Protein AF-0000000072707508 (afdb_homodimer)

Radius of gyration: 34.41 Å; Cα contacts (8 Å, |Δi|>4): 1779; chains: 2; bounding box: 85×99×108 Å

Organism: Homarus americanus (NCBI:txid6706)

InterPro domains:
  IPR049012 Mutator-like transposase domain [PF20700] (87-427)

Secondary structure (DSSP, 8-state):
--HHHHHHHHHHHHHHHHHHHHHHHT-HHHHTT-HHHHHHHHHT-----------PPEEEEEHHHHHHHHHTEEETTT--BEEEEEEEETTEEEEEEEETTT--EEEEE-PPB----S-GGG---BHHHHHHHHHHHHTT--HHHHHHHHHHTTB----HHHHHHHHHHHHHHHHHHHHHHHHHHHHHHHHHHHHTT----TTSPEEEEEEEEEEEEEETTEEEEEEEEEEETTT--EEEEEEEE---HHHHH----S-HHHHHHHHHHHGGG-S----S-THHHHHHHHHHHHHHHHHHHSEEEEEEEE-TT-HHHHHHHHHHHHT-TT-GGGPPEEEEBHHHHHHHHHHHHHHHHHHHHHTT-TTS-HHHHHHHHHHHHHHHHHTTT--HHHHHHHHHHHHHHHH--TT-GGGGGGSPPSTT-SSHHHHHHHTT-PPPPHHHH-S-GGGTT--HHHHHHHHHHHHHHT-HHHHGGGTT-B--HHHHHHHHHHHHHS-TTS---HHHHHHHHHHHHHHHHHHHHHHSSHHHHT----HHHHHHHHHHHHHHHHHHHHHHHHHHHHHHHHHHHHHHHHHHHHHHH-/--HHHHHHHHHHHHHHHHHHHHHHHT-HHHHTT-HHHHHHHHHT-----------PPEEEEEHHHHHHHHHTEEETTT--BEEEEEEEETTEEEEEEEETTT--EEEEE-PPB----S-GGG---BHHHHHHHHHHHHTT--HHHHHHHHHHTTB-PPPHHHHHHHHHHHHHHHHHHHHHHHHHHHHHHHHHHHHTT----TTSPEEEEEEEEEEEEEETTEEEEEEEEEEETTT--EEEEEEEE---HHHHH----S-HHHHHHHHHHHGGG-S----S-THHHHHHHHHHHHHHHHHHHSEEEEEEEE-TT-HHHHHHHHHHHHT-TT-GGGPPEEEEBHHHHHHHHHHHHHHHHHHHHHTT-TTS-HHHHHHHHHHHHHHHHHTTT--HHHHHHHHHHHHHHHH--TT-GGGGGGSPPSTT-SSHHHHHHHTT-PPPPHHHH-S-GGGTT--HHHHHHHHHHHHHHT-HHHHGGGTT-B--HHHHHHHHHHHHHS-TTS---HHHHHHHHHHHHHHHHHHHHHHSSHHHHT----HHHHHHHHHHHHHHHHHHHHHHHHHHHHHHHHHHHHHHHHHHHHHHH-

Nearest PDB structures (foldseek):
  6ozo-assembly1_A  TM=5.244E-01  e=2.519E+00  Mus musculus
  4nsp-assembly1_A  TM=5.155E-01  e=2.639E+00  Homo sapiens
  6ozj-assembly1_A  TM=5.198E-01  e=4.200E+00  Mus musculus
  9cbh-assembly1_A  TM=1.771E-01  e=8.430E+00  Danio rerio
  4nsp-assembly1_A  TM=5.157E-01  e=1.599E+00  Homo sapiens

Solvent-accessible surface area (backbone atoms only — not comparable to full-atom values): 61954 Å² total; per-residue (Å²): 127,57,74,60,60,50,47,51,50,39,44,54,42,33,49,50,52,48,50,54,51,23,57,72,70,68,43,50,75,45,47,75,66,42,79,37,43,41,20,21,49,60,58,61,63,74,81,74,82,70,67,70,46,80,85,72,44,26,26,45,40,49,36,65,59,50,38,53,49,56,44,55,26,16,31,66,86,75,64,27,53,37,46,64,46,64,44,69,54,34,67,27,36,36,36,39,32,31,25,70,70,80,64,46,74,71,43,78,42,72,65,51,68,50,90,46,70,83,46,82,78,48,62,92,46,34,48,54,45,45,46,37,50,53,50,35,48,64,55,47,48,48,70,66,56,48,46,45,50,23,29,48,65,30,30,47,58,73,50,69,68,56,48,50,41,49,48,51,54,50,45,53,48,48,53,54,49,46,54,53,47,37,55,48,42,50,54,33,52,51,52,48,33,47,74,50,71,50,62,51,45,96,86,62,37,29,73,41,49,31,34,49,48,68,50,64,38,34,51,75,98,42,66,46,38,35,40,32,41,35,30,36,66,71,67,65,36,60,65,49,73,37,77,42,19,62,49,34,71,67,64,68,64,54,63,84,51,85,57,73,68,58,46,53,54,46,48,63,64,40,58,82,72,49,57,45,78,46,87,76,58,81,72,50,47,53,29,50,37,50,50,52,52,58,63,41,29,46,81,76,62,40,32,41,71,32,31,41,31,36,60,83,89,34,54,43,56,55,40,46,46,46,25,73,85,53,27,11,81,65,33,71,90,46,52,58,40,70,32,29,28,40,62,51,53,30,49,51,52,39,52,54,47,48,51,52,29,55,55,26,47,74,68,71,52,71,46,64,38,73,68,44,46,50,49,53,27,50,40,32,41,48,27,43,56,73,36,53,75,46,53,67,69,54,31,34,46,30,37,49,17,34,52,31,49,54,62,35,35,78,92,42,57,69,35,39,68,57,37,61,73,36,70,82,25,88,38,65,54,32,16,21,52,58,63,74,42,83,53,64,57,40,76,71,56,38,84,64,57,53,41,70,65,49,49,69,70,54,51,51,53,49,49,52,52,48,52,59,59,49,26,66,82,51,41,67,26,36,40,75,52,41,66,59,60,67,53,51,50,52,50,50,52,23,36,63,21,36,52,41,82,45,86,68,58,70,65,49,51,51,43,23,43,51,48,43,52,34,26,53,33,46,24,60,73,72,31,44,57,44,73,80,68,69,43,82,71,39,36,40,52,51,50,47,41,46,50,51,52,49,51,53,48,49,52,50,50,50,50,51,48,47,52,42,38,61,52,33,58,59,44,51,72,52,51,61,64,57,61,62,55,57,63,69,75,98,125,55,76,60,59,50,48,51,51,40,44,54,41,33,48,51,51,50,50,53,52,23,56,70,71,69,44,51,77,43,49,76,65,45,78,38,44,42,20,19,50,61,59,62,64,74,82,72,83,70,69,69,46,80,86,70,42,25,28,44,41,49,37,65,57,51,36,52,48,55,45,54,25,15,31,66,86,77,64,28,53,37,46,64,46,65,44,68,55,32,68,26,35,35,36,39,32,30,24,70,71,79,64,46,76,72,43,79,42,72,67,54,68,52,89,46,71,82,46,84,78,49,62,93,44,34,50,53,46,46,46,37,50,52,49,35,49,66,56,47,49,48,70,67,57,49,47,46,49,24,29,49,65,30,29,46,58,72,51,70,67,57,47,50,40,49,47,50,54,48,46,52,51,48,52,54,50,48,54,52,48,38,54,47,43,51,53,34,52,50,52,48,33,47,73,52,70,50,60,52,44,97,86,62,38,28,72,41,49,31,34,49,49,69,51,66,38,33,51,75,95,42,65,45,37,34,40,32,42,33,29,34,63,70,65,64,37,60,65,48,74,37,78,44,20,63,48,35,71,65,63,68,65,56,61,83,51,83,59,69,69,58,46,54,54,47,50,61,65,40,58,82,71,49,55,46,76,48,87,76,58,81,71,49,49,53,30,51,38,49,50,52,53,58,64,40,27,45,79,77,63,40,32,40,71,32,31,41,32,35,59,83,90,34,56,43,57,56,40,46,46,45,25,72,86,53,24,10,82,64,33,71,89,46,50,58,42,70,32,30,28,41,64,50,54,30,49,50,51,40,52,56,48,46,54,52,29,55,56,24,49,74,67,72,52,71,46,65,36,72,66,45,45,52,50,54,27,49,42,33,41,48,28,44,55,73,35,52,75,46,54,68,69,54,32,34,46,30,36,49,16,33,53,31,48,53,61,33,36,79,92,42,57,70,36,39,70,58,36,60,72,36,70,81,25,88,38,64,55,31,17,21,53,57,63,74,41,83,50,64,57,42,75,71,56,38,83,65,58,52,41,67,65,50,51,68,68,54,49,50,52,50,49,51,52,48,51,59,61,49,25,65,82,50,39,67,26,37,39,76,52,40,66,58,60,68,53,52,50,53,51,49,51,21,36,62,21,35,52,40,82,45,88,70,57,70,66,48,52,50,43,23,43,52,49,43,53,34,25,52,34,45,24,64,72,72,31,45,57,43,73,82,66,69,44,82,73,41,33,41,54,51,50,49,41,48,52,51,51,49,50,54,49,50,52,50,50,50,50,52,47,48,53,43,38,59,52,33,57,61,45,50,72,54,51,60,66,55,61,65,56,56,60,72,76,98

Structure (mmCIF, N/CA/C/O backbone):
data_AF-0000000072707508-model_v1
#
loop_
_entity.id
_entity.type
_entity.pdbx_description
1 polymer 'Mutator-like transposase domain-containing protein'
#
loop_
_atom_site.group_PDB
_atom_site.id
_atom_site.type_symbol
_atom_site.label_atom_id
_atom_site.label_alt_id
_atom_site.label_comp_id
_atom_site.label_asym_id
_atom_site.label_entity_id
_atom_site.label_seq_id
_atom_site.pdbx_PDB_ins_code
_atom_site.Cartn_x
_atom_site.Cartn_y
_atom_site.Cartn_z
_atom_site.occupancy
_atom_site.B_iso_or_equiv
_atom_site.auth_seq_id
_atom_site.auth_comp_id
_atom_site.auth_asym_id
_atom_site.auth_atom_id
_atom_site.pdbx_PDB_model_num
ATOM 1 N N . MET A 1 1 ? -25.531 30.641 28.359 1 42.25 1 MET A N 1
ATOM 2 C CA . MET A 1 1 ? -24.688 29.453 28.375 1 42.25 1 MET A CA 1
ATOM 3 C C . MET A 1 1 ? -23.609 29.531 27.297 1 42.25 1 MET A C 1
ATOM 5 O O . MET A 1 1 ? -23.906 29.906 26.156 1 42.25 1 MET A O 1
ATOM 9 N N . ASP A 1 2 ? -22.406 29.484 27.672 1 56.97 2 ASP A N 1
ATOM 10 C CA . ASP A 1 2 ? -21.312 29.656 26.719 1 56.97 2 ASP A CA 1
ATOM 11 C C . ASP A 1 2 ? -21.344 28.562 25.656 1 56.97 2 ASP A C 1
ATOM 13 O O . ASP A 1 2 ? -21.922 27.484 25.859 1 56.97 2 ASP A O 1
ATOM 17 N N . GLY A 1 3 ? -21.156 29.016 24.438 1 61.06 3 GLY A N 1
ATOM 18 C CA . GLY A 1 3 ? -21.219 28.156 23.266 1 61.06 3 GLY A CA 1
ATOM 19 C C . GLY A 1 3 ? -20.547 26.828 23.453 1 61.06 3 GLY A C 1
ATOM 20 O O . GLY A 1 3 ? -21.047 25.797 23 1 61.06 3 GLY A O 1
ATOM 21 N N . ILE A 1 4 ? -19.656 26.781 24.297 1 65 4 ILE A N 1
ATOM 22 C CA . ILE A 1 4 ? -18.875 25.562 24.516 1 65 4 ILE A CA 1
ATOM 23 C C . ILE A 1 4 ? -19.641 24.625 25.453 1 65 4 ILE A C 1
ATOM 25 O O . ILE A 1 4 ? -19.734 23.422 25.203 1 65 4 ILE A O 1
ATOM 29 N N . THR A 1 5 ? -20.125 25.203 26.562 1 67.06 5 THR A N 1
ATOM 30 C CA . THR A 1 5 ? -20.906 24.406 27.516 1 67.06 5 THR A CA 1
ATOM 31 C C . THR A 1 5 ? -22.125 23.797 26.828 1 67.06 5 THR A C 1
ATOM 33 O O . THR A 1 5 ? -22.469 22.641 27.094 1 67.06 5 THR A O 1
ATOM 36 N N . ALA A 1 6 ? -22.625 24.578 26.016 1 70.81 6 ALA A N 1
ATOM 37 C CA . ALA A 1 6 ? -23.797 24.094 25.281 1 70.81 6 ALA A CA 1
ATOM 38 C C . ALA A 1 6 ? -23.438 22.906 24.391 1 70.81 6 ALA A C 1
ATOM 40 O O . ALA A 1 6 ? -24.188 21.938 24.312 1 70.81 6 ALA A O 1
ATOM 41 N N . ARG A 1 7 ? -22.391 22.938 23.859 1 73.88 7 ARG A N 1
ATOM 42 C CA . ARG A 1 7 ? -21.969 21.875 22.953 1 73.88 7 ARG A CA 1
ATOM 43 C C . ARG A 1 7 ? -21.609 20.609 23.719 1 73.88 7 ARG A C 1
ATOM 45 O O . ARG A 1 7 ? -21.891 19.5 23.266 1 73.88 7 ARG A O 1
ATOM 52 N N . ARG A 1 8 ? -21 20.766 24.797 1 73.5 8 ARG A N 1
ATOM 53 C CA . ARG A 1 8 ? -20.703 19.609 25.641 1 73.5 8 ARG A CA 1
ATOM 54 C C . ARG A 1 8 ? -21.984 18.906 26.109 1 73.5 8 ARG A C 1
ATOM 56 O O . ARG A 1 8 ? -22.062 17.688 26.094 1 73.5 8 ARG A O 1
ATOM 63 N N . LYS A 1 9 ? -22.797 19.766 26.547 1 74.31 9 LYS A N 1
ATOM 64 C CA . LYS A 1 9 ? -24.078 19.219 26.969 1 74.31 9 LYS A CA 1
ATOM 65 C C . LYS A 1 9 ? -24.766 18.484 25.828 1 74.31 9 LYS A C 1
ATOM 67 O O . LYS A 1 9 ? -25.375 17.422 26.031 1 74.31 9 LYS A O 1
ATOM 72 N N . ALA A 1 10 ? -24.625 19.047 24.734 1 77.31 10 ALA A N 1
ATOM 73 C CA . ALA A 1 10 ? -25.219 18.422 23.547 1 77.31 10 ALA A CA 1
ATOM 74 C C . ALA A 1 10 ? -24.578 17.078 23.266 1 77.31 10 ALA A C 1
ATOM 76 O O . ALA A 1 10 ? -25.266 16.109 22.922 1 77.31 10 ALA A O 1
ATOM 77 N N . LYS A 1 11 ? -23.328 16.984 23.391 1 77.44 11 LYS A N 1
ATOM 78 C CA . LYS A 1 11 ? -22.609 15.742 23.172 1 77.44 11 LYS A CA 1
ATOM 79 C C . LYS A 1 11 ? -23.031 14.656 24.156 1 77.44 11 LYS A C 1
ATOM 81 O O . LYS A 1 11 ? -23.281 13.516 23.75 1 77.44 11 LYS A O 1
ATOM 86 N N . VAL A 1 12 ? -23.094 15.047 25.344 1 77.94 12 VAL A N 1
ATOM 87 C CA . VAL A 1 12 ? -23.5 14.109 26.375 1 77.94 12 VAL A CA 1
ATOM 88 C C . VAL A 1 12 ? -24.938 13.672 26.125 1 77.94 12 VAL A C 1
ATOM 90 O O . VAL A 1 12 ? -25.266 12.484 26.234 1 77.94 12 VAL A O 1
ATOM 93 N N . ALA A 1 13 ? -25.719 14.648 25.859 1 81.31 13 ALA A N 1
ATOM 94 C CA . ALA A 1 13 ? -27.125 14.359 25.594 1 81.31 13 ALA A CA 1
ATOM 95 C C . ALA A 1 13 ? -27.281 13.422 24.391 1 81.31 13 ALA A C 1
ATOM 97 O O . ALA A 1 13 ? -28.141 12.539 24.391 1 81.31 13 ALA A O 1
ATOM 98 N N . ALA A 1 14 ? -26.547 13.641 23.391 1 81.12 14 ALA A N 1
ATOM 99 C CA . ALA A 1 14 ? -26.594 12.789 22.203 1 81.12 14 ALA A CA 1
ATOM 100 C C .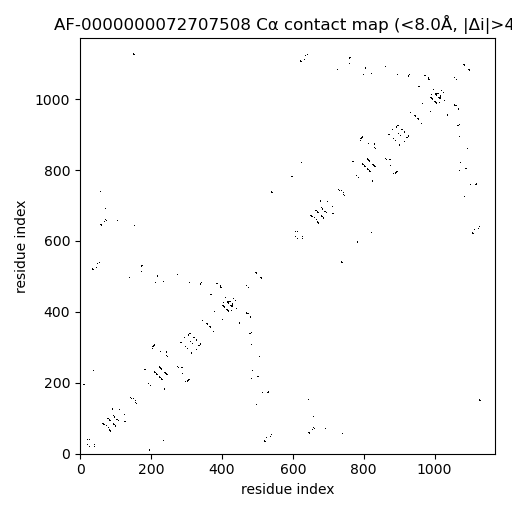 ALA A 1 14 ? -26.219 11.352 22.547 1 81.12 14 ALA A C 1
ATOM 102 O O . ALA A 1 14 ? -26.844 10.406 22.062 1 81.12 14 ALA A O 1
ATOM 103 N N . HIS A 1 15 ? -25.219 11.188 23.312 1 80.56 15 HIS A N 1
ATOM 104 C CA . HIS A 1 15 ? -24.781 9.859 23.734 1 80.56 15 HIS A CA 1
ATOM 105 C C . HIS A 1 15 ? -25.891 9.141 24.5 1 80.56 15 HIS A C 1
ATOM 107 O O . HIS A 1 15 ? -26.094 7.938 24.328 1 80.56 15 HIS A O 1
ATOM 113 N N . GLU A 1 16 ? -26.547 9.906 25.312 1 81 16 GLU A N 1
ATOM 114 C CA . GLU A 1 16 ? -27.641 9.336 26.078 1 81 16 GLU A CA 1
ATOM 115 C C . GLU A 1 16 ? -28.812 8.945 25.172 1 81 16 GLU A C 1
ATOM 117 O O . GLU A 1 16 ? -29.438 7.91 25.375 1 81 16 GLU A O 1
ATOM 122 N N . ALA A 1 17 ? -29.047 9.742 24.266 1 82.44 17 ALA A N 1
ATOM 123 C CA . ALA A 1 17 ? -30.109 9.445 23.312 1 82.44 17 ALA A CA 1
ATOM 124 C C . ALA A 1 17 ? -29.812 8.172 22.531 1 82.44 17 ALA A C 1
ATOM 126 O O . ALA A 1 17 ? -30.703 7.359 22.281 1 82.44 17 ALA A O 1
ATOM 127 N N . ILE A 1 18 ? -28.672 8.016 22.141 1 81.44 18 ILE A N 1
ATOM 128 C CA . ILE A 1 18 ? -28.266 6.844 21.375 1 81.44 18 ILE A CA 1
ATOM 129 C C . ILE A 1 18 ? -28.344 5.602 22.25 1 81.44 18 ILE A C 1
ATOM 131 O O . ILE A 1 18 ? -28.781 4.539 21.797 1 81.44 18 ILE A O 1
ATOM 135 N N . LYS A 1 19 ? -27.875 5.723 23.453 1 78.81 19 LYS A N 1
ATOM 136 C CA . LYS A 1 19 ? -27.969 4.621 24.406 1 78.81 19 LYS A CA 1
ATOM 137 C C . LYS A 1 19 ? -29.422 4.172 24.578 1 78.81 19 LYS A C 1
ATOM 139 O O . LYS A 1 19 ? -29.703 2.975 24.641 1 78.81 19 LYS A O 1
ATOM 144 N N . LYS A 1 20 ? -30.25 5.117 24.703 1 80.5 20 LYS A N 1
ATOM 145 C CA . LYS A 1 20 ? -31.672 4.816 24.844 1 80.5 20 LYS A CA 1
ATOM 146 C C . LYS A 1 20 ? -32.188 4.07 23.625 1 80.5 20 LYS A C 1
ATOM 148 O O . LYS A 1 20 ? -33 3.146 23.75 1 80.5 20 LYS A O 1
ATOM 153 N N . GLN A 1 21 ? -31.766 4.488 22.547 1 78.81 21 GLN A N 1
ATOM 154 C CA . GLN A 1 21 ? -32.188 3.828 21.297 1 78.81 21 GLN A CA 1
ATOM 155 C C . GLN A 1 21 ? -31.656 2.393 21.25 1 78.81 21 GLN A C 1
ATOM 157 O O . GLN A 1 21 ? -32.344 1.499 20.75 1 78.81 21 GLN A O 1
ATOM 162 N N . ALA A 1 22 ? -30.469 2.18 21.688 1 76.62 22 ALA A N 1
ATOM 163 C CA . ALA A 1 22 ? -29.859 0.85 21.703 1 76.62 22 ALA A CA 1
ATOM 164 C C . ALA A 1 22 ? -30.641 -0.09 22.625 1 76.62 22 ALA A C 1
ATOM 166 O O . ALA A 1 22 ? -30.75 -1.286 22.359 1 76.62 22 ALA A O 1
ATOM 167 N N . ASP A 1 23 ? -31.047 0.42 23.734 1 73.81 23 ASP A N 1
ATOM 168 C CA . ASP A 1 23 ? -31.828 -0.364 24.688 1 73.81 23 ASP A CA 1
ATOM 169 C C . ASP A 1 23 ? -33.156 -0.821 24.078 1 73.81 23 ASP A C 1
ATOM 171 O O . ASP A 1 23 ? -33.594 -1.946 24.312 1 73.81 23 ASP A O 1
ATOM 175 N N . VAL A 1 24 ? -33.594 -0.035 23.266 1 66.94 24 VAL A N 1
ATOM 176 C CA . VAL A 1 24 ? -34.906 -0.324 22.641 1 66.94 24 VAL A CA 1
ATOM 177 C C . VAL A 1 24 ? -34.719 -1.394 21.562 1 66.94 24 VAL A C 1
ATOM 179 O O . VAL A 1 24 ? -35.562 -2.268 21.406 1 66.94 24 VAL A O 1
ATOM 182 N N . THR A 1 25 ? -33.656 -1.382 20.953 1 65.94 25 THR A N 1
ATOM 183 C CA . THR A 1 25 ? -33.438 -2.309 19.844 1 65.94 25 THR A CA 1
ATOM 184 C C . THR A 1 25 ? -32.844 -3.621 20.344 1 65.94 25 THR A C 1
ATOM 186 O O . THR A 1 25 ? -32.812 -4.605 19.594 1 65.94 25 THR A O 1
ATOM 189 N N . GLY A 1 26 ? -32.531 -3.771 21.672 1 57.88 26 GLY A N 1
ATOM 190 C CA . GLY A 1 26 ? -31.953 -4.98 22.219 1 57.88 26 GLY A CA 1
ATOM 191 C C . GLY A 1 26 ? -30.469 -5.121 21.891 1 57.88 26 GLY A C 1
ATOM 192 O O . GLY A 1 26 ? -29.906 -6.199 22.031 1 57.88 26 GLY A O 1
ATOM 193 N N . GLU A 1 27 ? -29.797 -4.16 21.391 1 56.94 27 GLU A N 1
ATOM 194 C CA . GLU A 1 27 ? -28.406 -4.234 20.969 1 56.94 27 GLU A CA 1
ATOM 195 C C . GLU A 1 27 ? -27.469 -3.719 22.047 1 56.94 27 GLU A C 1
ATOM 197 O O . GLU A 1 27 ? -26.375 -3.227 21.766 1 56.94 27 GLU A O 1
ATOM 202 N N . ARG A 1 28 ? -27.812 -3.791 23.391 1 52.28 28 ARG A N 1
ATOM 203 C CA . ARG A 1 28 ? -27.125 -3.166 24.516 1 52.28 28 ARG A CA 1
ATOM 204 C C . ARG A 1 28 ? -25.641 -3.523 24.516 1 52.28 28 ARG A C 1
ATOM 206 O O . ARG A 1 28 ? -24.797 -2.656 24.719 1 52.28 28 ARG A O 1
ATOM 213 N N . GLU A 1 29 ? -25.438 -4.789 24.5 1 50.44 29 GLU A N 1
ATOM 214 C CA . GLU A 1 29 ? -24.047 -5.238 24.641 1 50.44 29 GLU A CA 1
ATOM 215 C C . GLU A 1 29 ? -23.188 -4.742 23.5 1 50.44 29 GLU A C 1
ATOM 217 O O . GLU A 1 29 ? -22.016 -4.406 23.688 1 50.44 29 GLU A O 1
ATOM 222 N N . ALA A 1 30 ? -23.781 -4.57 22.469 1 50.66 30 ALA A N 1
ATOM 223 C CA . ALA A 1 30 ? -23.016 -4.242 21.281 1 50.66 30 ALA A CA 1
ATOM 224 C C . ALA A 1 30 ? -22.625 -2.766 21.266 1 50.66 30 ALA A C 1
ATOM 226 O O . ALA A 1 30 ? -21.562 -2.402 20.766 1 50.66 30 ALA A O 1
ATOM 227 N N . TYR A 1 31 ? -23.547 -1.937 21.922 1 48.19 31 TYR A N 1
ATOM 228 C CA . TYR A 1 31 ? -23.375 -0.488 21.953 1 48.19 31 TYR A CA 1
ATOM 229 C C . TYR A 1 31 ? -22.078 -0.108 22.656 1 48.19 31 TYR A C 1
ATOM 231 O O . TYR A 1 31 ? -21.453 0.893 22.312 1 48.19 31 TYR A O 1
ATOM 239 N N . GLN A 1 32 ? -21.828 -0.79 23.766 1 48.31 32 GLN A N 1
ATOM 240 C CA . GLN A 1 32 ? -20.656 -0.459 24.578 1 48.31 32 GLN A CA 1
ATOM 241 C C . GLN A 1 32 ? -19.359 -0.735 23.812 1 48.31 32 GLN A C 1
ATOM 243 O O . GLN A 1 32 ? -18.297 -0.256 24.203 1 48.31 32 GLN A O 1
ATOM 248 N N . LEU A 1 33 ? -19.578 -1.479 22.781 1 52.31 33 LEU A N 1
ATOM 249 C CA . LEU A 1 33 ? -18.297 -2.043 22.391 1 52.31 33 LEU A CA 1
ATOM 250 C C . LEU A 1 33 ? -17.641 -1.178 21.328 1 52.31 33 LEU A C 1
ATOM 252 O O . LEU A 1 33 ? -16.469 -0.79 21.469 1 52.31 33 LEU A O 1
ATOM 256 N N . HIS A 1 34 ? -18.188 -1.196 19.766 1 65.88 34 HIS A N 1
ATOM 257 C CA . HIS A 1 34 ? -17.359 -0.692 18.656 1 65.88 34 HIS A CA 1
ATOM 258 C C . HIS A 1 34 ? -18.125 0.363 17.859 1 65.88 34 HIS A C 1
ATOM 260 O O . HIS A 1 34 ? -19.344 0.46 17.938 1 65.88 34 HIS A O 1
ATOM 266 N N . GLY A 1 35 ? -17.469 1.542 17.531 1 73.31 35 GLY A N 1
ATOM 267 C CA . GLY A 1 35 ? -17.969 2.641 16.719 1 73.31 35 GLY A CA 1
ATOM 268 C C . GLY A 1 35 ? -18.984 2.205 15.695 1 73.31 35 GLY A C 1
ATOM 269 O O . GLY A 1 35 ? -20.016 2.869 15.508 1 73.31 35 GLY A O 1
ATOM 270 N N . VAL A 1 36 ? -18.922 1.021 15.258 1 76.44 36 VAL A N 1
ATOM 271 C CA . VAL A 1 36 ? -19.812 0.541 14.211 1 76.44 36 VAL A CA 1
ATOM 272 C C . VAL A 1 36 ? -21.172 0.162 14.812 1 76.44 36 VAL A C 1
ATOM 274 O O . VAL A 1 36 ? -22.219 0.444 14.234 1 76.44 36 VAL A O 1
ATOM 277 N N . ALA A 1 37 ? -21.156 -0.452 15.922 1 76.69 37 ALA A N 1
ATOM 278 C CA . ALA A 1 37 ? -22.406 -0.838 16.594 1 76.69 37 ALA A CA 1
ATOM 279 C C . ALA A 1 37 ? -23.25 0.387 16.938 1 76.69 37 ALA A C 1
ATOM 281 O O . ALA A 1 37 ? -24.469 0.366 16.781 1 76.69 37 ALA A O 1
ATOM 282 N N . ARG A 1 38 ? -22.641 1.383 17.391 1 81.75 38 ARG A N 1
ATOM 283 C CA . ARG A 1 38 ? -23.328 2.629 17.703 1 81.75 38 ARG A CA 1
ATOM 284 C C . ARG A 1 38 ? -23.984 3.225 16.469 1 81.75 38 ARG A C 1
ATOM 286 O O . ARG A 1 38 ? -25.141 3.654 16.516 1 81.75 38 ARG A O 1
ATOM 293 N N . ARG A 1 39 ? -23.312 3.248 15.43 1 88.06 39 ARG A N 1
ATOM 294 C CA . ARG A 1 39 ? -23.828 3.846 14.203 1 88.06 39 ARG A CA 1
ATOM 295 C C . ARG A 1 39 ? -24.953 3.01 13.625 1 88.06 39 ARG A C 1
ATOM 297 O O . ARG A 1 39 ? -25.938 3.557 13.102 1 88.06 39 ARG A O 1
ATOM 304 N N . LYS A 1 40 ? -24.797 1.733 13.758 1 84.38 40 LYS A N 1
ATOM 305 C CA . LYS A 1 40 ? -25.875 0.853 13.328 1 84.38 40 LYS A CA 1
ATOM 306 C C . LYS A 1 40 ? -27.172 1.132 14.102 1 84.38 40 LYS A C 1
ATOM 308 O O . LYS A 1 40 ? -28.266 1.08 13.539 1 84.38 40 LYS A O 1
ATOM 313 N N . THR A 1 41 ? -26.938 1.378 15.312 1 82.44 41 THR A N 1
ATOM 314 C CA . THR A 1 41 ? -28.078 1.695 16.156 1 82.44 41 THR A CA 1
ATOM 315 C C . THR A 1 41 ? -28.734 2.994 15.719 1 82.44 41 THR A C 1
ATOM 317 O O . THR A 1 41 ? -29.969 3.062 15.602 1 82.44 41 THR A O 1
ATOM 320 N N . VAL A 1 42 ? -27.938 3.955 15.516 1 85.38 42 VAL A N 1
ATOM 321 C CA . VAL A 1 42 ? -28.438 5.27 15.109 1 85.38 42 VAL A CA 1
ATOM 322 C C . VAL A 1 42 ? -29.156 5.16 13.773 1 85.38 42 VAL A C 1
ATOM 324 O O . VAL A 1 42 ? -30.188 5.801 13.57 1 85.38 42 VAL A O 1
ATOM 327 N N . LEU A 1 43 ? -28.688 4.305 12.93 1 87.44 43 LEU A N 1
ATOM 328 C CA . LEU A 1 43 ? -29.25 4.168 11.586 1 87.44 43 LEU A CA 1
ATOM 329 C C . LEU A 1 43 ? -30.359 3.131 11.562 1 87.44 43 LEU A C 1
ATOM 331 O O . LEU A 1 43 ? -30.984 2.902 10.523 1 87.44 43 LEU A O 1
ATOM 335 N N . GLU A 1 44 ? -30.594 2.482 12.648 1 78.88 44 GLU A N 1
ATOM 336 C CA . GLU A 1 44 ? -31.609 1.45 12.766 1 78.88 44 GLU A CA 1
ATOM 337 C C . GLU A 1 44 ? -31.422 0.359 11.719 1 78.88 44 GLU A C 1
ATOM 339 O O . GLU A 1 44 ? -32.375 -0.001 11.008 1 78.88 44 GLU A O 1
ATOM 344 N N . VAL A 1 45 ? -30.234 -0.033 11.594 1 76.12 45 VAL A N 1
ATOM 345 C CA . VAL A 1 45 ? -29.906 -1.075 10.625 1 76.12 45 VAL A CA 1
ATOM 346 C C . VAL A 1 45 ? -30.484 -2.41 11.086 1 76.12 45 VAL A C 1
ATOM 348 O O . VAL A 1 45 ? -30.25 -2.828 12.227 1 76.12 45 VAL A O 1
ATOM 351 N N . GLN A 1 46 ? -31.359 -2.938 10.203 1 68.5 46 GLN A N 1
ATOM 352 C CA . GLN A 1 46 ? -31.969 -4.23 10.5 1 68.5 46 GLN A CA 1
ATOM 353 C C . GLN A 1 46 ? -31.078 -5.379 10.023 1 68.5 46 GLN A C 1
ATOM 355 O O . GLN A 1 46 ? -30.594 -5.359 8.891 1 68.5 46 GLN A O 1
ATOM 360 N N . GLU A 1 47 ? -30.703 -6.234 10.961 1 62 47 GLU A N 1
ATOM 361 C CA . GLU A 1 47 ? -29.875 -7.375 10.57 1 62 47 GLU A CA 1
ATOM 362 C C . GLU A 1 47 ? -30.688 -8.391 9.773 1 62 47 GLU A C 1
ATOM 364 O O . GLU A 1 47 ? -31.797 -8.766 10.18 1 62 47 GLU A O 1
ATOM 369 N N . ALA A 1 48 ? -30.5 -8.492 8.5 1 55.97 48 ALA A N 1
ATOM 370 C CA . ALA A 1 48 ? -31.203 -9.5 7.723 1 55.97 48 ALA A CA 1
ATOM 371 C C . ALA A 1 48 ? -30.719 -10.906 8.078 1 55.97 48 ALA A C 1
ATOM 373 O O . ALA A 1 48 ? -29.531 -11.133 8.25 1 55.97 48 ALA A O 1
ATOM 374 N N . GLY A 1 49 ? -31.594 -11.703 8.695 1 51 49 GLY A N 1
ATOM 375 C CA . GLY A 1 49 ? -31.328 -13.109 8.945 1 51 49 GLY A CA 1
ATOM 376 C C . GLY A 1 49 ? -30.828 -13.852 7.727 1 51 49 GLY A C 1
ATOM 377 O O . GLY A 1 49 ? -31.406 -13.742 6.645 1 51 49 GLY A O 1
ATOM 378 N N . THR A 1 50 ? -29.594 -14.016 7.652 1 52.06 50 THR A N 1
ATOM 379 C CA . THR A 1 50 ? -29.109 -14.719 6.473 1 52.06 50 THR A CA 1
ATOM 380 C C . THR A 1 50 ? -29.266 -16.234 6.633 1 52.06 50 THR A C 1
ATOM 382 O O . THR A 1 50 ? -28.938 -16.781 7.68 1 52.06 50 THR A O 1
ATOM 385 N N . GLU A 1 51 ? -30.219 -16.75 5.922 1 50.38 51 GLU A N 1
ATOM 386 C CA . GLU A 1 51 ? -30.328 -18.203 5.895 1 50.38 51 GLU A CA 1
ATOM 387 C C . GLU A 1 51 ? -28.984 -18.859 5.539 1 50.38 51 GLU A C 1
ATOM 389 O O . GLU A 1 51 ? -28.375 -18.5 4.531 1 50.38 51 GLU A O 1
ATOM 394 N N . MET A 1 52 ? -28.422 -19.359 6.516 1 51.38 52 MET A N 1
ATOM 395 C CA . MET A 1 52 ? -27.141 -20.031 6.312 1 51.38 52 MET A CA 1
ATOM 396 C C . MET A 1 52 ? -27.312 -21.312 5.523 1 51.38 52 MET A C 1
ATOM 398 O O . MET A 1 52 ? -28.047 -22.219 5.945 1 51.38 52 MET A O 1
ATOM 402 N N . ILE A 1 53 ? -27.25 -21.266 4.309 1 52.19 53 ILE A N 1
ATOM 403 C CA . ILE A 1 53 ? -27.188 -22.531 3.58 1 52.19 53 ILE A CA 1
ATOM 404 C C . ILE A 1 53 ? -25.875 -23.234 3.873 1 52.19 53 ILE A C 1
ATOM 406 O O . ILE A 1 53 ? -24.859 -22.594 4.133 1 52.19 53 ILE A O 1
ATOM 410 N N . THR A 1 54 ? -25.906 -24.5 4.02 1 55.97 54 THR A N 1
ATOM 411 C CA . THR A 1 54 ? -24.844 -25.469 4.316 1 55.97 54 THR A CA 1
ATOM 412 C C . THR A 1 54 ? -23.625 -25.219 3.453 1 55.97 54 THR A C 1
ATOM 414 O O . THR A 1 54 ? -23.734 -24.781 2.307 1 55.97 54 THR A O 1
ATOM 417 N N . ARG A 1 55 ? -22.375 -25.297 4.121 1 61.47 55 ARG A N 1
ATOM 418 C CA . ARG A 1 55 ? -21 -25.078 3.668 1 61.47 55 ARG A CA 1
ATOM 419 C C . ARG A 1 55 ? -20.562 -26.172 2.689 1 61.47 55 ARG A C 1
ATOM 421 O O . ARG A 1 55 ? -20.156 -27.25 3.1 1 61.47 55 ARG A O 1
ATOM 428 N N . LYS A 1 56 ? -21.062 -26.203 1.402 1 73.38 56 LYS A N 1
ATOM 429 C CA . LYS A 1 56 ? -20.391 -27.141 0.504 1 73.38 56 LYS A CA 1
ATOM 430 C C . LYS A 1 56 ? -19.281 -26.438 -0.273 1 73.38 56 LYS A C 1
ATOM 432 O O . LYS A 1 56 ? -19.406 -25.266 -0.638 1 73.38 56 LYS A O 1
ATOM 437 N N . ALA A 1 57 ? -18.016 -27.188 -0.354 1 87.31 57 ALA A N 1
ATOM 438 C CA . ALA A 1 57 ? -16.859 -26.547 -0.971 1 87.31 57 ALA A CA 1
ATOM 439 C C . ALA A 1 57 ? -16.719 -26.953 -2.434 1 87.31 57 ALA A C 1
ATOM 441 O O . ALA A 1 57 ? -17.078 -28.078 -2.809 1 87.31 57 ALA A O 1
ATOM 442 N N . ASN A 1 58 ? -16.328 -26.016 -3.223 1 91.94 58 ASN A N 1
ATOM 443 C CA . ASN A 1 58 ? -15.977 -26.312 -4.605 1 91.94 58 ASN A CA 1
ATOM 444 C C . ASN A 1 58 ? -14.609 -27 -4.695 1 91.94 58 ASN A C 1
ATOM 446 O O . ASN A 1 58 ? -13.766 -26.828 -3.816 1 91.94 58 ASN A O 1
ATOM 450 N N . VAL A 1 59 ? -14.477 -27.828 -5.703 1 93.69 59 VAL A N 1
ATOM 451 C CA . VAL A 1 59 ? -13.195 -28.453 -6 1 93.69 59 VAL A CA 1
ATOM 452 C C . VAL A 1 59 ? -12.695 -28 -7.367 1 93.69 59 VAL A C 1
ATOM 454 O O . VAL A 1 59 ? -13.492 -27.609 -8.227 1 93.69 59 VAL A O 1
ATOM 457 N N . LEU A 1 60 ? -11.406 -28.016 -7.48 1 93.31 60 LEU A N 1
ATOM 458 C CA . LEU A 1 60 ? -10.766 -27.703 -8.75 1 93.31 60 LEU A CA 1
ATOM 459 C C . LEU A 1 60 ? -10.328 -28.969 -9.477 1 93.31 60 LEU A C 1
ATOM 461 O O . LEU A 1 60 ? -9.641 -29.812 -8.898 1 93.31 60 LEU A O 1
ATOM 465 N N . LEU A 1 61 ? -10.805 -29.125 -10.695 1 92.94 61 LEU A N 1
ATOM 466 C CA . LEU A 1 61 ? -10.461 -30.281 -11.5 1 92.94 61 LEU A CA 1
ATOM 467 C C . LEU A 1 61 ? -10.148 -29.875 -12.938 1 92.94 61 LEU A C 1
ATOM 469 O O . LEU A 1 61 ? -10.766 -28.953 -13.469 1 92.94 61 LEU A O 1
ATOM 473 N N . ASP A 1 62 ? -9.18 -30.625 -13.508 1 91.44 62 ASP A N 1
ATOM 474 C CA . ASP A 1 62 ? -8.898 -30.406 -14.922 1 91.44 62 ASP A CA 1
ATOM 475 C C . ASP A 1 62 ? -10.117 -30.734 -15.781 1 91.44 62 ASP A C 1
ATOM 477 O O . ASP A 1 62 ? -10.695 -31.812 -15.664 1 91.44 62 ASP A O 1
ATOM 481 N N . ALA A 1 63 ? -10.438 -29.812 -16.625 1 93 63 ALA A N 1
ATOM 482 C CA . ALA A 1 63 ? -11.664 -29.953 -17.406 1 93 63 ALA A CA 1
ATOM 483 C C . ALA A 1 63 ? -11.594 -31.172 -18.312 1 93 63 ALA A C 1
ATOM 485 O O . ALA A 1 63 ? -12.586 -31.891 -18.484 1 93 63 ALA A O 1
ATOM 486 N N . GLU A 1 64 ? -10.453 -31.406 -18.875 1 91.56 64 GLU A N 1
ATOM 487 C CA . GLU A 1 64 ? -10.289 -32.531 -19.797 1 91.56 64 GLU A CA 1
ATOM 488 C C . GLU A 1 64 ? -10.375 -33.875 -19.047 1 91.56 64 GLU A C 1
ATOM 490 O O . GLU A 1 64 ? -10.969 -34.844 -19.547 1 91.56 64 GLU A O 1
ATOM 495 N N . VAL A 1 65 ? -9.781 -33.844 -17.922 1 91.62 65 VAL A N 1
ATOM 496 C CA . VAL A 1 65 ? -9.82 -35.062 -17.094 1 91.62 65 VAL A CA 1
ATOM 497 C C . VAL A 1 65 ? -11.258 -35.375 -16.688 1 91.62 65 VAL A C 1
ATOM 499 O O . VAL A 1 65 ? -11.695 -36.5 -16.719 1 91.62 65 VAL A O 1
ATOM 502 N N . LEU A 1 66 ? -11.953 -34.375 -16.312 1 93.38 66 LEU A N 1
ATOM 503 C CA . LEU A 1 66 ? -13.352 -34.531 -15.914 1 93.38 66 LEU A CA 1
ATOM 504 C C . LEU A 1 66 ? -14.203 -35.031 -17.078 1 93.38 66 LEU A C 1
ATOM 506 O O . LEU A 1 66 ? -14.984 -35.969 -16.922 1 93.38 66 LEU A O 1
ATOM 510 N N . GLU A 1 67 ? -14.031 -34.406 -18.172 1 94.06 67 GLU A N 1
ATOM 511 C CA . GLU A 1 67 ? -14.789 -34.781 -19.359 1 94.06 67 GLU A CA 1
ATOM 512 C C . GLU A 1 67 ? -14.508 -36.219 -19.766 1 94.06 67 GLU A C 1
ATOM 514 O O . GLU A 1 67 ? -15.43 -37 -20.078 1 94.06 67 GLU A O 1
ATOM 519 N N . SER A 1 68 ? -13.234 -36.594 -19.75 1 92.81 68 SER A N 1
ATOM 520 C CA . SER A 1 68 ? -12.828 -37.938 -20.109 1 92.81 68 SER A CA 1
ATOM 521 C C . SER A 1 68 ? -13.375 -38.969 -19.125 1 92.81 68 SER A C 1
ATOM 523 O O . SER A 1 68 ? -13.859 -40.031 -19.531 1 92.81 68 SER A O 1
ATOM 525 N N . THR A 1 69 ? -13.336 -38.625 -17.906 1 93.06 69 THR A N 1
ATOM 526 C CA . THR A 1 69 ? -13.812 -39.531 -16.859 1 93.06 69 THR A CA 1
ATOM 527 C C . THR A 1 69 ? -15.312 -39.75 -16.984 1 93.06 69 THR A C 1
ATOM 529 O O . THR A 1 69 ? -15.773 -40.906 -16.969 1 93.06 69 THR A O 1
ATOM 532 N N . LEU A 1 70 ? -16.016 -38.719 -17.094 1 93.44 70 LEU A N 1
ATOM 533 C CA . LEU A 1 70 ? -17.469 -38.812 -17.25 1 93.44 70 LEU A CA 1
ATOM 534 C C . LEU A 1 70 ? -17.828 -39.594 -18.531 1 93.44 70 LEU A C 1
ATOM 536 O O . LEU A 1 70 ? -18.781 -40.375 -18.531 1 93.44 70 LEU A O 1
ATOM 540 N N . GLY A 1 71 ? -17.016 -39.406 -19.5 1 92.12 71 GLY A N 1
ATOM 541 C CA . GLY A 1 71 ? -17.25 -40.062 -20.781 1 92.12 71 GLY A CA 1
ATOM 542 C C . GLY A 1 71 ? -17.016 -41.562 -20.75 1 92.12 71 GLY A C 1
ATOM 543 O O . GLY A 1 71 ? -17.516 -42.312 -21.594 1 92.12 71 GLY A O 1
ATOM 544 N N . MET A 1 72 ? -16.297 -41.969 -19.781 1 91.56 72 MET A N 1
ATOM 545 C CA . MET A 1 72 ? -15.969 -43.406 -19.641 1 91.56 72 MET A CA 1
ATOM 546 C C . MET A 1 72 ? -17.031 -44.125 -18.844 1 91.56 72 MET A C 1
ATOM 548 O O . MET A 1 72 ? -16.938 -45.344 -18.625 1 91.56 72 MET A O 1
ATOM 552 N N . LEU A 1 73 ? -18.047 -43.438 -18.469 1 94 73 LEU A N 1
ATOM 553 C CA . LEU A 1 73 ? -19.109 -44.031 -17.672 1 94 73 LEU A CA 1
ATOM 554 C C . LEU A 1 73 ? -20.406 -44.125 -18.484 1 94 73 LEU A C 1
ATOM 556 O O . LEU A 1 73 ? -20.5 -43.594 -19.594 1 94 73 LEU A O 1
ATOM 560 N N . LYS A 1 74 ? -21.297 -44.906 -17.922 1 95.44 74 LYS A N 1
ATOM 561 C CA . LYS A 1 74 ? -22.531 -45.219 -18.641 1 95.44 74 LYS A CA 1
ATOM 562 C C . LYS A 1 74 ? -23.75 -44.719 -17.875 1 95.44 74 LYS A C 1
ATOM 564 O O . LYS A 1 74 ? -23.672 -44.469 -16.656 1 95.44 74 LYS A O 1
ATOM 569 N N . CYS A 1 75 ? -24.812 -44.531 -18.641 1 94.31 75 CYS A N 1
ATOM 570 C CA . CYS A 1 75 ? -26.094 -44.125 -18.062 1 94.31 75 CYS A CA 1
ATOM 571 C C . CYS A 1 75 ? -26.625 -45.188 -17.141 1 94.31 75 CYS A C 1
ATOM 573 O O . CYS A 1 75 ? -26.547 -46.375 -17.438 1 94.31 75 CYS A O 1
ATOM 575 N N . ASP A 1 76 ? -27.234 -44.844 -16.016 1 90.06 76 ASP A N 1
ATOM 576 C CA . ASP A 1 76 ? -27.734 -45.812 -15.031 1 90.06 76 ASP A CA 1
ATOM 577 C C . ASP A 1 76 ? -29.094 -46.375 -15.453 1 90.06 76 ASP A C 1
ATOM 579 O O . ASP A 1 76 ? -29.469 -47.469 -15.023 1 90.06 76 ASP A O 1
ATOM 583 N N . ASP A 1 77 ? -29.766 -45.656 -16.328 1 91.25 77 ASP A N 1
ATOM 584 C CA . ASP A 1 77 ? -31.109 -46.094 -16.719 1 91.25 77 ASP A CA 1
ATOM 585 C C . ASP A 1 77 ? -31.078 -47.062 -17.875 1 91.25 77 ASP A C 1
ATOM 587 O O . ASP A 1 77 ? -31.797 -48.062 -17.859 1 91.25 77 ASP A O 1
ATOM 591 N N . CYS A 1 78 ? -30.203 -46.844 -18.891 1 93.62 78 CYS A N 1
ATOM 592 C CA . CYS A 1 78 ? -30.266 -47.656 -20.094 1 93.62 78 CYS A CA 1
ATOM 593 C C . CYS A 1 78 ? -28.891 -48.25 -20.422 1 93.62 78 CYS A C 1
ATOM 595 O O . CYS A 1 78 ? -28.734 -48.906 -21.453 1 93.62 78 CYS A O 1
ATOM 597 N N . ASN A 1 79 ? -27.906 -47.906 -19.656 1 92.31 79 ASN A N 1
ATOM 598 C CA . ASN A 1 79 ? -26.531 -48.375 -19.844 1 92.31 79 ASN A CA 1
ATOM 599 C C . ASN A 1 79 ? -25.938 -47.844 -21.141 1 92.31 79 ASN A C 1
ATOM 601 O O . ASN A 1 79 ? -24.969 -48.406 -21.656 1 92.31 79 ASN A O 1
ATOM 605 N N . GLY A 1 80 ? -26.609 -46.781 -21.578 1 93.31 80 GLY A N 1
ATOM 606 C CA . GLY A 1 80 ? -26.094 -46.125 -22.781 1 93.31 80 GLY A CA 1
ATOM 607 C C . GLY A 1 80 ? -24.922 -45.188 -22.516 1 93.31 80 GLY A C 1
ATOM 608 O O . GLY A 1 80 ? -24.578 -44.938 -21.359 1 93.31 80 GLY A O 1
ATOM 609 N N . SER A 1 81 ? -24.281 -44.719 -23.625 1 94.38 81 SER A N 1
ATOM 610 C CA . SER A 1 81 ? -23.172 -43.781 -23.531 1 94.38 81 SER A CA 1
ATOM 611 C C . SER A 1 81 ? -23.656 -42.375 -23.156 1 94.38 81 SER A C 1
ATOM 613 O O . SER A 1 81 ? -24.812 -42.031 -23.391 1 94.38 81 SER A O 1
ATOM 615 N N . VAL A 1 82 ? -22.719 -41.625 -22.5 1 95.56 82 VAL A N 1
ATOM 616 C CA . VAL A 1 82 ? -23.094 -40.25 -22.109 1 95.56 82 VAL A CA 1
ATOM 617 C C . VAL A 1 82 ? -22.297 -39.25 -22.906 1 95.56 82 VAL A C 1
ATOM 619 O O . VAL A 1 82 ? -21.109 -39.469 -23.203 1 95.56 82 VAL A O 1
ATOM 622 N N . LYS A 1 83 ? -22.938 -38.156 -23.312 1 96 83 LYS A N 1
ATOM 623 C CA . LYS A 1 83 ? -22.297 -37 -23.891 1 96 83 LYS A CA 1
ATOM 624 C C . LYS A 1 83 ? -21.969 -35.969 -22.812 1 96 83 LYS A C 1
ATOM 626 O O . LYS A 1 83 ? -22.844 -35.594 -22.016 1 96 83 LYS A O 1
ATOM 631 N N . VAL A 1 84 ? -20.688 -35.531 -22.797 1 96.12 84 VAL A N 1
ATOM 632 C CA . VAL A 1 84 ? -20.234 -34.656 -21.719 1 96.12 84 VAL A CA 1
ATOM 633 C C . VAL A 1 84 ? -19.703 -33.375 -22.297 1 96.12 84 VAL A C 1
ATOM 635 O O . VAL A 1 84 ? -18.938 -33.375 -23.266 1 96.12 84 VAL A O 1
ATOM 638 N N . LEU A 1 85 ? -20.156 -32.25 -21.781 1 95.38 85 LEU A N 1
ATOM 639 C CA . LEU A 1 85 ? -19.625 -30.938 -22.078 1 95.38 85 LEU A CA 1
ATOM 640 C C . LEU A 1 85 ? -19.172 -30.234 -20.797 1 95.38 85 LEU A C 1
ATOM 642 O O . LEU A 1 85 ? -19.953 -30.109 -19.844 1 95.38 85 LEU A O 1
ATOM 646 N N . VAL A 1 86 ? -17.906 -29.922 -20.719 1 94.06 86 VAL A N 1
ATOM 647 C CA . VAL A 1 86 ? -17.375 -29.125 -19.609 1 94.06 86 VAL A CA 1
ATOM 648 C C . VAL A 1 86 ? -16.703 -27.875 -20.156 1 94.06 86 VAL A C 1
ATOM 650 O O . VAL A 1 86 ? -15.727 -27.953 -20.922 1 94.06 86 VAL A O 1
ATOM 653 N N . LYS A 1 87 ? -17.156 -26.688 -19.828 1 91.75 87 LYS A N 1
ATOM 654 C CA . LYS A 1 87 ? -16.625 -25.422 -20.312 1 91.75 87 LYS A CA 1
ATOM 655 C C . LYS A 1 87 ? -16.375 -24.453 -19.141 1 91.75 87 LYS A C 1
ATOM 657 O O . LYS A 1 87 ? -17.312 -24.078 -18.438 1 91.75 87 LYS A O 1
ATOM 662 N N . PRO A 1 88 ? -15.156 -24.094 -19.047 1 90.81 88 PRO A N 1
ATOM 663 C CA . PRO A 1 88 ? -14.859 -23.109 -18 1 90.81 88 PRO A CA 1
ATOM 664 C C . PRO A 1 88 ? -15.289 -21.703 -18.375 1 90.81 88 PRO A C 1
ATOM 666 O O . PRO A 1 88 ? -15.117 -21.281 -19.516 1 90.81 88 PRO A O 1
ATOM 669 N N . VAL A 1 89 ? -15.844 -20.984 -17.453 1 89.75 89 VAL A N 1
ATOM 670 C CA . VAL A 1 89 ? -16.125 -19.547 -17.5 1 89.75 89 VAL A CA 1
ATOM 671 C C . VAL A 1 89 ? -15.57 -18.859 -16.266 1 89.75 89 VAL A C 1
ATOM 673 O O . VAL A 1 89 ? -16.328 -18.391 -15.406 1 89.75 89 VAL A O 1
ATOM 676 N N . CYS A 1 90 ? -14.219 -18.781 -16.156 1 92 90 CYS A N 1
ATOM 677 C CA . CYS A 1 90 ? -13.461 -18.344 -14.992 1 92 90 CYS A CA 1
ATOM 678 C C . CYS A 1 90 ? -13.82 -19.172 -13.773 1 92 90 CYS A C 1
ATOM 680 O O . CYS A 1 90 ? -13.617 -20.391 -13.758 1 92 90 CYS A O 1
ATOM 682 N N . VAL A 1 91 ? -14.539 -18.594 -12.797 1 90.81 91 VAL A N 1
ATOM 683 C CA . VAL A 1 91 ? -14.836 -19.391 -11.609 1 90.81 91 VAL A CA 1
ATOM 684 C C . VAL A 1 91 ? -16.234 -20 -11.727 1 90.81 91 VAL A C 1
ATOM 686 O O . VAL A 1 91 ? -16.656 -20.766 -10.867 1 90.81 91 VAL A O 1
ATOM 689 N N . ASP A 1 92 ? -16.891 -19.656 -12.812 1 90.5 92 ASP A N 1
ATOM 690 C CA . ASP A 1 92 ? -18.125 -20.359 -13.18 1 90.5 92 ASP A CA 1
ATOM 691 C C . ASP A 1 92 ? -17.828 -21.5 -14.156 1 90.5 92 ASP A C 1
ATOM 693 O O . ASP A 1 92 ? -16.766 -21.547 -14.766 1 90.5 92 ASP A O 1
ATOM 697 N N . THR A 1 93 ? -18.719 -22.547 -14.148 1 91.81 93 THR A N 1
ATOM 698 C CA . THR A 1 93 ? -18.516 -23.703 -15.008 1 91.81 93 THR A CA 1
ATOM 699 C C . THR A 1 93 ? -19.828 -24.141 -15.656 1 91.81 93 THR A C 1
ATOM 701 O O . THR A 1 93 ? -20.875 -24.141 -15.008 1 91.81 93 THR A O 1
ATOM 704 N N . VAL A 1 94 ? -19.75 -24.422 -16.938 1 93.62 94 VAL A N 1
ATOM 705 C CA . VAL A 1 94 ? -20.859 -25.062 -17.641 1 93.62 94 VAL A CA 1
ATOM 706 C C . VAL A 1 94 ? -20.594 -26.562 -17.734 1 93.62 94 VAL A C 1
ATOM 708 O O . VAL A 1 94 ? -19.547 -27 -18.219 1 93.62 94 VAL A O 1
ATOM 711 N N . VAL A 1 95 ? -21.516 -27.328 -17.234 1 95.19 95 VAL A N 1
ATOM 712 C CA . VAL A 1 95 ? -21.406 -28.781 -17.344 1 95.19 95 VAL A CA 1
ATOM 713 C C . VAL A 1 95 ? -22.719 -29.344 -17.859 1 95.19 95 VAL A C 1
ATOM 715 O O . VAL A 1 95 ? -23.797 -28.953 -17.406 1 95.19 95 VAL A O 1
ATOM 718 N N . SER A 1 96 ? -22.641 -30.125 -18.875 1 96.56 96 SER A N 1
ATOM 719 C CA . SER A 1 96 ? -23.797 -30.875 -19.359 1 96.56 96 SER A CA 1
ATOM 720 C C . SER A 1 96 ? -23.453 -32.344 -19.562 1 96.56 96 SER A C 1
ATOM 722 O O . SER A 1 96 ? -22.469 -32.688 -20.25 1 96.56 96 SER A O 1
ATOM 724 N N . VAL A 1 97 ? -24.156 -33.219 -18.891 1 96.38 97 VAL A N 1
ATOM 725 C CA . VAL A 1 97 ? -24.047 -34.656 -19.047 1 96.38 97 VAL A CA 1
ATOM 726 C C . VAL A 1 97 ? -25.406 -35.25 -19.453 1 96.38 97 VAL A C 1
ATOM 728 O O . VAL A 1 97 ? -26.344 -35.219 -18.656 1 96.38 97 VAL A O 1
ATOM 731 N N . THR A 1 98 ? -25.438 -35.75 -20.672 1 96.62 98 THR A N 1
ATOM 732 C CA . THR A 1 98 ? -26.688 -36.281 -21.203 1 96.62 98 THR A CA 1
ATOM 733 C C . THR A 1 98 ? -26.469 -37.656 -21.828 1 96.62 98 THR A C 1
ATOM 735 O O . THR A 1 98 ? -25.453 -37.875 -22.5 1 96.62 98 THR A O 1
ATOM 738 N N . CYS A 1 99 ? -27.406 -38.562 -21.516 1 95.81 99 CYS A N 1
ATOM 739 C CA . CYS A 1 99 ? -27.344 -39.875 -22.141 1 95.81 99 CYS A CA 1
ATOM 740 C C . CYS A 1 99 ? -27.672 -39.812 -23.625 1 95.81 99 CYS A C 1
ATOM 742 O O . CYS A 1 99 ? -28.656 -39.188 -24 1 95.81 99 CYS A O 1
ATOM 744 N N . VAL A 1 100 ? -26.891 -40.438 -24.422 1 95.12 100 VAL A N 1
ATOM 745 C CA . VAL A 1 100 ? -27.062 -40.406 -25.859 1 95.12 100 VAL A CA 1
ATOM 746 C C . VAL A 1 100 ? -28.25 -41.281 -26.266 1 95.12 100 VAL A C 1
ATOM 748 O O . VAL A 1 100 ? -28.953 -40.969 -27.234 1 95.12 100 VAL A O 1
ATOM 751 N N . ASP A 1 101 ? -28.547 -42.344 -25.516 1 94.31 101 ASP A N 1
ATOM 752 C CA . ASP A 1 101 ? -29.531 -43.344 -25.906 1 94.31 101 ASP A CA 1
ATOM 753 C C . ASP A 1 101 ? -30.922 -43 -25.406 1 94.31 101 ASP A C 1
ATOM 755 O O . ASP A 1 101 ? -31.891 -43.062 -26.156 1 94.31 101 ASP A O 1
ATOM 759 N N . CYS A 1 102 ? -31.078 -42.594 -24.188 1 95.44 102 CYS A N 1
ATOM 760 C CA . CYS A 1 102 ? -32.406 -42.344 -23.641 1 95.44 102 CYS A CA 1
ATOM 761 C C . CYS A 1 102 ? -32.656 -40.844 -23.438 1 95.44 102 CYS A C 1
ATOM 763 O O . CYS A 1 102 ? -33.719 -40.469 -22.953 1 95.44 102 CYS A O 1
ATOM 765 N N . ASN A 1 103 ? -31.719 -39.938 -23.656 1 94.44 103 ASN A N 1
ATOM 766 C CA . ASN A 1 103 ? -31.812 -38.469 -23.578 1 94.44 103 ASN A CA 1
ATOM 767 C C . ASN A 1 103 ? -32 -38 -22.141 1 94.44 103 ASN A C 1
ATOM 769 O O . ASN A 1 103 ? -32.469 -36.875 -21.922 1 94.44 103 ASN A O 1
ATOM 773 N N . LYS A 1 104 ? -31.672 -38.844 -21.172 1 94.88 104 LYS A N 1
ATOM 774 C CA . LYS A 1 104 ? -31.719 -38.469 -19.766 1 94.88 104 LYS A CA 1
ATOM 775 C C . LYS A 1 104 ? -30.672 -37.406 -19.453 1 94.88 104 LYS A C 1
ATOM 777 O O . LYS A 1 104 ? -29.5 -37.562 -19.812 1 94.88 104 LYS A O 1
ATOM 782 N N . ILE A 1 105 ? -31.125 -36.344 -18.844 1 95.44 105 ILE A N 1
ATOM 783 C CA . ILE A 1 105 ? -30.188 -35.344 -18.359 1 95.44 105 ILE A CA 1
ATOM 784 C C . ILE A 1 105 ? -29.641 -35.781 -17 1 95.44 105 ILE A C 1
ATOM 786 O O . ILE A 1 105 ? -30.359 -35.75 -15.992 1 95.44 105 ILE A O 1
ATOM 790 N N . VAL A 1 106 ? -28.375 -36.125 -16.969 1 93.56 106 VAL A N 1
ATOM 791 C CA . VAL A 1 106 ? -27.734 -36.594 -15.734 1 93.56 106 VAL A CA 1
ATOM 792 C C . VAL A 1 106 ? -27.312 -35.375 -14.891 1 93.56 106 VAL A C 1
ATOM 794 O O . VAL A 1 106 ? -27.469 -35.375 -13.664 1 93.56 106 VAL A O 1
ATOM 797 N N . LEU A 1 107 ? -26.719 -34.375 -15.531 1 94.5 107 LEU A N 1
ATOM 798 C CA . LEU A 1 107 ? -26.25 -33.156 -14.867 1 94.5 107 LEU A CA 1
ATOM 799 C C . LEU A 1 107 ? -26.312 -31.953 -15.812 1 94.5 107 LEU A C 1
ATOM 801 O O . LEU A 1 107 ? -25.938 -32.062 -16.984 1 94.5 107 LEU A O 1
ATOM 805 N N . GLU A 1 108 ? -26.875 -30.891 -15.297 1 94.94 108 GLU A N 1
ATOM 806 C CA . GLU A 1 108 ? -26.859 -29.609 -16.016 1 94.94 108 GLU A CA 1
ATOM 807 C C . GLU A 1 108 ? -26.531 -28.453 -15.07 1 94.94 108 GLU A C 1
ATOM 809 O O . GLU A 1 108 ? -27.297 -28.156 -14.156 1 94.94 108 GLU A O 1
ATOM 814 N N . ILE A 1 109 ? -25.391 -27.938 -15.258 1 93.5 109 ILE A N 1
ATOM 815 C CA . ILE A 1 109 ? -24.969 -26.75 -14.523 1 93.5 109 ILE A CA 1
ATOM 816 C C . ILE A 1 109 ? -24.797 -25.578 -15.484 1 93.5 109 ILE A C 1
ATOM 818 O O . ILE A 1 109 ? -24.016 -25.641 -16.422 1 93.5 109 ILE A O 1
ATOM 822 N N . LYS A 1 110 ? -25.531 -24.484 -15.25 1 91.25 110 LYS A N 1
ATOM 823 C CA . LYS A 1 110 ? -25.406 -23.234 -16.016 1 91.25 110 LYS A CA 1
ATOM 824 C C . LYS A 1 110 ? -25.172 -22.047 -15.086 1 91.25 110 LYS A C 1
ATOM 826 O O . LYS A 1 110 ? -25.875 -21.891 -14.086 1 91.25 110 LYS A O 1
ATOM 831 N N . PRO A 1 111 ? -24.125 -21.297 -15.461 1 89.19 111 PRO A N 1
ATOM 832 C CA . PRO A 1 111 ? -23.922 -20.094 -14.641 1 89.19 111 PRO A CA 1
ATOM 833 C C . PRO A 1 111 ? -25.109 -19.141 -14.68 1 89.19 111 PRO A C 1
ATOM 835 O O . PRO A 1 111 ? -25.734 -18.969 -15.727 1 89.19 111 PRO A O 1
ATOM 838 N N . LYS A 1 112 ? -25.375 -18.594 -13.555 1 88.19 112 LYS A N 1
ATOM 839 C CA . LYS A 1 112 ? -26.453 -17.625 -13.461 1 88.19 112 LYS A CA 1
ATOM 840 C C . LYS A 1 112 ? -26.016 -16.266 -14.008 1 88.19 112 LYS A C 1
ATOM 842 O O . LYS A 1 112 ? -25.047 -15.688 -13.539 1 88.19 112 LYS A O 1
ATOM 847 N N . LEU A 1 113 ? -26.719 -15.805 -14.984 1 88.56 113 LEU A N 1
ATOM 848 C CA . LEU A 1 113 ? -26.469 -14.492 -15.562 1 88.56 113 LEU A CA 1
ATOM 849 C C . LEU A 1 113 ? -27.125 -13.398 -14.727 1 88.56 113 LEU A C 1
ATOM 851 O O . LEU A 1 113 ? -28.297 -13.523 -14.352 1 88.56 113 LEU A O 1
ATOM 855 N N . MET A 1 114 ? -26.328 -12.398 -14.367 1 86.5 114 MET A N 1
ATOM 856 C CA . MET A 1 114 ? -26.859 -11.289 -13.578 1 86.5 114 MET A CA 1
ATOM 857 C C . MET A 1 114 ? -27.672 -10.352 -14.445 1 86.5 114 MET A C 1
ATOM 859 O O . MET A 1 114 ? -27.344 -10.125 -15.609 1 86.5 114 MET A O 1
ATOM 863 N N . ASN A 1 115 ? -29 -10.242 -14.195 1 65.81 115 ASN A N 1
ATOM 864 C CA . ASN A 1 115 ? -29.938 -9.453 -14.977 1 65.81 115 ASN A CA 1
ATOM 865 C C . ASN A 1 115 ? -29.484 -8 -15.109 1 65.81 115 ASN A C 1
ATOM 867 O O . ASN A 1 115 ? -29.766 -7.18 -14.234 1 65.81 115 ASN A O 1
ATOM 871 N N . VAL A 1 116 ? -28.406 -7.812 -15.797 1 59.44 116 VAL A N 1
ATOM 872 C CA . VAL A 1 116 ? -28 -6.422 -15.938 1 59.44 116 VAL A CA 1
ATOM 873 C C . VAL A 1 116 ? -28.719 -5.789 -17.125 1 59.44 116 VAL A C 1
ATOM 875 O O . VAL A 1 116 ? -29.141 -6.492 -18.047 1 59.44 116 VAL A O 1
ATOM 878 N N . ASN A 1 117 ? -29.234 -4.613 -16.922 1 52.97 117 ASN A N 1
ATOM 879 C CA . ASN A 1 117 ? -29.859 -3.891 -18.016 1 52.97 117 ASN A CA 1
ATOM 880 C C . ASN A 1 117 ? -29.094 -4.074 -19.328 1 52.97 117 ASN A C 1
ATOM 882 O O . ASN A 1 117 ? -27.875 -4.145 -19.328 1 52.97 117 ASN A O 1
ATOM 886 N N . LYS A 1 118 ? -29.75 -4.723 -20.266 1 51.88 118 LYS A N 1
ATOM 887 C CA . LYS A 1 118 ? -29.438 -5.164 -21.625 1 51.88 118 LYS A CA 1
ATOM 888 C C . LYS A 1 118 ? -28.531 -4.16 -22.328 1 51.88 118 LYS A C 1
ATOM 890 O O . LYS A 1 118 ? -28.5 -4.113 -23.562 1 51.88 118 LYS A O 1
ATOM 895 N N . THR A 1 119 ? -27.953 -3.299 -21.516 1 48.75 119 THR A N 1
ATOM 896 C CA . THR A 1 119 ? -27.109 -2.549 -22.453 1 48.75 119 THR A CA 1
ATOM 897 C C . THR A 1 119 ? -25.891 -3.369 -22.859 1 48.75 119 THR A C 1
ATOM 899 O O . THR A 1 119 ? -25.438 -4.227 -22.109 1 48.75 119 THR A O 1
ATOM 902 N N . GLU A 1 120 ? -25.594 -3.377 -24.047 1 50.91 120 GLU A N 1
ATOM 903 C CA . GLU A 1 120 ? -24.516 -4.059 -24.75 1 50.91 120 GLU A CA 1
ATOM 904 C C . GLU A 1 120 ? -23.25 -4.105 -23.906 1 50.91 120 GLU A C 1
ATOM 906 O O . GLU A 1 120 ? -22.484 -5.074 -23.969 1 50.91 120 GLU A O 1
ATOM 911 N N . LYS A 1 121 ? -23.078 -3.125 -22.922 1 53.78 121 LYS A N 1
ATOM 912 C CA . LYS A 1 121 ? -21.812 -2.943 -22.203 1 53.78 121 LYS A CA 1
ATOM 913 C C . LYS A 1 121 ? -21.766 -3.805 -20.953 1 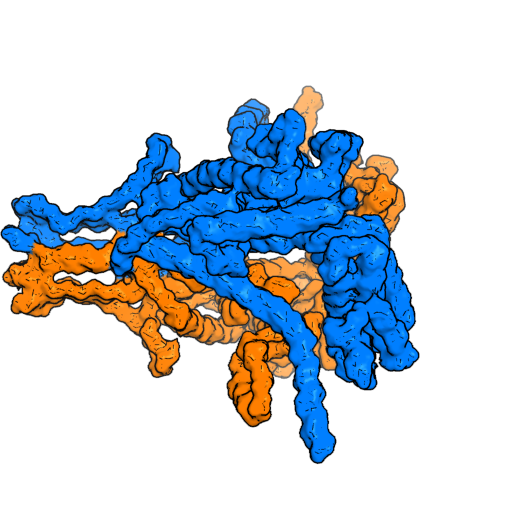53.78 121 LYS A C 1
ATOM 915 O O . LYS A 1 121 ? -20.688 -4.027 -20.391 1 53.78 121 LYS A O 1
ATOM 920 N N . GLU A 1 122 ? -22.922 -4.328 -20.594 1 59.72 122 GLU A N 1
ATOM 921 C CA . GLU A 1 122 ? -23 -5.133 -19.391 1 59.72 122 GLU A CA 1
ATOM 922 C C . GLU A 1 122 ? -23.516 -6.539 -19.672 1 59.72 122 GLU A C 1
ATOM 924 O O . GLU A 1 122 ? -24.25 -7.121 -18.875 1 59.72 122 GLU A O 1
ATOM 929 N N . LYS A 1 123 ? -23.031 -6.973 -20.734 1 69.06 123 LYS A N 1
ATOM 930 C CA . LYS A 1 123 ? -23.406 -8.336 -21.094 1 69.06 123 LYS A CA 1
ATOM 931 C C . LYS A 1 123 ? -22.391 -9.344 -20.547 1 69.06 123 LYS A C 1
ATOM 933 O O . LYS A 1 123 ? -21.25 -8.984 -20.281 1 69.06 123 LYS A O 1
ATOM 938 N N . ASP A 1 124 ? -22.828 -10.586 -20.078 1 82.31 124 ASP A N 1
ATOM 939 C CA . ASP A 1 124 ? -22 -11.742 -19.734 1 82.31 124 ASP A CA 1
ATOM 940 C C . ASP A 1 124 ? -21.375 -11.594 -18.359 1 82.31 124 ASP A C 1
ATOM 942 O O . ASP A 1 124 ? -20.188 -11.852 -18.172 1 82.31 124 ASP A O 1
ATOM 946 N N . ILE A 1 125 ? -22.172 -10.977 -17.453 1 91.31 125 ILE A N 1
ATOM 947 C CA . ILE A 1 125 ? -21.766 -10.953 -16.047 1 91.31 125 ILE A CA 1
ATOM 948 C C . ILE A 1 125 ? -22.391 -12.125 -15.312 1 91.31 125 ILE A C 1
ATOM 950 O O . ILE A 1 125 ? -23.625 -12.211 -15.188 1 91.31 125 ILE A O 1
ATOM 954 N N . TYR A 1 126 ? -21.594 -13.008 -14.828 1 91.88 126 TYR A N 1
ATOM 955 C CA . TYR A 1 126 ? -22.078 -14.203 -14.148 1 91.88 126 TYR A CA 1
ATOM 956 C C . TYR A 1 126 ? -21.906 -14.078 -12.641 1 91.88 126 TYR A C 1
ATOM 958 O O . TYR A 1 126 ? -20.953 -13.438 -12.172 1 91.88 126 TYR A O 1
ATOM 966 N N . GLU A 1 127 ? -22.75 -14.672 -11.852 1 91.62 127 GLU A N 1
ATOM 967 C CA . GLU A 1 127 ? -22.891 -14.469 -10.414 1 91.62 127 GLU A CA 1
ATOM 968 C C . GLU A 1 127 ? -21.594 -14.742 -9.68 1 91.62 127 GLU A C 1
ATOM 970 O O . GLU A 1 127 ? -21.125 -13.906 -8.906 1 91.62 127 GLU A O 1
ATOM 975 N N . ASN A 1 128 ? -20.969 -15.93 -9.891 1 91.81 128 ASN A N 1
ATOM 976 C CA . ASN A 1 128 ? -19.766 -16.281 -9.148 1 91.81 128 ASN A CA 1
ATOM 977 C C . ASN A 1 128 ? -18.594 -15.398 -9.547 1 91.81 128 ASN A C 1
ATOM 979 O O . ASN A 1 128 ? -17.781 -15.031 -8.703 1 91.81 128 ASN A O 1
ATOM 983 N N . ASN A 1 129 ? -18.516 -15.094 -10.82 1 94.25 129 ASN A N 1
ATOM 984 C CA . ASN A 1 129 ? -17.484 -14.18 -11.273 1 94.25 129 ASN A CA 1
ATOM 985 C C . ASN A 1 129 ? -17.641 -12.797 -10.656 1 94.25 129 ASN A C 1
ATOM 987 O O . ASN A 1 129 ? -16.656 -12.172 -10.242 1 94.25 129 ASN A O 1
ATOM 991 N N . LEU A 1 130 ? -18.844 -12.352 -10.602 1 94.5 130 LEU A N 1
ATOM 992 C CA . LEU A 1 130 ? -19.156 -11.055 -10.016 1 94.5 130 LEU A CA 1
ATOM 993 C C . LEU A 1 130 ? -18.797 -11.023 -8.531 1 94.5 130 LEU A C 1
ATOM 995 O O . LEU A 1 130 ? -18.203 -10.055 -8.055 1 94.5 130 LEU A O 1
ATOM 999 N N . SER A 1 131 ? -19.172 -12.07 -7.867 1 93.5 131 SER A N 1
ATOM 1000 C CA . SER A 1 131 ? -18.859 -12.195 -6.449 1 93.5 131 SER A CA 1
ATOM 1001 C C . SER A 1 131 ? -17.359 -12.164 -6.215 1 93.5 131 SER A C 1
ATOM 1003 O O . SER A 1 131 ? -16.875 -11.539 -5.262 1 93.5 131 SER A O 1
ATOM 1005 N N . LEU A 1 132 ? -16.641 -12.844 -7.055 1 94.88 132 LEU A N 1
ATOM 1006 C CA . LEU A 1 132 ? -15.188 -12.883 -6.941 1 94.88 132 LEU A CA 1
ATOM 1007 C C . LEU A 1 132 ? -14.586 -11.5 -7.172 1 94.88 132 LEU A C 1
ATOM 1009 O O . LEU A 1 132 ? -13.75 -11.039 -6.395 1 94.88 132 LEU A O 1
ATOM 1013 N N . VAL A 1 133 ? -15.016 -10.812 -8.203 1 95.69 133 VAL A N 1
ATOM 1014 C CA . VAL A 1 133 ? -14.484 -9.492 -8.523 1 95.69 133 VAL A CA 1
ATOM 1015 C C . VAL A 1 133 ? -14.797 -8.516 -7.387 1 95.69 133 VAL A C 1
ATOM 1017 O O . VAL A 1 133 ? -13.945 -7.723 -6.996 1 95.69 133 VAL A O 1
ATOM 1020 N N . LEU A 1 134 ? -16 -8.602 -6.863 1 95.12 134 LEU A N 1
ATOM 1021 C CA . LEU A 1 134 ? -16.375 -7.766 -5.727 1 95.12 134 LEU A CA 1
ATOM 1022 C C . LEU A 1 134 ? -15.43 -7.992 -4.551 1 95.12 134 LEU A C 1
ATOM 1024 O O . LEU A 1 134 ? -14.938 -7.035 -3.949 1 95.12 134 LEU A O 1
ATOM 1028 N N . THR A 1 135 ? -15.188 -9.219 -4.281 1 94.31 135 THR A N 1
ATOM 1029 C CA . THR A 1 135 ? -14.344 -9.578 -3.146 1 94.31 135 THR A CA 1
ATOM 1030 C C . THR A 1 135 ? -12.922 -9.078 -3.346 1 94.31 135 THR A C 1
ATOM 1032 O O . THR A 1 135 ? -12.328 -8.492 -2.438 1 94.31 135 THR A O 1
ATOM 1035 N N . LEU A 1 136 ? -12.391 -9.297 -4.512 1 94.56 136 LEU A N 1
ATOM 1036 C CA . LEU A 1 136 ? -11.016 -8.898 -4.805 1 94.56 136 LEU A CA 1
ATOM 1037 C C . LEU A 1 136 ? -10.883 -7.379 -4.82 1 94.56 136 LEU A C 1
ATOM 1039 O O . LEU A 1 136 ? -9.938 -6.832 -4.242 1 94.56 136 LEU A O 1
ATOM 1043 N N . ALA A 1 137 ? -11.828 -6.746 -5.41 1 93.31 137 ALA A N 1
ATOM 1044 C CA . ALA A 1 137 ? -11.812 -5.285 -5.465 1 93.31 137 ALA A CA 1
ATOM 1045 C C . ALA A 1 137 ? -11.906 -4.684 -4.062 1 93.31 137 ALA A C 1
ATOM 1047 O O . ALA A 1 137 ? -11.258 -3.672 -3.771 1 93.31 137 ALA A O 1
ATOM 1048 N N . SER A 1 138 ? -12.641 -5.301 -3.229 1 93.12 138 SER A N 1
ATOM 1049 C CA . SER A 1 138 ? -12.859 -4.801 -1.874 1 93.12 138 SER A CA 1
ATOM 1050 C C . SER A 1 138 ? -11.594 -4.918 -1.031 1 93.12 138 SER A C 1
ATOM 1052 O O . SER A 1 138 ? -11.5 -4.312 0.036 1 93.12 138 SER A O 1
ATOM 1054 N N . ARG A 1 139 ? -10.625 -5.672 -1.521 1 89.75 139 ARG A N 1
ATOM 1055 C CA . ARG A 1 139 ? -9.391 -5.898 -0.771 1 89.75 139 ARG A CA 1
ATOM 1056 C C . ARG A 1 139 ? -8.188 -5.348 -1.521 1 89.75 139 ARG A C 1
ATOM 1058 O O . ARG A 1 139 ? -7.051 -5.773 -1.28 1 89.75 139 ARG A O 1
ATOM 1065 N N . ASP A 1 140 ? -8.406 -4.516 -2.447 1 88.44 140 ASP A N 1
ATOM 1066 C CA . ASP A 1 140 ? -7.379 -3.818 -3.215 1 88.44 140 ASP A CA 1
ATOM 1067 C C . ASP A 1 140 ? -6.539 -4.801 -4.027 1 88.44 140 ASP A C 1
ATOM 1069 O O . ASP A 1 140 ? -5.336 -4.598 -4.199 1 88.44 140 ASP A O 1
ATOM 1073 N N . VAL A 1 141 ? -7.152 -5.914 -4.426 1 90.69 141 VAL A N 1
ATOM 1074 C CA . VAL A 1 141 ? -6.457 -6.84 -5.312 1 90.69 141 VAL A CA 1
ATOM 1075 C C . VAL A 1 141 ? -6.59 -6.371 -6.762 1 90.69 141 VAL A C 1
ATOM 1077 O O . VAL A 1 141 ? -7.699 -6.129 -7.238 1 90.69 141 VAL A O 1
ATOM 1080 N N . SER A 1 142 ? -5.484 -6.242 -7.434 1 89.31 142 SER A N 1
ATOM 1081 C CA . SER A 1 142 ? -5.477 -5.738 -8.805 1 89.31 142 SER A CA 1
ATOM 1082 C C . SER A 1 142 ? -5.777 -6.852 -9.805 1 89.31 142 SER A C 1
ATOM 1084 O O . SER A 1 142 ? -5.754 -8.031 -9.453 1 89.31 142 SER A O 1
ATOM 1086 N N . TYR A 1 143 ? -6.039 -6.43 -11.039 1 92.06 143 TYR A N 1
ATOM 1087 C CA . TYR A 1 143 ? -6.242 -7.395 -12.117 1 92.06 143 TYR A CA 1
ATOM 1088 C C . TYR A 1 143 ? -5.012 -8.273 -12.297 1 92.06 143 TYR A C 1
ATOM 1090 O O . TYR A 1 143 ? -5.133 -9.484 -12.531 1 92.06 143 TYR A O 1
ATOM 1098 N N . ARG A 1 144 ? -3.863 -7.691 -12.203 1 89.75 144 ARG A N 1
ATOM 1099 C CA . ARG A 1 144 ? -2.631 -8.453 -12.383 1 89.75 144 ARG A CA 1
ATOM 1100 C C . ARG A 1 144 ? -2.486 -9.531 -11.312 1 89.75 144 ARG A C 1
ATOM 1102 O O . ARG A 1 144 ? -2.08 -10.656 -11.609 1 89.75 144 ARG A O 1
ATOM 1109 N N . GLU A 1 145 ? -2.736 -9.188 -10.094 1 90.44 145 GLU A N 1
ATOM 1110 C CA . GLU A 1 145 ? -2.688 -10.156 -9 1 90.44 145 GLU A CA 1
ATOM 1111 C C . GLU A 1 145 ? -3.691 -11.281 -9.219 1 90.44 145 GLU A C 1
ATOM 1113 O O . GLU A 1 145 ? -3.373 -12.453 -8.992 1 90.44 145 GLU A O 1
ATOM 1118 N N . PHE A 1 146 ? -4.867 -10.867 -9.688 1 93.19 146 PHE A N 1
ATOM 1119 C CA . PHE A 1 146 ? -5.895 -11.852 -10.016 1 93.19 146 PHE A CA 1
ATOM 1120 C C . PHE A 1 146 ? -5.438 -12.758 -11.148 1 93.19 146 PHE A C 1
ATOM 1122 O O . PHE A 1 146 ? -5.57 -13.984 -11.062 1 93.19 146 PHE A O 1
ATOM 1129 N N . PHE A 1 147 ? -4.922 -12.148 -12.141 1 93.31 147 PHE A N 1
ATOM 1130 C CA . PHE A 1 147 ? -4.441 -12.891 -13.305 1 93.31 147 PHE A CA 1
ATOM 1131 C C . PHE A 1 147 ? -3.4 -13.93 -12.891 1 93.31 147 PHE A C 1
ATOM 1133 O O . PHE A 1 147 ? -3.494 -15.094 -13.281 1 93.31 147 PHE A O 1
ATOM 1140 N N . ASP A 1 148 ? -2.445 -13.594 -12.086 1 92.25 148 ASP A N 1
ATOM 1141 C CA . ASP A 1 148 ? -1.386 -14.5 -11.656 1 92.25 148 ASP A CA 1
ATOM 1142 C C . ASP A 1 148 ? -1.948 -15.633 -10.797 1 92.25 148 ASP A C 1
ATOM 1144 O O . ASP A 1 148 ? -1.517 -16.781 -10.914 1 92.25 148 ASP A O 1
ATOM 1148 N N . ALA A 1 149 ? -2.889 -15.273 -9.93 1 92.31 149 ALA A N 1
ATOM 1149 C CA . ALA A 1 149 ? -3.518 -16.297 -9.094 1 92.31 149 ALA A CA 1
ATOM 1150 C C . ALA A 1 149 ? -4.285 -17.297 -9.945 1 92.31 149 ALA A C 1
ATOM 1152 O O . ALA A 1 149 ? -4.215 -18.5 -9.703 1 92.31 149 ALA A O 1
ATOM 1153 N N . ALA A 1 150 ? -5.023 -16.719 -10.906 1 92.94 150 ALA A N 1
ATOM 1154 C CA . ALA A 1 150 ? -5.781 -17.594 -11.797 1 92.94 150 ALA A CA 1
ATOM 1155 C C . ALA A 1 150 ? -4.855 -18.547 -12.562 1 92.94 150 ALA A C 1
ATOM 1157 O O . ALA A 1 150 ? -5.125 -19.734 -12.656 1 92.94 150 ALA A O 1
ATOM 1158 N N . GLU A 1 151 ? -3.742 -18.016 -13.031 1 90.38 151 GLU A N 1
ATOM 1159 C CA . GLU A 1 151 ? -2.771 -18.844 -13.75 1 90.38 151 GLU A CA 1
ATOM 1160 C C . GLU A 1 151 ? -2.162 -19.891 -12.836 1 90.38 151 GLU A C 1
ATOM 1162 O O . GLU A 1 151 ? -1.963 -21.047 -13.25 1 90.38 151 GLU A O 1
ATOM 1167 N N . SER A 1 152 ? -1.929 -19.562 -11.656 1 89.31 152 SER A N 1
ATOM 1168 C CA . SER A 1 152 ? -1.343 -20.5 -10.703 1 89.31 152 SER A CA 1
ATOM 1169 C C . SER A 1 152 ? -2.309 -21.641 -10.383 1 89.31 152 SER A C 1
ATOM 1171 O O . SER A 1 152 ? -1.887 -22.766 -10.133 1 89.31 152 SER A O 1
ATOM 1173 N N . MET A 1 153 ? -3.576 -21.344 -10.375 1 90.56 153 MET A N 1
ATOM 1174 C CA . MET A 1 153 ? -4.602 -22.359 -10.109 1 90.56 153 MET A CA 1
ATOM 1175 C C . MET A 1 153 ? -5.02 -23.062 -11.398 1 90.56 153 MET A C 1
ATOM 1177 O O . MET A 1 153 ? -5.883 -23.938 -11.375 1 90.56 153 MET A O 1
ATOM 1181 N N . LYS A 1 154 ? -4.48 -22.562 -12.5 1 90.12 154 LYS A N 1
ATOM 1182 C CA . LYS A 1 154 ? -4.773 -23.109 -13.82 1 90.12 154 LYS A CA 1
ATOM 1183 C C . LYS A 1 154 ? -6.242 -22.906 -14.188 1 90.12 154 LYS A C 1
ATOM 1185 O O . LYS A 1 154 ? -6.879 -23.812 -14.734 1 90.12 154 LYS A O 1
ATOM 1190 N N . ILE A 1 155 ? -6.746 -21.828 -13.758 1 91.69 155 ILE A N 1
ATOM 1191 C CA . ILE A 1 155 ? -8.109 -21.5 -14.156 1 91.69 155 ILE A CA 1
ATOM 1192 C C . ILE A 1 155 ? -8.078 -20.422 -15.242 1 91.69 155 ILE A C 1
ATOM 1194 O O . ILE A 1 155 ? -7.129 -19.641 -15.32 1 91.69 155 ILE A O 1
ATOM 1198 N N . ARG A 1 156 ? -9.078 -20.484 -16.047 1 89.06 156 ARG A N 1
ATOM 1199 C CA . ARG A 1 156 ? -9.227 -19.406 -17.031 1 89.06 156 ARG A CA 1
ATOM 1200 C C . ARG A 1 156 ? -9.68 -18.125 -16.359 1 89.06 156 ARG A C 1
ATOM 1202 O O . ARG A 1 156 ? -10.797 -18.047 -15.836 1 89.06 156 ARG A O 1
ATOM 1209 N N . GLY A 1 157 ? -8.812 -17.125 -16.344 1 89.56 157 GLY A N 1
ATOM 1210 C CA . GLY A 1 157 ? -9.172 -15.852 -15.734 1 89.56 157 GLY A CA 1
ATOM 1211 C C . GLY A 1 157 ? -10.078 -15.008 -16.609 1 89.56 157 GLY A C 1
ATOM 1212 O O . GLY A 1 157 ? -10.391 -15.391 -17.734 1 89.56 157 GLY A O 1
ATOM 1213 N N . LEU A 1 158 ? -10.523 -13.945 -16.094 1 92.88 158 LEU A N 1
ATOM 1214 C CA . LEU A 1 158 ? -11.258 -12.945 -16.875 1 92.88 158 LEU A CA 1
ATOM 1215 C C . LEU A 1 158 ? -10.297 -12.109 -17.719 1 92.88 158 LEU A C 1
ATOM 1217 O O . LEU A 1 158 ? -9.18 -11.82 -17.281 1 92.88 158 LEU A O 1
ATOM 1221 N N . SER A 1 159 ? -10.789 -11.773 -18.891 1 92 159 SER A N 1
ATOM 1222 C CA . SER A 1 159 ? -10.047 -10.742 -19.609 1 92 159 SER A CA 1
ATOM 1223 C C . SER A 1 159 ? -10.094 -9.406 -18.859 1 92 159 SER A C 1
ATOM 1225 O O . SER A 1 159 ? -10.961 -9.195 -18.016 1 92 159 SER A O 1
ATOM 1227 N N . TYR A 1 160 ? -9.133 -8.609 -19.188 1 92 160 TYR A N 1
ATOM 1228 C CA . TYR A 1 160 ? -9.109 -7.297 -18.547 1 92 160 TYR A CA 1
ATOM 1229 C C . TYR A 1 160 ? -10.383 -6.523 -18.844 1 92 160 TYR A C 1
ATOM 1231 O O . TYR A 1 160 ? -10.938 -5.871 -17.969 1 92 160 TYR A O 1
ATOM 1239 N N . LYS A 1 161 ? -10.852 -6.617 -20.016 1 90.69 161 LYS A N 1
ATOM 1240 C CA . LYS A 1 161 ? -12.086 -5.949 -20.406 1 90.69 161 LYS A CA 1
ATOM 1241 C C . LYS A 1 161 ? -13.273 -6.449 -19.578 1 90.69 161 LYS A C 1
ATOM 1243 O O . LYS A 1 161 ? -14.078 -5.652 -19.109 1 90.69 161 LYS A O 1
ATOM 1248 N N . SER A 1 162 ? -13.359 -7.793 -19.469 1 92.38 162 SER A N 1
ATOM 1249 C CA . SER A 1 162 ? -14.43 -8.375 -18.672 1 92.38 162 SER A CA 1
ATOM 1250 C C . SER A 1 162 ? -14.305 -7.969 -17.203 1 92.38 162 SER A C 1
ATOM 1252 O O . SER A 1 162 ? -15.312 -7.707 -16.547 1 92.38 162 SER A O 1
ATOM 1254 N N . TRP A 1 163 ? -13.086 -7.926 -16.734 1 94.25 163 TRP A N 1
ATOM 1255 C CA . TRP A 1 163 ? -12.812 -7.477 -15.375 1 94.25 163 TRP A CA 1
ATOM 1256 C C . TRP A 1 163 ? -13.344 -6.062 -15.148 1 94.25 163 TRP A C 1
ATOM 1258 O O . TRP A 1 163 ? -14.07 -5.812 -14.188 1 94.25 163 TRP A O 1
ATOM 1268 N N . LEU A 1 164 ? -13.094 -5.137 -16.062 1 90.94 164 LEU A N 1
ATOM 1269 C CA . LEU A 1 164 ? -13.523 -3.746 -15.945 1 90.94 164 LEU A CA 1
ATOM 1270 C C . LEU A 1 164 ? -15.039 -3.639 -16.016 1 90.94 164 LEU A C 1
ATOM 1272 O O . LEU A 1 164 ? -15.641 -2.801 -15.336 1 90.94 164 LEU A O 1
ATOM 1276 N N . LYS A 1 165 ? -15.539 -4.449 -16.844 1 91.25 165 LYS A N 1
ATOM 1277 C CA . LYS A 1 165 ? -17 -4.492 -16.953 1 91.25 165 LYS A CA 1
ATOM 1278 C C . LYS A 1 165 ? -17.641 -4.844 -15.625 1 91.25 165 LYS A C 1
ATOM 1280 O O . LYS A 1 165 ? -18.625 -4.207 -15.211 1 91.25 165 LYS A O 1
ATOM 1285 N N . HIS A 1 166 ? -17.156 -5.891 -14.977 1 93.62 166 HIS A N 1
ATOM 1286 C CA . HIS A 1 166 ? -17.672 -6.277 -13.664 1 93.62 166 HIS A CA 1
ATOM 1287 C C . HIS A 1 166 ? -17.469 -5.156 -12.648 1 93.62 166 HIS A C 1
ATOM 1289 O O . HIS A 1 166 ? -18.375 -4.863 -11.859 1 93.62 166 HIS A O 1
ATOM 1295 N N . LEU A 1 167 ? -16.344 -4.492 -12.703 1 92.75 167 LEU A N 1
ATOM 1296 C CA . LEU A 1 167 ? -16.031 -3.416 -11.766 1 92.75 167 LEU A CA 1
ATOM 1297 C C . LEU A 1 167 ? -17 -2.252 -11.938 1 92.75 167 LEU A C 1
ATOM 1299 O O . LEU A 1 167 ? -17.484 -1.682 -10.953 1 92.75 167 LEU A O 1
ATOM 1303 N N . ARG A 1 168 ? -17.219 -1.915 -13.117 1 90.31 168 ARG A N 1
ATOM 1304 C CA . ARG A 1 168 ? -18.141 -0.822 -13.398 1 90.31 168 ARG A CA 1
ATOM 1305 C C . ARG A 1 168 ? -19.547 -1.146 -12.883 1 90.31 168 ARG A C 1
ATOM 1307 O O . ARG A 1 168 ? -20.219 -0.284 -12.32 1 90.31 168 ARG A O 1
ATOM 1314 N N . TYR A 1 169 ? -19.938 -2.379 -13.148 1 92.19 169 TYR A N 1
ATOM 1315 C CA . TYR A 1 169 ? -21.234 -2.838 -12.664 1 92.19 169 TYR A CA 1
ATOM 1316 C C . TYR A 1 169 ? -21.312 -2.723 -11.148 1 92.19 169 TYR A C 1
ATOM 1318 O O . TYR A 1 169 ? -22.312 -2.229 -10.609 1 92.19 169 TYR A O 1
ATOM 1326 N N . ILE A 1 170 ? -20.344 -3.113 -10.5 1 94.81 170 ILE A N 1
ATOM 1327 C CA . ILE A 1 170 ? -20.266 -3.066 -9.039 1 94.81 170 ILE A CA 1
ATOM 1328 C C . ILE A 1 170 ? -20.25 -1.613 -8.57 1 94.81 170 ILE A C 1
ATOM 1330 O O . ILE A 1 170 ? -20.953 -1.25 -7.637 1 94.81 170 ILE A O 1
ATOM 1334 N N . HIS A 1 171 ? -19.469 -0.826 -9.203 1 93.56 171 HIS A N 1
ATOM 1335 C CA . HIS A 1 171 ? -19.312 0.58 -8.852 1 93.56 171 HIS A CA 1
ATOM 1336 C C . HIS A 1 171 ? -20.641 1.323 -8.945 1 93.56 171 HIS A C 1
ATOM 1338 O O . HIS A 1 171 ? -20.984 2.102 -8.055 1 93.56 171 HIS A O 1
ATOM 1344 N N . ASN A 1 172 ? -21.312 1.073 -9.961 1 91.44 172 ASN A N 1
ATOM 1345 C CA . ASN A 1 172 ? -22.609 1.72 -10.148 1 91.44 172 ASN A CA 1
ATOM 1346 C C . ASN A 1 172 ? -23.594 1.324 -9.047 1 91.44 172 ASN A C 1
ATOM 1348 O O . ASN A 1 172 ? -24.297 2.176 -8.5 1 91.44 172 ASN A O 1
ATOM 1352 N N . ALA A 1 173 ? -23.641 0.073 -8.773 1 93.69 173 ALA A N 1
ATOM 1353 C CA . ALA A 1 173 ? -24.516 -0.401 -7.703 1 93.69 173 ALA A CA 1
ATOM 1354 C C . ALA A 1 173 ? -24.109 0.198 -6.359 1 93.69 173 ALA A C 1
ATOM 1356 O O . ALA A 1 173 ? -24.969 0.547 -5.543 1 93.69 173 ALA A O 1
ATOM 1357 N N . LEU A 1 174 ? -22.875 0.281 -6.164 1 96.31 174 LEU A N 1
ATOM 1358 C CA . LEU A 1 174 ? -22.312 0.825 -4.93 1 96.31 174 LEU A CA 1
ATOM 1359 C C . LEU A 1 174 ? -22.734 2.283 -4.746 1 96.31 174 LEU A C 1
ATOM 1361 O O . LEU A 1 174 ? -23.188 2.676 -3.67 1 96.31 174 LEU A O 1
ATOM 1365 N N . LEU A 1 175 ? -22.578 3.076 -5.746 1 93.62 175 LEU A N 1
ATOM 1366 C CA . LEU A 1 175 ? -22.906 4.492 -5.668 1 93.62 175 LEU A CA 1
ATOM 1367 C C . LEU A 1 175 ? -24.391 4.684 -5.395 1 93.62 175 LEU A C 1
ATOM 1369 O O . LEU A 1 175 ? -24.781 5.555 -4.613 1 93.62 175 LEU A O 1
ATOM 1373 N N . LYS A 1 176 ? -25.172 3.893 -5.988 1 93.75 176 LYS A N 1
ATOM 1374 C CA . LYS A 1 176 ? -26.609 3.957 -5.742 1 93.75 176 LYS A CA 1
ATOM 1375 C C . LYS A 1 176 ? -26.938 3.631 -4.285 1 93.75 176 LYS A C 1
ATOM 1377 O O . LYS A 1 176 ? -27.766 4.297 -3.666 1 93.75 176 LYS A O 1
ATOM 1382 N N . LYS A 1 177 ? -26.328 2.656 -3.846 1 95.44 177 LYS A N 1
ATOM 1383 C CA . LYS A 1 177 ? -26.547 2.289 -2.451 1 95.44 177 LYS A CA 1
ATOM 1384 C C . LYS A 1 177 ? -26.094 3.396 -1.51 1 95.44 177 LYS A C 1
ATOM 1386 O O . LYS A 1 177 ? -26.719 3.639 -0.474 1 95.44 177 LYS A O 1
ATOM 1391 N N . CYS A 1 178 ? -24.984 4.008 -1.815 1 95.75 178 CYS A N 1
ATOM 1392 C CA . CYS A 1 178 ? -24.469 5.102 -1.004 1 95.75 178 CYS A CA 1
ATOM 1393 C C . CYS A 1 178 ? -25.453 6.27 -0.962 1 95.75 178 CYS A C 1
ATOM 1395 O O . CYS A 1 178 ? -25.625 6.895 0.083 1 95.75 178 CYS A O 1
ATOM 1397 N N . ASP A 1 179 ? -26.078 6.5 -2.053 1 93.19 179 ASP A N 1
ATOM 1398 C CA . ASP A 1 179 ? -27.078 7.566 -2.096 1 93.19 179 ASP A CA 1
ATOM 1399 C C . ASP A 1 179 ? -28.203 7.305 -1.103 1 93.19 179 ASP A C 1
ATOM 1401 O O . ASP A 1 179 ? -28.609 8.203 -0.366 1 93.19 179 ASP A O 1
ATOM 1405 N N . VAL A 1 180 ? -28.609 6.121 -1.075 1 93.19 180 VAL A N 1
ATOM 1406 C CA . VAL A 1 180 ? -29.672 5.73 -0.156 1 93.19 180 VAL A CA 1
ATOM 1407 C C . VAL A 1 180 ? -29.172 5.824 1.283 1 93.19 180 VAL A C 1
ATOM 1409 O O . VAL A 1 180 ? -29.891 6.32 2.162 1 93.19 180 VAL A O 1
ATOM 1412 N N . MET A 1 181 ? -28.031 5.371 1.503 1 93.5 181 MET A N 1
ATOM 1413 C CA . MET A 1 181 ? -27.438 5.391 2.842 1 93.5 181 MET A CA 1
ATOM 1414 C C . MET A 1 181 ? -27.312 6.816 3.355 1 93.5 181 MET A C 1
ATOM 1416 O O . MET A 1 181 ? -27.578 7.09 4.527 1 93.5 181 MET A O 1
ATOM 1420 N N . PHE A 1 182 ? -26.906 7.73 2.512 1 93.06 182 PHE A N 1
ATOM 1421 C CA . PHE A 1 182 ? -26.719 9.109 2.943 1 93.06 182 PHE A CA 1
ATOM 1422 C C . PHE A 1 182 ? -28.047 9.758 3.295 1 93.06 182 PHE A C 1
ATOM 1424 O O . PHE A 1 182 ? -28.109 10.586 4.207 1 93.06 182 PHE A O 1
ATOM 1431 N N . LEU A 1 183 ? -29.047 9.359 2.576 1 91.75 183 LEU A N 1
ATOM 1432 C CA . LEU A 1 183 ? -30.391 9.844 2.932 1 91.75 183 LEU A CA 1
ATOM 1433 C C . LEU A 1 183 ? -30.781 9.352 4.316 1 91.75 183 LEU A C 1
ATOM 1435 O O . LEU A 1 183 ? -31.281 10.133 5.137 1 91.75 183 LEU A O 1
ATOM 1439 N N . LYS A 1 184 ? -30.516 8.125 4.555 1 92.56 184 LYS A N 1
ATOM 1440 C CA . LYS A 1 184 ? -30.812 7.551 5.863 1 92.56 184 LYS A CA 1
ATOM 1441 C C . LYS A 1 184 ? -29.953 8.195 6.949 1 92.56 184 LYS A C 1
ATOM 1443 O O . LYS A 1 184 ? -30.438 8.445 8.062 1 92.56 184 LYS A O 1
ATOM 1448 N N . ALA A 1 185 ? -28.703 8.367 6.641 1 93.69 185 ALA A N 1
ATOM 1449 C CA . ALA A 1 185 ? -27.766 8.961 7.582 1 93.69 185 ALA A CA 1
ATOM 1450 C C . ALA A 1 185 ? -28.219 10.359 8 1 93.69 185 ALA A C 1
ATOM 1452 O O . ALA A 1 185 ? -28.203 10.695 9.188 1 93.69 185 ALA A O 1
ATOM 1453 N N . ARG A 1 186 ? -28.656 11.07 7.125 1 91.12 186 ARG A N 1
ATOM 1454 C CA . ARG A 1 186 ? -29.094 12.43 7.406 1 91.12 186 ARG A CA 1
ATOM 1455 C C . ARG A 1 186 ? -30.359 12.43 8.266 1 91.12 186 ARG A C 1
ATOM 1457 O O . ARG A 1 186 ? -30.484 13.219 9.203 1 91.12 186 ARG A O 1
ATOM 1464 N N . SER A 1 187 ? -31.234 11.602 7.895 1 92.19 187 SER A N 1
ATOM 1465 C CA . SER A 1 187 ? -32.469 11.477 8.68 1 92.19 187 SER A CA 1
ATOM 1466 C C . SER A 1 187 ? -32.156 11.055 10.117 1 92.19 187 SER A C 1
ATOM 1468 O O . SER A 1 187 ? -32.75 11.57 11.062 1 92.19 187 SER A O 1
ATOM 1470 N N . ALA A 1 188 ? -31.266 10.203 10.25 1 92.69 188 ALA A N 1
ATOM 1471 C CA . ALA A 1 188 ? -30.875 9.719 11.57 1 92.69 188 ALA A CA 1
ATOM 1472 C C . ALA A 1 188 ? -30.234 10.828 12.398 1 92.69 188 ALA A C 1
ATOM 1474 O O . ALA A 1 188 ? -30.5 10.953 13.594 1 92.69 188 ALA A O 1
ATOM 1475 N N . VAL A 1 189 ? -29.375 11.57 11.789 1 93 189 VAL A N 1
ATOM 1476 C CA . VAL A 1 189 ? -28.719 12.688 12.469 1 93 189 VAL A CA 1
ATOM 1477 C C . VAL A 1 189 ? -29.766 13.719 12.891 1 93 189 VAL A C 1
ATOM 1479 O O . VAL A 1 189 ? -29.719 14.234 14.008 1 93 189 VAL A O 1
ATOM 1482 N N . GLN A 1 190 ? -30.719 13.93 12.039 1 92.19 190 GLN A N 1
ATOM 1483 C CA . GLN A 1 190 ? -31.797 14.859 12.359 1 92.19 190 GLN A CA 1
ATOM 1484 C C . GLN A 1 190 ? -32.594 14.383 13.578 1 92.19 190 GLN A C 1
ATOM 1486 O O . GLN A 1 190 ? -32.969 15.195 14.438 1 92.19 190 GLN A O 1
ATOM 1491 N N . MET A 1 191 ? -32.812 13.172 13.656 1 92 191 MET A N 1
ATOM 1492 C CA . MET A 1 191 ? -33.562 12.602 14.781 1 92 191 MET A CA 1
ATOM 1493 C C . MET A 1 191 ? -32.781 12.781 16.078 1 92 191 MET A C 1
ATOM 1495 O O . MET A 1 191 ? -33.344 13.172 17.094 1 92 191 MET A O 1
ATOM 1499 N N . ILE A 1 192 ? -31.516 12.523 16.062 1 91.62 192 ILE A N 1
ATOM 1500 C CA . ILE A 1 192 ? -30.688 12.641 17.25 1 91.62 192 ILE A CA 1
ATOM 1501 C C . ILE A 1 192 ? -30.609 14.102 17.688 1 91.62 192 ILE A C 1
ATOM 1503 O O . ILE A 1 192 ? -30.672 14.398 18.875 1 91.62 192 ILE A O 1
ATOM 1507 N N . TYR A 1 193 ? -30.453 14.984 16.797 1 93.44 193 TYR A N 1
ATOM 1508 C CA . TYR A 1 193 ? -30.406 16.406 17.109 1 93.44 193 TYR A CA 1
ATOM 1509 C C . TYR A 1 193 ? -31.734 16.891 17.672 1 93.44 193 TYR A C 1
ATOM 1511 O O . TYR A 1 193 ? -31.766 17.75 18.562 1 93.44 193 TYR A O 1
ATOM 1519 N N . GLY A 1 194 ? -32.781 16.359 17.156 1 90.5 194 GLY A N 1
ATOM 1520 C CA . GLY A 1 194 ? -34.094 16.641 17.719 1 90.5 194 GLY A CA 1
ATOM 1521 C C . GLY A 1 194 ? -34.188 16.234 19.188 1 90.5 194 GLY A C 1
ATOM 1522 O O . GLY A 1 194 ? -34.75 16.969 20 1 90.5 194 GLY A O 1
ATOM 1523 N N . GLU A 1 195 ? -33.625 15.188 19.469 1 89.19 195 GLU A N 1
ATOM 1524 C CA . GLU A 1 195 ? -33.688 14.656 20.828 1 89.19 195 GLU A CA 1
ATOM 1525 C C . GLU A 1 195 ? -32.875 15.523 21.781 1 89.19 195 GLU A C 1
ATOM 1527 O O . GLU A 1 195 ? -33.156 15.578 22.984 1 89.19 195 GLU A O 1
ATOM 1532 N N . ILE A 1 196 ? -31.891 16.172 21.219 1 88.31 196 ILE A N 1
ATOM 1533 C CA . ILE A 1 196 ? -31.047 16.969 22.109 1 88.31 196 ILE A CA 1
ATOM 1534 C C . ILE A 1 196 ? -31.469 18.422 22.078 1 88.31 196 ILE A C 1
ATOM 1536 O O . ILE A 1 196 ? -30.734 19.312 22.5 1 88.31 196 ILE A O 1
ATOM 1540 N N . GLY A 1 197 ? -32.562 18.75 21.484 1 88.06 197 GLY A N 1
ATOM 1541 C CA . GLY A 1 197 ? -33.156 20.078 21.516 1 88.06 197 GLY A CA 1
ATOM 1542 C C . GLY A 1 197 ? -32.625 21 20.453 1 88.06 197 GLY A C 1
ATOM 1543 O O . GLY A 1 197 ? -32.781 22.219 20.531 1 88.06 197 GLY A O 1
ATOM 1544 N N . ARG A 1 198 ? -31.891 20.469 19.594 1 90.56 198 ARG A N 1
ATOM 1545 C CA . ARG A 1 198 ? -31.406 21.25 18.469 1 90.56 198 ARG A CA 1
ATOM 1546 C C . ARG A 1 198 ? -32.25 20.984 17.219 1 90.56 198 ARG A C 1
ATOM 1548 O O . ARG A 1 198 ? -32 20.031 16.5 1 90.56 198 ARG A O 1
ATOM 1555 N N . HIS A 1 199 ? -33.094 21.906 17 1 92.06 199 HIS A N 1
ATOM 1556 C CA . HIS A 1 199 ? -34.062 21.766 15.898 1 92.06 199 HIS A CA 1
ATOM 1557 C C . HIS A 1 199 ? -33.656 22.641 14.719 1 92.06 199 HIS A C 1
ATOM 1559 O O . HIS A 1 199 ? -32.844 23.562 14.867 1 92.06 199 HIS A O 1
ATOM 1565 N N . PRO A 1 200 ? -34.156 22.297 13.547 1 93.06 200 PRO A N 1
ATOM 1566 C CA . PRO A 1 200 ? -33.906 23.141 12.383 1 93.06 200 PRO A CA 1
ATOM 1567 C C . PRO A 1 200 ? -34.344 24.594 12.602 1 93.06 200 PRO A C 1
ATOM 1569 O O . PRO A 1 200 ? -35.281 24.859 13.336 1 93.06 200 PRO A O 1
ATOM 1572 N N . ASP A 1 201 ? -33.594 25.438 11.953 1 92.94 201 ASP A N 1
ATOM 1573 C CA . ASP A 1 201 ? -33.969 26.859 11.969 1 92.94 201 ASP A CA 1
ATOM 1574 C C . ASP A 1 201 ? -35.281 27.094 11.242 1 92.94 201 ASP A C 1
ATOM 1576 O O . ASP A 1 201 ? -35.875 26.156 10.711 1 92.94 201 ASP A O 1
ATOM 1580 N N . THR A 1 202 ? -35.656 28.344 11.211 1 91.5 202 THR A N 1
ATOM 1581 C CA . THR A 1 202 ? -36.969 28.719 10.633 1 91.5 202 THR A CA 1
ATOM 1582 C C . THR A 1 202 ? -37 28.375 9.148 1 91.5 202 THR A C 1
ATOM 1584 O O . THR A 1 202 ? -38.094 28.141 8.602 1 91.5 202 THR A O 1
ATOM 1587 N N . ASP A 1 203 ? -35.875 28.281 8.516 1 91.56 203 ASP A N 1
ATOM 1588 C CA . ASP A 1 203 ? -35.812 27.953 7.094 1 91.56 203 ASP A CA 1
ATOM 1589 C C . ASP A 1 203 ? -35.844 26.438 6.871 1 91.56 203 ASP A C 1
ATOM 1591 O O . ASP A 1 203 ? -35.781 25.984 5.734 1 91.56 203 ASP A O 1
ATOM 1595 N N . GLY A 1 204 ? -35.906 25.734 7.938 1 90.94 204 GLY A N 1
ATOM 1596 C CA . GLY A 1 204 ? -36 24.297 7.824 1 90.94 204 GLY A CA 1
ATOM 1597 C C . GLY A 1 204 ? -34.656 23.594 7.762 1 90.94 204 GLY A C 1
ATOM 1598 O O . GLY A 1 204 ? -34.594 22.375 7.621 1 90.94 204 GLY A O 1
ATOM 1599 N N . ILE A 1 205 ? -33.594 24.344 7.844 1 94.75 205 ILE A N 1
ATOM 1600 C CA . ILE A 1 205 ? -32.25 23.797 7.715 1 94.75 205 ILE A CA 1
ATOM 1601 C C . ILE A 1 205 ? -31.641 23.562 9.102 1 94.75 205 ILE A C 1
ATOM 1603 O O . ILE A 1 205 ? -31.734 24.422 9.984 1 94.75 205 ILE A O 1
ATOM 1607 N N . LEU A 1 206 ? -31.078 22.375 9.305 1 95.44 206 LEU A N 1
ATOM 1608 C CA . LEU A 1 206 ? -30.516 21.984 10.594 1 95.44 206 LEU A CA 1
ATOM 1609 C C . LEU A 1 206 ? -29.047 22.375 10.688 1 95.44 206 LEU A C 1
ATOM 1611 O O . LEU A 1 206 ? -28.281 22.156 9.742 1 95.44 206 LEU A O 1
ATOM 1615 N N . ASN A 1 207 ? -28.672 22.984 11.82 1 95 207 ASN A N 1
ATOM 1616 C CA . ASN A 1 207 ? -27.281 23.281 12.109 1 95 207 ASN A CA 1
ATOM 1617 C C . ASN A 1 207 ? -26.594 22.141 12.836 1 95 207 ASN A C 1
ATOM 1619 O O . ASN A 1 207 ? -27.016 21.734 13.922 1 95 207 ASN A O 1
ATOM 1623 N N . ILE A 1 208 ? -25.547 21.609 12.242 1 94.75 208 ILE A N 1
ATOM 1624 C CA . ILE A 1 208 ? -24.922 20.438 12.844 1 94.75 208 ILE A CA 1
ATOM 1625 C C . ILE A 1 208 ? -23.422 20.688 13.016 1 94.75 208 ILE A C 1
ATOM 1627 O O . ILE A 1 208 ? -22.859 21.594 12.406 1 94.75 208 ILE A O 1
ATOM 1631 N N . ASP A 1 209 ? -22.781 19.906 13.898 1 92.44 209 ASP A N 1
ATOM 1632 C CA . ASP A 1 209 ? -21.344 19.922 14.148 1 92.44 209 ASP A CA 1
ATOM 1633 C C . ASP A 1 209 ? -20.641 18.766 13.43 1 92.44 209 ASP A C 1
ATOM 1635 O O . ASP A 1 209 ? -21.062 17.609 13.539 1 92.44 209 ASP A O 1
ATOM 1639 N N . VAL A 1 210 ? -19.609 19.141 12.711 1 93.62 210 VAL A N 1
ATOM 1640 C CA . VAL A 1 210 ? -19 18.094 11.883 1 93.62 210 VAL A CA 1
ATOM 1641 C C . VAL A 1 210 ? -17.484 18.156 11.992 1 93.62 210 VAL A C 1
ATOM 1643 O O . VAL A 1 210 ? -16.938 19.156 12.438 1 93.62 210 VAL A O 1
ATOM 1646 N N . SER A 1 211 ? -16.844 17.062 11.711 1 93.44 211 SER A N 1
ATOM 1647 C CA . SER A 1 211 ? -15.398 17 11.5 1 93.44 211 SER A CA 1
ATOM 1648 C C . SER A 1 211 ? -15.07 16.703 10.047 1 93.44 211 SER A C 1
ATOM 1650 O O . SER A 1 211 ? -15.836 16.016 9.352 1 93.44 211 SER A O 1
ATOM 1652 N N . TYR A 1 212 ? -13.977 17.266 9.578 1 93.44 212 TYR A N 1
ATOM 1653 C CA . TYR A 1 212 ? -13.578 17.125 8.18 1 93.44 212 TYR A CA 1
ATOM 1654 C C . TYR A 1 212 ? -12.102 16.797 8.055 1 93.44 212 TYR A C 1
ATOM 1656 O O . TYR A 1 212 ? -11.273 17.328 8.805 1 93.44 212 TYR A O 1
ATOM 1664 N N . GLU A 1 213 ? -11.812 15.875 7.129 1 93.19 213 GLU A N 1
ATOM 1665 C CA . GLU A 1 213 ? -10.438 15.586 6.727 1 93.19 213 GLU A CA 1
ATOM 1666 C C . GLU A 1 213 ? -10.367 15.188 5.258 1 93.19 213 GLU A C 1
ATOM 1668 O O . GLU A 1 213 ? -11.312 14.602 4.723 1 93.19 213 GLU A O 1
ATOM 1673 N N . SER A 1 214 ? -9.305 15.586 4.652 1 92.25 214 SER A N 1
ATOM 1674 C CA . SER A 1 214 ? -9.047 15.172 3.277 1 92.25 214 SER A CA 1
ATOM 1675 C C . SER A 1 214 ? -7.77 14.344 3.182 1 92.25 214 SER A C 1
ATOM 1677 O O . SER A 1 214 ? -6.938 14.375 4.09 1 92.25 214 SER A O 1
ATOM 1679 N N . ALA A 1 215 ? -7.703 13.586 2.205 1 90.62 215 ALA A N 1
ATOM 1680 C CA . ALA A 1 215 ? -6.527 12.766 1.943 1 90.62 215 ALA A CA 1
ATOM 1681 C C . ALA A 1 215 ? -6.27 12.633 0.444 1 90.62 215 ALA A C 1
ATOM 1683 O O . ALA A 1 215 ? -7.168 12.867 -0.368 1 90.62 215 ALA A O 1
ATOM 1684 N N . TRP A 1 216 ? -5.039 12.266 0.165 1 89.69 216 TRP A N 1
ATOM 1685 C CA . TRP A 1 216 ? -4.617 12.273 -1.231 1 89.69 216 TRP A CA 1
ATOM 1686 C C . TRP A 1 216 ? -3.973 10.945 -1.611 1 89.69 216 TRP A C 1
ATOM 1688 O O . TRP A 1 216 ? -3.262 10.336 -0.805 1 89.69 216 TRP A O 1
ATOM 1698 N N . LEU A 1 217 ? -4.262 10.516 -2.811 1 87.12 217 LEU A N 1
ATOM 1699 C CA . LEU A 1 217 ? -3.578 9.367 -3.402 1 87.12 217 LEU A CA 1
ATOM 1700 C C . LEU A 1 217 ? -2.232 9.781 -3.988 1 87.12 217 LEU A C 1
ATOM 1702 O O . LEU A 1 217 ? -2.158 10.727 -4.777 1 87.12 217 LEU A O 1
ATOM 1706 N N . ASP A 1 218 ? -1.132 9.094 -3.52 1 70.31 218 ASP A N 1
ATOM 1707 C CA . ASP A 1 218 ? 0.223 9.414 -3.953 1 70.31 218 ASP A CA 1
ATOM 1708 C C . ASP A 1 218 ? 0.586 8.664 -5.23 1 70.31 218 ASP A C 1
ATOM 1710 O O . ASP A 1 218 ? 0.734 7.438 -5.215 1 70.31 218 ASP A O 1
ATOM 1714 N N . GLN A 1 219 ? 0.314 9.211 -6.324 1 65.25 219 GLN A N 1
ATOM 1715 C CA . GLN A 1 219 ? 0.721 8.578 -7.574 1 65.25 219 GLN A CA 1
ATOM 1716 C C . GLN A 1 219 ? 2.1 9.062 -8.016 1 65.25 219 GLN A C 1
ATOM 1718 O O . GLN A 1 219 ? 2.213 9.891 -8.922 1 65.25 219 GLN A O 1
ATOM 1723 N N . GLY A 1 220 ? 3.164 8.516 -7.363 1 56.34 220 GLY A N 1
ATOM 1724 C CA . GLY A 1 220 ? 4.488 9.047 -7.641 1 56.34 220 GLY A CA 1
ATOM 1725 C C . GLY A 1 220 ? 4.699 10.445 -7.09 1 56.34 220 GLY A C 1
ATOM 1726 O O . GLY A 1 220 ? 4.25 10.758 -5.988 1 56.34 220 GLY A O 1
ATOM 1727 N N . PRO A 1 221 ? 5.344 11.234 -7.855 1 55.94 221 PRO A N 1
ATOM 1728 C CA . PRO A 1 221 ? 5.621 12.594 -7.383 1 55.94 221 PRO A CA 1
ATOM 1729 C C . PRO A 1 221 ? 4.383 13.484 -7.406 1 55.94 221 PRO A C 1
ATOM 1731 O O . PRO A 1 221 ? 4.371 14.547 -6.773 1 55.94 221 PRO A O 1
ATOM 1734 N N . GLU A 1 222 ? 3.377 12.914 -8.07 1 64.06 222 GLU A N 1
ATOM 1735 C CA . GLU A 1 222 ? 2.184 13.742 -8.219 1 64.06 222 GLU A CA 1
ATOM 1736 C C . GLU A 1 222 ? 1.019 13.18 -7.406 1 64.06 222 GLU A C 1
ATOM 1738 O O . GLU A 1 222 ? 0.914 11.969 -7.219 1 64.06 222 GLU A O 1
ATOM 1743 N N . ARG A 1 223 ? 0.272 14.016 -6.82 1 78.88 223 ARG A N 1
ATOM 1744 C CA . ARG A 1 223 ? -0.956 13.711 -6.09 1 78.88 223 ARG A CA 1
ATOM 1745 C C . ARG A 1 223 ? -2.18 14.227 -6.844 1 78.88 223 ARG A C 1
ATOM 1747 O O . ARG A 1 223 ? -2.746 15.258 -6.492 1 78.88 223 ARG A O 1
ATOM 1754 N N . TYR A 1 224 ? -2.721 13.375 -7.73 1 85 224 TYR A N 1
ATOM 1755 C CA . TYR A 1 224 ? -3.746 13.844 -8.664 1 85 224 TYR A CA 1
ATOM 1756 C C . TYR A 1 224 ? -5.137 13.672 -8.062 1 85 224 TYR A C 1
ATOM 1758 O O . TYR A 1 224 ? -6.062 14.414 -8.414 1 85 224 TYR A O 1
ATOM 1766 N N . TYR A 1 225 ? -5.258 12.719 -7.203 1 91.81 225 TYR A N 1
ATOM 1767 C CA . TYR A 1 225 ? -6.59 12.398 -6.699 1 91.81 225 TYR A CA 1
ATOM 1768 C C . TYR A 1 225 ? -6.672 12.633 -5.195 1 91.81 225 TYR A C 1
ATOM 1770 O O . TYR A 1 225 ? -5.723 12.344 -4.461 1 91.81 225 TYR A O 1
ATOM 1778 N N . GLY A 1 226 ? -7.746 13.234 -4.766 1 93.25 226 GLY A N 1
ATOM 1779 C CA . GLY A 1 226 ? -8.008 13.438 -3.35 1 93.25 226 GLY A CA 1
ATOM 1780 C C . GLY A 1 226 ? -9.453 13.203 -2.971 1 93.25 226 GLY A C 1
ATOM 1781 O O . GLY A 1 226 ? -10.32 13.102 -3.842 1 93.25 226 GLY A O 1
ATOM 1782 N N . VAL A 1 227 ? -9.688 12.969 -1.725 1 95.88 227 VAL A N 1
ATOM 1783 C CA . VAL A 1 227 ? -11.039 12.789 -1.204 1 95.88 227 VAL A CA 1
ATOM 1784 C C . VAL A 1 227 ? -11.18 13.516 0.132 1 95.88 227 VAL A C 1
ATOM 1786 O O . VAL A 1 227 ? -10.234 13.555 0.926 1 95.88 227 VAL A O 1
ATOM 1789 N N . GLY A 1 228 ? -12.234 14.227 0.277 1 95.69 228 GLY A N 1
ATOM 1790 C CA . GLY A 1 228 ? -12.648 14.781 1.558 1 95.69 228 GLY A CA 1
ATOM 1791 C C . GLY A 1 228 ? -13.883 14.117 2.125 1 95.69 228 GLY A C 1
ATOM 1792 O O . GLY A 1 228 ? -14.812 13.773 1.383 1 95.69 228 GLY A O 1
ATOM 1793 N N . VAL A 1 229 ? -13.898 13.914 3.461 1 96.44 229 VAL A N 1
ATOM 1794 C CA . VAL A 1 229 ? -15.039 13.266 4.105 1 96.44 229 VAL A CA 1
ATOM 1795 C C . VAL A 1 229 ? -15.5 14.094 5.301 1 96.44 229 VAL A C 1
ATOM 1797 O O . VAL A 1 229 ? -14.68 14.703 5.996 1 96.44 229 VAL A O 1
ATOM 1800 N N . VAL A 1 230 ? -16.766 14.102 5.516 1 96 230 VAL A N 1
ATOM 1801 C CA . VAL A 1 230 ? -17.391 14.781 6.645 1 96 230 VAL A CA 1
ATOM 1802 C C . VAL A 1 230 ? -18.078 13.766 7.551 1 96 230 VAL A C 1
ATOM 1804 O O . VAL A 1 230 ? -18.875 12.938 7.078 1 96 230 VAL A O 1
ATOM 1807 N N . ILE A 1 231 ? -17.766 13.82 8.836 1 95.31 231 ILE A N 1
ATOM 1808 C CA . ILE A 1 231 ? -18.359 12.953 9.844 1 95.31 231 ILE A CA 1
ATOM 1809 C C . ILE A 1 231 ? -19.094 13.805 10.875 1 95.31 231 ILE A C 1
ATOM 1811 O O . ILE A 1 231 ? -18.547 14.805 11.367 1 95.31 231 ILE A O 1
ATOM 1815 N N . GLU A 1 232 ? -20.312 13.492 11.117 1 94.69 232 GLU A N 1
ATOM 1816 C CA . GLU A 1 232 ? -21.031 14.188 12.172 1 94.69 232 GLU A CA 1
ATOM 1817 C C . GLU A 1 232 ? -20.469 13.844 13.547 1 94.69 232 GLU A C 1
ATOM 1819 O O . GLU A 1 232 ? -20.141 12.68 13.82 1 94.69 232 GLU A O 1
ATOM 1824 N N . LEU A 1 233 ? -20.391 14.727 14.398 1 90.19 233 LEU A N 1
ATOM 1825 C CA . LEU A 1 233 ? -19.547 14.641 15.594 1 90.19 233 LEU A CA 1
ATOM 1826 C C . LEU A 1 233 ? -20.219 13.766 16.656 1 90.19 233 LEU A C 1
ATOM 1828 O O . LEU A 1 233 ? -19.531 13.086 17.422 1 90.19 233 LEU A O 1
ATOM 1832 N N . TYR A 1 234 ? -21.5 13.797 16.812 1 88.44 234 TYR A N 1
ATOM 1833 C CA . TYR A 1 234 ? -22.156 13.164 17.953 1 88.44 234 TYR A CA 1
ATOM 1834 C C . TYR A 1 234 ? -22.469 11.703 17.641 1 88.44 234 TYR A C 1
ATOM 1836 O O . TYR A 1 234 ? -22.406 10.852 18.531 1 88.44 234 TYR A O 1
ATOM 1844 N N . THR A 1 235 ? -22.797 11.453 16.438 1 89.19 235 THR A N 1
ATOM 1845 C CA . THR A 1 235 ? -23.203 10.102 16.062 1 89.19 235 THR A CA 1
ATOM 1846 C C . THR A 1 235 ? -22.031 9.336 15.461 1 89.19 235 THR A C 1
ATOM 1848 O O . THR A 1 235 ? -22.031 8.109 15.445 1 89.19 235 THR A O 1
ATOM 1851 N N . GLY A 1 236 ? -21.062 10.031 14.891 1 91.81 236 GLY A N 1
ATOM 1852 C CA . GLY A 1 236 ? -19.938 9.398 14.211 1 91.81 236 GLY A CA 1
ATOM 1853 C C . GLY A 1 236 ? -20.281 8.93 12.805 1 91.81 236 GLY A C 1
ATOM 1854 O O . GLY A 1 236 ? -19.5 8.211 12.18 1 91.81 236 GLY A O 1
ATOM 1855 N N . ILE A 1 237 ? -21.438 9.375 12.281 1 94.5 237 ILE A N 1
ATOM 1856 C CA . ILE A 1 237 ? -21.922 8.945 10.977 1 94.5 237 ILE A CA 1
ATOM 1857 C C . ILE A 1 237 ? -21.281 9.797 9.883 1 94.5 237 ILE A C 1
ATOM 1859 O O . ILE A 1 237 ? -21.125 11.008 10.039 1 94.5 237 ILE A O 1
ATOM 1863 N N . VAL A 1 238 ? -20.828 9.109 8.828 1 96.75 238 VAL A N 1
ATOM 1864 C CA . VAL A 1 238 ? -20.344 9.836 7.652 1 96.75 238 VAL A CA 1
ATOM 1865 C C . VAL A 1 238 ? -21.531 10.414 6.887 1 96.75 238 VAL A C 1
ATOM 1867 O O . VAL A 1 238 ? -22.484 9.695 6.578 1 96.75 238 VAL A O 1
ATOM 1870 N N . LEU A 1 239 ? -21.453 11.68 6.52 1 95.69 239 LEU A N 1
ATOM 1871 C CA . LEU A 1 239 ? -22.594 12.352 5.918 1 95.69 239 LEU A CA 1
ATOM 1872 C C . LEU A 1 239 ? -22.328 12.68 4.457 1 95.69 239 LEU A C 1
ATOM 1874 O O . LEU A 1 239 ? -23.266 12.883 3.676 1 95.69 239 LEU A O 1
ATOM 1878 N N . ASP A 1 240 ? -21.047 12.781 4.195 1 95.44 240 ASP A N 1
ATOM 1879 C CA . ASP A 1 240 ? -20.734 13.258 2.852 1 95.44 240 ASP A CA 1
ATOM 1880 C C . ASP A 1 240 ? -19.266 12.984 2.502 1 95.44 240 ASP A C 1
ATOM 1882 O O . ASP A 1 240 ? -18.438 12.766 3.389 1 95.44 240 ASP A O 1
ATOM 1886 N N . TRP A 1 241 ? -19.031 12.875 1.197 1 96.69 241 TRP A N 1
ATOM 1887 C CA . TRP A 1 241 ? -17.672 12.82 0.66 1 96.69 241 TRP A CA 1
ATOM 1888 C C . TRP A 1 241 ? -17.562 13.633 -0.629 1 96.69 241 TRP A C 1
ATOM 1890 O O . TRP A 1 241 ? -18.578 13.969 -1.239 1 96.69 241 TRP A O 1
ATOM 1900 N N . GLU A 1 242 ? -16.359 14.109 -0.938 1 96.38 242 GLU A N 1
ATOM 1901 C CA . GLU A 1 242 ? -16.094 14.812 -2.189 1 96.38 242 GLU A CA 1
ATOM 1902 C C . GLU A 1 242 ? -14.719 14.422 -2.744 1 96.38 242 GLU A C 1
ATOM 1904 O O . GLU A 1 242 ? -13.734 14.375 -2.004 1 96.38 242 GLU A O 1
ATOM 1909 N N . PHE A 1 243 ? -14.805 14.109 -4.062 1 95.5 243 PHE A N 1
ATOM 1910 C CA . PHE A 1 243 ? -13.562 13.773 -4.742 1 95.5 243 PHE A CA 1
ATOM 1911 C C . PHE A 1 243 ? -13.039 14.969 -5.535 1 95.5 243 PHE A C 1
ATOM 1913 O O . PHE A 1 243 ? -13.82 15.766 -6.059 1 95.5 243 PHE A O 1
ATOM 1920 N N . VAL A 1 244 ? -11.734 15.07 -5.543 1 94.69 244 VAL A N 1
ATOM 1921 C CA . VAL A 1 244 ? -11.078 16.062 -6.387 1 94.69 244 VAL A CA 1
ATOM 1922 C C . VAL A 1 244 ? -10.023 15.391 -7.258 1 94.69 244 VAL A C 1
ATOM 1924 O O . VAL A 1 244 ? -9.312 14.492 -6.801 1 94.69 244 VAL A O 1
ATOM 1927 N N . SER A 1 245 ? -10.055 15.68 -8.523 1 93.69 245 SER A N 1
ATOM 1928 C CA . SER A 1 245 ? -9.117 15.117 -9.492 1 93.69 245 SER A CA 1
ATOM 1929 C C . SER A 1 245 ? -8.57 16.188 -10.43 1 93.69 245 SER A C 1
ATOM 1931 O O . SER A 1 245 ? -9.344 16.938 -11.047 1 93.69 245 SER A O 1
ATOM 1933 N N . SER A 1 246 ? -7.281 16.234 -10.523 1 90.06 246 SER A N 1
ATOM 1934 C CA . SER A 1 246 ? -6.645 17.172 -11.445 1 90.06 246 SER A CA 1
ATOM 1935 C C . SER A 1 246 ? -6.039 16.438 -12.648 1 90.06 246 SER A C 1
ATOM 1937 O O . SER A 1 246 ? -5.191 17 -13.352 1 90.06 246 SER A O 1
ATOM 1939 N N . TYR A 1 247 ? -6.496 15.211 -12.844 1 87.81 247 TYR A N 1
ATOM 1940 C CA . TYR A 1 247 ? -5.906 14.398 -13.898 1 87.81 247 TYR A CA 1
ATOM 1941 C C . TYR A 1 247 ? -6.984 13.625 -14.656 1 87.81 247 TYR A C 1
ATOM 1943 O O . TYR A 1 247 ? -7.941 13.141 -14.062 1 87.81 247 TYR A O 1
ATOM 1951 N N . CYS A 1 248 ? -6.844 13.664 -15.906 1 88.5 248 CYS A N 1
ATOM 1952 C CA . CYS A 1 248 ? -7.609 12.805 -16.812 1 88.5 248 CYS A CA 1
ATOM 1953 C C . CYS A 1 248 ? -6.707 12.188 -17.875 1 88.5 248 CYS A C 1
ATOM 1955 O O . CYS A 1 248 ? -6.059 12.898 -18.641 1 88.5 248 CYS A O 1
ATOM 1957 N N . HIS A 1 249 ? -6.691 10.906 -17.859 1 82.62 249 HIS A N 1
ATOM 1958 C CA . HIS A 1 249 ? -5.793 10.203 -18.766 1 82.62 249 HIS A CA 1
ATOM 1959 C C . HIS A 1 249 ? -6.129 10.508 -20.219 1 82.62 249 HIS A C 1
ATOM 1961 O O . HIS A 1 249 ? -5.23 10.68 -21.047 1 82.62 249 HIS A O 1
ATOM 1967 N N . GLU A 1 250 ? -7.363 10.523 -20.578 1 83.12 250 GLU A N 1
ATOM 1968 C CA . GLU A 1 250 ? -7.797 10.789 -21.953 1 83.12 250 GLU A CA 1
ATOM 1969 C C . GLU A 1 250 ? -7.434 12.211 -22.375 1 83.12 250 GLU A C 1
ATOM 1971 O O . GLU A 1 250 ? -7.035 12.445 -23.516 1 83.12 250 GLU A O 1
ATOM 1976 N N . CYS A 1 251 ? -7.574 13.086 -21.453 1 84.19 251 CYS A N 1
ATOM 1977 C CA . CYS A 1 251 ? -7.199 14.469 -21.734 1 84.19 251 CYS A CA 1
ATOM 1978 C C . CYS A 1 251 ? -5.699 14.586 -21.984 1 84.19 251 CYS A C 1
ATOM 1980 O O . CYS A 1 251 ? -5.27 15.352 -22.844 1 84.19 251 CYS A O 1
ATOM 1982 N N . LYS A 1 252 ? -4.922 13.883 -21.234 1 77.81 252 LYS A N 1
ATOM 1983 C CA . LYS A 1 252 ? -3.467 13.945 -21.344 1 77.81 252 LYS A CA 1
ATOM 1984 C C . LYS A 1 252 ? -2.998 13.352 -22.672 1 77.81 252 LYS A C 1
ATOM 1986 O O . LYS A 1 252 ? -2.068 13.867 -23.297 1 77.81 252 LYS A O 1
ATOM 1991 N N . GLU A 1 253 ? -3.617 12.281 -23.016 1 77.5 253 GLU A N 1
ATOM 1992 C CA . GLU A 1 253 ? -3.203 11.562 -24.203 1 77.5 253 GLU A CA 1
ATOM 1993 C C . GLU A 1 253 ? -3.668 12.273 -25.469 1 77.5 253 GLU A C 1
ATOM 1995 O O . GLU A 1 253 ? -2.996 12.227 -26.5 1 77.5 253 GLU A O 1
ATOM 2000 N N . LYS A 1 254 ? -4.852 12.812 -25.281 1 74.75 254 LYS A N 1
ATOM 2001 C CA . LYS A 1 254 ? -5.383 13.445 -26.484 1 74.75 254 LYS A CA 1
ATOM 2002 C C . LYS A 1 254 ? -4.602 14.711 -26.828 1 74.75 254 LYS A C 1
ATOM 2004 O O . LYS A 1 254 ? -4.559 15.656 -26.047 1 74.75 254 LYS A O 1
ATOM 2009 N N . LYS A 1 255 ? -3.59 14.57 -27.734 1 61.44 255 LYS A N 1
ATOM 2010 C CA . LYS A 1 255 ? -2.822 15.695 -28.266 1 61.44 255 LYS A CA 1
ATOM 2011 C C . LYS A 1 255 ? -3.668 16.547 -29.203 1 61.44 255 LYS A C 1
ATOM 2013 O O . LYS A 1 255 ? -4.555 16.016 -29.891 1 61.44 255 LYS A O 1
ATOM 2018 N N . GLU A 1 256 ? -3.65 17.938 -28.953 1 57.88 256 GLU A N 1
ATOM 2019 C CA . GLU A 1 256 ? -4.332 18.844 -29.875 1 57.88 256 GLU A CA 1
ATOM 2020 C C . GLU A 1 256 ? -3.963 18.547 -31.328 1 57.88 256 GLU A C 1
ATOM 2022 O O . GLU A 1 256 ? -2.787 18.578 -31.703 1 57.88 256 GLU A O 1
ATOM 2027 N N . ASP A 1 257 ? -4.477 17.531 -31.766 1 54.81 257 ASP A N 1
ATOM 2028 C CA . ASP A 1 257 ? -4.238 17.312 -33.188 1 54.81 257 ASP A CA 1
ATOM 2029 C C . ASP A 1 257 ? -4.613 18.562 -34 1 54.81 257 ASP A C 1
ATOM 2031 O O . ASP A 1 257 ? -5.461 19.344 -33.562 1 54.81 257 ASP A O 1
ATOM 2035 N N . GLU A 1 258 ? -3.705 18.906 -34.875 1 52.16 258 GLU A N 1
ATOM 2036 C CA . GLU A 1 258 ? -3.752 20 -35.812 1 52.16 258 GLU A CA 1
ATOM 2037 C C . GLU A 1 258 ? -5.145 20.141 -36.438 1 52.16 258 GLU A C 1
ATOM 2039 O O . GLU A 1 258 ? -5.426 21.125 -37.125 1 52.16 258 GLU A O 1
ATOM 2044 N N . VAL A 1 259 ? -5.91 19.109 -36.562 1 52.84 259 VAL A N 1
ATOM 2045 C CA . VAL A 1 259 ? -7.125 19.391 -37.312 1 52.84 259 VAL A CA 1
ATOM 2046 C C . VAL A 1 259 ? -8.164 20.047 -36.406 1 52.84 259 VAL A C 1
ATOM 2048 O O . VAL A 1 259 ? -8.633 19.438 -35.469 1 52.84 259 VAL A O 1
ATOM 2051 N N . GLN A 1 260 ? -8.242 21.328 -36.25 1 56.62 260 GLN A N 1
ATOM 2052 C CA . GLN A 1 260 ? -8.867 22.359 -35.438 1 56.62 260 GLN A CA 1
ATOM 2053 C C . GLN A 1 260 ? -10.242 21.922 -34.938 1 56.62 260 GLN A C 1
ATOM 2055 O O . GLN A 1 260 ? -10.57 22.109 -33.75 1 56.62 260 GLN A O 1
ATOM 2060 N N . GLY A 1 261 ? -11.008 21.188 -35.844 1 61.19 261 GLY A N 1
ATOM 2061 C CA . GLY A 1 261 ? -12.414 20.906 -35.594 1 61.19 261 GLY A CA 1
ATOM 2062 C C . GLY A 1 261 ? -12.633 19.625 -34.781 1 61.19 261 GLY A C 1
ATOM 2063 O O . GLY A 1 261 ? -13.586 19.531 -34.031 1 61.19 261 GLY A O 1
ATOM 2064 N N . SER A 1 262 ? -11.648 18.781 -34.875 1 74.38 262 SER A N 1
ATOM 2065 C CA . SER A 1 262 ? -11.867 17.438 -34.312 1 74.38 262 SER A CA 1
ATOM 2066 C C . SER A 1 262 ? -11.547 17.391 -32.844 1 74.38 262 SER A C 1
ATOM 2068 O O . SER A 1 262 ? -12.234 16.703 -32.062 1 74.38 262 SER A O 1
ATOM 2070 N N . TYR A 1 263 ? -10.703 18.203 -32.438 1 80.06 263 TYR A N 1
ATOM 2071 C CA . TYR A 1 263 ? -10.336 18.219 -31.031 1 80.06 263 TYR A CA 1
ATOM 2072 C C . TYR A 1 263 ? -11.445 18.844 -30.188 1 80.06 263 TYR A C 1
ATOM 2074 O O . TYR A 1 263 ? -11.773 18.344 -29.109 1 80.06 263 TYR A O 1
ATOM 2082 N N . ASP A 1 264 ? -12.055 19.875 -30.797 1 79.12 264 ASP A N 1
ATOM 2083 C CA . ASP A 1 264 ? -13.102 20.562 -30.062 1 79.12 264 ASP A CA 1
ATOM 2084 C C . ASP A 1 264 ? -14.336 19.688 -29.906 1 79.12 264 ASP A C 1
ATOM 2086 O O . ASP A 1 264 ? -14.984 19.688 -28.859 1 79.12 264 ASP A O 1
ATOM 2090 N N . GLU A 1 265 ? -14.641 19 -30.922 1 82.19 265 GLU A N 1
ATOM 2091 C CA . GLU A 1 265 ? -15.766 18.062 -30.844 1 82.19 265 GLU A CA 1
ATOM 2092 C C . GLU A 1 265 ? -15.492 16.953 -29.844 1 82.19 265 GLU A C 1
ATOM 2094 O O . GLU A 1 265 ? -16.375 16.578 -29.062 1 82.19 265 GLU A O 1
ATOM 2099 N N . TRP A 1 266 ? -14.344 16.516 -29.859 1 85.38 266 TRP A N 1
ATOM 2100 C CA . TRP A 1 266 ? -13.961 15.484 -28.891 1 85.38 266 TRP A CA 1
ATOM 2101 C C . TRP A 1 266 ? -14.039 16.016 -27.469 1 85.38 266 TRP A C 1
ATOM 2103 O O . TRP A 1 266 ? -14.586 15.352 -26.578 1 85.38 266 TRP A O 1
ATOM 2113 N N . LYS A 1 267 ? -13.484 17.141 -27.359 1 85.56 267 LYS A N 1
ATOM 2114 C CA . LYS A 1 267 ? -13.453 17.766 -26.031 1 85.56 267 LYS A CA 1
ATOM 2115 C C . LYS A 1 267 ? -14.859 17.953 -25.469 1 85.56 267 LYS A C 1
ATOM 2117 O O . LYS A 1 267 ? -15.109 17.688 -24.297 1 85.56 267 LYS A O 1
ATOM 2122 N N . ARG A 1 268 ? -15.773 18.344 -26.328 1 85.5 268 ARG A N 1
ATOM 2123 C CA . ARG A 1 268 ? -17.156 18.531 -25.922 1 85.5 268 ARG A CA 1
ATOM 2124 C C . ARG A 1 268 ? -17.797 17.203 -25.516 1 85.5 268 ARG A C 1
ATOM 2126 O O . ARG A 1 268 ? -18.516 17.141 -24.516 1 85.5 268 ARG A O 1
ATOM 2133 N N . SER A 1 269 ? -17.5 16.266 -26.219 1 85.62 269 SER A N 1
ATOM 2134 C CA . SER A 1 269 ? -18.062 14.945 -25.906 1 85.62 269 SER A CA 1
ATOM 2135 C C . SER A 1 269 ? -17.422 14.344 -24.656 1 85.62 269 SER A C 1
ATOM 2137 O O . SER A 1 269 ? -18.078 13.641 -23.906 1 85.62 269 SER A O 1
ATOM 2139 N N . HIS A 1 270 ? -16.125 14.664 -24.453 1 88.44 270 HIS A N 1
ATOM 2140 C CA . HIS A 1 270 ? -15.359 14.078 -23.359 1 88.44 270 HIS A CA 1
ATOM 2141 C C . HIS A 1 270 ? -15.672 14.758 -22.031 1 88.44 270 HIS A C 1
ATOM 2143 O O . HIS A 1 270 ? -15.516 14.164 -20.969 1 88.44 270 HIS A O 1
ATOM 2149 N N . GLU A 1 271 ? -16.109 15.898 -22.125 1 85.06 271 GLU A N 1
ATOM 2150 C CA . GLU A 1 271 ? -16.297 16.719 -20.938 1 85.06 271 GLU A CA 1
ATOM 2151 C C . GLU A 1 271 ? -17.219 16.047 -19.938 1 85.06 271 GLU A C 1
ATOM 2153 O O . GLU A 1 271 ? -16.984 16.125 -18.719 1 85.06 271 GLU A O 1
ATOM 2158 N N . ARG A 1 272 ? -18.156 15.312 -20.438 1 82.44 272 ARG A N 1
ATOM 2159 C CA . ARG A 1 272 ? -19.125 14.656 -19.562 1 82.44 272 ARG A CA 1
ATOM 2160 C C . ARG A 1 272 ? -18.484 13.484 -18.812 1 82.44 272 ARG A C 1
ATOM 2162 O O . ARG A 1 272 ? -18.938 13.117 -17.719 1 82.44 272 ARG A O 1
ATOM 2169 N N . ASN A 1 273 ? -17.453 13.023 -19.375 1 83.19 273 ASN A N 1
ATOM 2170 C CA . ASN A 1 273 ? -16.844 11.828 -18.797 1 83.19 273 ASN A CA 1
ATOM 2171 C C . ASN A 1 273 ? -15.414 12.094 -18.328 1 83.19 273 ASN A C 1
ATOM 2173 O O . ASN A 1 273 ? -14.648 11.156 -18.094 1 83.19 273 ASN A O 1
ATOM 2177 N N . CYS A 1 274 ? -15.078 13.359 -18.281 1 89.38 274 CYS A N 1
ATOM 2178 C CA . CYS A 1 274 ? -13.711 13.711 -17.875 1 89.38 274 CYS A CA 1
ATOM 2179 C C . CYS A 1 274 ? -13.484 13.438 -16.406 1 89.38 274 CYS A C 1
ATOM 2181 O O . CYS A 1 274 ? -14.328 13.766 -15.562 1 89.38 274 CYS A O 1
ATOM 2183 N N . ASN A 1 275 ? -12.391 12.867 -16.094 1 89 275 ASN A N 1
ATOM 2184 C CA . ASN A 1 275 ? -12.047 12.578 -14.711 1 89 275 ASN A CA 1
ATOM 2185 C C . ASN A 1 275 ? -11.523 13.812 -13.984 1 89 275 ASN A C 1
ATOM 2187 O O . ASN A 1 275 ? -11.422 13.828 -12.758 1 89 275 ASN A O 1
ATOM 2191 N N . MET A 1 276 ? -11.203 14.836 -14.734 1 91.56 276 MET A N 1
ATOM 2192 C CA . MET A 1 276 ? -10.695 16.062 -14.125 1 91.56 276 MET A CA 1
ATOM 2193 C C . MET A 1 276 ? -11.836 16.969 -13.695 1 91.56 276 MET A C 1
ATOM 2195 O O . MET A 1 276 ? -12.68 17.344 -14.516 1 91.56 276 MET A O 1
ATOM 2199 N N . ASN A 1 277 ? -11.906 17.297 -12.453 1 91.5 277 ASN A N 1
ATOM 2200 C CA . ASN A 1 277 ? -12.938 18.203 -11.984 1 91.5 277 ASN A CA 1
ATOM 2201 C C . ASN A 1 277 ? -12.336 19.422 -11.273 1 91.5 277 ASN A C 1
ATOM 2203 O O . ASN A 1 277 ? -13.047 20.156 -10.586 1 91.5 277 ASN A O 1
ATOM 2207 N N . TYR A 1 278 ? -11.047 19.531 -11.328 1 92.75 278 TYR A N 1
ATOM 2208 C CA . TYR A 1 278 ? -10.352 20.672 -10.734 1 92.75 278 TYR A CA 1
ATOM 2209 C C . TYR A 1 278 ? -9.188 21.109 -11.609 1 92.75 278 TYR A C 1
ATOM 2211 O O . TYR A 1 278 ? -8.391 20.281 -12.062 1 92.75 278 TYR A O 1
ATOM 2219 N N . LYS A 1 279 ? -9.211 22.375 -11.852 1 87.25 279 LYS A N 1
ATOM 2220 C CA . LYS A 1 279 ? -8.117 23 -12.586 1 87.25 279 LYS A CA 1
ATOM 2221 C C . LYS A 1 279 ? -7.461 24.109 -11.766 1 87.25 279 LYS A C 1
ATOM 2223 O O . LYS A 1 279 ? -8.148 25.016 -11.289 1 87.25 279 LYS A O 1
ATOM 2228 N N . GLY A 1 280 ? -6.379 23.906 -11.172 1 80.25 280 GLY A N 1
ATOM 2229 C CA . GLY A 1 280 ? -5.688 24.906 -10.375 1 80.25 280 GLY A CA 1
ATOM 2230 C C . GLY A 1 280 ? -4.457 24.359 -9.672 1 80.25 280 GLY A C 1
ATOM 2231 O O . GLY A 1 280 ? -3.926 23.312 -10.055 1 80.25 280 GLY A O 1
ATOM 2232 N N . ASP A 1 281 ? -4.062 25.141 -8.766 1 76.81 281 ASP A N 1
ATOM 2233 C CA . ASP A 1 281 ? -2.857 24.75 -8.047 1 76.81 281 ASP A CA 1
ATOM 2234 C C . ASP A 1 281 ? -3.166 23.672 -7.008 1 76.81 281 ASP A C 1
ATOM 2236 O O . ASP A 1 281 ? -4.328 23.453 -6.668 1 76.81 281 ASP A O 1
ATOM 2240 N N . SER A 1 282 ? -2.156 23 -6.539 1 75.44 282 SER A N 1
ATOM 2241 C CA . SER A 1 282 ? -2.293 21.875 -5.617 1 75.44 282 SER A CA 1
ATOM 2242 C C . SER A 1 282 ? -2.926 22.312 -4.301 1 75.44 282 SER A C 1
ATOM 2244 O O . SER A 1 282 ? -3.697 21.562 -3.697 1 75.44 282 SER A O 1
ATOM 2246 N N . ASP A 1 283 ? -2.744 23.484 -3.906 1 72.56 283 ASP A N 1
ATOM 2247 C CA . ASP A 1 283 ? -3.25 23.953 -2.625 1 72.56 283 ASP A CA 1
ATOM 2248 C C . ASP A 1 283 ? -4.75 24.234 -2.697 1 72.56 283 ASP A C 1
ATOM 2250 O O . ASP A 1 283 ? -5.457 24.125 -1.693 1 72.56 283 ASP A O 1
ATOM 2254 N N . GLY A 1 284 ? -5.141 24.594 -3.875 1 85.56 284 GLY A N 1
ATOM 2255 C CA . GLY A 1 284 ? -6.543 24.938 -4.055 1 85.56 284 GLY A CA 1
ATOM 2256 C C . GLY A 1 284 ? -7.453 23.734 -4.094 1 85.56 284 GLY A C 1
ATOM 2257 O O . GLY A 1 284 ? -8.68 23.859 -4.031 1 85.56 284 GLY A O 1
ATOM 2258 N N . ARG A 1 285 ? -6.922 22.578 -4.133 1 88.38 285 ARG A N 1
ATOM 2259 C CA . ARG A 1 285 ? -7.723 21.359 -4.254 1 88.38 285 ARG A CA 1
ATOM 2260 C C . ARG A 1 285 ? -8.555 21.125 -3 1 88.38 285 ARG A C 1
ATOM 2262 O O . ARG A 1 285 ? -9.758 20.859 -3.09 1 88.38 285 ARG A O 1
ATOM 2269 N N . GLU A 1 286 ? -7.879 21.188 -1.899 1 89.81 286 GLU A N 1
ATOM 2270 C CA . GLU A 1 286 ? -8.602 21.016 -0.645 1 89.81 286 GLU A CA 1
ATOM 2271 C C . GLU A 1 286 ? -9.695 22.062 -0.479 1 89.81 286 GLU A C 1
ATOM 2273 O O . GLU A 1 286 ? -10.781 21.766 0.017 1 89.81 286 GLU A O 1
ATOM 2278 N N . GLU A 1 287 ? -9.344 23.297 -0.873 1 90.44 287 GLU A N 1
ATOM 2279 C CA . GLU A 1 287 ? -10.312 24.391 -0.811 1 90.44 287 GLU A CA 1
ATOM 2280 C C . GLU A 1 287 ? -11.539 24.094 -1.674 1 90.44 287 GLU A C 1
ATOM 2282 O O . GLU A 1 287 ? -12.672 24.312 -1.251 1 90.44 287 GLU A O 1
ATOM 2287 N N . ALA A 1 288 ? -11.242 23.594 -2.811 1 92.62 288 ALA A N 1
ATOM 2288 C CA . ALA A 1 288 ? -12.328 23.25 -3.729 1 92.62 288 ALA A CA 1
ATOM 2289 C C . ALA A 1 288 ? -13.234 22.188 -3.131 1 92.62 288 ALA A C 1
ATOM 2291 O O . ALA A 1 288 ? -14.461 22.25 -3.275 1 92.62 288 ALA A O 1
ATOM 2292 N N . VAL A 1 289 ? -12.688 21.188 -2.484 1 93.62 289 VAL A N 1
ATOM 2293 C CA . VAL A 1 289 ? -13.438 20.078 -1.891 1 93.62 289 VAL A CA 1
ATOM 2294 C C . VAL A 1 289 ? -14.391 20.609 -0.828 1 93.62 289 VAL A C 1
ATOM 2296 O O . VAL A 1 289 ? -15.594 20.344 -0.87 1 93.62 289 VAL A O 1
ATOM 2299 N N . VAL A 1 290 ? -13.914 21.375 0.074 1 92.5 290 VAL A N 1
ATOM 2300 C CA . VAL A 1 290 ? -14.719 21.859 1.194 1 92.5 290 VAL A CA 1
ATOM 2301 C C . VAL A 1 290 ? -15.781 22.828 0.69 1 92.5 290 VAL A C 1
ATOM 2303 O O . VAL A 1 290 ? -16.906 22.844 1.19 1 92.5 290 VAL A O 1
ATOM 2306 N N . GLN A 1 291 ? -15.359 23.672 -0.25 1 92.19 291 GLN A N 1
ATOM 2307 C CA . GLN A 1 291 ? -16.312 24.609 -0.824 1 92.19 291 GLN A CA 1
ATOM 2308 C C . GLN A 1 291 ? -17.5 23.875 -1.437 1 92.19 291 GLN A C 1
ATOM 2310 O O . GLN A 1 291 ? -18.656 24.266 -1.213 1 92.19 291 GLN A O 1
ATOM 2315 N N . ARG A 1 292 ? -17.25 22.875 -2.15 1 93.5 292 ARG A N 1
ATOM 2316 C CA . ARG A 1 292 ? -18.312 22.094 -2.797 1 93.5 292 ARG A CA 1
ATOM 2317 C C . ARG A 1 292 ? -19.188 21.406 -1.763 1 93.5 292 ARG A C 1
ATOM 2319 O O . ARG A 1 292 ? -20.422 21.391 -1.901 1 93.5 292 ARG A O 1
ATOM 2326 N N . MET A 1 293 ? -18.594 20.875 -0.777 1 93.56 293 MET A N 1
ATOM 2327 C CA . MET A 1 293 ? -19.359 20.172 0.252 1 93.56 293 MET A CA 1
ATOM 2328 C C . MET A 1 293 ? -20.266 21.125 1.012 1 93.56 293 MET A C 1
ATOM 2330 O O . MET A 1 293 ? -21.438 20.812 1.254 1 93.56 293 MET A O 1
ATOM 2334 N N . CYS A 1 294 ? -19.766 22.297 1.349 1 92.75 294 CYS A N 1
ATOM 2335 C CA . CYS A 1 294 ? -20.562 23.281 2.062 1 92.75 294 CYS A CA 1
ATOM 2336 C C . CYS A 1 294 ? -21.688 23.828 1.176 1 92.75 294 CYS A C 1
ATOM 2338 O O . CYS A 1 294 ? -22.812 24.031 1.641 1 92.75 294 CYS A O 1
ATOM 2340 N N . SER A 1 295 ? -21.328 24 -0.065 1 89.31 295 SER A N 1
ATOM 2341 C CA . SER A 1 295 ? -22.297 24.562 -1 1 89.31 295 SER A CA 1
ATOM 2342 C C . SER A 1 295 ? -23.484 23.625 -1.194 1 89.31 295 SER A C 1
ATOM 2344 O O . SER A 1 295 ? -24.625 24.078 -1.335 1 89.31 295 SER A O 1
ATOM 2346 N N . ARG A 1 296 ? -23.281 22.375 -1.171 1 92.44 296 ARG A N 1
ATOM 2347 C CA . ARG A 1 296 ? -24.375 21.453 -1.494 1 92.44 296 ARG A CA 1
ATOM 2348 C C . ARG A 1 296 ? -25.062 20.953 -0.229 1 92.44 296 ARG A C 1
ATOM 2350 O O . ARG A 1 296 ? -26.125 20.328 -0.301 1 92.44 296 ARG A O 1
ATOM 2357 N N . SER A 1 297 ? -24.469 21.219 0.928 1 93.38 297 SER A N 1
ATOM 2358 C CA . SER A 1 297 ? -25.016 20.688 2.174 1 93.38 297 SER A CA 1
ATOM 2359 C C . SER A 1 297 ? -26.453 21.172 2.404 1 93.38 297 SER A C 1
ATOM 2361 O O . SER A 1 297 ? -27.297 20.406 2.865 1 93.38 297 SER A O 1
ATOM 2363 N N . VAL A 1 298 ? -26.703 22.438 2.08 1 91.5 298 VAL A N 1
ATOM 2364 C CA . VAL A 1 298 ? -28.031 23.016 2.285 1 91.5 298 VAL A CA 1
ATOM 2365 C C . VAL A 1 298 ? -28.984 22.484 1.218 1 91.5 298 VAL A C 1
ATOM 2367 O O . VAL A 1 298 ? -30.078 22 1.537 1 91.5 298 VAL A O 1
ATOM 2370 N N . GLU A 1 299 ? -28.578 22.578 -0.005 1 88.19 299 GLU A N 1
ATOM 2371 C CA . GLU A 1 299 ? -29.453 22.234 -1.125 1 88.19 299 GLU A CA 1
ATOM 2372 C C . GLU A 1 299 ? -29.75 20.734 -1.152 1 88.19 299 GLU A C 1
ATOM 2374 O O . GLU A 1 299 ? -30.906 20.328 -1.371 1 88.19 299 GLU A O 1
ATOM 2379 N N . ARG A 1 300 ? -28.828 19.953 -0.869 1 84.69 300 ARG A N 1
ATOM 2380 C CA . ARG A 1 300 ? -28.969 18.516 -1.06 1 84.69 300 ARG A CA 1
ATOM 2381 C C . ARG A 1 300 ? -29.359 17.828 0.246 1 84.69 300 ARG A C 1
ATOM 2383 O O . ARG A 1 300 ? -30.062 16.828 0.237 1 84.69 300 ARG A O 1
ATOM 2390 N N . TYR A 1 301 ? -28.922 18.5 1.368 1 86.44 301 TYR A N 1
ATOM 2391 C CA . TYR A 1 301 ? -29.016 17.703 2.588 1 86.44 301 TYR A CA 1
ATOM 2392 C C . TYR A 1 301 ? -29.812 18.438 3.66 1 86.44 301 TYR A C 1
ATOM 2394 O O . TYR A 1 301 ? -30.125 17.875 4.707 1 86.44 301 TYR A O 1
ATOM 2402 N N . GLN A 1 302 ? -30.094 19.672 3.486 1 90.25 302 GLN A N 1
ATOM 2403 C CA . GLN A 1 302 ? -30.844 20.5 4.418 1 90.25 302 GLN A CA 1
ATOM 2404 C C . GLN A 1 302 ? -30.141 20.609 5.766 1 90.25 302 GLN A C 1
ATOM 2406 O O . GLN A 1 302 ? -30.766 20.453 6.816 1 90.25 302 GLN A O 1
ATOM 2411 N N . VAL A 1 303 ? -28.812 20.719 5.66 1 94.5 303 VAL A N 1
ATOM 2412 C CA . VAL A 1 303 ? -28.016 20.922 6.867 1 94.5 303 VAL A CA 1
ATOM 2413 C C . VAL A 1 303 ? -26.953 21.984 6.617 1 94.5 303 VAL A C 1
ATOM 2415 O O . VAL A 1 303 ? -26.531 22.203 5.477 1 94.5 303 VAL A O 1
ATOM 2418 N N . ARG A 1 304 ? -26.562 22.688 7.699 1 95.31 304 ARG A N 1
ATOM 2419 C CA . ARG A 1 304 ? -25.406 23.578 7.723 1 95.31 304 ARG A CA 1
ATOM 2420 C C . ARG A 1 304 ? -24.328 23.078 8.672 1 95.31 304 ARG A C 1
ATOM 2422 O O . ARG A 1 304 ? -24.641 22.609 9.773 1 95.31 304 ARG A O 1
ATOM 2429 N N . TYR A 1 305 ? -23.156 23.062 8.219 1 93.75 305 TYR A N 1
ATOM 2430 C CA . TYR A 1 305 ? -22.031 22.75 9.094 1 93.75 305 TYR A CA 1
ATOM 2431 C C . TYR A 1 305 ? -21.594 23.984 9.883 1 93.75 305 TYR A C 1
ATOM 2433 O O . TYR A 1 305 ? -20.828 24.812 9.391 1 93.75 305 TYR A O 1
ATOM 2441 N N . VAL A 1 306 ? -22 24.062 11.125 1 91.25 306 VAL A N 1
ATOM 2442 C CA . VAL A 1 306 ? -21.781 25.312 11.852 1 91.25 306 VAL A CA 1
ATOM 2443 C C . VAL A 1 306 ? -20.562 25.172 12.781 1 91.25 306 VAL A C 1
ATOM 2445 O O . VAL A 1 306 ? -19.984 26.172 13.203 1 91.25 306 VAL A O 1
ATOM 2448 N N . VAL A 1 307 ? -20.297 24 13.164 1 88.62 307 VAL A N 1
ATOM 2449 C CA . VAL A 1 307 ? -19.047 23.703 13.836 1 88.62 307 VAL A CA 1
ATOM 2450 C C . VAL A 1 307 ? -18.203 22.766 12.961 1 88.62 307 VAL A C 1
ATOM 2452 O O . VAL A 1 307 ? -18.688 21.734 12.492 1 88.62 307 VAL A O 1
ATOM 2455 N N . PHE A 1 308 ? -17.047 23.234 12.805 1 88 308 PHE A N 1
ATOM 2456 C CA . PHE A 1 308 ? -16.188 22.516 11.867 1 88 308 PHE A CA 1
ATOM 2457 C C . PHE A 1 308 ? -14.836 22.219 12.492 1 88 308 PHE A C 1
ATOM 2459 O O . PHE A 1 308 ? -14.062 23.125 12.789 1 88 308 PHE A O 1
ATOM 2466 N N . ILE A 1 309 ? -14.648 20.969 12.719 1 87.12 309 ILE A N 1
ATOM 2467 C CA . ILE A 1 309 ? -13.383 20.547 13.305 1 87.12 309 ILE A CA 1
ATOM 2468 C C . ILE A 1 309 ? -12.422 20.094 12.211 1 87.12 309 ILE A C 1
ATOM 2470 O O . ILE A 1 309 ? -12.75 19.234 11.398 1 87.12 309 ILE A O 1
ATOM 2474 N N . THR A 1 310 ? -11.234 20.672 12.078 1 84.62 310 THR A N 1
ATOM 2475 C CA . THR A 1 310 ? -10.172 20.328 11.141 1 84.62 310 THR A CA 1
ATOM 2476 C C . THR A 1 310 ? -8.805 20.688 11.719 1 84.62 310 THR A C 1
ATOM 2478 O O . THR A 1 310 ? -8.711 21.172 12.852 1 84.62 310 THR A O 1
ATOM 2481 N N . GLU A 1 311 ? -7.812 20.375 11.039 1 77.12 311 GLU A N 1
ATOM 2482 C CA . GLU A 1 311 ? -6.484 20.797 11.484 1 77.12 311 GLU A CA 1
ATOM 2483 C C . GLU A 1 311 ? -6.277 22.297 11.266 1 77.12 311 GLU A C 1
ATOM 2485 O O . GLU A 1 311 ? -6.777 22.859 10.289 1 77.12 311 GLU A O 1
ATOM 2490 N N . ARG A 1 312 ? -5.656 22.938 12.195 1 64.62 312 ARG A N 1
ATOM 2491 C CA . ARG A 1 312 ? -5.5 24.375 12.227 1 64.62 312 ARG A CA 1
ATOM 2492 C C . ARG A 1 312 ? -4.844 24.891 10.945 1 64.62 312 ARG A C 1
ATOM 2494 O O . ARG A 1 312 ? -5.246 25.922 10.406 1 64.62 312 ARG A O 1
ATOM 2501 N N . ASP A 1 313 ? -3.91 24.219 10.508 1 67.38 313 ASP A N 1
ATOM 2502 C CA . ASP A 1 313 ? -3.141 24.688 9.359 1 67.38 313 ASP A CA 1
ATOM 2503 C C . ASP A 1 313 ? -3.703 24.125 8.055 1 67.38 313 ASP A C 1
ATOM 2505 O O . ASP A 1 313 ? -3.045 24.188 7.012 1 67.38 313 ASP A O 1
ATOM 2509 N N . SER A 1 314 ? -4.984 23.844 8.227 1 76.44 314 SER A N 1
ATOM 2510 C CA . SER A 1 314 ? -5.582 23.266 7.023 1 76.44 314 SER A CA 1
ATOM 2511 C C . SER A 1 314 ? -6.137 24.359 6.105 1 76.44 314 SER A C 1
ATOM 2513 O O . SER A 1 314 ? -6.762 25.312 6.57 1 76.44 314 SER A O 1
ATOM 2515 N N . ASN A 1 315 ? -5.863 24.281 4.852 1 77.62 315 ASN A N 1
ATOM 2516 C CA . ASN A 1 315 ? -6.426 25.172 3.838 1 77.62 315 ASN A CA 1
ATOM 2517 C C . ASN A 1 315 ? -7.949 25.109 3.822 1 77.62 315 ASN A C 1
ATOM 2519 O O . ASN A 1 315 ? -8.609 26.078 3.434 1 77.62 315 ASN A O 1
ATOM 2523 N N . ALA A 1 316 ? -8.43 24.031 4.352 1 81.25 316 ALA A N 1
ATOM 2524 C CA . ALA A 1 316 ? -9.875 23.844 4.383 1 81.25 316 ALA A CA 1
ATOM 2525 C C . ALA A 1 316 ? -10.547 24.859 5.293 1 81.25 316 ALA A C 1
ATOM 2527 O O . ALA A 1 316 ? -11.531 25.5 4.91 1 81.25 316 ALA A O 1
ATOM 2528 N N . CYS A 1 317 ? -9.977 25.031 6.387 1 78.19 317 CYS A N 1
ATOM 2529 C CA . CYS A 1 317 ? -10.547 25.953 7.363 1 78.19 317 CYS A CA 1
ATOM 2530 C C . CYS A 1 317 ? -10.477 27.391 6.863 1 78.19 317 CYS A C 1
ATOM 2532 O O . CYS A 1 317 ? -11.438 28.141 7.008 1 78.19 317 CYS A O 1
ATOM 2534 N N . ASP A 1 318 ? -9.367 27.688 6.348 1 80.94 318 ASP A N 1
ATOM 2535 C CA . ASP A 1 318 ? -9.188 29.031 5.82 1 80.94 318 ASP A CA 1
ATOM 2536 C C . ASP A 1 318 ? -10.219 29.344 4.738 1 80.94 318 ASP A C 1
ATOM 2538 O O . ASP A 1 318 ? -10.797 30.422 4.711 1 80.94 318 ASP A O 1
ATOM 2542 N N . LYS A 1 319 ? -10.359 28.406 3.955 1 84.94 319 LYS A N 1
ATOM 2543 C CA . LYS A 1 319 ? -11.305 28.594 2.855 1 84.94 319 LYS A CA 1
ATOM 2544 C C . LYS A 1 319 ? -12.727 28.766 3.377 1 84.94 319 LYS A C 1
ATOM 2546 O O . LYS A 1 319 ? -13.461 29.641 2.9 1 84.94 319 LYS A O 1
ATOM 2551 N N . ILE A 1 320 ? -13.117 27.984 4.262 1 84.94 320 ILE A N 1
ATOM 2552 C CA . ILE A 1 320 ? -14.461 28.047 4.828 1 84.94 320 ILE A CA 1
ATOM 2553 C C . ILE A 1 320 ? -14.711 29.438 5.422 1 84.94 320 ILE A C 1
ATOM 2555 O O . ILE A 1 320 ? -15.758 30.047 5.195 1 84.94 320 ILE A O 1
ATOM 2559 N N . MET A 1 321 ? -13.734 29.938 6.102 1 82.88 321 MET A N 1
ATOM 2560 C CA . MET A 1 321 ? -13.867 31.219 6.762 1 82.88 321 MET A CA 1
ATOM 2561 C C . MET A 1 321 ? -13.906 32.344 5.738 1 82.88 321 MET A C 1
ATOM 2563 O O . MET A 1 321 ? -14.547 33.375 5.965 1 82.88 321 MET A O 1
ATOM 2567 N N . GLN A 1 322 ? -13.281 32.156 4.645 1 85.31 322 GLN A N 1
ATOM 2568 C CA . GLN A 1 322 ? -13.164 33.188 3.617 1 85.31 322 GLN A CA 1
ATOM 2569 C C . GLN A 1 322 ? -14.383 33.188 2.697 1 85.31 322 GLN A C 1
ATOM 2571 O O . GLN A 1 322 ? -14.625 34.156 1.981 1 85.31 322 GLN A O 1
ATOM 2576 N N . MET A 1 323 ? -15.094 32.125 2.752 1 86 323 MET A N 1
ATOM 2577 C CA . MET A 1 323 ? -16.25 32.031 1.864 1 86 323 MET A CA 1
ATOM 2578 C C . MET A 1 323 ? -17.234 33.188 2.121 1 86 323 MET A C 1
ATOM 2580 O O . MET A 1 323 ? -17.344 33.656 3.248 1 86 323 MET A O 1
ATOM 2584 N N . ASN A 1 324 ? -17.906 33.594 1 1 82.75 324 ASN A N 1
ATOM 2585 C CA . ASN A 1 324 ? -18.906 34.656 1.026 1 82.75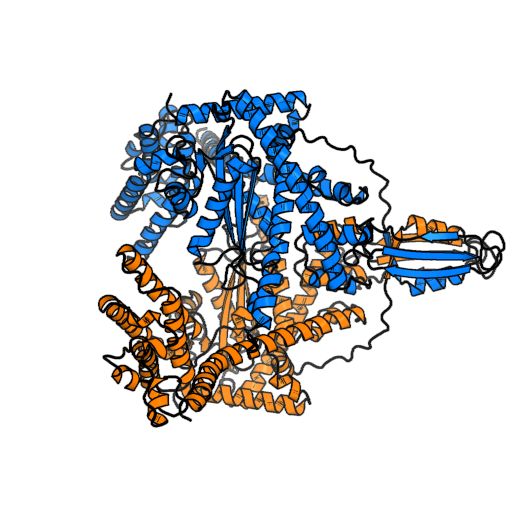 324 ASN A CA 1
ATOM 2586 C C . ASN A 1 324 ? -18.359 35.906 1.671 1 82.75 324 ASN A C 1
ATOM 2588 O O . ASN A 1 324 ? -18.969 36.469 2.594 1 82.75 324 ASN A O 1
ATOM 2592 N N . ASN A 1 325 ? -17.141 36.281 1.239 1 81.62 325 ASN A N 1
ATOM 2593 C CA . ASN A 1 325 ? -16.438 37.5 1.633 1 81.62 325 ASN A CA 1
ATOM 2594 C C . ASN A 1 325 ? -16.219 37.562 3.143 1 81.62 325 ASN A C 1
ATOM 2596 O O . ASN A 1 325 ? -16.516 38.562 3.775 1 81.62 325 ASN A O 1
ATOM 2600 N N . GLY A 1 326 ? -15.906 36.344 3.66 1 81.12 326 GLY A N 1
ATOM 2601 C CA . GLY A 1 326 ? -15.562 36.281 5.07 1 81.12 326 GLY A CA 1
ATOM 2602 C C . GLY A 1 326 ? -16.75 35.969 5.965 1 81.12 326 GLY A C 1
ATOM 2603 O O . GLY A 1 326 ? -16.609 35.875 7.184 1 81.12 326 GLY A O 1
ATOM 2604 N N . GLN A 1 327 ? -17.922 35.844 5.418 1 84.44 327 GLN A N 1
ATOM 2605 C CA . GLN A 1 327 ? -19.109 35.594 6.207 1 84.44 327 GLN A CA 1
ATOM 2606 C C . GLN A 1 327 ? -19.344 34.094 6.375 1 84.44 327 GLN A C 1
ATOM 2608 O O . GLN A 1 327 ? -20.266 33.656 7.074 1 84.44 327 GLN A O 1
ATOM 2613 N N . GLY A 1 328 ? -18.438 33.406 5.73 1 87 328 GLY A N 1
ATOM 2614 C CA . GLY A 1 328 ? -18.594 31.953 5.781 1 87 328 GLY A CA 1
ATOM 2615 C C . GLY A 1 328 ? -19.5 31.406 4.695 1 87 328 GLY A C 1
ATOM 2616 O O . GLY A 1 328 ? -20.078 32.188 3.922 1 87 328 GLY A O 1
ATOM 2617 N N . PRO A 1 329 ? -19.562 30.141 4.617 1 91.19 329 PRO A N 1
ATOM 2618 C CA . PRO A 1 329 ? -20.312 29.5 3.527 1 91.19 329 PRO A CA 1
ATOM 2619 C C . PRO A 1 329 ? -21.828 29.734 3.643 1 91.19 329 PRO A C 1
ATOM 2621 O O . PRO A 1 329 ? -22.531 29.656 2.641 1 91.19 329 PRO A O 1
ATOM 2624 N N . TYR A 1 330 ? -22.281 30.047 4.855 1 93.12 330 TYR A N 1
ATOM 2625 C CA . TYR A 1 330 ? -23.719 30.094 5.066 1 93.12 330 TYR A CA 1
ATOM 2626 C C . TYR A 1 330 ? -24.172 31.5 5.445 1 93.12 330 TYR A C 1
ATOM 2628 O O . TYR A 1 330 ? -25.266 31.688 5.969 1 93.12 330 TYR A O 1
ATOM 2636 N N . GLY A 1 331 ? -23.328 32.469 5.316 1 88.69 331 GLY A N 1
ATOM 2637 C CA . GLY A 1 331 ? -23.656 33.844 5.613 1 88.69 331 GLY A CA 1
ATOM 2638 C C . GLY A 1 331 ? -23.359 34.25 7.047 1 88.69 331 GLY A C 1
ATOM 2639 O O . GLY A 1 331 ? -23 33.375 7.867 1 88.69 331 GLY A O 1
ATOM 2640 N N . ALA A 1 332 ? -23.578 35.438 7.387 1 86.88 332 ALA A N 1
ATOM 2641 C CA . ALA A 1 332 ? -23.203 36.031 8.68 1 86.88 332 ALA A CA 1
ATOM 2642 C C . ALA A 1 332 ? -24.094 35.5 9.797 1 86.88 332 ALA A C 1
ATOM 2644 O O . ALA A 1 332 ? -23.641 35.344 10.938 1 86.88 332 ALA A O 1
ATOM 2645 N N . LYS A 1 333 ? -25.25 35.156 9.508 1 88 333 LYS A N 1
ATOM 2646 C CA . LYS A 1 333 ? -26.203 34.656 10.492 1 88 333 LYS A CA 1
ATOM 2647 C C . LYS A 1 333 ? -25.828 33.25 10.992 1 88 333 LYS A C 1
ATOM 2649 O O . LYS A 1 333 ? -26.188 32.875 12.102 1 88 333 LYS A O 1
ATOM 2654 N N . HIS A 1 334 ? -25.25 32.562 10.117 1 91.25 334 HIS A N 1
ATOM 2655 C CA . HIS A 1 334 ? -24.844 31.203 10.453 1 91.25 334 HIS A CA 1
ATOM 2656 C C . HIS A 1 334 ? -23.328 31.047 10.336 1 91.25 334 HIS A C 1
ATOM 2658 O O . HIS A 1 334 ? -22.844 30.266 9.516 1 91.25 334 HIS A O 1
ATOM 2664 N N . ALA A 1 335 ? -22.672 31.672 11.219 1 87.69 335 ALA A N 1
ATOM 2665 C CA . ALA A 1 335 ? -21.219 31.672 11.195 1 87.69 335 ALA A CA 1
ATOM 2666 C C . ALA A 1 335 ? -20.656 30.297 11.547 1 87.69 335 ALA A C 1
ATOM 2668 O O . ALA A 1 335 ? -21.188 29.609 12.43 1 87.69 335 ALA A O 1
ATOM 2669 N N . VAL A 1 336 ? -19.719 29.922 10.852 1 88.69 336 VAL A N 1
ATOM 2670 C CA . VAL A 1 336 ? -19.047 28.656 11.109 1 88.69 336 VAL A CA 1
ATOM 2671 C C . VAL A 1 336 ? -17.969 28.844 12.172 1 88.69 336 VAL A C 1
ATOM 2673 O O . VAL A 1 336 ? -17.188 29.781 12.109 1 88.69 336 VAL A O 1
ATOM 2676 N N . VAL A 1 337 ? -18.047 28 13.156 1 83.81 337 VAL A N 1
ATOM 2677 C CA . VAL A 1 337 ? -17.047 28.031 14.219 1 83.81 337 VAL A CA 1
ATOM 2678 C C . VAL A 1 337 ? -16 26.938 13.961 1 83.81 337 VAL A C 1
ATOM 2680 O O . VAL A 1 337 ? -16.344 25.766 13.773 1 83.81 337 VAL A O 1
ATOM 2683 N N . LYS A 1 338 ? -14.844 27.406 13.961 1 81.94 338 LYS A N 1
ATOM 2684 C CA . LYS A 1 338 ? -13.734 26.453 13.797 1 81.94 338 LYS A CA 1
ATOM 2685 C C . LYS A 1 338 ? -13.273 25.906 15.148 1 81.94 338 LYS A C 1
ATOM 2687 O O . LYS A 1 338 ? -13.094 26.672 16.094 1 81.94 338 LYS A O 1
ATOM 2692 N N . GLU A 1 339 ? -13.141 24.609 15.195 1 80.88 339 GLU A N 1
ATOM 2693 C CA . GLU A 1 339 ? -12.562 23.953 16.359 1 80.88 339 GLU A CA 1
ATOM 2694 C C . GLU A 1 339 ? -11.32 23.156 15.984 1 80.88 339 GLU A C 1
ATOM 2696 O O . GLU A 1 339 ? -11.188 22.703 14.844 1 80.88 339 GLU A O 1
ATOM 2701 N N . GLU A 1 340 ? -10.461 23.109 17.016 1 77.81 340 GLU A N 1
ATOM 2702 C CA . GLU A 1 340 ? -9.188 22.422 16.766 1 77.81 340 GLU A CA 1
ATOM 2703 C C . GLU A 1 340 ? -9.164 21.047 17.422 1 77.81 340 GLU A C 1
ATOM 2705 O O . GLU A 1 340 ? -9.742 20.859 18.484 1 77.81 340 GLU A O 1
ATOM 2710 N N . SER A 1 341 ? -8.531 20.203 16.688 1 79.25 341 SER A N 1
ATOM 2711 C CA . SER A 1 341 ? -8.289 18.891 17.266 1 79.25 341 SER A CA 1
ATOM 2712 C C . SER A 1 341 ? -7.191 18.938 18.328 1 79.25 341 SER A C 1
ATOM 2714 O O . SER A 1 341 ? -6.145 19.547 18.109 1 79.25 341 SER A O 1
ATOM 2716 N N . VAL A 1 342 ? -7.406 18.328 19.406 1 74.06 342 VAL A N 1
ATOM 2717 C CA . VAL A 1 342 ? -6.426 18.312 20.5 1 74.06 342 VAL A CA 1
ATOM 2718 C C . VAL A 1 342 ? -5.156 17.609 20.031 1 74.06 342 VAL A C 1
ATOM 2720 O O . VAL A 1 342 ? -4.055 17.938 20.469 1 74.06 342 VAL A O 1
ATOM 2723 N N . SER A 1 343 ? -5.355 16.656 19.141 1 75.31 343 SER A N 1
ATOM 2724 C CA . SER A 1 343 ? -4.203 15.93 18.625 1 75.31 343 SER A CA 1
ATOM 2725 C C . SER A 1 343 ? -3.264 16.859 17.859 1 75.31 343 SER A C 1
ATOM 2727 O O . SER A 1 343 ? -2.057 16.609 17.797 1 75.31 343 SER A O 1
ATOM 2729 N N . HIS A 1 344 ? -3.82 17.844 17.359 1 77.75 344 HIS A N 1
ATOM 2730 C CA . HIS A 1 344 ? -3.004 18.797 16.625 1 77.75 344 HIS A CA 1
ATOM 2731 C C . HIS A 1 344 ? -2.121 19.609 17.578 1 77.75 344 HIS A C 1
ATOM 2733 O O . HIS A 1 344 ? -0.999 19.984 17.219 1 77.75 344 HIS A O 1
ATOM 2739 N N . LEU A 1 345 ? -2.672 19.906 18.719 1 77.12 345 LEU A N 1
ATOM 2740 C CA . LEU A 1 345 ? -1.877 20.594 19.719 1 77.12 345 LEU A CA 1
ATOM 2741 C C . LEU A 1 345 ? -0.634 19.781 20.078 1 77.12 345 LEU A C 1
ATOM 2743 O O . LEU A 1 345 ? 0.46 20.344 20.203 1 77.12 345 LEU A O 1
ATOM 2747 N N . ARG A 1 346 ? -0.87 18.562 20.234 1 79.94 346 ARG A N 1
ATOM 2748 C CA . ARG A 1 346 ? 0.234 17.656 20.531 1 79.94 346 ARG A CA 1
ATOM 2749 C C . ARG A 1 346 ? 1.271 17.672 19.422 1 79.94 346 ARG A C 1
ATOM 2751 O O . ARG A 1 346 ? 2.475 17.719 19.672 1 79.94 346 ARG A O 1
ATOM 2758 N N . LYS A 1 347 ? 0.756 17.625 18.281 1 80.25 347 LYS A N 1
ATOM 2759 C CA . LYS A 1 347 ? 1.641 17.609 17.125 1 80.25 347 LYS A CA 1
ATOM 2760 C C . LYS A 1 347 ? 2.432 18.906 17.016 1 80.25 347 LYS A C 1
ATOM 2762 O O . LYS A 1 347 ? 3.623 18.891 16.688 1 80.25 347 LYS A O 1
ATOM 2767 N N . GLU A 1 348 ? 1.825 19.969 17.203 1 82.06 348 GLU A N 1
ATOM 2768 C CA . GLU A 1 348 ? 2.479 21.281 17.125 1 82.06 348 GLU A CA 1
ATOM 2769 C C . GLU A 1 348 ? 3.531 21.438 18.219 1 82.06 348 GLU A C 1
ATOM 2771 O O . GLU A 1 348 ? 4.613 21.969 17.969 1 82.06 348 GLU A O 1
ATOM 2776 N N . LEU A 1 349 ? 3.115 21.016 19.344 1 84.31 349 LEU A N 1
ATOM 2777 C CA . LEU A 1 349 ? 4.074 21.047 20.453 1 84.31 349 LEU A CA 1
ATOM 2778 C C . LEU A 1 349 ? 5.301 20.203 20.109 1 84.31 349 LEU A C 1
ATOM 2780 O O . LEU A 1 349 ? 6.434 20.656 20.297 1 84.31 349 LEU A O 1
ATOM 2784 N N . GLY A 1 350 ? 5.027 19.031 19.641 1 85.31 350 GLY A N 1
ATOM 2785 C CA . GLY A 1 350 ? 6.125 18.156 19.25 1 85.31 350 GLY A CA 1
ATOM 2786 C C . GLY A 1 350 ? 7.023 18.766 18.188 1 85.31 350 GLY A C 1
ATOM 2787 O O . GLY A 1 350 ? 8.25 18.75 18.312 1 85.31 350 GLY A O 1
ATOM 2788 N N . ALA A 1 351 ? 6.441 19.297 17.203 1 84.62 351 ALA A N 1
ATOM 2789 C CA . ALA A 1 351 ? 7.191 19.922 16.125 1 84.62 351 ALA A CA 1
ATOM 2790 C C . ALA A 1 351 ? 8.07 21.062 16.625 1 84.62 351 ALA A C 1
ATOM 2792 O O . ALA A 1 351 ? 9.219 21.203 16.219 1 84.62 351 ALA A O 1
ATOM 2793 N N . ALA A 1 352 ? 7.52 21.922 17.453 1 86.44 352 ALA A N 1
ATOM 2794 C CA . ALA A 1 352 ? 8.258 23.047 18.016 1 86.44 352 ALA A CA 1
ATOM 2795 C C . ALA A 1 352 ? 9.43 22.562 18.875 1 86.44 352 ALA A C 1
ATOM 2797 O O . ALA A 1 352 ? 10.523 23.125 18.828 1 86.44 352 ALA A O 1
ATOM 2798 N N . LEU A 1 353 ? 9.148 21.516 19.578 1 87.44 353 LEU A N 1
ATOM 2799 C CA . LEU A 1 353 ? 10.188 20.984 20.453 1 87.44 353 LEU A CA 1
ATOM 2800 C C . LEU A 1 353 ? 11.297 20.328 19.641 1 87.44 353 LEU A C 1
ATOM 2802 O O . LEU A 1 353 ? 12.477 20.438 20 1 87.44 353 LEU A O 1
ATOM 2806 N N . TYR A 1 354 ? 10.875 19.719 18.609 1 86.12 354 TYR A N 1
ATOM 2807 C CA . TYR A 1 354 ? 11.883 19.109 17.766 1 86.12 354 TYR A CA 1
ATOM 2808 C C . TYR A 1 354 ? 12.758 20.156 17.094 1 86.12 354 TYR A C 1
ATOM 2810 O O . TYR A 1 354 ? 13.953 19.953 16.891 1 86.12 354 TYR A O 1
ATOM 2818 N N . LYS A 1 355 ? 12.18 21.25 16.734 1 84.44 355 LYS A N 1
ATOM 2819 C CA . LYS A 1 355 ? 12.961 22.359 16.203 1 84.44 355 LYS A CA 1
ATOM 2820 C C . LYS A 1 355 ? 14 22.828 17.219 1 84.44 355 LYS A C 1
ATOM 2822 O O . LYS A 1 355 ? 15.141 23.125 16.859 1 84.44 355 LYS A O 1
ATOM 2827 N N . VAL A 1 356 ? 13.562 22.953 18.422 1 85.38 356 VAL A N 1
ATOM 2828 C CA . VAL A 1 356 ? 14.477 23.344 19.484 1 85.38 356 VAL A CA 1
ATOM 2829 C C . VAL A 1 356 ? 15.586 22.312 19.625 1 85.38 356 VAL A C 1
ATOM 2831 O O . VAL A 1 356 ? 16.75 22.656 19.797 1 85.38 356 VAL A O 1
ATOM 2834 N N . ARG A 1 357 ? 15.164 21.078 19.547 1 84.12 357 ARG A N 1
ATOM 2835 C CA . ARG A 1 357 ? 16.125 19.984 19.641 1 84.12 357 ARG A CA 1
ATOM 2836 C C . ARG A 1 357 ? 17.172 20.078 18.531 1 84.12 357 ARG A C 1
ATOM 2838 O O . ARG A 1 357 ? 18.375 19.922 18.781 1 84.12 357 ARG A O 1
ATOM 2845 N N . ASP A 1 358 ? 16.672 20.297 17.375 1 78.88 358 ASP A N 1
ATOM 2846 C CA . ASP A 1 358 ? 17.562 20.391 16.219 1 78.88 358 ASP A CA 1
ATOM 2847 C C . ASP A 1 358 ? 18.547 21.547 16.391 1 78.88 358 ASP A C 1
ATOM 2849 O O . ASP A 1 358 ? 19.719 21.438 16.031 1 78.88 358 ASP A O 1
ATOM 2853 N N . GLU A 1 359 ? 18.078 22.625 16.906 1 75.88 359 GLU A N 1
ATOM 2854 C CA . GLU A 1 359 ? 18.938 23.766 17.172 1 75.88 359 GLU A CA 1
ATOM 2855 C C . GLU A 1 359 ? 19.969 23.438 18.25 1 75.88 359 GLU A C 1
ATOM 2857 O O . GLU A 1 359 ? 21.125 23.859 18.156 1 75.88 359 GLU A O 1
ATOM 2862 N N . MET A 1 360 ? 19.578 22.672 19.172 1 75.75 360 MET A N 1
ATOM 2863 C CA . MET A 1 360 ? 20.453 22.344 20.297 1 75.75 360 MET A CA 1
ATOM 2864 C C . MET A 1 360 ? 21.516 21.344 19.875 1 75.75 360 MET A C 1
ATOM 2866 O O . MET A 1 360 ? 22.656 21.391 20.359 1 75.75 360 MET A O 1
ATOM 2870 N N . ILE A 1 361 ? 21.031 20.391 19.094 1 67.88 361 ILE A N 1
ATOM 2871 C CA . ILE A 1 361 ? 22 19.422 18.578 1 67.88 361 ILE A CA 1
ATOM 2872 C C . ILE A 1 361 ? 23.141 20.156 17.875 1 67.88 361 ILE A C 1
ATOM 2874 O O . ILE A 1 361 ? 24.312 19.812 18.031 1 67.88 361 ILE A O 1
ATOM 2878 N N . LYS A 1 362 ? 22.781 21.141 17.203 1 63.31 362 LYS A N 1
ATOM 2879 C CA . LYS A 1 362 ? 23.797 21.953 16.531 1 63.31 362 LYS A CA 1
ATOM 2880 C C . LYS A 1 362 ? 24.719 22.641 17.547 1 63.31 362 LYS A C 1
ATOM 2882 O O . LYS A 1 362 ? 25.891 22.875 17.266 1 63.31 362 LYS A O 1
ATOM 2887 N N . MET A 1 363 ? 24.141 22.812 18.719 1 61.28 363 MET A N 1
ATOM 2888 C CA . MET A 1 363 ? 24.891 23.516 19.75 1 61.28 363 MET A CA 1
ATOM 2889 C C . MET A 1 363 ? 25.547 22.516 20.719 1 61.28 363 MET A C 1
ATOM 2891 O O . MET A 1 363 ? 26.094 22.922 21.75 1 61.28 363 MET A O 1
ATOM 2895 N N . LYS A 1 364 ? 25.406 21.156 20.438 1 58.16 364 LYS A N 1
ATOM 2896 C CA . LYS A 1 364 ? 26.016 20.062 21.188 1 58.16 364 LYS A CA 1
ATOM 2897 C C . LYS A 1 364 ? 25.406 19.938 22.578 1 58.16 364 LYS A C 1
ATOM 2899 O O . LYS A 1 364 ? 26.094 19.641 23.547 1 58.16 364 LYS A O 1
ATOM 2904 N N . CYS A 1 365 ? 24.203 20.438 22.812 1 59.53 365 CYS A N 1
ATOM 2905 C CA . CYS A 1 365 ? 23.469 20.312 24.062 1 59.53 365 CYS A CA 1
ATOM 2906 C C . CYS A 1 365 ? 22.25 19.391 23.875 1 59.53 365 CYS A C 1
ATOM 2908 O O . CYS A 1 365 ? 21.125 19.859 23.859 1 59.53 365 CYS A O 1
ATOM 2910 N N . PRO A 1 366 ? 22.531 17.984 23.812 1 63.25 366 PRO A N 1
ATOM 2911 C CA . PRO A 1 366 ? 21.469 17.094 23.328 1 63.25 366 PRO A CA 1
ATOM 2912 C C . PRO A 1 366 ? 20.531 16.641 24.438 1 63.25 366 PRO A C 1
ATOM 2914 O O . PRO A 1 366 ? 20.141 15.477 24.5 1 63.25 366 PRO A O 1
ATOM 2917 N N . GLU A 1 367 ? 20.156 17.562 25.375 1 69.81 367 GLU A N 1
ATOM 2918 C CA . GLU A 1 367 ? 19.359 17.156 26.531 1 69.81 367 GLU A CA 1
ATOM 2919 C C . GLU A 1 367 ? 17.906 16.891 26.156 1 69.81 367 GLU A C 1
ATOM 2921 O O . GLU A 1 367 ? 17.219 16.125 26.812 1 69.81 367 GLU A O 1
ATOM 2926 N N . LEU A 1 368 ? 17.516 17.531 25.078 1 78.62 368 LEU A N 1
ATOM 2927 C CA . LEU A 1 368 ? 16.141 17.344 24.625 1 78.62 368 LEU A CA 1
ATOM 2928 C C . LEU A 1 368 ? 16.031 16.141 23.703 1 78.62 368 LEU A C 1
ATOM 2930 O O . LEU A 1 368 ? 16.094 16.281 22.469 1 78.62 368 LEU A O 1
ATOM 2934 N N . THR A 1 369 ? 15.836 15.008 24.391 1 75.62 369 THR A N 1
ATOM 2935 C CA . THR A 1 369 ? 15.766 13.758 23.641 1 75.62 369 THR A CA 1
ATOM 2936 C C . THR A 1 369 ? 14.359 13.523 23.109 1 75.62 369 THR A C 1
ATOM 2938 O O . THR A 1 369 ? 13.422 14.227 23.484 1 75.62 369 THR A O 1
ATOM 2941 N N . LYS A 1 370 ? 14.188 12.594 22.172 1 75.5 370 LYS A N 1
ATOM 2942 C CA . LYS A 1 370 ? 12.883 12.242 21.625 1 75.5 370 LYS A CA 1
ATOM 2943 C C . LYS A 1 370 ? 11.938 11.75 22.734 1 75.5 370 LYS A C 1
ATOM 2945 O O . LYS A 1 370 ? 10.734 12.016 22.688 1 75.5 370 LYS A O 1
ATOM 2950 N N . GLU A 1 371 ? 12.547 11.07 23.641 1 72.06 371 GLU A N 1
ATOM 2951 C CA . GLU A 1 371 ? 11.75 10.555 24.75 1 72.06 371 GLU A CA 1
ATOM 2952 C C . GLU A 1 371 ? 11.18 11.695 25.594 1 72.06 371 GLU A C 1
ATOM 2954 O O . GLU A 1 371 ? 10.008 11.664 25.984 1 72.06 371 GLU A O 1
ATOM 2959 N N . VAL A 1 372 ? 12.039 12.633 25.859 1 76.56 372 VAL A N 1
ATOM 2960 C CA . VAL A 1 372 ? 11.609 13.781 26.656 1 76.56 372 VAL A CA 1
ATOM 2961 C C . VAL A 1 372 ? 10.523 14.547 25.922 1 76.56 372 VAL A C 1
ATOM 2963 O O . VAL A 1 372 ? 9.516 14.945 26.516 1 76.56 372 VAL A O 1
ATOM 2966 N N . ILE A 1 373 ? 10.688 14.75 24.656 1 82.31 373 ILE A N 1
ATOM 2967 C CA . ILE A 1 373 ? 9.703 15.453 23.828 1 82.31 373 ILE A CA 1
ATOM 2968 C C . ILE A 1 373 ? 8.375 14.703 23.859 1 82.31 373 ILE A C 1
ATOM 2970 O O . ILE A 1 373 ? 7.32 15.312 24.047 1 82.31 373 ILE A O 1
ATOM 2974 N N . GLY A 1 374 ? 8.438 13.414 23.688 1 79.06 374 GLY A N 1
ATOM 2975 C CA . GLY A 1 374 ? 7.23 12.609 23.734 1 79.06 374 GLY A CA 1
ATOM 2976 C C . GLY A 1 374 ? 6.477 12.742 25.047 1 79.06 374 GLY A C 1
ATOM 2977 O O . GLY A 1 374 ? 5.246 12.805 25.062 1 79.06 374 GLY A O 1
ATOM 2978 N N . ASN A 1 375 ? 7.223 12.805 26.094 1 74.44 375 ASN A N 1
ATOM 2979 C CA . ASN A 1 375 ? 6.617 12.945 27.422 1 74.44 375 ASN A CA 1
ATOM 2980 C C . ASN A 1 375 ? 5.945 14.305 27.594 1 74.44 375 ASN A C 1
ATOM 2982 O O . ASN A 1 375 ? 4.84 14.398 28.125 1 74.44 375 ASN A O 1
ATOM 2986 N N . ILE A 1 376 ? 6.641 15.258 27.188 1 79.19 376 ILE A N 1
ATOM 2987 C CA . ILE A 1 376 ? 6.086 16.594 27.281 1 79.19 376 ILE A CA 1
ATOM 2988 C C . ILE A 1 376 ? 4.793 16.688 26.469 1 79.19 376 ILE A C 1
ATOM 2990 O O . ILE A 1 376 ? 3.791 17.234 26.938 1 79.19 376 ILE A O 1
ATOM 2994 N N . GLN A 1 377 ? 4.84 16.109 25.312 1 81.25 377 GLN A N 1
ATOM 2995 C CA . GLN A 1 377 ? 3.664 16.094 24.453 1 81.25 377 GLN A CA 1
ATOM 2996 C C . GLN A 1 377 ? 2.5 15.359 25.125 1 81.25 377 GLN A C 1
ATOM 2998 O O . GLN A 1 377 ? 1.368 15.852 25.109 1 81.25 377 GLN A O 1
ATOM 3003 N N . SER A 1 378 ? 2.807 14.266 25.656 1 76.75 378 SER A N 1
ATOM 3004 C CA . SER A 1 378 ? 1.771 13.445 26.281 1 76.75 378 SER A CA 1
ATOM 3005 C C . SER A 1 378 ? 1.154 14.148 27.484 1 76.75 378 SER A C 1
ATOM 3007 O O . SER A 1 378 ? -0.066 14.141 27.656 1 76.75 378 SER A O 1
ATOM 3009 N N . HIS A 1 379 ? 1.94 14.75 28.281 1 74.81 379 HIS A N 1
ATOM 3010 C CA . HIS A 1 379 ? 1.448 15.453 29.469 1 74.81 379 HIS A CA 1
ATOM 3011 C C . HIS A 1 379 ? 0.609 16.656 29.078 1 74.81 379 HIS A C 1
ATOM 3013 O O . HIS A 1 379 ? -0.405 16.953 29.719 1 74.81 379 HIS A O 1
ATOM 3019 N N . CYS A 1 380 ? 1.094 17.312 28.125 1 76.88 380 CYS A N 1
ATOM 3020 C CA . CYS A 1 380 ? 0.333 18.453 27.656 1 76.88 380 CYS A CA 1
ATOM 3021 C C . CYS A 1 380 ? -1.04 18.031 27.141 1 76.88 380 CYS A C 1
ATOM 3023 O O . CYS A 1 380 ? -2.053 18.641 27.5 1 76.88 380 CYS A O 1
ATOM 3025 N N . GLU A 1 381 ? -1.024 17.047 26.359 1 76.94 381 GLU A N 1
ATOM 3026 C CA . GLU A 1 381 ? -2.283 16.547 25.812 1 76.94 381 GLU A CA 1
ATOM 3027 C C . GLU A 1 381 ? -3.221 16.094 26.938 1 76.94 381 GLU A C 1
ATOM 3029 O O . GLU A 1 381 ? -4.418 16.375 26.906 1 76.94 381 GLU A O 1
ATOM 3034 N N . MET A 1 382 ? -2.682 15.383 27.828 1 72.44 382 MET A N 1
ATOM 3035 C CA . MET A 1 382 ? -3.471 14.898 28.953 1 72.44 382 MET A CA 1
ATOM 3036 C C . MET A 1 382 ? -4.062 16.062 29.75 1 72.44 382 MET A C 1
ATOM 3038 O O . MET A 1 382 ? -5.207 15.984 30.203 1 72.44 382 MET A O 1
ATOM 3042 N N . SER A 1 383 ? -3.256 17.016 29.938 1 72.44 383 SER A N 1
ATOM 3043 C CA . SER A 1 383 ? -3.721 18.188 30.672 1 72.44 383 SER A CA 1
ATOM 3044 C C . SER A 1 383 ? -4.906 18.844 29.984 1 72.44 383 SER A C 1
ATOM 3046 O O . SER A 1 383 ? -5.84 19.312 30.641 1 72.44 383 SER A O 1
ATOM 3048 N N . VAL A 1 384 ? -4.883 18.844 28.719 1 72.94 384 VAL A N 1
ATOM 3049 C CA . VAL A 1 384 ? -5.973 19.438 27.969 1 72.94 384 VAL A CA 1
ATOM 3050 C C . VAL A 1 384 ? -7.203 18.547 28.016 1 72.94 384 VAL A C 1
ATOM 3052 O O . VAL A 1 384 ? -8.32 19.016 28.234 1 72.94 384 VAL A O 1
ATOM 3055 N N . ARG A 1 385 ? -6.988 17.312 27.922 1 70.69 385 ARG A N 1
ATOM 3056 C CA . ARG A 1 385 ? -8.086 16.344 27.875 1 70.69 385 ARG A CA 1
ATOM 3057 C C . ARG A 1 385 ? -8.82 16.297 29.219 1 70.69 385 ARG A C 1
ATOM 3059 O O . ARG A 1 385 ? -10.039 16.156 29.266 1 70.69 385 ARG A O 1
ATOM 3066 N N . GLN A 1 386 ? -8.008 16.375 30.25 1 67.31 386 GLN A N 1
ATOM 3067 C CA . GLN A 1 386 ? -8.578 16.281 31.594 1 67.31 386 GLN A CA 1
ATOM 3068 C C . GLN A 1 386 ? -9.336 17.562 31.953 1 67.31 386 GLN A C 1
ATOM 3070 O O . GLN A 1 386 ? -10.117 17.562 32.906 1 67.31 386 GLN A O 1
ATOM 3075 N N . ASN A 1 387 ? -9.062 18.547 31.281 1 66.12 387 ASN A N 1
ATOM 3076 C CA . ASN A 1 387 ? -9.719 19.812 31.594 1 66.12 387 ASN A CA 1
ATOM 3077 C C . ASN A 1 387 ? -10.773 20.156 30.562 1 66.12 387 ASN A C 1
ATOM 3079 O O . ASN A 1 387 ? -10.992 21.328 30.25 1 66.12 387 ASN A O 1
ATOM 3083 N N . LEU A 1 388 ? -11.305 19.125 30.078 1 63.84 388 LEU A N 1
ATOM 3084 C CA . LEU A 1 388 ? -12.406 19.234 29.125 1 63.84 388 LEU A CA 1
ATOM 3085 C C . LEU A 1 388 ? -13.555 20.047 29.719 1 63.84 388 LEU A C 1
ATOM 3087 O O . LEU A 1 388 ? -13.977 19.797 30.859 1 63.84 388 LEU A O 1
ATOM 3091 N N . GLY A 1 389 ? -14.008 21.047 28.953 1 61.97 389 GLY A N 1
ATOM 3092 C CA . GLY A 1 389 ? -15.18 21.797 29.375 1 61.97 389 GLY A CA 1
ATOM 3093 C C . GLY A 1 389 ? -14.859 22.891 30.391 1 61.97 389 GLY A C 1
ATOM 3094 O O . GLY A 1 389 ? -15.734 23.672 30.766 1 61.97 389 GLY A O 1
ATOM 3095 N N . LYS A 1 390 ? -13.578 22.906 30.781 1 70.88 390 LYS A N 1
ATOM 3096 C CA . LYS A 1 390 ? -13.219 23.922 31.766 1 70.88 390 LYS A CA 1
ATOM 3097 C C . LYS A 1 390 ? -12.898 25.25 31.078 1 70.88 390 LYS A C 1
ATOM 3099 O O . LYS A 1 390 ? -12.93 25.344 29.844 1 70.88 390 LYS A O 1
ATOM 3104 N N . SER A 1 391 ? -12.805 26.281 31.953 1 73.25 391 SER A N 1
ATOM 3105 C CA . SER A 1 391 ? -12.531 27.609 31.438 1 73.25 391 SER A CA 1
ATOM 3106 C C . SER A 1 391 ? -11.172 27.672 30.75 1 73.25 391 SER A C 1
ATOM 3108 O O . SER A 1 391 ? -10.32 26.812 30.969 1 73.25 391 SER A O 1
ATOM 3110 N N . ARG A 1 392 ? -11.031 28.625 29.922 1 76.5 392 ARG A N 1
ATOM 3111 C CA . ARG A 1 392 ? -9.758 28.859 29.25 1 76.5 392 ARG A CA 1
ATOM 3112 C C . ARG A 1 392 ? -8.625 29 30.266 1 76.5 392 ARG A C 1
ATOM 3114 O O . ARG A 1 392 ? -7.516 28.516 30.031 1 76.5 392 ARG A O 1
ATOM 3121 N N . LYS A 1 393 ? -8.961 29.719 31.266 1 76.94 393 LYS A N 1
ATOM 3122 C CA . LYS A 1 393 ? -7.965 29.953 32.312 1 76.94 393 LYS A CA 1
ATOM 3123 C C . LYS A 1 393 ? -7.516 28.641 32.938 1 76.94 393 LYS A C 1
ATOM 3125 O O . LYS A 1 393 ? -6.324 28.438 33.188 1 76.94 393 LYS A O 1
ATOM 3130 N N . ASP A 1 394 ? -8.469 27.797 33.062 1 77.19 394 ASP A N 1
ATOM 3131 C CA . ASP A 1 394 ? -8.172 26.5 33.688 1 77.19 394 ASP A CA 1
ATOM 3132 C C . ASP A 1 394 ? -7.336 25.641 32.75 1 77.19 394 ASP A C 1
ATOM 3134 O O . ASP A 1 394 ? -6.422 24.938 33.188 1 77.19 394 ASP A O 1
ATOM 3138 N N . MET A 1 395 ? -7.641 25.734 31.531 1 78.19 395 MET A N 1
ATOM 3139 C CA . MET A 1 395 ? -6.895 24.953 30.547 1 78.19 395 MET A CA 1
ATOM 3140 C C . MET A 1 395 ? -5.449 25.438 30.453 1 78.19 395 MET A C 1
ATOM 3142 O O . MET A 1 395 ? -4.527 24.641 30.344 1 78.19 395 MET A O 1
ATOM 3146 N N . LYS A 1 396 ? -5.371 26.734 30.406 1 82.56 396 LYS A N 1
ATOM 3147 C CA . LYS A 1 396 ? -4.039 27.328 30.375 1 82.56 396 LYS A CA 1
ATOM 3148 C C . LYS A 1 396 ? -3.213 26.891 31.578 1 82.56 396 LYS A C 1
ATOM 3150 O O . LYS A 1 396 ? -2.039 26.531 31.438 1 82.56 396 LYS A O 1
ATOM 3155 N N . ARG A 1 397 ? -3.85 26.938 32.656 1 80.44 397 ARG A N 1
ATOM 3156 C CA . ARG A 1 397 ? -3.186 26.516 33.875 1 80.44 397 ARG A CA 1
ATOM 3157 C C . ARG A 1 397 ? -2.787 25.047 33.812 1 80.44 397 ARG A C 1
ATOM 3159 O O . ARG A 1 397 ? -1.701 24.672 34.25 1 80.44 397 ARG A O 1
ATOM 3166 N N . ALA A 1 398 ? -3.68 24.328 33.312 1 79.75 398 ALA A N 1
ATOM 3167 C CA . ALA A 1 398 ? -3.412 22.891 33.188 1 79.75 398 ALA A CA 1
ATOM 3168 C C . ALA A 1 398 ? -2.238 22.625 32.25 1 79.75 398 ALA A C 1
ATOM 3170 O O . ALA A 1 398 ? -1.39 21.766 32.531 1 79.75 398 ALA A O 1
ATOM 3171 N N . ILE A 1 399 ? -2.225 23.281 31.125 1 82.69 399 ILE A N 1
ATOM 3172 C CA . ILE A 1 399 ? -1.147 23.125 30.156 1 82.69 399 ILE A CA 1
ATOM 3173 C C . ILE A 1 399 ? 0.187 23.5 30.812 1 82.69 399 ILE A C 1
ATOM 3175 O O . ILE A 1 399 ? 1.152 22.734 30.734 1 82.69 399 ILE A O 1
ATOM 3179 N N . PHE A 1 400 ? 0.17 24.578 31.484 1 84.12 400 PHE A N 1
ATOM 3180 C CA . PHE A 1 400 ? 1.416 25.031 32.094 1 84.12 400 PHE A CA 1
ATOM 3181 C C . PHE A 1 400 ? 1.794 24.141 33.25 1 84.12 400 PHE A C 1
ATOM 3183 O O . PHE A 1 400 ? 2.979 23.938 33.531 1 84.12 400 PHE A O 1
ATOM 3190 N N . SER A 1 401 ? 0.786 23.641 33.906 1 81.62 401 SER A N 1
ATOM 3191 C CA . SER A 1 401 ? 1.068 22.703 35 1 81.62 401 SER A CA 1
ATOM 3192 C C . SER A 1 401 ? 1.871 21.5 34.5 1 81.62 401 SER A C 1
ATOM 3194 O O . SER A 1 401 ? 2.742 21 35.188 1 81.62 401 SER A O 1
ATOM 3196 N N . SER A 1 402 ? 1.559 21.125 33.312 1 79.44 402 SER A N 1
ATOM 3197 C CA . SER A 1 402 ? 2.305 20.016 32.75 1 79.44 402 SER A CA 1
ATOM 3198 C C . SER A 1 402 ? 3.771 20.375 32.531 1 79.44 402 SER A C 1
ATOM 3200 O O . SER A 1 402 ? 4.656 19.547 32.719 1 79.44 402 SER A O 1
ATOM 3202 N N . TYR A 1 403 ? 3.973 21.594 32.156 1 80.62 403 TYR A N 1
ATOM 3203 C CA . TYR A 1 403 ? 5.34 22.078 31.984 1 80.62 403 TYR A CA 1
ATOM 3204 C C . TYR A 1 403 ? 6.07 22.094 33.344 1 80.62 403 TYR A C 1
ATOM 3206 O O . TYR A 1 403 ? 7.207 21.625 33.438 1 80.62 403 TYR A O 1
ATOM 3214 N N . PHE A 1 404 ? 5.414 22.609 34.312 1 82.06 404 PHE A N 1
ATOM 3215 C CA . PHE A 1 404 ? 6.023 22.719 35.625 1 82.06 404 PHE A CA 1
ATOM 3216 C C . PHE A 1 404 ? 6.258 21.344 36.219 1 82.06 404 PHE A C 1
ATOM 3218 O O . PHE A 1 404 ? 7.293 21.094 36.844 1 82.06 404 PHE A O 1
ATOM 3225 N N . HIS A 1 405 ? 5.379 20.516 35.969 1 79.81 405 HIS A N 1
ATOM 3226 C CA . HIS A 1 405 ? 5.512 19.141 36.438 1 79.81 405 HIS A CA 1
ATOM 3227 C C . HIS A 1 405 ? 6.742 18.469 35.844 1 79.81 405 HIS A C 1
ATOM 3229 O O . HIS A 1 405 ? 7.531 17.859 36.562 1 79.81 405 HIS A O 1
ATOM 3235 N N . CYS A 1 406 ? 6.934 18.656 34.562 1 75.75 406 CYS A N 1
ATOM 3236 C CA . CYS A 1 406 ? 7.992 17.969 33.812 1 75.75 406 CYS A CA 1
ATOM 3237 C C . CYS A 1 406 ? 9.359 18.578 34.156 1 75.75 406 CYS A C 1
ATOM 3239 O O . CYS A 1 406 ? 10.375 17.891 34.062 1 75.75 406 CYS A O 1
ATOM 3241 N N . THR A 1 407 ? 9.352 19.812 34.562 1 76.12 407 THR A N 1
ATOM 3242 C CA . THR A 1 407 ? 10.625 20.5 34.781 1 76.12 407 THR A CA 1
ATOM 3243 C C . THR A 1 407 ? 10.953 20.594 36.25 1 76.12 407 THR A C 1
ATOM 3245 O O . THR A 1 407 ? 11.945 21.219 36.625 1 76.12 407 THR A O 1
ATOM 3248 N N . ALA A 1 408 ? 10.117 20.016 37 1 76.5 408 ALA A N 1
ATOM 3249 C CA . ALA A 1 408 ? 10.359 20.047 38.438 1 76.5 408 ALA A CA 1
ATOM 3250 C C . ALA A 1 408 ? 11.539 19.156 38.812 1 76.5 408 ALA A C 1
ATOM 3252 O O . ALA A 1 408 ? 11.711 18.078 38.25 1 76.5 408 ALA A O 1
ATOM 3253 N N . VAL A 1 409 ? 12.422 19.703 39.656 1 77.19 409 VAL A N 1
ATOM 3254 C CA . VAL A 1 409 ? 13.555 18.953 40.188 1 77.19 409 VAL A CA 1
ATOM 3255 C C . VAL A 1 409 ? 13.516 18.969 41.719 1 77.19 409 VAL A C 1
ATOM 3257 O O . VAL A 1 409 ? 12.633 19.609 42.312 1 77.19 409 VAL A O 1
ATOM 3260 N N . ASP A 1 410 ? 14.391 18.188 42.281 1 77.75 410 ASP A N 1
ATOM 3261 C CA . ASP A 1 410 ? 14.375 18.062 43.75 1 77.75 410 ASP A CA 1
ATOM 3262 C C . ASP A 1 410 ? 14.617 19.422 44.406 1 77.75 410 ASP A C 1
ATOM 3264 O O . ASP A 1 410 ? 14.078 19.688 45.5 1 77.75 410 ASP A O 1
ATOM 3268 N N . ASP A 1 411 ? 15.383 20.25 43.688 1 77.38 411 ASP A N 1
ATOM 3269 C CA . ASP A 1 411 ? 15.703 21.562 44.25 1 77.38 411 ASP A CA 1
ATOM 3270 C C . ASP A 1 411 ? 14.516 22.516 44.125 1 77.38 411 ASP A C 1
ATOM 3272 O O . ASP A 1 411 ? 14.461 23.531 44.812 1 77.38 411 ASP A O 1
ATOM 3276 N N . THR A 1 412 ? 13.562 22.219 43.25 1 79 412 THR A N 1
ATOM 3277 C CA . THR A 1 412 ? 12.406 23.094 43.031 1 79 412 THR A CA 1
ATOM 3278 C C . THR A 1 412 ? 11.117 22.281 43 1 79 412 THR A C 1
ATOM 3280 O O . THR A 1 412 ? 10.375 22.312 42.031 1 79 412 THR A O 1
ATOM 3283 N N . PRO A 1 413 ? 10.805 21.625 44.031 1 78.12 413 PRO A N 1
ATOM 3284 C CA . PRO A 1 413 ? 9.625 20.75 44.062 1 78.12 413 PRO A CA 1
ATOM 3285 C C . PRO A 1 413 ? 8.32 21.547 44 1 78.12 413 PRO A C 1
ATOM 3287 O O . PRO A 1 413 ? 7.27 20.984 43.688 1 78.12 413 PRO A O 1
ATOM 3290 N N . ASP A 1 414 ? 8.398 22.891 44.281 1 79.56 414 ASP A N 1
ATOM 3291 C CA . ASP A 1 414 ? 7.215 23.75 44.344 1 79.56 414 ASP A CA 1
ATOM 3292 C C . ASP A 1 414 ? 6.551 23.875 42.969 1 79.56 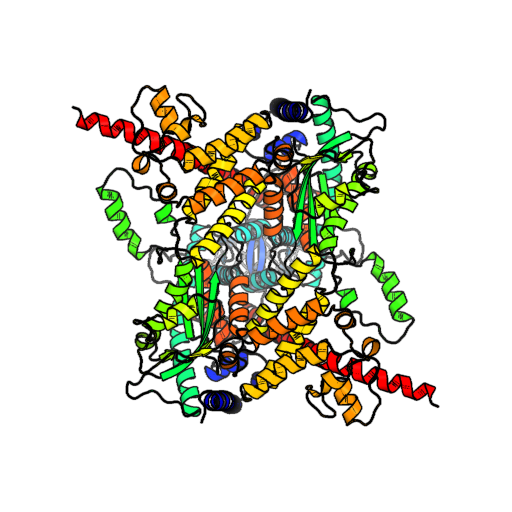414 ASP A C 1
ATOM 3294 O O . ASP A 1 414 ? 5.387 24.266 42.875 1 79.56 414 ASP A O 1
ATOM 3298 N N . ARG A 1 415 ? 7.246 23.422 42.031 1 81.5 415 ARG A N 1
ATOM 3299 C CA . ARG A 1 415 ? 6.691 23.484 40.688 1 81.5 415 ARG A CA 1
ATOM 3300 C C . ARG A 1 415 ? 5.52 22.516 40.531 1 81.5 415 ARG A C 1
ATOM 3302 O O . ARG A 1 415 ? 4.676 22.688 39.656 1 81.5 415 ARG A O 1
ATOM 3309 N N . HIS A 1 416 ? 5.465 21.594 41.469 1 84.69 416 HIS A N 1
ATOM 3310 C CA . HIS A 1 416 ? 4.371 20.625 41.469 1 84.69 416 HIS A CA 1
ATOM 3311 C C . HIS A 1 416 ? 3.098 21.219 42.062 1 84.69 416 HIS A C 1
ATOM 3313 O O . HIS A 1 416 ? 2.035 20.594 42 1 84.69 416 HIS A O 1
ATOM 3319 N N . GLN A 1 417 ? 3.188 22.406 42.5 1 80.81 417 GLN A N 1
ATOM 3320 C CA . GLN A 1 417 ? 2.041 23.031 43.156 1 80.81 417 GLN A CA 1
ATOM 3321 C C . GLN A 1 417 ? 0.919 23.297 42.156 1 80.81 417 GLN A C 1
ATOM 3323 O O . GLN A 1 417 ? -0.245 23.422 42.562 1 80.81 417 GLN A O 1
ATOM 3328 N N . PHE A 1 418 ? 1.278 23.344 40.938 1 79.69 418 PHE A N 1
ATOM 3329 C CA . PHE A 1 418 ? 0.3 23.656 39.906 1 79.69 418 PHE A CA 1
ATOM 3330 C C . PHE A 1 418 ? -0.363 22.391 39.375 1 79.69 418 PHE A C 1
ATOM 3332 O O . PHE A 1 418 ? -1.316 22.453 38.625 1 79.69 418 PHE A O 1
ATOM 3339 N N . CYS A 1 419 ? 0.139 21.25 39.844 1 81.31 419 CYS A N 1
ATOM 3340 C CA . CYS A 1 419 ? -0.456 19.984 39.438 1 81.31 419 CYS A CA 1
ATOM 3341 C C . CYS A 1 419 ? -1.764 19.734 40.156 1 81.31 419 CYS A C 1
ATOM 3343 O O . CYS A 1 419 ? -1.977 20.266 41.25 1 81.31 419 CYS A O 1
ATOM 3345 N N . PRO A 1 420 ? -2.713 19.031 39.469 1 76.88 420 PRO A N 1
ATOM 3346 C CA . PRO A 1 420 ? -3.947 18.688 40.188 1 76.88 420 PRO A CA 1
ATOM 3347 C C . PRO A 1 420 ? -3.688 18 41.531 1 76.88 420 PRO A C 1
ATOM 3349 O O . PRO A 1 420 ? -2.834 17.109 41.625 1 76.88 420 PRO A O 1
ATOM 3352 N N . GLN A 1 421 ? -4.441 18.5 42.531 1 79.38 421 GLN A N 1
ATOM 3353 C CA . GLN A 1 421 ? -4.262 17.984 43.875 1 79.38 421 GLN A CA 1
ATOM 3354 C C . GLN A 1 421 ? -5.148 16.766 44.094 1 79.38 421 GLN A C 1
ATOM 3356 O O . GLN A 1 421 ? -6.047 16.469 43.312 1 79.38 421 GLN A O 1
ATOM 3361 N N . GLY A 1 422 ? -4.727 15.977 45.094 1 80.12 422 GLY A N 1
ATOM 3362 C CA . GLY A 1 422 ? -5.578 14.867 45.5 1 80.12 422 GLY A CA 1
ATOM 3363 C C . GLY A 1 422 ? -4.863 13.531 45.469 1 80.12 422 GLY A C 1
ATOM 3364 O O . GLY A 1 422 ? -3.758 13.422 44.938 1 80.12 422 GLY A O 1
ATOM 3365 N N . PRO A 1 423 ? -5.449 12.617 46.094 1 81.94 423 PRO A N 1
ATOM 3366 C CA . PRO A 1 423 ? -4.848 11.281 46.188 1 81.94 423 PRO A CA 1
ATOM 3367 C C . PRO A 1 423 ? -4.805 10.57 44.844 1 81.94 423 PRO A C 1
ATOM 3369 O O . PRO A 1 423 ? -4.031 9.625 44.656 1 81.94 423 PRO A O 1
ATOM 3372 N N . ASP A 1 424 ? -5.617 11.125 43.938 1 73.69 424 ASP A N 1
ATOM 3373 C CA . ASP A 1 424 ? -5.676 10.477 42.625 1 73.69 424 ASP A CA 1
ATOM 3374 C C . ASP A 1 424 ? -4.938 11.305 41.562 1 73.69 424 ASP A C 1
ATOM 3376 O O . ASP A 1 424 ? -5.109 11.086 40.375 1 73.69 424 ASP A O 1
ATOM 3380 N N . SER A 1 425 ? -4.125 12.148 42.094 1 74.75 425 SER A N 1
ATOM 3381 C CA . SER A 1 425 ? -3.387 13 41.156 1 74.75 425 SER A CA 1
ATOM 3382 C C . SER A 1 425 ? -2.385 12.195 40.344 1 74.75 425 SER A C 1
ATOM 3384 O O . SER A 1 425 ? -1.757 11.266 40.875 1 74.75 425 SER A O 1
ATOM 3386 N N . LEU A 1 426 ? -2.199 12.578 39.156 1 69.75 426 LEU A N 1
ATOM 3387 C CA . LEU A 1 426 ? -1.195 11.938 38.312 1 69.75 426 LEU A CA 1
ATOM 3388 C C . LEU A 1 426 ? 0.201 12.453 38.625 1 69.75 426 LEU A C 1
ATOM 3390 O O . LEU A 1 426 ? 1.2 11.836 38.25 1 69.75 426 LEU A O 1
ATOM 3394 N N . CYS A 1 427 ? 0.226 13.477 39.344 1 76.31 427 CYS A N 1
ATOM 3395 C CA . CYS A 1 427 ? 1.49 14.023 39.812 1 76.31 427 CYS A CA 1
ATOM 3396 C C . CYS A 1 427 ? 1.97 13.289 41.062 1 76.31 427 CYS A C 1
ATOM 3398 O O . CYS A 1 427 ? 1.304 13.312 42.094 1 76.31 427 CYS A O 1
ATOM 3400 N N . PHE A 1 428 ? 3.102 12.602 40.969 1 78.69 428 PHE A N 1
ATOM 3401 C CA . PHE A 1 428 ? 3.619 11.797 42.062 1 78.69 428 PHE A CA 1
ATOM 3402 C C . PHE A 1 428 ? 3.834 12.648 43.312 1 78.69 428 PHE A C 1
ATOM 3404 O O . PHE A 1 428 ? 3.658 12.172 44.438 1 78.69 428 PHE A O 1
ATOM 3411 N N . TRP A 1 429 ? 4.137 13.82 43.156 1 84.06 429 TRP A N 1
ATOM 3412 C CA . TRP A 1 429 ? 4.41 14.719 44.25 1 84.06 429 TRP A CA 1
ATOM 3413 C C . TRP A 1 429 ? 3.119 15.102 44.969 1 84.06 429 TRP A C 1
ATOM 3415 O O . TRP A 1 429 ? 3.041 15.039 46.219 1 84.06 429 TRP A O 1
ATOM 3425 N N . GLN A 1 430 ? 2.127 15.445 44.219 1 85.69 430 GLN A N 1
ATOM 3426 C CA . GLN A 1 430 ? 0.839 15.82 44.781 1 85.69 430 GLN A CA 1
ATOM 3427 C C . GLN A 1 430 ? 0.146 14.609 45.406 1 85.69 430 GLN A C 1
ATOM 3429 O O . GLN A 1 430 ? -0.533 14.734 46.438 1 85.69 430 GLN A O 1
ATOM 3434 N N . LYS A 1 431 ? 0.297 13.578 44.75 1 84.5 431 LYS A N 1
ATOM 3435 C CA . LYS A 1 431 ? -0.258 12.336 45.281 1 84.5 431 LYS A CA 1
ATOM 3436 C C . LYS A 1 431 ? 0.355 12 46.625 1 84.5 431 LYS A C 1
ATOM 3438 O O . LYS A 1 431 ? -0.362 11.656 47.562 1 84.5 431 LYS A O 1
ATOM 3443 N N . ALA A 1 432 ? 1.611 12.008 46.719 1 87.44 432 ALA A N 1
ATOM 3444 C CA . ALA A 1 432 ? 2.309 11.742 47.969 1 87.44 432 ALA A CA 1
ATOM 3445 C C . ALA A 1 432 ? 1.884 12.727 49.062 1 87.44 432 ALA A C 1
ATOM 3447 O O . ALA A 1 432 ? 1.625 12.328 50.219 1 87.44 432 ALA A O 1
ATOM 3448 N N . ARG A 1 433 ? 1.791 13.922 48.719 1 87.94 433 ARG A N 1
ATOM 3449 C CA . ARG A 1 433 ? 1.385 14.961 49.656 1 87.94 433 ARG A CA 1
ATOM 3450 C C . ARG A 1 433 ? -0.024 14.703 50.188 1 87.94 433 ARG A C 1
ATOM 3452 O O . ARG A 1 433 ? -0.281 14.836 51.375 1 87.94 433 ARG A O 1
ATOM 3459 N N . ALA A 1 434 ? -0.869 14.375 49.281 1 88.94 434 ALA A N 1
ATOM 3460 C CA . ALA A 1 434 ? -2.26 14.117 49.656 1 88.94 434 ALA A CA 1
ATOM 3461 C C . ALA A 1 434 ? -2.371 12.891 50.562 1 88.94 434 ALA A C 1
ATOM 3463 O O . ALA A 1 434 ? -3.264 12.812 51.406 1 88.94 434 ALA A O 1
ATOM 3464 N N . ARG A 1 435 ? -1.517 12.109 50.344 1 90.75 435 ARG A N 1
ATOM 3465 C CA . ARG A 1 435 ? -1.52 10.875 51.125 1 90.75 435 ARG A CA 1
ATOM 3466 C C . ARG A 1 435 ? -0.612 11 52.344 1 90.75 435 ARG A C 1
ATOM 3468 O O . ARG A 1 435 ? -0.357 10.008 53.031 1 90.75 435 ARG A O 1
ATOM 3475 N N . ASN A 1 436 ? -0.05 12.078 52.562 1 89.5 436 ASN A N 1
ATOM 3476 C CA . ASN A 1 436 ? 0.832 12.391 53.688 1 89.5 436 ASN A CA 1
ATOM 3477 C C . ASN A 1 436 ? 2.094 11.531 53.656 1 89.5 436 ASN A C 1
ATOM 3479 O O . ASN A 1 436 ? 2.512 11.008 54.688 1 89.5 436 ASN A O 1
ATOM 3483 N N . GLN A 1 437 ? 2.59 11.289 52.5 1 89.25 437 GLN A N 1
ATOM 3484 C CA . GLN A 1 437 ? 3.832 10.555 52.281 1 89.25 437 GLN A CA 1
ATOM 3485 C C . GLN A 1 437 ? 4.93 11.469 51.75 1 89.25 437 GLN A C 1
ATOM 3487 O O . GLN A 1 437 ? 4.641 12.531 51.219 1 89.25 437 GLN A O 1
ATOM 3492 N N . THR A 1 438 ? 6.164 11.156 52.031 1 86.5 438 THR A N 1
ATOM 3493 C CA . THR A 1 438 ? 7.285 11.891 51.469 1 86.5 438 THR A CA 1
ATOM 3494 C C . THR A 1 438 ? 7.43 11.57 49.969 1 86.5 438 THR A C 1
ATOM 3496 O O . THR A 1 438 ? 7.551 10.406 49.594 1 86.5 438 THR A O 1
ATOM 3499 N N . PRO A 1 439 ? 7.301 12.578 49.156 1 82.62 439 PRO A N 1
ATOM 3500 C CA . PRO A 1 439 ? 7.465 12.312 47.719 1 82.62 439 PRO A CA 1
ATOM 3501 C C . PRO A 1 439 ? 8.836 11.727 47.375 1 82.62 439 PRO A C 1
ATOM 3503 O O . PRO A 1 439 ? 9.844 12.133 47.969 1 82.62 439 PRO A O 1
ATOM 3506 N N . PRO A 1 440 ? 8.883 10.766 46.562 1 80.62 440 PRO A N 1
ATOM 3507 C CA . PRO A 1 440 ? 10.18 10.234 46.156 1 80.62 440 PRO A CA 1
ATOM 3508 C C . PRO A 1 440 ? 11.016 11.258 45.375 1 80.62 440 PRO A C 1
ATOM 3510 O O . PRO A 1 440 ? 10.477 12.227 44.844 1 80.62 440 PRO A O 1
ATOM 3513 N N . PRO A 1 441 ? 12.359 10.992 45.438 1 78.38 441 PRO A N 1
ATOM 3514 C CA . PRO A 1 441 ? 13.195 11.867 44.594 1 78.38 441 PRO A CA 1
ATOM 3515 C C . PRO A 1 441 ? 12.805 11.828 43.125 1 78.38 441 PRO A C 1
ATOM 3517 O O . PRO A 1 441 ? 12.398 10.789 42.625 1 78.38 441 PRO A O 1
ATOM 3520 N N . HIS A 1 442 ? 12.836 13.031 42.5 1 76.06 442 HIS A N 1
ATOM 3521 C CA . HIS A 1 442 ? 12.406 13.195 41.094 1 76.06 442 HIS A CA 1
ATOM 3522 C C . HIS A 1 442 ? 13.094 12.195 40.188 1 76.06 442 HIS A C 1
ATOM 3524 O O . HIS A 1 442 ? 12.477 11.664 39.25 1 76.06 442 HIS A O 1
ATOM 3530 N N . ARG A 1 443 ? 14.305 11.969 40.375 1 67.06 443 ARG A N 1
ATOM 3531 C CA . ARG A 1 443 ? 15.07 11.047 39.531 1 67.06 443 ARG A CA 1
ATOM 3532 C C . ARG A 1 443 ? 14.508 9.633 39.625 1 67.06 443 ARG A C 1
ATOM 3534 O O . ARG A 1 443 ? 14.586 8.867 38.656 1 67.06 443 ARG A O 1
ATOM 3541 N N . GLU A 1 444 ? 13.945 9.438 40.781 1 62.97 444 GLU A N 1
ATOM 3542 C CA . GLU A 1 444 ? 13.406 8.102 41 1 62.97 444 GLU A CA 1
ATOM 3543 C C . GLU A 1 444 ? 11.93 8.023 40.594 1 62.97 444 GLU A C 1
ATOM 3545 O O . GLU A 1 444 ? 11.461 6.98 40.156 1 62.97 444 GLU A O 1
ATOM 3550 N N . ALA A 1 445 ? 11.266 9.086 41.062 1 58.72 445 ALA A N 1
ATOM 3551 C CA . ALA A 1 445 ? 9.82 9.102 40.875 1 58.72 445 ALA A CA 1
ATOM 3552 C C . ALA A 1 445 ? 9.461 9.227 39.406 1 58.72 445 ALA A C 1
ATOM 3554 O O . ALA A 1 445 ? 8.445 8.672 38.969 1 58.72 445 ALA A O 1
ATOM 3555 N N . ASN A 1 446 ? 10.078 10.328 38.938 1 52.94 446 ASN A N 1
ATOM 3556 C CA . ASN A 1 446 ? 9.641 10.719 37.594 1 52.94 446 ASN A CA 1
ATOM 3557 C C . ASN A 1 446 ? 10.07 9.688 36.531 1 52.94 446 ASN A C 1
ATOM 3559 O O . ASN A 1 446 ? 11.258 9.398 36.406 1 52.94 446 ASN A O 1
ATOM 3563 N N . MET A 1 447 ? 9.234 8.906 36.375 1 46.88 447 MET A N 1
ATOM 3564 C CA . MET A 1 447 ? 9.375 7.871 35.344 1 46.88 447 MET A CA 1
ATOM 3565 C C . MET A 1 447 ? 10.195 8.383 34.188 1 46.88 447 MET A C 1
ATOM 3567 O O . MET A 1 447 ? 10.586 7.602 33.312 1 46.88 447 MET A O 1
ATOM 3571 N N . PHE A 1 448 ? 10.117 9.68 34 1 49.25 448 PHE A N 1
ATOM 3572 C CA . PHE A 1 448 ? 10.703 10.203 32.781 1 49.25 448 PHE A CA 1
ATOM 3573 C C . PHE A 1 448 ? 11.992 10.953 33.062 1 49.25 448 PHE A C 1
ATOM 3575 O O . PHE A 1 448 ? 11.969 12.125 33.438 1 49.25 448 PHE A O 1
ATOM 3582 N N . THR A 1 449 ? 12.93 10.312 33.531 1 48 449 THR A N 1
ATOM 3583 C CA . THR A 1 449 ? 14.273 10.641 34 1 48 449 THR A CA 1
ATOM 3584 C C . THR A 1 449 ? 14.852 11.82 33.219 1 48 449 THR A C 1
ATOM 3586 O O . THR A 1 449 ? 15.641 12.602 33.75 1 48 449 THR A O 1
ATOM 3589 N N . ASN A 1 450 ? 14.414 12.125 32 1 54.66 450 ASN A N 1
ATOM 3590 C CA . ASN A 1 450 ? 15.32 12.867 31.141 1 54.66 450 ASN A CA 1
ATOM 3591 C C . ASN A 1 450 ? 14.977 14.352 31.125 1 54.66 450 ASN A C 1
ATOM 3593 O O . ASN A 1 450 ? 15.609 15.133 30.406 1 54.66 450 ASN A O 1
ATOM 3597 N N . PHE A 1 451 ? 13.953 14.836 32 1 61.62 451 PHE A N 1
ATOM 3598 C CA . PHE A 1 451 ? 13.633 16.266 31.953 1 61.62 451 PHE A CA 1
ATOM 3599 C C . PHE A 1 451 ? 14.609 17.062 32.812 1 61.62 451 PHE A C 1
ATOM 3601 O O . PHE A 1 451 ? 14.797 18.266 32.562 1 61.62 451 PHE A O 1
ATOM 3608 N N . PHE A 1 452 ? 15.188 16.359 33.719 1 59.28 452 PHE A N 1
ATOM 3609 C CA . PHE A 1 452 ? 15.953 16.969 34.781 1 59.28 452 PHE A CA 1
ATOM 3610 C C . PHE A 1 452 ? 17.25 17.578 34.25 1 59.28 452 PHE A C 1
ATOM 3612 O O . PHE A 1 452 ? 17.828 18.469 34.875 1 59.28 452 PHE A O 1
ATOM 3619 N N . ASP A 1 453 ? 17.531 17.156 33.156 1 65.75 453 ASP A N 1
ATOM 3620 C CA . ASP A 1 453 ? 18.859 17.562 32.688 1 65.75 453 ASP A CA 1
ATOM 3621 C C . ASP A 1 453 ? 18.766 18.672 31.641 1 65.75 453 ASP A C 1
ATOM 3623 O O . ASP A 1 453 ? 19.75 18.984 30.969 1 65.75 453 ASP A O 1
ATOM 3627 N N . LEU A 1 454 ? 17.562 19.312 31.719 1 75.94 454 LEU A N 1
ATOM 3628 C CA . LEU A 1 454 ? 17.438 20.359 30.703 1 75.94 454 LEU A CA 1
ATOM 3629 C C . LEU A 1 454 ? 18.078 21.656 31.188 1 75.94 454 LEU A C 1
ATOM 3631 O O . LEU A 1 454 ? 17.906 22.047 32.344 1 75.94 454 LEU A O 1
ATOM 3635 N N . THR A 1 455 ? 18.828 22.281 30.375 1 77.31 455 THR A N 1
ATOM 3636 C CA . THR A 1 455 ? 19.438 23.562 30.688 1 77.31 455 THR A CA 1
ATOM 3637 C C . THR A 1 455 ? 18.375 24.656 30.781 1 77.31 455 THR A C 1
ATOM 3639 O O . THR A 1 455 ? 17.266 24.5 30.266 1 77.31 455 THR A O 1
ATOM 3642 N N . ASP A 1 456 ? 18.656 25.75 31.484 1 76.94 456 ASP A N 1
ATOM 3643 C CA . ASP A 1 456 ? 17.734 26.859 31.641 1 76.94 456 ASP A CA 1
ATOM 3644 C C . ASP A 1 456 ? 17.375 27.469 30.281 1 76.94 456 ASP A C 1
ATOM 3646 O O . ASP A 1 456 ? 16.266 27.953 30.094 1 76.94 456 ASP A O 1
ATOM 3650 N N . GLU A 1 457 ? 18.328 27.422 29.469 1 79 457 GLU A N 1
ATOM 3651 C CA . GLU A 1 457 ? 18.078 27.938 28.125 1 79 457 GLU A CA 1
ATOM 3652 C C . GLU A 1 457 ? 16.984 27.141 27.422 1 79 457 GLU A C 1
ATOM 3654 O O . GLU A 1 457 ? 16.109 27.703 26.766 1 79 457 GLU A O 1
ATOM 3659 N N . ILE A 1 458 ? 17.062 25.875 27.594 1 81.81 458 ILE A N 1
ATOM 3660 C CA . ILE A 1 458 ? 16.078 25 26.969 1 81.81 458 ILE A CA 1
ATOM 3661 C C . ILE A 1 458 ? 14.727 25.172 27.641 1 81.81 458 ILE A C 1
ATOM 3663 O O . ILE A 1 458 ? 13.695 25.219 26.969 1 81.81 458 ILE A O 1
ATOM 3667 N N . LYS A 1 459 ? 14.781 25.297 28.891 1 81.75 459 LYS A N 1
ATOM 3668 C CA . LYS A 1 459 ? 13.547 25.484 29.641 1 81.75 459 LYS A CA 1
ATOM 3669 C C . LYS A 1 459 ? 12.844 26.781 29.203 1 81.75 459 LYS A C 1
ATOM 3671 O O . LYS A 1 459 ? 11.617 26.812 29.109 1 81.75 459 LYS A O 1
ATOM 3676 N N . ASP A 1 460 ? 13.617 27.734 29 1 84.12 460 ASP A N 1
ATOM 3677 C CA . ASP A 1 460 ? 13.047 29.016 28.562 1 84.12 460 ASP A CA 1
ATOM 3678 C C . ASP A 1 460 ? 12.383 28.875 27.188 1 84.12 460 ASP A C 1
ATOM 3680 O O . ASP A 1 460 ? 11.305 29.422 26.969 1 84.12 460 ASP A O 1
ATOM 3684 N N . LYS A 1 461 ? 13.055 28.203 26.328 1 86.5 461 LYS A N 1
ATOM 3685 C CA . LYS A 1 461 ? 12.492 27.984 25 1 86.5 461 LYS A CA 1
ATOM 3686 C C . LYS A 1 461 ? 11.188 27.188 25.078 1 86.5 461 LYS A C 1
ATOM 3688 O O . LYS A 1 461 ? 10.234 27.469 24.359 1 86.5 461 LYS A O 1
ATOM 3693 N N . ILE A 1 462 ? 11.234 26.219 25.938 1 85.31 462 ILE A N 1
ATOM 3694 C CA . ILE A 1 462 ? 10.039 25.391 26.109 1 85.31 462 ILE A CA 1
ATOM 3695 C C . ILE A 1 462 ? 8.906 26.234 26.672 1 85.31 462 ILE A C 1
ATOM 3697 O O . ILE A 1 462 ? 7.754 26.109 26.234 1 85.31 462 ILE A O 1
ATOM 3701 N N . THR A 1 463 ? 9.258 27.094 27.594 1 85.62 463 THR A N 1
ATOM 3702 C CA . THR A 1 463 ? 8.258 27.984 28.188 1 85.62 463 THR A CA 1
ATOM 3703 C C . THR A 1 463 ? 7.629 28.875 27.141 1 85.62 463 THR A C 1
ATOM 3705 O O . THR A 1 463 ? 6.418 29.125 27.156 1 85.62 463 THR A O 1
ATOM 3708 N N . HIS A 1 464 ? 8.422 29.297 26.297 1 88.19 464 HIS A N 1
ATOM 3709 C CA . HIS A 1 464 ? 7.91 30.141 25.219 1 88.19 464 HIS A CA 1
ATOM 3710 C C . HIS A 1 464 ? 6.965 29.359 24.312 1 88.19 464 HIS A C 1
ATOM 3712 O O . HIS A 1 464 ? 5.945 29.891 23.859 1 88.19 464 HIS A O 1
ATOM 3718 N N . ILE A 1 465 ? 7.293 28.141 24.031 1 89.19 465 ILE A N 1
ATOM 3719 C CA . ILE A 1 465 ? 6.441 27.297 23.203 1 89.19 465 ILE A CA 1
ATOM 3720 C C . ILE A 1 465 ? 5.102 27.078 23.906 1 89.19 465 ILE A C 1
ATOM 3722 O O . ILE A 1 465 ? 4.047 27.172 23.266 1 89.19 465 ILE A O 1
ATOM 3726 N N . TYR A 1 466 ? 5.195 26.828 25.172 1 86.62 466 TYR A N 1
ATOM 3727 C CA . TYR A 1 466 ? 3.982 26.641 25.953 1 86.62 466 TYR A CA 1
ATOM 3728 C C . TYR A 1 466 ? 3.137 27.906 25.953 1 86.62 466 TYR A C 1
ATOM 3730 O O . TYR A 1 466 ? 1.908 27.844 25.875 1 86.62 466 TYR A O 1
ATOM 3738 N N . GLY A 1 467 ? 3.812 28.953 26.094 1 84.94 467 GLY A N 1
ATOM 3739 C CA . GLY A 1 467 ? 3.105 30.234 26.078 1 84.94 467 GLY A CA 1
ATOM 3740 C C . GLY A 1 467 ? 2.338 30.469 24.781 1 84.94 467 GLY A C 1
ATOM 3741 O O . GLY A 1 467 ? 1.2 30.938 24.812 1 84.94 467 GLY A O 1
ATOM 3742 N N . ARG A 1 468 ? 2.898 30.078 23.75 1 83.5 468 ARG A N 1
ATOM 3743 C CA . ARG A 1 468 ? 2.256 30.234 22.453 1 83.5 468 ARG A CA 1
ATOM 3744 C C . ARG A 1 468 ? 1.084 29.266 22.312 1 83.5 468 ARG A C 1
ATOM 3746 O O . ARG A 1 468 ? 0.033 29.641 21.781 1 83.5 468 ARG A O 1
ATOM 3753 N N . LEU A 1 469 ? 1.312 28.125 22.734 1 79.56 469 LEU A N 1
ATOM 3754 C CA . LEU A 1 469 ? 0.299 27.078 22.578 1 79.56 469 LEU A CA 1
ATOM 3755 C C . LEU A 1 469 ? -0.864 27.312 23.547 1 79.56 469 LEU A C 1
ATOM 3757 O O . LEU A 1 469 ? -1.986 26.875 23.281 1 79.56 469 LEU A O 1
ATOM 3761 N N . ALA A 1 470 ? -0.521 27.938 24.672 1 77.62 470 ALA A N 1
ATOM 3762 C CA . ALA A 1 470 ? -1.545 28.203 25.688 1 77.62 470 ALA A CA 1
ATOM 3763 C C . ALA A 1 470 ? -2.174 29.578 25.484 1 77.62 470 ALA A C 1
ATOM 3765 O O . ALA A 1 470 ? -2.84 30.094 26.375 1 77.62 470 ALA A O 1
ATOM 3766 N N . ASP A 1 471 ? -1.877 30.047 24.375 1 80.56 471 ASP A N 1
ATOM 3767 C CA . ASP A 1 471 ? -2.479 31.344 24.062 1 80.56 471 ASP A CA 1
ATOM 3768 C C . ASP A 1 471 ? -3.998 31.234 23.969 1 80.56 471 ASP A C 1
ATOM 3770 O O . ASP A 1 471 ? -4.523 30.219 23.516 1 80.56 471 ASP A O 1
ATOM 3774 N N . ASP A 1 472 ? -4.66 32.25 24.375 1 76.31 472 ASP A N 1
ATOM 3775 C CA . ASP A 1 472 ? -6.117 32.25 24.438 1 76.31 472 ASP A CA 1
ATOM 3776 C C . ASP A 1 472 ? -6.738 32 23.078 1 76.31 472 ASP A C 1
ATOM 3778 O O . ASP A 1 472 ? -7.746 31.312 22.969 1 76.31 472 ASP A O 1
ATOM 3782 N N . ASP A 1 473 ? -6.121 32.531 22.156 1 71.69 473 ASP A N 1
ATOM 3783 C CA . ASP A 1 473 ? -6.652 32.375 20.812 1 71.69 473 ASP A CA 1
ATOM 3784 C C . ASP A 1 473 ? -6.559 30.938 20.344 1 71.69 473 ASP A C 1
ATOM 3786 O O . ASP A 1 473 ? -7.414 30.469 19.594 1 71.69 473 ASP A O 1
ATOM 3790 N N . TYR A 1 474 ? -5.609 30.312 20.875 1 73.44 474 TYR A N 1
ATOM 3791 C CA . TYR A 1 474 ? -5.422 28.922 20.516 1 73.44 474 TYR A CA 1
ATOM 3792 C C . TYR A 1 474 ? -6.336 28.016 21.344 1 73.44 474 TYR A C 1
ATOM 3794 O O . TYR A 1 474 ? -6.992 27.125 20.797 1 73.44 474 TYR A O 1
ATOM 3802 N N . LEU A 1 475 ? -6.434 28.328 22.531 1 74.19 475 LEU A N 1
ATOM 3803 C CA . LEU A 1 475 ? -7.102 27.422 23.469 1 74.19 475 LEU A CA 1
ATOM 3804 C C . LEU A 1 475 ? -8.617 27.5 23.297 1 74.19 475 LEU A C 1
ATOM 3806 O O . LEU A 1 475 ? -9.32 26.547 23.656 1 74.19 475 LEU A O 1
ATOM 3810 N N . ILE A 1 476 ? -9.055 28.578 22.75 1 70.88 476 ILE A N 1
ATOM 3811 C CA . ILE A 1 476 ? -10.492 28.719 22.547 1 70.88 476 ILE A CA 1
ATOM 3812 C C . ILE A 1 476 ? -10.992 27.625 21.609 1 70.88 476 ILE A C 1
ATOM 3814 O O . ILE A 1 476 ? -12.125 27.156 21.75 1 70.88 476 ILE A O 1
ATOM 3818 N N . HIS A 1 477 ? -10.117 27.172 20.828 1 72.38 477 HIS A N 1
ATOM 3819 C CA . HIS A 1 477 ? -10.516 26.219 19.797 1 72.38 477 HIS A CA 1
ATOM 3820 C C . HIS A 1 477 ? -10.32 24.781 20.266 1 72.38 477 HIS A C 1
ATOM 3822 O O . HIS A 1 477 ? -10.727 23.844 19.594 1 72.38 477 HIS A O 1
ATOM 3828 N N . CYS A 1 478 ? -9.789 24.625 21.438 1 72.5 478 CYS A N 1
ATOM 3829 C CA . CYS A 1 478 ? -9.508 23.281 21.953 1 72.5 478 CYS A CA 1
ATOM 3830 C C . CYS A 1 478 ? -10.445 22.922 23.094 1 72.5 478 CYS A C 1
ATOM 3832 O O . CYS A 1 478 ? -10.266 21.906 23.75 1 72.5 478 CYS A O 1
ATOM 3834 N N . ARG A 1 479 ? -11.344 23.688 23.359 1 67.56 479 ARG A N 1
ATOM 3835 C CA . ARG A 1 479 ? -12.148 23.578 24.578 1 67.56 479 ARG A CA 1
ATOM 3836 C C . ARG A 1 479 ? -13.031 22.344 24.547 1 67.56 479 ARG A C 1
ATOM 3838 O O . ARG A 1 479 ? -13.398 21.812 25.594 1 67.56 479 ARG A O 1
ATOM 3845 N N . LEU A 1 480 ? -13.297 21.875 23.344 1 67.94 480 LEU A N 1
ATOM 3846 C CA . LEU A 1 480 ? -14.195 20.719 23.266 1 67.94 480 LEU A CA 1
ATOM 3847 C C . LEU A 1 480 ? -13.406 19.422 23.125 1 67.94 480 LEU A C 1
ATOM 3849 O O . LEU A 1 480 ? -13.984 18.344 23.125 1 67.94 480 LEU A O 1
ATOM 3853 N N . VAL A 1 481 ? -12.148 19.422 23.109 1 65.38 481 VAL A N 1
ATOM 3854 C CA . VAL A 1 481 ? -11.227 18.297 23.094 1 65.38 481 VAL A CA 1
ATOM 3855 C C . VAL A 1 481 ? -11.641 17.312 22 1 65.38 481 VAL A C 1
ATOM 3857 O O . VAL A 1 481 ? -11.766 16.109 22.25 1 65.38 481 VAL A O 1
ATOM 3860 N N . ASN A 1 482 ? -12.07 17.938 20.938 1 75.31 482 ASN A N 1
ATOM 3861 C CA . ASN A 1 482 ? -12.422 17.094 19.797 1 75.31 482 ASN A CA 1
ATOM 3862 C C . ASN A 1 482 ? -11.172 16.531 19.125 1 75.31 482 ASN A C 1
ATOM 3864 O O . ASN A 1 482 ? -10.078 17.062 19.281 1 75.31 482 ASN A O 1
ATOM 3868 N N . THR A 1 483 ? -11.359 15.352 18.547 1 77.81 483 THR A N 1
ATOM 3869 C CA . THR A 1 483 ? -10.25 14.742 17.828 1 77.81 483 THR A CA 1
ATOM 3870 C C . THR A 1 483 ? -10.656 14.391 16.406 1 77.81 483 THR A C 1
ATOM 3872 O O . THR A 1 483 ? -11.852 14.344 16.094 1 77.81 483 THR A O 1
ATOM 3875 N N . LEU A 1 484 ? -9.703 14.258 15.602 1 87.5 484 LEU A N 1
ATOM 3876 C CA . LEU A 1 484 ? -9.922 13.844 14.219 1 87.5 484 LEU A CA 1
ATOM 3877 C C . LEU A 1 484 ? -9.648 12.352 14.055 1 87.5 484 LEU A C 1
ATOM 3879 O O . LEU A 1 484 ? -9.43 11.875 12.938 1 87.5 484 LEU A O 1
ATOM 3883 N N . THR A 1 485 ? -9.664 11.586 15.094 1 82.56 485 THR A N 1
ATOM 3884 C CA . THR A 1 485 ? -9.32 10.164 15.086 1 82.56 485 THR A CA 1
ATOM 3885 C C . THR A 1 485 ? -10.281 9.383 14.195 1 82.56 485 THR A C 1
ATOM 3887 O O . THR A 1 485 ? -9.859 8.477 13.469 1 82.56 485 THR A O 1
ATOM 3890 N N . SER A 1 486 ? -11.578 9.711 14.242 1 88.5 486 SER A N 1
ATOM 3891 C CA . SER A 1 486 ? -12.555 9.008 13.414 1 88.5 486 SER A CA 1
ATOM 3892 C C . SER A 1 486 ? -12.281 9.227 11.93 1 88.5 486 SER A C 1
ATOM 3894 O O . SER A 1 486 ? -12.344 8.289 11.141 1 88.5 486 SER A O 1
ATOM 3896 N N . ASN A 1 487 ? -11.984 10.492 11.617 1 92.75 487 ASN A N 1
ATOM 3897 C CA . ASN A 1 487 ? -11.672 10.797 10.227 1 92.75 487 ASN A CA 1
ATOM 3898 C C . ASN A 1 487 ? -10.43 10.062 9.758 1 92.75 487 ASN A C 1
ATOM 3900 O O . ASN A 1 487 ? -10.414 9.477 8.664 1 92.75 487 ASN A O 1
ATOM 3904 N N . LYS A 1 488 ? -9.453 10.078 10.562 1 89.38 488 LYS A N 1
ATOM 3905 C CA . LYS A 1 488 ? -8.195 9.414 10.219 1 89.38 488 LYS A CA 1
ATOM 3906 C C . LYS A 1 488 ? -8.383 7.902 10.117 1 89.38 488 LYS A C 1
ATOM 3908 O O . LYS A 1 488 ? -7.809 7.258 9.234 1 89.38 488 LYS A O 1
ATOM 3913 N N . THR A 1 489 ? -9.117 7.348 10.992 1 87.88 489 THR A N 1
ATOM 3914 C CA . THR A 1 489 ? -9.406 5.918 10.953 1 87.88 489 THR A CA 1
ATOM 3915 C C . THR A 1 489 ? -10.172 5.547 9.688 1 87.88 489 THR A C 1
ATOM 3917 O O . THR A 1 489 ? -9.844 4.562 9.023 1 87.88 489 THR A O 1
ATOM 3920 N N . LEU A 1 490 ? -11.18 6.297 9.445 1 94.25 490 LEU A N 1
ATOM 3921 C CA . LEU A 1 490 ? -11.961 6.055 8.234 1 94.25 490 LEU A CA 1
ATOM 3922 C C . LEU A 1 490 ? -11.078 6.105 6.996 1 94.25 490 LEU A C 1
ATOM 3924 O O . LEU A 1 490 ? -11.148 5.223 6.141 1 94.25 490 LEU A O 1
ATOM 3928 N N . LEU A 1 491 ? -10.305 7.145 6.895 1 93.44 491 LEU A N 1
ATOM 3929 C CA . LEU A 1 491 ? -9.422 7.293 5.742 1 93.44 491 LEU A CA 1
ATOM 3930 C C . LEU A 1 491 ? -8.367 6.188 5.723 1 93.44 491 LEU A C 1
ATOM 3932 O O . LEU A 1 491 ? -7.949 5.746 4.652 1 93.44 491 LEU A O 1
ATOM 3936 N N . GLY A 1 492 ? -7.93 5.773 6.895 1 88.19 492 GLY A N 1
ATOM 3937 C CA . GLY A 1 492 ? -7.074 4.598 6.965 1 88.19 492 GLY A CA 1
ATOM 3938 C C . GLY A 1 492 ? -7.691 3.369 6.324 1 88.19 492 GLY A C 1
ATOM 3939 O O . GLY A 1 492 ? -7.016 2.625 5.613 1 88.19 492 GLY A O 1
ATOM 3940 N N . TRP A 1 493 ? -8.992 3.213 6.547 1 90.62 493 TRP A N 1
ATOM 3941 C CA . TRP A 1 493 ? -9.719 2.109 5.93 1 90.62 493 TRP A CA 1
ATOM 3942 C C . TRP A 1 493 ? -9.75 2.254 4.41 1 90.62 493 TRP A C 1
ATOM 3944 O O . TRP A 1 493 ? -9.664 1.261 3.686 1 90.62 493 TRP A O 1
ATOM 3954 N N . VAL A 1 494 ? -9.891 3.455 3.984 1 93.44 494 VAL A N 1
ATOM 3955 C CA . VAL A 1 494 ? -9.898 3.715 2.549 1 93.44 494 VAL A CA 1
ATOM 3956 C C . VAL A 1 494 ? -8.562 3.287 1.94 1 93.44 494 VAL A C 1
ATOM 3958 O O . VAL A 1 494 ? -8.531 2.6 0.917 1 93.44 494 VAL A O 1
ATOM 3961 N N . TRP A 1 495 ? -7.496 3.627 2.6 1 89.12 495 TRP A N 1
ATOM 3962 C CA . TRP A 1 495 ? -6.172 3.342 2.062 1 89.12 495 TRP A CA 1
ATOM 3963 C C . TRP A 1 495 ? -5.871 1.849 2.115 1 89.12 495 TRP A C 1
ATOM 3965 O O . TRP A 1 495 ? -5.062 1.343 1.332 1 89.12 495 TRP A O 1
ATOM 3975 N N . HIS A 1 496 ? -6.535 1.122 2.99 1 84.25 496 HIS A N 1
ATOM 3976 C CA . HIS A 1 496 ? -6.414 -0.331 3.008 1 84.25 496 HIS A CA 1
ATOM 3977 C C . HIS A 1 496 ? -7.031 -0.951 1.758 1 84.25 496 HIS A C 1
ATOM 3979 O O . HIS A 1 496 ? -6.625 -2.033 1.331 1 84.25 496 HIS A O 1
ATOM 3985 N N . ARG A 1 497 ? -7.965 -0.261 1.234 1 89.88 497 ARG A N 1
ATOM 3986 C CA . ARG A 1 497 ? -8.68 -0.762 0.065 1 89.88 497 ARG A CA 1
ATOM 3987 C C . ARG A 1 497 ? -8.133 -0.148 -1.218 1 89.88 497 ARG A C 1
ATOM 3989 O O . ARG A 1 497 ? -8.383 -0.657 -2.312 1 89.88 497 ARG A O 1
ATOM 3996 N N . CYS A 1 498 ? -7.461 0.851 -1.048 1 89.69 498 CYS A N 1
ATOM 3997 C CA . CYS A 1 498 ? -6.82 1.56 -2.148 1 89.69 498 CYS A CA 1
ATOM 3998 C C . CYS A 1 498 ? -5.457 2.102 -1.729 1 89.69 498 CYS A C 1
ATOM 4000 O O . CYS A 1 498 ? -5.348 3.254 -1.307 1 89.69 498 CYS A O 1
ATOM 4002 N N . GLY A 1 499 ? -4.453 1.264 -1.921 1 81.75 499 GLY A N 1
ATOM 4003 C CA . GLY A 1 499 ? -3.119 1.631 -1.472 1 81.75 499 GLY A CA 1
ATOM 4004 C C . GLY A 1 499 ? -2.635 2.947 -2.051 1 81.75 499 GLY A C 1
ATOM 4005 O O . GLY A 1 499 ? -2.73 3.172 -3.26 1 81.75 499 GLY A O 1
ATOM 4006 N N . ARG A 1 500 ? -2.09 3.809 -1.24 1 77.31 500 ARG A N 1
ATOM 4007 C CA . ARG A 1 500 ? -1.697 5.164 -1.613 1 77.31 500 ARG A CA 1
ATOM 4008 C C . ARG A 1 500 ? -0.531 5.145 -2.596 1 77.31 500 ARG A C 1
ATOM 4010 O O . ARG A 1 500 ? -0.395 6.043 -3.426 1 77.31 500 ARG A O 1
ATOM 4017 N N . GLU A 1 501 ? 0.29 4.113 -2.514 1 71.69 501 GLU A N 1
ATOM 4018 C CA . GLU A 1 501 ? 1.517 4.094 -3.305 1 71.69 501 GLU A CA 1
ATOM 4019 C C . GLU A 1 501 ? 1.33 3.291 -4.59 1 71.69 501 GLU A C 1
ATOM 4021 O O . GLU A 1 501 ? 2.275 3.117 -5.363 1 71.69 501 GLU A O 1
ATOM 4026 N N . ARG A 1 502 ? 0.146 2.832 -4.809 1 75.75 502 ARG A N 1
ATOM 4027 C CA . ARG A 1 502 ? -0.159 2.088 -6.027 1 75.75 502 ARG A CA 1
ATOM 4028 C C . ARG A 1 502 ? -0.809 2.99 -7.07 1 75.75 502 ARG A C 1
ATOM 4030 O O . ARG A 1 502 ? -1.554 3.91 -6.727 1 75.75 502 ARG A O 1
ATOM 4037 N N . TYR A 1 503 ? -0.43 2.756 -8.242 1 75.12 503 TYR A N 1
ATOM 4038 C CA . TYR A 1 503 ? -1.113 3.494 -9.297 1 75.12 503 TYR A CA 1
ATOM 4039 C C . TYR A 1 503 ? -2.537 2.986 -9.484 1 75.12 503 TYR A C 1
ATOM 4041 O O . TYR A 1 503 ? -2.75 1.811 -9.797 1 75.12 503 TYR A O 1
ATOM 4049 N N . ARG A 1 504 ? -3.404 3.852 -9.172 1 82.94 504 ARG A N 1
ATOM 4050 C CA . ARG A 1 504 ? -4.816 3.496 -9.266 1 82.94 504 ARG A CA 1
ATOM 4051 C C . ARG A 1 504 ? -5.594 4.539 -10.062 1 82.94 504 ARG A C 1
ATOM 4053 O O . ARG A 1 504 ? -5.23 5.719 -10.07 1 82.94 504 ARG A O 1
ATOM 4060 N N . ARG A 1 505 ? -6.598 4.059 -10.703 1 83.94 505 ARG A N 1
ATOM 4061 C CA . ARG A 1 505 ? -7.555 4.961 -11.336 1 83.94 505 ARG A CA 1
ATOM 4062 C C . ARG A 1 505 ? -8.453 5.625 -10.297 1 83.94 505 ARG A C 1
ATOM 4064 O O . ARG A 1 505 ? -8.602 5.117 -9.188 1 83.94 505 ARG A O 1
ATOM 4071 N N . LEU A 1 506 ? -9 6.789 -10.719 1 89.75 506 LEU A N 1
ATOM 4072 C CA . LEU A 1 506 ? -9.898 7.531 -9.836 1 89.75 506 LEU A CA 1
ATOM 4073 C C . LEU A 1 506 ? -11.055 6.648 -9.367 1 89.75 506 LEU A C 1
ATOM 4075 O O . LEU A 1 506 ? -11.469 6.73 -8.211 1 89.75 506 LEU A O 1
ATOM 4079 N N . GLU A 1 507 ? -11.523 5.789 -10.203 1 88.62 507 GLU A N 1
ATOM 4080 C CA . GLU A 1 507 ? -12.664 4.926 -9.914 1 88.62 507 GLU A CA 1
ATOM 4081 C C . GLU A 1 507 ? -12.375 4.012 -8.719 1 88.62 507 GLU A C 1
ATOM 4083 O O . GLU A 1 507 ? -13.281 3.67 -7.961 1 88.62 507 GLU A O 1
ATOM 4088 N N . MET A 1 508 ? -11.148 3.641 -8.625 1 91.38 508 MET A N 1
ATOM 4089 C CA . MET A 1 508 ? -10.797 2.764 -7.512 1 91.38 508 MET A CA 1
ATOM 4090 C C . MET A 1 508 ? -10.852 3.518 -6.188 1 91.38 508 MET A C 1
ATOM 4092 O O . MET A 1 508 ? -11.25 2.957 -5.164 1 91.38 508 MET A O 1
ATOM 4096 N N . LEU A 1 509 ? -10.391 4.754 -6.215 1 93.12 509 LEU A N 1
ATOM 4097 C CA . LEU A 1 509 ? -10.516 5.582 -5.023 1 93.12 509 LEU A CA 1
ATOM 4098 C C . LEU A 1 509 ? -11.977 5.801 -4.656 1 93.12 509 LEU A C 1
ATOM 4100 O O . LEU A 1 509 ? -12.344 5.73 -3.479 1 93.12 509 LEU A O 1
ATOM 4104 N N . GLN A 1 510 ? -12.75 6.062 -5.648 1 94.56 510 GLN A N 1
ATOM 4105 C CA . GLN A 1 510 ? -14.188 6.242 -5.434 1 94.56 510 GLN A CA 1
ATOM 4106 C C . GLN A 1 510 ? -14.82 4.977 -4.863 1 94.56 510 GLN A C 1
ATOM 4108 O O . GLN A 1 510 ? -15.602 5.043 -3.91 1 94.56 510 GLN A O 1
ATOM 4113 N N . PHE A 1 511 ? -14.469 3.932 -5.426 1 94.81 511 PHE A N 1
ATOM 4114 C CA . PHE A 1 511 ? -14.969 2.643 -4.965 1 94.81 511 PHE A CA 1
ATOM 4115 C C . PHE A 1 511 ? -14.578 2.391 -3.516 1 94.81 511 PHE A C 1
ATOM 4117 O O . PHE A 1 511 ? -15.422 2.061 -2.686 1 94.81 511 PHE A O 1
ATOM 4124 N N . ALA A 1 512 ? -13.297 2.512 -3.242 1 95.5 512 ALA A N 1
ATOM 4125 C CA . ALA A 1 512 ? -12.773 2.273 -1.899 1 95.5 512 ALA A CA 1
ATOM 4126 C C . ALA A 1 512 ? -13.461 3.176 -0.877 1 95.5 512 ALA A C 1
ATOM 4128 O O . ALA A 1 512 ? -13.844 2.721 0.201 1 95.5 512 ALA A O 1
ATOM 4129 N N . THR A 1 513 ? -13.609 4.434 -1.207 1 96.88 513 THR A N 1
ATOM 4130 C CA . THR A 1 513 ? -14.219 5.398 -0.302 1 96.88 513 THR A CA 1
ATOM 4131 C C . THR A 1 513 ? -15.688 5.066 -0.072 1 96.88 513 THR A C 1
ATOM 4133 O O . THR A 1 513 ? -16.156 5.02 1.071 1 96.88 513 THR A O 1
ATOM 4136 N N . ALA A 1 514 ? -16.375 4.805 -1.152 1 97.38 514 ALA A N 1
ATOM 4137 C CA . ALA A 1 514 ? -17.812 4.504 -1.077 1 97.38 514 ALA A CA 1
ATOM 4138 C C . ALA A 1 514 ? -18.062 3.26 -0.23 1 97.38 514 ALA A C 1
ATOM 4140 O O . ALA A 1 514 ? -18.906 3.277 0.671 1 97.38 514 ALA A O 1
ATOM 4141 N N . LEU A 1 515 ? -17.375 2.256 -0.524 1 96.19 515 LEU A N 1
ATOM 4142 C CA . LEU A 1 515 ? -17.547 1.016 0.222 1 96.19 515 LEU A CA 1
ATOM 4143 C C . LEU A 1 515 ? -17.203 1.209 1.692 1 96.19 515 LEU A C 1
ATOM 4145 O O . LEU A 1 515 ? -17.906 0.714 2.574 1 96.19 515 LEU A O 1
ATOM 4149 N N . THR A 1 516 ? -16.094 1.895 1.954 1 95.75 516 THR A N 1
ATOM 4150 C CA . THR A 1 516 ? -15.672 2.156 3.324 1 95.75 516 THR A CA 1
ATOM 4151 C C . THR A 1 516 ? -16.734 2.938 4.086 1 95.75 516 THR A C 1
ATOM 4153 O O . THR A 1 516 ? -17.062 2.604 5.227 1 95.75 516 THR A O 1
ATOM 4156 N N . CYS A 1 517 ? -17.266 3.977 3.471 1 96.25 517 CYS A N 1
ATOM 4157 C CA . CYS A 1 517 ? -18.281 4.793 4.121 1 96.25 517 CYS A CA 1
ATOM 4158 C C . CYS A 1 517 ? -19.531 3.975 4.414 1 96.25 517 CYS A C 1
ATOM 4160 O O . CYS A 1 517 ? -20.156 4.129 5.469 1 96.25 517 CYS A O 1
ATOM 4162 N N . LEU A 1 518 ? -19.891 3.111 3.51 1 95.31 518 LEU A N 1
ATOM 4163 C CA . LEU A 1 518 ? -21.031 2.24 3.713 1 95.31 518 LEU A CA 1
ATOM 4164 C C . LEU A 1 518 ? -20.812 1.321 4.91 1 95.31 518 LEU A C 1
ATOM 4166 O O . LEU A 1 518 ? -21.688 1.211 5.781 1 95.31 518 LEU A O 1
ATOM 4170 N N . GLU A 1 519 ? -19.719 0.689 4.922 1 91.69 519 GLU A N 1
ATOM 4171 C CA . GLU A 1 519 ? -19.422 -0.249 5.996 1 91.69 519 GLU A CA 1
ATOM 4172 C C . GLU A 1 519 ? -19.203 0.48 7.32 1 91.69 519 GLU A C 1
ATOM 4174 O O . GLU A 1 519 ? -19.547 -0.043 8.383 1 91.69 519 GLU A O 1
ATOM 4179 N N . TRP A 1 520 ? -18.625 1.682 7.242 1 93.25 520 TRP A N 1
ATOM 4180 C CA . TRP A 1 520 ? -18.469 2.52 8.43 1 93.25 520 TRP A CA 1
ATOM 4181 C C . TRP A 1 520 ? -19.812 2.828 9.062 1 93.25 520 TRP A C 1
ATOM 4183 O O . TRP A 1 520 ? -19.969 2.705 10.281 1 93.25 520 TRP A O 1
ATOM 4193 N N . ASN A 1 521 ? -20.766 3.197 8.273 1 94 521 ASN A N 1
ATOM 4194 C CA . ASN A 1 521 ? -22.078 3.621 8.75 1 94 521 ASN A CA 1
ATOM 4195 C C . ASN A 1 521 ? -22.953 2.426 9.109 1 94 521 ASN A C 1
ATOM 4197 O O . ASN A 1 521 ? -23.656 2.441 10.125 1 94 521 ASN A O 1
ATOM 4201 N N . MET A 1 522 ? -22.812 1.332 8.297 1 91 522 MET A N 1
ATOM 4202 C CA . MET A 1 522 ? -23.859 0.314 8.391 1 91 522 MET A CA 1
ATOM 4203 C C . MET A 1 522 ? -23.281 -1.023 8.836 1 91 522 MET A C 1
ATOM 4205 O O . MET A 1 522 ? -24.016 -1.988 9.047 1 91 522 MET A O 1
ATOM 4209 N N . GLY A 1 523 ? -22 -1.134 8.891 1 87.44 523 GLY A N 1
ATOM 4210 C CA . GLY A 1 523 ? -21.375 -2.414 9.172 1 87.44 523 GLY A CA 1
ATOM 4211 C C . GLY A 1 523 ? -21.109 -3.242 7.926 1 87.44 523 GLY A C 1
ATOM 4212 O O . GLY A 1 523 ? -21.594 -2.904 6.84 1 87.44 523 GLY A O 1
ATOM 4213 N N . TYR A 1 524 ? -20.469 -4.332 8.094 1 86.5 524 TYR A N 1
ATOM 4214 C CA . TYR A 1 524 ? -20 -5.129 6.965 1 86.5 524 TYR A CA 1
ATOM 4215 C C . TYR A 1 524 ? -21.156 -5.887 6.324 1 86.5 524 TYR A C 1
ATOM 4217 O O . TYR A 1 524 ? -21.188 -6.066 5.105 1 86.5 524 TYR A O 1
ATOM 4225 N N . THR A 1 525 ? -22.047 -6.359 7.102 1 83.75 525 THR A N 1
ATOM 4226 C CA . THR A 1 525 ? -23.125 -7.18 6.574 1 83.75 525 THR A CA 1
ATOM 4227 C C . THR A 1 525 ? -24.125 -6.328 5.781 1 83.75 525 THR A C 1
ATOM 4229 O O . THR A 1 525 ? -24.344 -6.566 4.594 1 83.75 525 THR A O 1
ATOM 4232 N N . GLU A 1 526 ? -24.594 -5.273 6.391 1 86.38 526 GLU A N 1
ATOM 4233 C CA . GLU A 1 526 ? -25.594 -4.434 5.742 1 86.38 526 GLU A CA 1
ATOM 4234 C C . GLU A 1 526 ? -24.953 -3.475 4.742 1 86.38 526 GLU A C 1
ATOM 4236 O O . GLU A 1 526 ? -25.578 -3.061 3.773 1 86.38 526 GLU A O 1
ATOM 4241 N N . GLY A 1 527 ? -23.734 -3.172 5.039 1 88.56 527 GLY A N 1
ATOM 4242 C CA . GLY A 1 527 ? -23.016 -2.279 4.141 1 88.56 527 GLY A CA 1
ATOM 4243 C C . GLY A 1 527 ? -22.5 -2.977 2.9 1 88.56 527 GLY A C 1
ATOM 4244 O O . GLY A 1 527 ? -22.031 -2.322 1.964 1 88.56 527 GLY A O 1
ATOM 4245 N N . GLY A 1 528 ? -22.641 -4.32 2.871 1 88.25 528 GLY A N 1
ATOM 4246 C CA . GLY A 1 528 ? -22.203 -5.062 1.702 1 88.25 528 GLY A CA 1
ATOM 4247 C C . GLY A 1 528 ? -23.094 -4.883 0.498 1 88.25 528 GLY A C 1
ATOM 4248 O O . GLY A 1 528 ? -24.172 -4.27 0.601 1 88.25 528 GLY A O 1
ATOM 4249 N N . LEU A 1 529 ? -22.734 -5.367 -0.622 1 91.81 529 LEU A N 1
ATOM 4250 C CA . LEU A 1 529 ? -23.422 -5.09 -1.877 1 91.81 529 LEU A CA 1
ATOM 4251 C C . LEU A 1 529 ? -24.156 -6.328 -2.375 1 91.81 529 LEU A C 1
ATOM 4253 O O . LEU A 1 529 ? -24.688 -6.328 -3.486 1 91.81 529 LEU A O 1
ATOM 4257 N N . HIS A 1 530 ? -24.203 -7.379 -1.646 1 88.19 530 HIS A N 1
ATOM 4258 C CA . HIS A 1 530 ? -24.781 -8.633 -2.115 1 88.19 530 HIS A CA 1
ATOM 4259 C C . HIS A 1 530 ? -26.234 -8.461 -2.529 1 88.19 530 HIS A C 1
ATOM 4261 O O . HIS A 1 530 ? -26.641 -8.922 -3.6 1 88.19 530 HIS A O 1
ATOM 4267 N N . LYS A 1 531 ? -26.922 -7.73 -1.732 1 86.25 531 LYS A N 1
ATOM 4268 C CA . LYS A 1 531 ? -28.344 -7.531 -2.025 1 86.25 531 LYS A CA 1
ATOM 4269 C C . LYS A 1 531 ? -28.531 -6.68 -3.277 1 86.25 531 LYS A C 1
ATOM 4271 O O . LYS A 1 531 ? -29.312 -7.023 -4.16 1 86.25 531 LYS A O 1
ATOM 4276 N N . GLU A 1 532 ? -27.828 -5.609 -3.357 1 89.88 532 GLU A N 1
ATOM 4277 C CA . GLU A 1 532 ? -27.938 -4.68 -4.477 1 89.88 532 GLU A CA 1
ATOM 4278 C C . GLU A 1 532 ? -27.531 -5.34 -5.789 1 89.88 532 GLU A C 1
ATOM 4280 O O . GLU A 1 532 ? -28.062 -5.02 -6.848 1 89.88 532 GLU A O 1
ATOM 4285 N N . LEU A 1 533 ? -26.641 -6.312 -5.707 1 91.81 533 LEU A N 1
ATOM 4286 C CA . LEU A 1 533 ? -26.109 -6.957 -6.902 1 91.81 533 LEU A CA 1
ATOM 4287 C C . LEU A 1 533 ? -26.875 -8.242 -7.211 1 91.81 533 LEU A C 1
ATOM 4289 O O . LEU A 1 533 ? -26.594 -8.906 -8.211 1 91.81 533 LEU A O 1
ATOM 4293 N N . GLY A 1 534 ? -27.703 -8.609 -6.363 1 87.38 534 GLY A N 1
ATOM 4294 C CA . GLY A 1 534 ? -28.469 -9.828 -6.562 1 87.38 534 GLY A CA 1
ATOM 4295 C C . GLY A 1 534 ? -27.656 -11.086 -6.312 1 87.38 534 GLY A C 1
ATOM 4296 O O . GLY A 1 534 ? -27.938 -12.133 -6.91 1 87.38 534 GLY A O 1
ATOM 4297 N N . LEU A 1 535 ? -26.656 -10.969 -5.547 1 88.94 535 LEU A N 1
ATOM 4298 C CA . LEU A 1 535 ? -25.797 -12.109 -5.23 1 88.94 535 LEU A CA 1
ATOM 4299 C C . LEU A 1 535 ? -26.391 -12.938 -4.102 1 88.94 535 LEU A C 1
ATOM 4301 O O . LEU A 1 535 ? -26.984 -12.391 -3.164 1 88.94 535 LEU A O 1
ATOM 4305 N N . LYS A 1 536 ? -26.172 -14.141 -4.223 1 82.38 536 LYS A N 1
ATOM 4306 C CA . LYS A 1 536 ? -26.641 -15.023 -3.152 1 82.38 536 LYS A CA 1
ATOM 4307 C C . LYS A 1 536 ? -25.766 -14.875 -1.907 1 82.38 536 LYS A C 1
ATOM 4309 O O . LYS A 1 536 ? -24.547 -14.773 -2.008 1 82.38 536 LYS A O 1
ATOM 4314 N N . TYR A 1 537 ? -26.453 -14.758 -0.845 1 82.12 537 TYR A N 1
ATOM 4315 C CA . TYR A 1 537 ? -25.75 -14.75 0.426 1 82.12 537 TYR A CA 1
ATOM 4316 C C . TYR A 1 537 ? -25.5 -16.172 0.923 1 82.12 537 TYR A C 1
ATOM 4318 O O . TYR A 1 537 ? -26.391 -16.797 1.487 1 82.12 537 TYR A O 1
ATOM 4326 N N . THR A 1 538 ? -24.312 -16.672 0.736 1 81.75 538 THR A N 1
ATOM 4327 C CA . THR A 1 538 ? -23.938 -18.062 1.045 1 81.75 538 THR A CA 1
ATOM 4328 C C . THR A 1 538 ? -23.297 -18.141 2.42 1 81.75 538 THR A C 1
ATOM 4330 O O . THR A 1 538 ? -22.922 -17.125 3.006 1 81.75 538 THR A O 1
ATOM 4333 N N . PRO A 1 539 ? -23.203 -19.359 2.953 1 83 539 PRO A N 1
ATOM 4334 C CA . PRO A 1 539 ? -22.453 -19.531 4.207 1 83 539 PRO A CA 1
ATOM 4335 C C . PRO A 1 539 ? -21.016 -19.031 4.113 1 83 539 PRO A C 1
ATOM 4337 O O . PRO A 1 539 ? -20.453 -18.562 5.105 1 83 539 PRO A O 1
ATOM 4340 N N . HIS A 1 540 ? -20.547 -19.094 2.928 1 84.94 540 HIS A N 1
ATOM 4341 C CA . HIS A 1 540 ? -19.188 -18.625 2.719 1 84.94 540 HIS A CA 1
ATOM 4342 C C . HIS A 1 540 ? -19.109 -17.094 2.863 1 84.94 540 HIS A C 1
ATOM 4344 O O . HIS A 1 540 ? -18.188 -16.578 3.494 1 84.94 540 HIS A O 1
ATOM 4350 N N . THR A 1 541 ? -20.062 -16.438 2.322 1 84 541 THR A N 1
ATOM 4351 C CA . THR A 1 541 ? -20.125 -14.984 2.436 1 84 541 THR A CA 1
ATOM 4352 C C . THR A 1 541 ? -20.344 -14.57 3.887 1 84 541 THR A C 1
ATOM 4354 O O . THR A 1 541 ? -19.75 -13.594 4.355 1 84 541 THR A O 1
ATOM 4357 N N . ALA A 1 542 ? -21.203 -15.297 4.551 1 84.38 542 ALA A N 1
ATOM 4358 C CA . ALA A 1 542 ? -21.484 -15.023 5.961 1 84.38 542 ALA A CA 1
ATOM 4359 C C . ALA A 1 542 ? -20.219 -15.172 6.809 1 84.38 542 ALA A C 1
ATOM 4361 O O . ALA A 1 542 ? -19.969 -14.352 7.695 1 84.38 542 ALA A O 1
ATOM 4362 N N . ARG A 1 543 ? -19.531 -16.203 6.539 1 85.25 543 ARG A N 1
ATOM 4363 C CA . ARG A 1 543 ? -18.312 -16.453 7.289 1 85.25 543 ARG A CA 1
ATOM 4364 C C . ARG A 1 543 ? -17.297 -15.32 7.066 1 85.25 543 ARG A C 1
ATOM 4366 O O . ARG A 1 543 ? -16.641 -14.883 8.008 1 85.25 543 ARG A O 1
ATOM 4373 N N . MET A 1 544 ? -17.203 -14.883 5.84 1 86.12 544 MET A N 1
ATOM 4374 C CA . MET A 1 544 ? -16.312 -13.781 5.523 1 86.12 544 MET A CA 1
ATOM 4375 C C . MET A 1 544 ? -16.672 -12.539 6.332 1 86.12 544 MET A C 1
ATOM 4377 O O . MET A 1 544 ? -15.805 -11.898 6.926 1 86.12 544 MET A O 1
ATOM 4381 N N . LYS A 1 545 ? -17.891 -12.227 6.32 1 84.06 545 LYS A N 1
ATOM 4382 C CA . LYS A 1 545 ? -18.359 -11.031 7.012 1 84.06 545 LYS A CA 1
ATOM 4383 C C . LYS A 1 545 ? -18.172 -11.156 8.523 1 84.06 545 LYS A C 1
ATOM 4385 O O . LYS A 1 545 ? -17.828 -10.18 9.195 1 84.06 545 LYS A O 1
ATOM 4390 N N . GLU A 1 546 ? -18.391 -12.336 8.977 1 82.44 546 GLU A N 1
ATOM 4391 C CA . GLU A 1 546 ? -18.203 -12.594 10.398 1 82.44 546 GLU A CA 1
ATOM 4392 C C . GLU A 1 546 ? -16.75 -12.383 10.812 1 82.44 546 GLU A C 1
ATOM 4394 O O . GLU A 1 546 ? -16.469 -11.805 11.867 1 82.44 546 GLU A O 1
ATOM 4399 N N . VAL A 1 547 ? -15.969 -12.906 10.023 1 84 547 VAL A N 1
ATOM 4400 C CA . VAL A 1 547 ? -14.547 -12.758 10.312 1 84 547 VAL A CA 1
ATOM 4401 C C . VAL A 1 547 ? -14.164 -11.281 10.289 1 84 547 VAL A C 1
ATOM 4403 O O . VAL A 1 547 ? -13.375 -10.82 11.125 1 84 547 VAL A O 1
ATOM 4406 N N . MET A 1 548 ? -14.727 -10.539 9.406 1 82.31 548 MET A N 1
ATOM 4407 C CA . MET A 1 548 ? -14.453 -9.109 9.312 1 82.31 548 MET A CA 1
ATOM 4408 C C . MET A 1 548 ? -14.945 -8.375 10.562 1 82.31 548 MET A C 1
ATOM 4410 O O . MET A 1 548 ? -14.234 -7.539 11.117 1 82.31 548 MET A O 1
ATOM 4414 N N . GLU A 1 549 ? -16.094 -8.719 10.953 1 79 549 GLU A N 1
ATOM 4415 C CA . GLU A 1 549 ? -16.688 -8.102 12.141 1 79 549 GLU A CA 1
ATOM 4416 C C . GLU A 1 549 ? -15.883 -8.445 13.391 1 79 549 GLU A C 1
ATOM 4418 O O . GLU A 1 549 ? -15.609 -7.57 14.219 1 79 549 GLU A O 1
ATOM 4423 N N . ARG A 1 550 ? -15.516 -9.68 13.453 1 77.25 550 ARG A N 1
ATOM 4424 C CA . ARG A 1 550 ? -14.75 -10.133 14.617 1 77.25 550 ARG A CA 1
ATOM 4425 C C . ARG A 1 550 ? -13.391 -9.438 14.68 1 77.25 550 ARG A C 1
ATOM 4427 O O . ARG A 1 550 ? -12.922 -9.078 15.758 1 77.25 550 ARG A O 1
ATOM 4434 N N . SER A 1 551 ? -12.812 -9.336 13.555 1 77 551 SER A N 1
ATOM 4435 C CA . SER A 1 551 ? -11.523 -8.664 13.492 1 77 551 SER A CA 1
ATOM 4436 C C . SER A 1 551 ? -11.633 -7.203 13.922 1 77 551 SER A C 1
ATOM 4438 O O . SER A 1 551 ? -10.734 -6.672 14.578 1 77 551 SER A O 1
ATOM 4440 N N . SER A 1 552 ? -12.641 -6.605 13.578 1 71.94 552 SER A N 1
ATOM 4441 C CA . SER A 1 552 ? -12.867 -5.211 13.953 1 71.94 552 SER A CA 1
ATOM 4442 C C . SER A 1 552 ? -13.062 -5.062 15.453 1 71.94 552 SER A C 1
ATOM 4444 O O . SER A 1 552 ? -12.555 -4.113 16.062 1 71.94 552 SER A O 1
ATOM 4446 N N . VAL A 1 553 ? -13.75 -5.996 16 1 71.81 553 VAL A N 1
ATOM 4447 C CA . VAL A 1 553 ? -14.008 -5.984 17.438 1 71.81 553 VAL A CA 1
ATOM 4448 C C . VAL A 1 553 ? -12.711 -6.234 18.203 1 71.81 553 VAL A C 1
ATOM 4450 O O . VAL A 1 553 ? -12.422 -5.559 19.188 1 71.81 553 VAL A O 1
ATOM 4453 N N . THR A 1 554 ? -12 -7.176 17.688 1 72.75 554 THR A N 1
ATOM 4454 C CA . THR A 1 554 ? -10.742 -7.52 18.328 1 72.75 554 THR A CA 1
ATOM 4455 C C . THR A 1 554 ? -9.773 -6.34 18.297 1 72.75 554 THR A C 1
ATOM 4457 O O . THR A 1 554 ? -9.078 -6.07 19.281 1 72.75 554 THR A O 1
ATOM 4460 N N . ARG A 1 555 ? -9.711 -5.68 17.281 1 68.69 555 ARG A N 1
ATOM 4461 C CA . ARG A 1 555 ? -8.844 -4.516 17.156 1 68.69 555 ARG A CA 1
ATOM 4462 C C . ARG A 1 555 ? -9.258 -3.418 18.141 1 68.69 555 ARG A C 1
ATOM 4464 O O . ARG A 1 555 ? -8.398 -2.754 18.719 1 68.69 555 ARG A O 1
ATOM 4471 N N . TYR A 1 556 ? -10.492 -3.279 18.266 1 65.44 556 TYR A N 1
ATOM 4472 C CA . TYR A 1 556 ? -11.016 -2.285 19.188 1 65.44 556 TYR A CA 1
ATOM 4473 C C . TYR A 1 556 ? -10.656 -2.639 20.625 1 65.44 556 TYR A C 1
ATOM 4475 O O . TYR A 1 556 ? -10.25 -1.773 21.406 1 65.44 556 TYR A O 1
ATOM 4483 N N . GLN A 1 557 ? -10.789 -3.863 20.906 1 65.75 557 GLN A N 1
ATOM 4484 C CA . GLN A 1 557 ? -10.5 -4.32 22.266 1 65.75 557 GLN A CA 1
ATOM 4485 C C . GLN A 1 557 ? -9.023 -4.168 22.594 1 65.75 557 GLN A C 1
ATOM 4487 O O . GLN A 1 557 ? -8.672 -3.773 23.703 1 65.75 557 GLN A O 1
ATOM 4492 N N . LYS A 1 558 ? -8.242 -4.438 21.656 1 63.91 558 LYS A N 1
ATOM 4493 C CA . LYS A 1 558 ? -6.805 -4.297 21.875 1 63.91 558 LYS A CA 1
ATOM 4494 C C . LYS A 1 558 ? -6.422 -2.836 22.078 1 63.91 558 LYS A C 1
ATOM 4496 O O . LYS A 1 558 ? -5.594 -2.523 22.938 1 63.91 558 LYS A O 1
ATOM 4501 N N . LYS A 1 559 ? -7.031 -2.008 21.359 1 61.81 559 LYS A N 1
ATOM 4502 C CA . LYS A 1 559 ? -6.77 -0.58 21.516 1 61.81 559 LYS A CA 1
ATOM 4503 C C . LYS A 1 559 ? -7.211 -0.084 22.891 1 61.81 559 LYS A C 1
ATOM 4505 O O . LYS A 1 559 ? -6.523 0.728 23.516 1 61.81 559 LYS A O 1
ATOM 4510 N N . LYS A 1 560 ? -8.273 -0.588 23.297 1 59.69 560 LYS A N 1
ATOM 4511 C CA . LYS A 1 560 ? -8.781 -0.208 24.609 1 59.69 560 LYS A CA 1
ATOM 4512 C C . LYS A 1 560 ? -7.871 -0.715 25.719 1 59.69 560 LYS A C 1
ATOM 4514 O O . LYS A 1 560 ? -7.652 -0.022 26.719 1 59.69 560 LYS A O 1
ATOM 4519 N N . CYS A 1 561 ? -7.391 -1.918 25.422 1 54.69 561 CYS A N 1
ATOM 4520 C CA . CYS A 1 561 ? -6.492 -2.496 26.406 1 54.69 561 CYS A CA 1
ATOM 4521 C C . CYS A 1 561 ? -5.188 -1.713 26.484 1 54.69 561 CYS A C 1
ATOM 4523 O O . CYS A 1 561 ? -4.684 -1.447 27.578 1 54.69 561 CYS A O 1
ATOM 4525 N N . ILE A 1 562 ? -4.727 -1.355 25.375 1 52 562 ILE A N 1
ATOM 4526 C CA . ILE A 1 562 ? -3.49 -0.583 25.328 1 52 562 ILE A CA 1
ATOM 4527 C C . ILE A 1 562 ? -3.705 0.778 25.984 1 52 562 ILE A C 1
ATOM 4529 O O . ILE A 1 562 ? -2.852 1.251 26.734 1 52 562 ILE A O 1
ATOM 4533 N N . GLN A 1 563 ? -4.781 1.322 25.672 1 52.41 563 GLN A N 1
ATOM 4534 C CA . GLN A 1 563 ? -5.113 2.605 26.281 1 52.41 563 GLN A CA 1
ATOM 4535 C C . GLN A 1 563 ? -5.246 2.479 27.797 1 52.41 563 GLN A C 1
ATOM 4537 O O . GLN A 1 563 ? -4.789 3.346 28.547 1 52.41 563 GLN A O 1
ATOM 4542 N N . LYS A 1 564 ? -5.828 1.385 28.172 1 45 564 LYS A N 1
ATOM 4543 C CA . LYS A 1 564 ? -5.957 1.133 29.609 1 45 564 LYS A CA 1
ATOM 4544 C C . LYS A 1 564 ? -4.598 0.888 30.25 1 45 564 LYS A C 1
ATOM 4546 O O . LYS A 1 564 ? -4.328 1.371 31.344 1 45 564 LYS A O 1
ATOM 4551 N N . GLU A 1 565 ? -3.826 0.038 29.547 1 42.84 565 GLU A N 1
ATOM 4552 C CA . GLU A 1 565 ? -2.488 -0.255 30.047 1 42.84 565 GLU A CA 1
ATOM 4553 C C . GLU A 1 565 ? -1.625 1.004 30.078 1 42.84 565 GLU A C 1
ATOM 4555 O O . GLU A 1 565 ? -0.865 1.212 31.031 1 42.84 565 GLU A O 1
ATOM 4560 N N . THR A 1 566 ? -1.813 1.641 28.984 1 41.34 566 THR A N 1
ATOM 4561 C CA . THR A 1 566 ? -1.093 2.908 28.984 1 41.34 566 THR A CA 1
ATOM 4562 C C . THR A 1 566 ? -1.576 3.807 30.125 1 41.34 566 THR A C 1
ATOM 4564 O O . THR A 1 566 ? -0.778 4.5 30.75 1 41.34 566 THR A O 1
ATOM 4567 N N . LEU A 1 567 ? -2.838 3.576 30.375 1 39.41 567 LEU A N 1
ATOM 4568 C CA . LEU A 1 567 ? -3.406 4.289 31.516 1 39.41 567 LEU A CA 1
ATOM 4569 C C . LEU A 1 567 ? -3.018 3.617 32.812 1 39.41 567 LEU A C 1
ATOM 4571 O O . LEU A 1 567 ? -2.721 4.297 33.812 1 39.41 567 LEU A O 1
ATOM 4575 N N . LEU A 1 568 ? -3.111 2.189 32.812 1 38.88 568 LEU A N 1
ATOM 4576 C CA . LEU A 1 568 ? -2.734 1.44 34 1 38.88 568 LEU A CA 1
ATOM 4577 C C . LEU A 1 568 ? -1.225 1.471 34.219 1 38.88 568 LEU A C 1
ATOM 4579 O O . LEU A 1 568 ? -0.752 1.559 35.344 1 38.88 568 LEU A O 1
ATOM 4583 N N . SER A 1 569 ? -0.523 0.937 33.188 1 36.06 569 SER A N 1
ATOM 4584 C CA . SER A 1 569 ? 0.926 1.038 33.344 1 36.06 569 SER A CA 1
ATOM 4585 C C . SER A 1 569 ? 1.338 2.422 33.812 1 36.06 569 SER A C 1
ATOM 4587 O O . SER A 1 569 ? 2.316 2.559 34.562 1 36.06 569 SER A O 1
ATOM 4589 N N . SER A 1 570 ? 0.556 3.141 33.562 1 32.44 570 SER A N 1
ATOM 4590 C CA . SER A 1 570 ? 0.679 4.422 34.25 1 32.44 570 SER A CA 1
ATOM 4591 C C . SER A 1 570 ? 0.23 4.312 35.688 1 32.44 570 SER A C 1
ATOM 4593 O O . SER A 1 570 ? 0.82 4.938 36.562 1 32.44 570 SER A O 1
ATOM 4595 N N . ASP A 1 571 ? -0.681 3.375 36 1 31.06 571 ASP A N 1
ATOM 4596 C CA . ASP A 1 571 ? -1.129 3.117 37.375 1 31.06 571 ASP A CA 1
ATOM 4597 C C . ASP A 1 571 ? -0.225 2.1 38.062 1 31.06 571 ASP A C 1
ATOM 4599 O O . ASP A 1 571 ? 0.054 2.221 39.25 1 31.06 571 ASP A O 1
ATOM 4603 N N . GLU A 1 572 ? 0.083 0.88 37.562 1 32.69 572 GLU A N 1
ATOM 4604 C CA . GLU A 1 572 ? 0.863 -0.172 38.219 1 32.69 572 GLU A CA 1
ATOM 4605 C C . GLU A 1 572 ? 2.307 0.269 38.438 1 32.69 572 GLU A C 1
ATOM 4607 O O . GLU A 1 572 ? 3.012 -0.294 39.281 1 32.69 572 GLU A O 1
ATOM 4612 N N . LEU A 1 573 ? 2.951 0.98 37.719 1 31.98 573 LEU A N 1
ATOM 4613 C CA . LEU A 1 573 ? 4.199 1.525 38.25 1 31.98 573 LEU A CA 1
ATOM 4614 C C . LEU A 1 573 ? 3.977 2.195 39.594 1 31.98 573 LEU A C 1
ATOM 4616 O O . LEU A 1 573 ? 4.93 2.438 40.344 1 31.98 573 LEU A O 1
ATOM 4620 N N . GLN A 1 574 ? 2.707 2.338 39.938 1 28.12 574 GLN A N 1
ATOM 4621 C CA . GLN A 1 574 ? 2.422 2.832 41.281 1 28.12 574 GLN A CA 1
ATOM 4622 C C . GLN A 1 574 ? 2.342 1.685 42.281 1 28.12 574 GLN A C 1
ATOM 4624 O O . GLN A 1 574 ? 2.738 1.836 43.438 1 28.12 574 GLN A O 1
ATOM 4629 N N . THR A 1 575 ? 1.775 0.526 41.969 1 30.94 575 THR A N 1
ATOM 4630 C CA . THR A 1 575 ? 1.546 -0.429 43.031 1 30.94 575 THR A CA 1
ATOM 463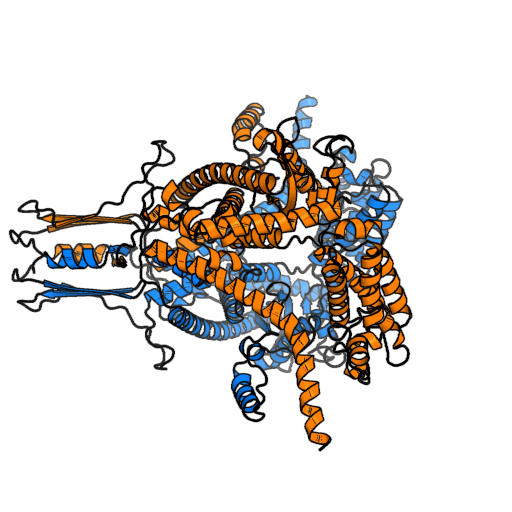1 C C . THR A 1 575 ? 2.83 -1.181 43.375 1 30.94 575 THR A C 1
ATOM 4633 O O . THR A 1 575 ? 3.037 -1.579 44.531 1 30.94 575 THR A O 1
ATOM 4636 N N . ASP A 1 576 ? 3.625 -1.565 42.5 1 29.86 576 ASP A N 1
ATOM 4637 C CA . ASP A 1 576 ? 4.73 -2.418 42.906 1 29.86 576 ASP A CA 1
ATOM 4638 C C . ASP A 1 576 ? 5.719 -1.642 43.781 1 29.86 576 ASP A C 1
ATOM 4640 O O . ASP A 1 576 ? 6.516 -2.238 44.5 1 29.86 576 ASP A O 1
ATOM 4644 N N . ASP A 1 577 ? 5.785 -0.38 43.688 1 28.03 577 ASP A N 1
ATOM 4645 C CA . ASP A 1 577 ? 6.676 0.208 44.688 1 28.03 577 ASP A CA 1
ATOM 4646 C C . ASP A 1 577 ? 6.055 0.145 46.094 1 28.03 577 ASP A C 1
ATOM 4648 O O . ASP A 1 577 ? 6.742 0.357 47.094 1 28.03 577 ASP A O 1
ATOM 4652 N N . ALA A 1 578 ? 4.727 -0.001 46.312 1 29.77 578 ALA A N 1
ATOM 4653 C CA . ALA A 1 578 ? 4.246 -0.136 47.688 1 29.77 578 ALA A CA 1
ATOM 4654 C C . ALA A 1 578 ? 4.555 -1.524 48.219 1 29.77 578 ALA A C 1
ATOM 4656 O O . ALA A 1 578 ? 4.887 -1.671 49.406 1 29.77 578 ALA A O 1
ATOM 4657 N N . SER A 1 579 ? 4.414 -2.602 47.469 1 29.77 579 SER A N 1
ATOM 4658 C CA . SER A 1 579 ? 4.547 -3.904 48.125 1 29.77 579 SER A CA 1
ATOM 4659 C C . SER A 1 579 ? 6.012 -4.27 48.344 1 29.77 579 SER A C 1
ATOM 4661 O O . SER A 1 579 ? 6.332 -5.055 49.25 1 29.77 579 SER A O 1
ATOM 4663 N N . SER A 1 580 ? 6.914 -3.809 47.562 1 27.33 580 SER A N 1
ATOM 4664 C CA . SER A 1 580 ? 8.25 -4.289 47.906 1 27.33 580 SER A CA 1
ATOM 4665 C C . SER A 1 580 ? 8.812 -3.535 49.094 1 27.33 580 SER A C 1
ATOM 4667 O O . SER A 1 580 ? 9.797 -3.961 49.719 1 27.33 580 SER A O 1
ATOM 4669 N N . LYS A 1 581 ? 8.32 -2.385 49.531 1 28.97 581 LYS A N 1
ATOM 4670 C CA . LYS A 1 581 ? 8.891 -1.822 50.75 1 28.97 581 LYS A CA 1
ATOM 4671 C C . LYS A 1 581 ? 8.336 -2.516 51.969 1 28.97 581 LYS A C 1
ATOM 4673 O O . LYS A 1 581 ? 8.805 -2.283 53.094 1 28.97 581 LYS A O 1
ATOM 4678 N N . SER A 1 582 ? 7.223 -3.219 51.906 1 25.92 582 SER A N 1
ATOM 4679 C CA . SER A 1 582 ? 6.824 -3.754 53.188 1 25.92 582 SER A CA 1
ATOM 4680 C C . SER A 1 582 ? 7.758 -4.879 53.656 1 25.92 582 SER A C 1
ATOM 4682 O O . SER A 1 582 ? 7.805 -5.223 54.812 1 25.92 582 SER A O 1
ATOM 4684 N N . GLU A 1 583 ? 8.43 -5.59 52.75 1 25.03 583 GLU A N 1
ATOM 4685 C CA . GLU A 1 583 ? 9.172 -6.672 53.375 1 25.03 583 GLU A CA 1
ATOM 4686 C C . GLU A 1 583 ? 10.453 -6.156 54.031 1 25.03 583 GLU A C 1
ATOM 4688 O O . GLU A 1 583 ? 11.055 -6.84 54.844 1 25.03 583 GLU A O 1
ATOM 4693 N N . ALA A 1 584 ? 11.023 -4.996 53.594 1 23.89 584 ALA A N 1
ATOM 4694 C CA . ALA A 1 584 ? 12.281 -4.73 54.281 1 23.89 584 ALA A CA 1
ATOM 4695 C C . ALA A 1 584 ? 12.039 -4.23 55.688 1 23.89 584 ALA A C 1
ATOM 4697 O O . ALA A 1 584 ? 12.969 -4.191 56.5 1 23.89 584 ALA A O 1
ATOM 4698 N N . THR A 1 585 ? 10.844 -3.572 55.906 1 22.69 585 THR A N 1
ATOM 4699 C CA . THR A 1 585 ? 10.773 -3.082 57.281 1 22.69 585 THR A CA 1
ATOM 4700 C C . THR A 1 585 ? 10.32 -4.188 58.219 1 22.69 585 THR A C 1
ATOM 4702 O O . THR A 1 585 ? 10.32 -4.004 59.438 1 22.69 585 THR A O 1
ATOM 4705 N N . MET A 1 586 ? 9.938 -5.387 57.781 1 21.03 586 MET A N 1
ATOM 4706 C CA . MET A 1 586 ? 9.984 -6.285 58.938 1 21.03 586 MET A CA 1
ATOM 4707 C C . MET A 1 586 ? 11.367 -6.891 59.094 1 21.03 586 MET A C 1
ATOM 4709 O O . MET A 1 586 ? 12.039 -7.203 58.125 1 21.03 586 MET A O 1
ATOM 4713 N N . MET B 1 1 ? 46.531 10.016 -14.188 1 43.06 1 MET B N 1
ATOM 4714 C CA . MET B 1 1 ? 45.125 10.102 -14.594 1 43.06 1 MET B CA 1
ATOM 4715 C C . MET B 1 1 ? 44.219 10.359 -13.391 1 43.06 1 MET B C 1
ATOM 4717 O O . MET B 1 1 ? 44.375 9.734 -12.344 1 43.06 1 MET B O 1
ATOM 4721 N N . ASP B 1 2 ? 43.531 11.422 -13.414 1 57.44 2 ASP B N 1
ATOM 4722 C CA . ASP B 1 2 ? 42.719 11.797 -12.266 1 57.44 2 ASP B CA 1
ATOM 4723 C C . ASP B 1 2 ? 41.656 10.719 -11.969 1 57.44 2 ASP B C 1
ATOM 4725 O O . ASP B 1 2 ? 41.312 9.93 -12.844 1 57.44 2 ASP B O 1
ATOM 4729 N N . GLY B 1 3 ? 41.562 10.445 -10.68 1 61.56 3 GLY B N 1
ATOM 4730 C CA . GLY B 1 3 ? 40.688 9.398 -10.18 1 61.56 3 GLY B CA 1
ATOM 4731 C C . GLY B 1 3 ? 39.312 9.383 -10.859 1 61.56 3 GLY B C 1
ATOM 4732 O O . GLY B 1 3 ? 38.781 8.312 -11.141 1 61.56 3 GLY B O 1
ATOM 4733 N N . ILE B 1 4 ? 38.938 10.438 -11.375 1 65.38 4 ILE B N 1
ATOM 4734 C CA . ILE B 1 4 ? 37.625 10.555 -11.977 1 65.38 4 ILE B CA 1
ATOM 4735 C C . ILE B 1 4 ? 37.656 10.055 -13.422 1 65.38 4 ILE B C 1
ATOM 4737 O O . ILE B 1 4 ? 36.781 9.305 -13.852 1 65.38 4 ILE B O 1
ATOM 4741 N N . THR B 1 5 ? 38.688 10.531 -14.141 1 67.56 5 THR B N 1
ATOM 4742 C CA . THR B 1 5 ? 38.844 10.094 -15.523 1 67.56 5 THR B CA 1
ATOM 4743 C C . THR B 1 5 ? 39 8.578 -15.602 1 67.56 5 THR B C 1
ATOM 4745 O O . THR B 1 5 ? 38.469 7.934 -16.5 1 67.56 5 THR B O 1
ATOM 4748 N N . ALA B 1 6 ? 39.688 8.148 -14.648 1 71.5 6 ALA B N 1
ATOM 4749 C CA . ALA B 1 6 ? 39.906 6.703 -14.602 1 71.5 6 ALA B CA 1
ATOM 4750 C C . ALA B 1 6 ? 38.594 5.957 -14.391 1 71.5 6 ALA B C 1
ATOM 4752 O O . ALA B 1 6 ? 38.344 4.926 -15.023 1 71.5 6 ALA B O 1
ATOM 4753 N N . ARG B 1 7 ? 37.812 6.473 -13.664 1 74.31 7 ARG B N 1
ATOM 4754 C CA . ARG B 1 7 ? 36.531 5.812 -13.367 1 74.31 7 ARG B CA 1
ATOM 4755 C C . ARG B 1 7 ? 35.594 5.895 -14.555 1 74.31 7 ARG B C 1
ATOM 4757 O O . ARG B 1 7 ? 34.844 4.949 -14.836 1 74.31 7 ARG B O 1
ATOM 4764 N N . ARG B 1 8 ? 35.594 6.949 -15.219 1 73.88 8 ARG B N 1
ATOM 4765 C CA . ARG B 1 8 ? 34.781 7.07 -16.422 1 73.88 8 ARG B CA 1
ATOM 4766 C C . ARG B 1 8 ? 35.219 6.07 -17.484 1 73.88 8 ARG B C 1
ATOM 4768 O O . ARG B 1 8 ? 34.375 5.434 -18.125 1 73.88 8 ARG B O 1
ATOM 4775 N N . LYS B 1 9 ? 36.469 6.105 -17.625 1 74.75 9 LYS B N 1
ATOM 4776 C CA . LYS B 1 9 ? 37 5.145 -18.578 1 74.75 9 LYS B CA 1
ATOM 4777 C C . LYS B 1 9 ? 36.625 3.717 -18.203 1 74.75 9 LYS B C 1
ATOM 4779 O O . LYS B 1 9 ? 36.281 2.906 -19.078 1 74.75 9 LYS B O 1
ATOM 4784 N N . ALA B 1 10 ? 36.656 3.516 -16.953 1 77.31 10 ALA B N 1
ATOM 4785 C CA . ALA B 1 10 ? 36.281 2.191 -16.469 1 77.31 10 ALA B CA 1
ATOM 4786 C C . ALA B 1 10 ? 34.812 1.883 -16.766 1 77.31 10 ALA B C 1
ATOM 4788 O O . ALA B 1 10 ? 34.5 0.764 -17.172 1 77.31 10 ALA B O 1
ATOM 4789 N N . LYS B 1 11 ? 34 2.807 -16.625 1 77.75 11 LYS B N 1
ATOM 4790 C CA . LYS B 1 11 ? 32.562 2.635 -16.891 1 77.75 11 LYS B CA 1
ATOM 4791 C C . LYS B 1 11 ? 32.312 2.332 -18.359 1 77.75 11 LYS B C 1
ATOM 4793 O O . LYS B 1 11 ? 31.547 1.418 -18.703 1 77.75 11 LYS B O 1
ATOM 4798 N N . VAL B 1 12 ? 32.938 3.086 -19.156 1 78.38 12 VAL B N 1
ATOM 4799 C CA . VAL B 1 12 ? 32.812 2.889 -20.594 1 78.38 12 VAL B CA 1
ATOM 4800 C C . VAL B 1 12 ? 33.344 1.517 -20.984 1 78.38 12 VAL B C 1
ATOM 4802 O O . VAL B 1 12 ? 32.719 0.788 -21.75 1 78.38 12 VAL B O 1
ATOM 4805 N N . ALA B 1 13 ? 34.5 1.264 -20.438 1 82.06 13 ALA B N 1
ATOM 4806 C CA . ALA B 1 13 ? 35.125 -0.025 -20.719 1 82.06 13 ALA B CA 1
ATOM 4807 C C . ALA B 1 13 ? 34.219 -1.18 -20.266 1 82.06 13 ALA B C 1
ATOM 4809 O O . ALA B 1 13 ? 34.125 -2.209 -20.938 1 82.06 13 ALA B O 1
ATOM 4810 N N . ALA B 1 14 ? 33.656 -1.063 -19.156 1 81.88 14 ALA B N 1
ATOM 4811 C CA . ALA B 1 14 ? 32.75 -2.102 -18.641 1 81.88 14 ALA B CA 1
ATOM 4812 C C . ALA B 1 14 ? 31.562 -2.311 -19.578 1 81.88 14 ALA B C 1
ATOM 4814 O O . ALA B 1 14 ? 31.156 -3.449 -19.828 1 81.88 14 ALA B O 1
ATOM 4815 N N . HIS B 1 15 ? 31.016 -1.265 -20.031 1 80.81 15 HIS B N 1
ATOM 4816 C CA . HIS B 1 15 ? 29.891 -1.351 -20.953 1 80.81 15 HIS B CA 1
ATOM 4817 C C . HIS B 1 15 ? 30.281 -2.086 -22.234 1 80.81 15 HIS B C 1
ATOM 4819 O O . HIS B 1 15 ? 29.5 -2.881 -22.766 1 80.81 15 HIS B O 1
ATOM 4825 N N . GLU B 1 16 ? 31.453 -1.793 -22.656 1 80.88 16 GLU B N 1
ATOM 4826 C CA . GLU B 1 16 ? 31.953 -2.463 -23.844 1 80.88 16 GLU B CA 1
ATOM 4827 C C . GLU B 1 16 ? 32.188 -3.951 -23.594 1 80.88 16 GLU B C 1
ATOM 4829 O O . GLU B 1 16 ? 31.906 -4.785 -24.453 1 80.88 16 GLU B O 1
ATOM 4834 N N . ALA B 1 17 ? 32.688 -4.207 -22.5 1 82.5 17 ALA B N 1
ATOM 4835 C CA . ALA B 1 17 ? 32.906 -5.602 -22.141 1 82.5 17 ALA B CA 1
ATOM 4836 C C . ALA B 1 17 ? 31.594 -6.375 -22.078 1 82.5 17 ALA B C 1
ATOM 4838 O O . ALA B 1 17 ? 31.516 -7.523 -22.531 1 82.5 17 ALA B O 1
ATOM 4839 N N . ILE B 1 18 ? 30.641 -5.824 -21.578 1 81.5 18 ILE B N 1
ATOM 4840 C CA . ILE B 1 18 ? 29.344 -6.457 -21.453 1 81.5 18 ILE B CA 1
ATOM 4841 C C . ILE B 1 18 ? 28.719 -6.641 -22.844 1 81.5 18 ILE B C 1
ATOM 4843 O O . ILE B 1 18 ? 28.125 -7.676 -23.125 1 81.5 18 ILE B O 1
ATOM 4847 N N . LYS B 1 19 ? 28.828 -5.633 -23.625 1 78.88 19 LYS B N 1
ATOM 4848 C CA . LYS B 1 19 ? 28.359 -5.727 -25 1 78.88 19 LYS B CA 1
ATOM 4849 C C . LYS B 1 19 ? 29 -6.895 -25.734 1 78.88 19 LYS B C 1
ATOM 4851 O O . LYS B 1 19 ? 28.344 -7.617 -26.469 1 78.88 19 LYS B O 1
ATOM 4856 N N . LYS B 1 20 ? 30.25 -6.98 -25.562 1 80.75 20 LYS B N 1
ATOM 4857 C CA . LYS B 1 20 ? 30.984 -8.078 -26.188 1 80.75 20 LYS B CA 1
ATOM 4858 C C . LYS B 1 20 ? 30.469 -9.43 -25.703 1 80.75 20 LYS B C 1
ATOM 4860 O O . LYS B 1 20 ? 30.344 -10.367 -26.5 1 80.75 20 LYS B O 1
ATOM 4865 N N . GLN B 1 21 ? 30.203 -9.492 -24.484 1 78.69 21 GLN B N 1
ATOM 4866 C CA . GLN B 1 21 ? 29.672 -10.727 -23.922 1 78.69 21 GLN B CA 1
ATOM 4867 C C . GLN B 1 21 ? 28.281 -11.031 -24.484 1 78.69 21 GLN B C 1
ATOM 4869 O O . GLN B 1 21 ? 27.953 -12.195 -24.719 1 78.69 21 GLN B O 1
ATOM 4874 N N . ALA B 1 22 ? 27.484 -10.039 -24.672 1 76.38 22 ALA B N 1
ATOM 4875 C CA . ALA B 1 22 ? 26.141 -10.203 -25.234 1 76.38 22 ALA B CA 1
ATOM 4876 C C . ALA B 1 22 ? 26.188 -10.711 -26.656 1 76.38 22 ALA B C 1
ATOM 4878 O O . ALA B 1 22 ? 25.328 -11.492 -27.078 1 76.38 22 ALA B O 1
ATOM 4879 N N . ASP B 1 23 ? 27.109 -10.219 -27.406 1 73.56 23 ASP B N 1
ATOM 4880 C CA . ASP B 1 23 ? 27.281 -10.648 -28.781 1 73.56 23 ASP B CA 1
ATOM 4881 C C . ASP B 1 23 ? 27.641 -12.133 -28.859 1 73.56 23 ASP B C 1
ATOM 4883 O O . ASP B 1 23 ? 27.172 -12.852 -29.734 1 73.56 23 ASP B O 1
ATOM 4887 N N . VAL B 1 24 ? 28.312 -12.523 -27.906 1 67.25 24 VAL B N 1
ATOM 4888 C CA . VAL B 1 24 ? 28.766 -13.906 -27.859 1 67.25 24 VAL B CA 1
ATOM 4889 C C . VAL B 1 24 ? 27.594 -14.82 -27.5 1 67.25 24 VAL B C 1
ATOM 4891 O O . VAL B 1 24 ? 27.469 -15.922 -28.047 1 67.25 24 VAL B O 1
ATOM 4894 N N . THR B 1 25 ? 26.75 -14.359 -26.719 1 65.44 25 THR B N 1
ATOM 4895 C CA . THR B 1 25 ? 25.656 -15.211 -26.25 1 65.44 25 THR B CA 1
ATOM 4896 C C . THR B 1 25 ? 24.453 -15.117 -27.172 1 65.44 25 THR B C 1
ATOM 4898 O O . THR B 1 25 ? 23.516 -15.914 -27.078 1 65.44 25 THR B O 1
ATOM 4901 N N . GLY B 1 26 ? 24.5 -14.289 -28.266 1 57.22 26 GLY B N 1
ATOM 4902 C CA . GLY B 1 26 ? 23.391 -14.133 -29.188 1 57.22 26 GLY B CA 1
ATOM 4903 C C . GLY B 1 26 ? 22.25 -13.297 -28.625 1 57.22 26 GLY B C 1
ATOM 4904 O O . GLY B 1 26 ? 21.141 -13.305 -29.172 1 57.22 26 GLY B O 1
ATOM 4905 N N . GLU B 1 27 ? 22.359 -12.641 -27.531 1 56.19 27 GLU B N 1
ATOM 4906 C CA . GLU B 1 27 ? 21.312 -11.875 -26.891 1 56.19 27 GLU B CA 1
ATOM 4907 C C . GLU B 1 27 ? 21.375 -10.398 -27.266 1 56.19 27 GLU B C 1
ATOM 4909 O O . GLU B 1 27 ? 20.984 -9.531 -26.484 1 56.19 27 GLU B O 1
ATOM 4914 N N . ARG B 1 28 ? 21.922 -10 -28.5 1 51.88 28 ARG B N 1
ATOM 4915 C CA . ARG B 1 28 ? 22.219 -8.641 -28.938 1 51.88 28 ARG B CA 1
ATOM 4916 C C . ARG B 1 28 ? 21.031 -7.715 -28.719 1 51.88 28 ARG B C 1
ATOM 4918 O O . ARG B 1 28 ? 21.188 -6.594 -28.219 1 51.88 28 ARG B O 1
ATOM 4925 N N . GLU B 1 29 ? 19.953 -8.148 -29.312 1 50.06 29 GLU B N 1
ATOM 4926 C CA . GLU B 1 29 ? 18.797 -7.262 -29.297 1 50.06 29 GLU B CA 1
ATOM 4927 C C . GLU B 1 29 ? 18.328 -7 -27.859 1 50.06 29 GLU B C 1
ATOM 4929 O O . GLU B 1 29 ? 17.859 -5.898 -27.547 1 50.06 29 GLU B O 1
ATOM 4934 N N . ALA B 1 30 ? 18.594 -7.879 -27.094 1 50.28 30 ALA B N 1
ATOM 4935 C CA . ALA B 1 30 ? 18.047 -7.793 -25.75 1 50.28 30 ALA B CA 1
ATOM 4936 C C . ALA B 1 30 ? 18.859 -6.832 -24.891 1 50.28 30 ALA B C 1
ATOM 4938 O O . ALA B 1 30 ? 18.312 -6.156 -24.016 1 50.28 30 ALA B O 1
ATOM 4939 N N . TYR B 1 31 ? 20.219 -6.758 -25.25 1 47.34 31 TYR B N 1
ATOM 4940 C CA . TYR B 1 31 ? 21.156 -5.941 -24.484 1 47.34 31 TYR B CA 1
ATOM 4941 C C . TYR B 1 31 ? 20.766 -4.473 -24.531 1 47.34 31 TYR B C 1
ATOM 4943 O O . TYR B 1 31 ? 21 -3.729 -23.578 1 47.34 31 TYR B O 1
ATOM 4951 N N . GLN B 1 32 ? 20.375 -4.051 -25.734 1 48.31 32 GLN B N 1
ATOM 4952 C CA . GLN B 1 32 ? 20.031 -2.643 -25.922 1 48.31 32 GLN B CA 1
ATOM 4953 C C . GLN B 1 32 ? 18.797 -2.264 -25.125 1 48.31 32 GLN B C 1
ATOM 4955 O O . GLN B 1 32 ? 18.5 -1.078 -24.938 1 48.31 32 GLN B O 1
ATOM 4960 N N . LEU B 1 33 ? 18.172 -3.338 -24.688 1 53.31 33 LEU B N 1
ATOM 4961 C CA . LEU B 1 33 ? 16.828 -2.939 -24.281 1 53.31 33 LEU B CA 1
ATOM 4962 C C . LEU B 1 33 ? 16.797 -2.547 -22.812 1 53.31 33 LEU B C 1
ATOM 4964 O O . LEU B 1 33 ? 16.453 -1.41 -22.484 1 53.31 33 LEU B O 1
ATOM 4968 N N . HIS B 1 34 ? 16.531 -3.686 -21.672 1 66.31 34 HIS B N 1
ATOM 4969 C CA . HIS B 1 34 ? 16.109 -3.395 -20.312 1 66.31 34 HIS B CA 1
ATOM 4970 C C . HIS B 1 34 ? 17.125 -3.885 -19.297 1 66.31 34 HIS B C 1
ATOM 4972 O O . HIS B 1 34 ? 18 -4.691 -19.625 1 66.31 34 HIS B O 1
ATOM 4978 N N . GLY B 1 35 ? 17.516 -3.07 -18.281 1 73.75 35 GLY B N 1
ATOM 4979 C CA . GLY B 1 35 ? 18.422 -3.348 -17.156 1 73.75 35 GLY B CA 1
ATOM 4980 C C . GLY B 1 35 ? 18.5 -4.82 -16.812 1 73.75 35 GLY B C 1
ATOM 4981 O O . GLY B 1 35 ? 19.578 -5.352 -16.578 1 73.75 35 GLY B O 1
ATOM 4982 N N . VAL B 1 36 ? 17.516 -5.543 -17.094 1 76.75 36 VAL B N 1
ATOM 4983 C CA . VAL B 1 36 ? 17.469 -6.953 -16.719 1 76.75 36 VAL B CA 1
ATOM 4984 C C . VAL B 1 36 ? 18.219 -7.789 -17.75 1 76.75 36 VAL B C 1
ATOM 4986 O O . VAL B 1 36 ? 18.953 -8.719 -17.391 1 76.75 36 VAL B O 1
ATOM 4989 N N . ALA B 1 37 ? 18.062 -7.5 -18.969 1 77.06 37 ALA B N 1
ATOM 4990 C CA . ALA B 1 37 ? 18.75 -8.234 -20.031 1 77.06 37 ALA B CA 1
ATOM 4991 C C . ALA B 1 37 ? 20.266 -8.109 -19.891 1 77.06 37 ALA B C 1
ATOM 4993 O O . ALA B 1 37 ? 21 -9.078 -20.094 1 77.06 37 ALA B O 1
ATOM 4994 N N . ARG B 1 38 ? 20.719 -6.969 -19.594 1 81.81 38 ARG B N 1
ATOM 4995 C CA . ARG B 1 38 ? 22.141 -6.734 -19.391 1 81.81 38 ARG B CA 1
ATOM 4996 C C . ARG B 1 38 ? 22.672 -7.574 -18.234 1 81.81 38 ARG B C 1
ATOM 4998 O O . ARG B 1 38 ? 23.734 -8.188 -18.344 1 81.81 38 ARG B O 1
ATOM 5005 N N . ARG B 1 39 ? 22 -7.605 -17.203 1 88.12 39 ARG B N 1
ATOM 5006 C CA . ARG B 1 39 ? 22.453 -8.336 -16.031 1 88.12 39 ARG B CA 1
ATOM 5007 C C . ARG B 1 39 ? 22.422 -9.844 -16.281 1 88.12 39 ARG B C 1
ATOM 5009 O O . ARG B 1 39 ? 23.312 -10.562 -15.828 1 88.12 39 ARG B O 1
ATOM 5016 N N . LYS B 1 40 ? 21.438 -10.258 -17.016 1 84.44 40 LYS B N 1
ATOM 5017 C CA . LYS B 1 40 ? 21.391 -11.672 -17.391 1 84.44 40 LYS B CA 1
ATOM 5018 C C . LYS B 1 40 ? 22.609 -12.062 -18.219 1 84.44 40 LYS B C 1
ATOM 5020 O O . LYS B 1 40 ? 23.141 -13.172 -18.062 1 84.44 40 LYS B O 1
ATOM 5025 N N . THR B 1 41 ? 22.938 -11.156 -19.016 1 82.56 41 THR B N 1
ATOM 5026 C CA . THR B 1 41 ? 24.125 -11.398 -19.844 1 82.56 41 THR B CA 1
ATOM 5027 C C . THR B 1 41 ? 25.375 -11.508 -18.969 1 82.56 41 THR B C 1
ATOM 5029 O O . THR B 1 41 ? 26.188 -12.422 -19.156 1 82.56 41 THR B O 1
ATOM 5032 N N . VAL B 1 42 ? 25.5 -10.578 -18.094 1 85.44 42 VAL B N 1
ATOM 5033 C CA . VAL B 1 42 ? 26.656 -10.539 -17.219 1 85.44 42 VAL B CA 1
ATOM 5034 C C . VAL B 1 42 ? 26.703 -11.812 -16.359 1 85.44 42 VAL B C 1
ATOM 5036 O O . VAL B 1 42 ? 27.781 -12.367 -16.141 1 85.44 42 VAL B O 1
ATOM 5039 N N . LEU B 1 43 ? 25.562 -12.312 -16.016 1 87.75 43 LEU B N 1
ATOM 5040 C CA . LEU B 1 43 ? 25.484 -13.477 -15.133 1 87.75 43 LEU B CA 1
ATOM 5041 C C . LEU B 1 43 ? 25.438 -14.766 -15.938 1 87.75 43 LEU B C 1
ATOM 5043 O O . LEU B 1 43 ? 25.391 -15.859 -15.359 1 87.75 43 LEU B O 1
ATOM 5047 N N . GLU B 1 44 ? 25.406 -14.672 -17.203 1 79.19 44 GLU B N 1
ATOM 5048 C CA . GLU B 1 44 ? 25.344 -15.82 -18.094 1 79.19 44 GLU B CA 1
ATOM 5049 C C . GLU B 1 44 ? 24.156 -16.719 -17.766 1 79.19 44 GLU B C 1
ATOM 5051 O O . GLU B 1 44 ? 24.312 -17.938 -17.609 1 79.19 44 GLU B O 1
ATOM 5056 N N . VAL B 1 45 ? 23.062 -16.094 -17.562 1 76.69 45 VAL B N 1
ATOM 5057 C CA . VAL B 1 45 ? 21.844 -16.828 -17.234 1 76.69 45 VAL B CA 1
ATOM 5058 C C . VAL B 1 45 ? 21.359 -17.594 -18.469 1 76.69 45 VAL B C 1
ATOM 5060 O O . VAL B 1 45 ? 21.203 -17.016 -19.547 1 76.69 45 VAL B O 1
ATOM 5063 N N . GLN B 1 46 ? 21.312 -18.922 -18.266 1 68.38 46 GLN B N 1
ATOM 5064 C CA . GLN B 1 46 ? 20.844 -19.781 -19.344 1 68.38 46 GLN B CA 1
ATOM 5065 C C . GLN B 1 46 ? 19.328 -19.906 -19.328 1 68.38 46 GLN B C 1
ATOM 5067 O O . GLN B 1 46 ? 18.734 -20.125 -18.266 1 68.38 46 GLN B O 1
ATOM 5072 N N . GLU B 1 47 ? 18.688 -19.531 -20.438 1 61.94 47 GLU B N 1
ATOM 5073 C CA . GLU B 1 47 ? 17.234 -19.656 -20.5 1 61.94 47 GLU B CA 1
ATOM 5074 C C . GLU B 1 47 ? 16.812 -21.125 -20.594 1 61.94 47 GLU B C 1
ATOM 5076 O O . GLU B 1 47 ? 17.344 -21.875 -21.406 1 61.94 47 GLU B O 1
ATOM 5081 N N . ALA B 1 48 ? 16.328 -21.688 -19.562 1 55.62 48 ALA B N 1
ATOM 5082 C CA . ALA B 1 48 ? 15.844 -23.062 -19.656 1 55.62 48 ALA B CA 1
ATOM 5083 C C . ALA B 1 48 ? 14.602 -23.156 -20.531 1 55.62 48 ALA B C 1
ATOM 5085 O O . ALA B 1 48 ? 13.703 -22.328 -20.438 1 55.62 48 ALA B O 1
ATOM 5086 N N . GLY B 1 49 ? 14.719 -23.766 -21.719 1 50.88 49 GLY B N 1
ATOM 5087 C CA . GLY B 1 49 ? 13.594 -24.062 -22.578 1 50.88 49 GLY B CA 1
ATOM 5088 C C . GLY B 1 49 ? 12.438 -24.734 -21.844 1 50.88 49 GLY B C 1
ATOM 5089 O O . GLY B 1 49 ? 12.648 -25.703 -21.109 1 50.88 49 GLY B O 1
ATOM 5090 N N . THR B 1 50 ? 11.547 -23.969 -21.453 1 51.81 50 THR B N 1
ATOM 5091 C CA . THR B 1 50 ? 10.461 -24.641 -20.75 1 51.81 50 THR B CA 1
ATOM 5092 C C . THR B 1 50 ? 9.492 -25.281 -21.734 1 51.81 50 THR B C 1
ATOM 5094 O O . THR B 1 50 ? 9.109 -24.672 -22.734 1 51.81 50 THR B O 1
ATOM 5097 N N . GLU B 1 51 ? 9.516 -26.578 -21.766 1 50.34 51 GLU B N 1
ATOM 5098 C CA . GLU B 1 51 ? 8.523 -27.297 -22.547 1 50.34 51 GLU B CA 1
ATOM 5099 C C . GLU B 1 51 ? 7.109 -26.828 -22.234 1 50.34 51 GLU B C 1
ATOM 5101 O O . GLU B 1 51 ? 6.719 -26.766 -21.062 1 50.34 51 GLU B O 1
ATOM 5106 N N . MET B 1 52 ? 6.625 -26.094 -23.125 1 51.41 52 MET B N 1
ATOM 5107 C CA . MET B 1 52 ? 5.27 -25.578 -22.938 1 51.41 52 MET B CA 1
ATOM 5108 C C . MET B 1 52 ? 4.246 -26.703 -23.031 1 51.41 52 MET B C 1
ATOM 5110 O O . MET B 1 52 ? 4.18 -27.406 -24.047 1 51.41 52 MET B O 1
ATOM 5114 N N . ILE B 1 53 ? 3.939 -27.281 -22 1 52.47 53 ILE B N 1
ATOM 5115 C CA . ILE B 1 53 ? 2.812 -28.203 -22.062 1 52.47 53 ILE B CA 1
ATOM 5116 C C . ILE B 1 53 ? 1.521 -27.422 -22.312 1 52.47 53 ILE B C 1
ATOM 5118 O O . ILE B 1 53 ? 1.415 -26.25 -21.938 1 52.47 53 ILE B O 1
ATOM 5122 N N . THR B 1 54 ? 0.607 -28.016 -23 1 56.88 54 THR B N 1
ATOM 5123 C CA . THR B 1 54 ? -0.712 -27.562 -23.438 1 56.88 54 THR B CA 1
ATOM 5124 C C . THR B 1 54 ? -1.497 -26.984 -22.266 1 56.88 54 THR B C 1
ATOM 5126 O O . THR B 1 54 ? -1.363 -27.438 -21.125 1 56.88 54 THR B O 1
ATOM 5129 N N . ARG B 1 55 ? -2.166 -25.766 -22.531 1 62.53 55 ARG B N 1
ATOM 5130 C CA . ARG B 1 55 ? -2.996 -24.953 -21.656 1 62.53 55 ARG B CA 1
ATOM 5131 C C . ARG B 1 55 ? -4.301 -25.672 -21.312 1 62.53 55 ARG B C 1
ATOM 5133 O O . ARG B 1 55 ? -5.246 -25.641 -22.109 1 62.53 55 ARG B O 1
ATOM 5140 N N . LYS B 1 56 ? -4.301 -26.656 -20.359 1 74.88 56 LYS B N 1
ATOM 5141 C CA . LYS B 1 56 ? -5.586 -27.141 -19.859 1 74.88 56 LYS B CA 1
ATOM 5142 C C . LYS B 1 56 ? -6.023 -26.375 -18.609 1 74.88 56 LYS B C 1
ATOM 5144 O O . LYS B 1 56 ? -5.188 -26 -17.797 1 74.88 56 LYS B O 1
ATOM 5149 N N . ALA B 1 57 ? -7.441 -25.953 -18.656 1 87.88 57 ALA B N 1
ATOM 5150 C CA . ALA B 1 57 ? -7.91 -25.125 -17.547 1 87.88 57 ALA B CA 1
ATOM 5151 C C . ALA B 1 57 ? -8.672 -25.953 -16.516 1 87.88 57 ALA B C 1
ATOM 5153 O O . ALA B 1 57 ? -9.352 -26.922 -16.875 1 87.88 57 ALA B O 1
ATOM 5154 N N . ASN B 1 58 ? -8.43 -25.656 -15.297 1 92.06 58 ASN B N 1
ATOM 5155 C CA . ASN B 1 58 ? -9.227 -26.234 -14.227 1 92.06 58 ASN B CA 1
ATOM 5156 C C . ASN B 1 58 ? -10.617 -25.609 -14.156 1 92.06 58 ASN B C 1
ATOM 5158 O O . ASN B 1 58 ? -10.812 -24.469 -14.57 1 92.06 58 ASN B O 1
ATOM 5162 N N . VAL B 1 59 ? -11.562 -26.422 -13.734 1 93.81 59 VAL B N 1
ATOM 5163 C CA . VAL B 1 59 ? -12.922 -25.938 -13.484 1 93.81 59 VAL B CA 1
ATOM 5164 C C . VAL B 1 59 ? -13.25 -26.078 -12 1 93.81 59 VAL B C 1
ATOM 5166 O O . VAL B 1 59 ? -12.68 -26.922 -11.305 1 93.81 59 VAL B O 1
ATOM 5169 N N . LEU B 1 60 ? -14.141 -25.219 -11.594 1 93.25 60 LEU B N 1
ATOM 5170 C CA . LEU B 1 60 ? -14.648 -25.266 -10.227 1 93.25 60 LEU B CA 1
ATOM 5171 C C . LEU B 1 60 ? -16.031 -25.922 -10.188 1 93.25 60 LEU B C 1
ATOM 5173 O O . LEU B 1 60 ? -16.938 -25.5 -10.914 1 93.25 60 LEU B O 1
ATOM 5177 N N . LEU B 1 61 ? -16.125 -26.953 -9.398 1 92.81 61 LEU B N 1
ATOM 5178 C CA . LEU B 1 61 ? -17.391 -27.672 -9.25 1 92.81 61 LEU B CA 1
ATOM 5179 C C . LEU B 1 61 ? -17.656 -28 -7.789 1 92.81 61 LEU B C 1
ATOM 5181 O O . LEU B 1 61 ? -16.734 -28.297 -7.035 1 92.81 61 LEU B O 1
ATOM 5185 N N . ASP B 1 62 ? -18.969 -27.906 -7.461 1 91.31 62 ASP B N 1
ATOM 5186 C CA . ASP B 1 62 ? -19.359 -28.344 -6.121 1 91.31 62 ASP B CA 1
ATOM 5187 C C . ASP B 1 62 ? -19.031 -29.812 -5.902 1 91.31 62 ASP B C 1
ATOM 5189 O O . ASP B 1 62 ? -19.422 -30.672 -6.703 1 91.31 62 ASP B O 1
ATOM 5193 N N . ALA B 1 63 ? -18.375 -30.062 -4.816 1 92.81 63 ALA B N 1
ATOM 5194 C CA . ALA B 1 63 ? -17.891 -31.422 -4.555 1 92.81 63 ALA B CA 1
ATOM 5195 C C . ALA B 1 63 ? -19.062 -32.406 -4.434 1 92.81 63 ALA B C 1
ATOM 5197 O O . ALA B 1 63 ? -18.984 -33.531 -4.918 1 92.81 63 ALA B O 1
ATOM 5198 N N . GLU B 1 64 ? -20.109 -31.969 -3.807 1 91.19 64 GLU B N 1
ATOM 5199 C CA . GLU B 1 64 ? -21.25 -32.844 -3.605 1 91.19 64 GLU B CA 1
ATOM 5200 C C . GLU B 1 64 ? -21.969 -33.125 -4.926 1 91.19 64 GLU B C 1
ATOM 5202 O O . GLU B 1 64 ? -22.406 -34.25 -5.164 1 91.19 64 GLU B O 1
ATOM 5207 N N . VAL B 1 65 ? -22.047 -32.125 -5.695 1 91.56 65 VAL B N 1
ATOM 5208 C CA . VAL B 1 65 ? -22.672 -32.281 -6.996 1 91.56 65 VAL B CA 1
ATOM 5209 C C . VAL B 1 65 ? -21.859 -33.25 -7.859 1 91.56 65 VAL B C 1
ATOM 5211 O O . VAL B 1 65 ? -22.422 -34.125 -8.531 1 91.56 65 VAL B O 1
ATOM 5214 N N . LEU B 1 66 ? -20.609 -33.094 -7.828 1 93.38 66 LEU B N 1
ATOM 5215 C CA . LEU B 1 66 ? -19.734 -33.969 -8.602 1 93.38 66 LEU B CA 1
ATOM 5216 C C . LEU B 1 66 ? -19.844 -35.406 -8.117 1 93.38 66 LEU B C 1
ATOM 5218 O O . LEU B 1 66 ? -19.969 -36.344 -8.93 1 93.38 66 LEU B O 1
ATOM 5222 N N . GLU B 1 67 ? -19.781 -35.562 -6.855 1 93.94 67 GLU B N 1
ATOM 5223 C CA . GLU B 1 67 ? -19.875 -36.906 -6.27 1 93.94 67 GLU B CA 1
ATOM 5224 C C . GLU B 1 67 ? -21.203 -37.562 -6.613 1 93.94 67 GLU B C 1
ATOM 5226 O O . GLU B 1 67 ? -21.234 -38.75 -6.977 1 93.94 67 GLU B O 1
ATOM 5231 N N . SER B 1 68 ? -22.266 -36.812 -6.492 1 92.75 68 SER B N 1
ATOM 5232 C CA . SER B 1 68 ? -23.594 -37.344 -6.793 1 92.75 68 SER B CA 1
ATOM 5233 C C . SER B 1 68 ? -23.734 -37.688 -8.266 1 92.75 68 SER B C 1
ATOM 5235 O O . SER B 1 68 ? -24.297 -38.719 -8.617 1 92.75 68 SER B O 1
ATOM 5237 N N . THR B 1 69 ? -23.188 -36.875 -9.078 1 92.88 69 THR B N 1
ATOM 5238 C CA . THR B 1 69 ? -23.281 -37.094 -10.523 1 92.88 69 THR B CA 1
ATOM 5239 C C . THR B 1 69 ? -22.516 -38.344 -10.922 1 92.88 69 THR B C 1
ATOM 5241 O O . THR B 1 69 ? -23.047 -39.188 -11.641 1 92.88 69 THR B O 1
ATOM 5244 N N . LEU B 1 70 ? -21.344 -38.438 -10.469 1 93.5 70 LEU B N 1
ATOM 5245 C CA . LEU B 1 70 ? -20.516 -39.625 -10.758 1 93.5 70 LEU B CA 1
ATOM 5246 C C . LEU B 1 70 ? -21.172 -40.875 -10.211 1 93.5 70 LEU B C 1
ATOM 5248 O O . LEU B 1 70 ? -21.125 -41.938 -10.844 1 93.5 70 LEU B O 1
ATOM 5252 N N . GLY B 1 71 ? -21.812 -40.719 -9.109 1 92.12 71 GLY B N 1
ATOM 5253 C CA . GLY B 1 71 ? -22.469 -41.844 -8.469 1 92.12 71 GLY B CA 1
ATOM 5254 C C . GLY B 1 71 ? -23.688 -42.344 -9.211 1 92.12 71 GLY B C 1
ATOM 5255 O O . GLY B 1 71 ? -24.125 -43.469 -9.031 1 92.12 71 GLY B O 1
ATOM 5256 N N . MET B 1 72 ? -24.203 -41.531 -10.039 1 91.69 72 MET B N 1
ATOM 5257 C CA . MET B 1 72 ? -25.391 -41.875 -10.805 1 91.69 72 MET B CA 1
ATOM 5258 C C . MET B 1 72 ? -25.031 -42.562 -12.109 1 91.69 72 MET B C 1
ATOM 5260 O O . MET B 1 72 ? -25.906 -42.938 -12.883 1 91.69 72 MET B O 1
ATOM 5264 N N . LEU B 1 73 ? -23.766 -42.781 -12.305 1 94 73 LEU B N 1
ATOM 5265 C CA . LEU B 1 73 ? -23.312 -43.406 -13.531 1 94 73 LEU B CA 1
ATOM 5266 C C . LEU B 1 73 ? -22.781 -44.812 -13.258 1 94 73 LEU B C 1
ATOM 5268 O O . LEU B 1 73 ? -22.625 -45.219 -12.094 1 94 73 LEU B O 1
ATOM 5272 N N . LYS B 1 74 ? -22.609 -45.531 -14.359 1 95.38 74 LYS B N 1
ATOM 5273 C CA . LYS B 1 74 ? -22.219 -46.938 -14.234 1 95.38 74 LYS B CA 1
ATOM 5274 C C . LYS B 1 74 ? -20.859 -47.188 -14.914 1 95.38 74 LYS B C 1
ATOM 5276 O O . LYS B 1 74 ? -20.438 -46.406 -15.758 1 95.38 74 LYS B O 1
ATOM 5281 N N . CYS B 1 75 ? -20.25 -48.25 -14.461 1 94.38 75 CYS B N 1
ATOM 5282 C CA . CYS B 1 75 ? -19 -48.688 -15.047 1 94.38 75 CYS B CA 1
ATOM 5283 C C . CYS B 1 75 ? -19.188 -49.094 -16.5 1 94.38 75 CYS B C 1
ATOM 5285 O O . CYS B 1 75 ? -20.172 -49.75 -16.844 1 94.38 75 CYS B O 1
ATOM 5287 N N . ASP B 1 76 ? -18.266 -48.812 -17.391 1 90.12 76 ASP B N 1
ATOM 5288 C CA . ASP B 1 76 ? -18.375 -49.094 -18.828 1 90.12 76 ASP B CA 1
ATOM 5289 C C . ASP B 1 76 ? -18.016 -50.562 -19.109 1 90.12 76 ASP B C 1
ATOM 5291 O O . ASP B 1 76 ? -18.453 -51.125 -20.125 1 90.12 76 ASP B O 1
ATOM 5295 N N . ASP B 1 77 ? -17.297 -51.188 -18.203 1 91.25 77 ASP B N 1
ATOM 5296 C CA . ASP B 1 77 ? -16.828 -52.531 -18.438 1 91.25 77 ASP B CA 1
ATOM 5297 C C . ASP B 1 77 ? -17.875 -53.562 -18 1 91.25 77 ASP B C 1
ATOM 5299 O O . ASP B 1 77 ? -18.125 -54.531 -18.703 1 91.25 77 ASP B O 1
ATOM 5303 N N . CYS B 1 78 ? -18.531 -53.344 -16.812 1 93.62 78 CYS B N 1
ATOM 5304 C CA . CYS B 1 78 ? -19.391 -54.375 -16.266 1 93.62 78 CYS B CA 1
ATOM 5305 C C . CYS B 1 78 ? -20.781 -53.844 -15.969 1 93.62 78 CYS B C 1
ATOM 5307 O O . CYS B 1 78 ? -21.625 -54.562 -15.43 1 93.62 78 CYS B O 1
ATOM 5309 N N . ASN B 1 79 ? -20.984 -52.562 -16.188 1 92.38 79 ASN B N 1
ATOM 5310 C CA . ASN B 1 79 ? -22.25 -51.875 -15.93 1 92.38 79 ASN B CA 1
ATOM 5311 C C . ASN B 1 79 ? -22.578 -51.875 -14.438 1 92.38 79 ASN B C 1
ATOM 5313 O O . ASN B 1 79 ? -23.75 -51.688 -14.062 1 92.38 79 ASN B O 1
ATOM 5317 N N . GLY B 1 80 ? -21.5 -52.094 -13.688 1 93.31 80 GLY B N 1
ATOM 5318 C CA . GLY B 1 80 ? -21.688 -52.062 -12.25 1 93.31 80 GLY B CA 1
ATOM 5319 C C . GLY B 1 80 ? -21.688 -50.656 -11.688 1 93.31 80 GLY B C 1
ATOM 5320 O O . GLY B 1 80 ? -21.422 -49.688 -12.414 1 93.31 80 GLY B O 1
ATOM 5321 N N . SER B 1 81 ? -22.031 -50.5 -10.359 1 94.31 81 SER B N 1
ATOM 5322 C CA . SER B 1 81 ? -22.031 -49.219 -9.664 1 94.31 81 SER B CA 1
ATOM 5323 C C . SER B 1 81 ? -20.625 -48.75 -9.375 1 94.31 81 SER B C 1
ATOM 5325 O O . SER B 1 81 ? -19.688 -49.562 -9.297 1 94.31 81 SER B O 1
ATOM 5327 N N . VAL B 1 82 ? -20.5 -47.375 -9.258 1 95.56 82 VAL B N 1
ATOM 5328 C CA . VAL B 1 82 ? -19.188 -46.844 -8.977 1 95.56 82 VAL B CA 1
ATOM 5329 C C . VAL B 1 82 ? -19.172 -46.219 -7.582 1 95.56 82 VAL B C 1
ATOM 5331 O O . VAL B 1 82 ? -20.172 -45.625 -7.164 1 95.56 82 VAL B O 1
ATOM 5334 N N . LYS B 1 83 ? -18.078 -46.406 -6.859 1 96 83 LYS B N 1
ATOM 5335 C CA . LYS B 1 83 ? -17.797 -45.688 -5.617 1 96 83 LYS B CA 1
ATOM 5336 C C . LYS B 1 83 ? -16.984 -44.406 -5.883 1 96 83 LYS B C 1
ATOM 5338 O O . LYS B 1 83 ? -15.961 -44.469 -6.57 1 96 83 LYS B O 1
ATOM 5343 N N . VAL B 1 84 ? -17.5 -43.312 -5.359 1 96.12 84 VAL B N 1
ATOM 5344 C CA . VAL B 1 84 ? -16.891 -42 -5.672 1 96.12 84 VAL B CA 1
ATOM 5345 C C . VAL B 1 84 ? -16.438 -41.344 -4.387 1 96.12 84 VAL B C 1
ATOM 5347 O O . VAL B 1 84 ? -17.188 -41.281 -3.404 1 96.12 84 VAL B O 1
ATOM 5350 N N . LEU B 1 85 ? -15.211 -40.906 -4.359 1 95.38 85 LEU B N 1
ATOM 5351 C CA . LEU B 1 85 ? -14.672 -40.031 -3.301 1 95.38 85 LEU B CA 1
ATOM 5352 C C . LEU B 1 85 ? -14.133 -38.75 -3.873 1 95.38 85 LEU B C 1
ATOM 5354 O O . LEU B 1 85 ? -13.305 -38.75 -4.785 1 95.38 85 LEU B O 1
ATOM 5358 N N . VAL B 1 86 ? -14.695 -37.625 -3.449 1 93.94 86 VAL B N 1
ATOM 5359 C CA . VAL B 1 86 ? -14.195 -36.312 -3.801 1 93.94 86 VAL B CA 1
ATOM 5360 C C . VAL B 1 86 ? -13.852 -35.531 -2.531 1 93.94 86 VAL B C 1
ATOM 5362 O O . VAL B 1 86 ? -14.727 -35.25 -1.711 1 93.94 86 VAL B O 1
ATOM 5365 N N . LYS B 1 87 ? -12.609 -35.156 -2.316 1 91.5 87 LYS B N 1
ATOM 5366 C CA . LYS B 1 87 ? -12.164 -34.406 -1.134 1 91.5 87 LYS B CA 1
ATOM 5367 C C . LYS B 1 87 ? -11.32 -33.219 -1.521 1 91.5 87 LYS B C 1
ATOM 5369 O O . LYS B 1 87 ? -10.273 -33.344 -2.145 1 91.5 87 LYS B O 1
ATOM 5374 N N . PRO B 1 88 ? -11.805 -32.094 -1.104 1 90.62 88 PRO B N 1
ATOM 5375 C CA . PRO B 1 88 ? -11.008 -30.906 -1.381 1 90.62 88 PRO B CA 1
ATOM 5376 C C . PRO B 1 88 ? -9.812 -30.75 -0.445 1 90.62 88 PRO B C 1
ATOM 5378 O O . PRO B 1 88 ? -9.922 -31.047 0.75 1 90.62 88 PRO B O 1
ATOM 5381 N N . VAL B 1 89 ? -8.695 -30.359 -0.968 1 89.5 89 VAL B N 1
ATOM 5382 C CA . VAL B 1 89 ? -7.5 -29.938 -0.248 1 89.5 89 VAL B CA 1
ATOM 5383 C C . VAL B 1 89 ? -7.039 -28.578 -0.764 1 89.5 89 VAL B C 1
ATOM 5385 O O . VAL B 1 89 ? -6 -28.469 -1.417 1 89.5 89 VAL B O 1
ATOM 5388 N N . CYS B 1 90 ? -7.824 -27.516 -0.451 1 91.69 90 CYS B N 1
ATOM 5389 C CA . CYS B 1 90 ? -7.695 -26.172 -0.983 1 91.69 90 CYS B CA 1
ATOM 5390 C C . CYS B 1 90 ? -7.762 -26.172 -2.506 1 91.69 90 CYS B C 1
ATOM 5392 O O . CYS B 1 90 ? -8.773 -26.578 -3.086 1 91.69 90 CYS B O 1
ATOM 5394 N N . VAL B 1 91 ? -6.633 -25.906 -3.188 1 90.56 91 VAL B N 1
ATOM 5395 C CA . VAL B 1 91 ? -6.719 -25.859 -4.645 1 90.56 91 VAL B CA 1
ATOM 5396 C C . VAL B 1 91 ? -6.297 -27.219 -5.223 1 90.56 91 VAL B C 1
ATOM 5398 O O . VAL B 1 91 ? -6.363 -27.422 -6.438 1 90.56 91 VAL B O 1
ATOM 5401 N N . ASP B 1 92 ? -5.922 -28.125 -4.348 1 90.31 92 ASP B N 1
ATOM 5402 C CA . ASP B 1 92 ? -5.734 -29.516 -4.734 1 90.31 92 ASP B CA 1
ATOM 5403 C C . ASP B 1 92 ? -6.988 -30.344 -4.453 1 90.31 92 ASP B C 1
ATOM 5405 O O . ASP B 1 92 ? -7.852 -29.922 -3.678 1 90.31 92 ASP B O 1
ATOM 5409 N N . THR B 1 93 ? -7.195 -31.438 -5.242 1 91.81 93 THR B N 1
ATOM 5410 C CA . THR B 1 93 ? -8.383 -32.25 -5.078 1 91.81 93 THR B CA 1
ATOM 5411 C C . THR B 1 93 ? -8.016 -33.75 -5.109 1 91.81 93 THR B C 1
ATOM 5413 O O . THR B 1 93 ? -7.18 -34.156 -5.91 1 91.81 93 THR B O 1
ATOM 5416 N N . VAL B 1 94 ? -8.57 -34.5 -4.18 1 93.56 94 VAL B N 1
ATOM 5417 C CA . VAL B 1 94 ? -8.508 -35.938 -4.219 1 93.56 94 VAL B CA 1
ATOM 5418 C C . VAL B 1 94 ? -9.789 -36.5 -4.844 1 93.56 94 VAL B C 1
ATOM 5420 O O . VAL B 1 94 ? -10.891 -36.188 -4.402 1 93.56 94 VAL B O 1
ATOM 5423 N N . VAL B 1 95 ? -9.617 -37.25 -5.883 1 95.12 95 VAL B N 1
ATOM 5424 C CA . VAL B 1 95 ? -10.766 -37.906 -6.512 1 95.12 95 VAL B CA 1
ATOM 5425 C C . VAL B 1 95 ? -10.461 -39.375 -6.727 1 95.12 95 VAL B C 1
ATOM 5427 O O . VAL B 1 95 ? -9.367 -39.75 -7.168 1 95.12 95 VAL B O 1
ATOM 5430 N N . SER B 1 96 ? -11.336 -40.219 -6.273 1 96.56 96 SER B N 1
ATOM 5431 C CA . SER B 1 96 ? -11.266 -41.625 -6.555 1 96.56 96 SER B CA 1
ATOM 5432 C C . SER B 1 96 ? -12.602 -42.188 -7.055 1 96.56 96 SER B C 1
ATOM 5434 O O . SER B 1 96 ? -13.633 -41.969 -6.414 1 96.56 96 SER B O 1
ATOM 5436 N N . VAL B 1 97 ? -12.609 -42.719 -8.242 1 96.38 97 VAL B N 1
ATOM 5437 C CA . VAL B 1 97 ? -13.766 -43.406 -8.82 1 96.38 97 VAL B CA 1
ATOM 5438 C C . VAL B 1 97 ? -13.414 -44.844 -9.141 1 96.38 97 VAL B C 1
ATOM 5440 O O . VAL B 1 97 ? -12.594 -45.125 -10.023 1 96.38 97 VAL B O 1
ATOM 5443 N N . THR B 1 98 ? -14.062 -45.75 -8.414 1 96.62 98 THR B N 1
ATOM 5444 C CA . THR B 1 98 ? -13.781 -47.156 -8.586 1 96.62 98 THR B CA 1
ATOM 5445 C C . THR B 1 98 ? -15.086 -47.969 -8.727 1 96.62 98 THR B C 1
ATOM 5447 O O . THR B 1 98 ? -16.062 -47.688 -8.023 1 96.62 98 THR B O 1
ATOM 5450 N N . CYS B 1 99 ? -15.039 -48.875 -9.688 1 95.88 99 CYS B N 1
ATOM 5451 C CA . CYS B 1 99 ? -16.203 -49.75 -9.844 1 95.88 99 CYS B CA 1
ATOM 5452 C C . CYS B 1 99 ? -16.312 -50.719 -8.672 1 95.88 99 CYS B C 1
ATOM 5454 O O . CYS B 1 99 ? -15.32 -51.344 -8.289 1 95.88 99 CYS B O 1
ATOM 5456 N N . VAL B 1 100 ? -17.469 -50.875 -8.156 1 95.06 100 VAL B N 1
ATOM 5457 C CA . VAL B 1 100 ? -17.703 -51.719 -6.992 1 95.06 100 VAL B CA 1
ATOM 5458 C C . VAL B 1 100 ? -17.688 -53.188 -7.414 1 95.06 100 VAL B C 1
ATOM 5460 O O . VAL B 1 100 ? -17.266 -54.062 -6.645 1 95.06 100 VAL B O 1
ATOM 5463 N N . ASP B 1 101 ? -18.031 -53.531 -8.656 1 94.25 101 ASP B N 1
ATOM 5464 C CA . ASP B 1 101 ? -18.25 -54.875 -9.117 1 94.25 101 ASP B CA 1
ATOM 5465 C C . ASP B 1 101 ? -16.969 -55.469 -9.695 1 94.25 101 ASP B C 1
ATOM 5467 O O . ASP B 1 101 ? -16.578 -56.594 -9.352 1 94.25 101 ASP B O 1
ATOM 5471 N N . CYS B 1 102 ? -16.281 -54.781 -10.531 1 95.5 102 CYS B N 1
ATOM 5472 C CA . CYS B 1 102 ? -15.117 -55.344 -11.195 1 95.5 102 CYS B CA 1
ATOM 5473 C C . CYS B 1 102 ? -13.828 -54.719 -10.648 1 95.5 102 CYS B C 1
ATOM 5475 O O . CYS B 1 102 ? -12.734 -55.031 -11.125 1 95.5 102 CYS B O 1
ATOM 5477 N N . ASN B 1 103 ? -13.828 -53.75 -9.758 1 94.38 103 ASN B N 1
ATOM 5478 C CA . ASN B 1 103 ? -12.703 -53.094 -9.086 1 94.38 103 ASN B CA 1
ATOM 5479 C C . ASN B 1 103 ? -11.852 -52.281 -10.062 1 94.38 103 ASN B C 1
ATOM 5481 O O . ASN B 1 103 ? -10.695 -51.969 -9.773 1 94.38 103 ASN B O 1
ATOM 5485 N N . LYS B 1 104 ? -12.438 -51.906 -11.211 1 94.94 104 LYS B N 1
ATOM 5486 C CA . LYS B 1 104 ? -11.758 -51.062 -12.164 1 94.94 104 LYS B CA 1
ATOM 5487 C C . LYS B 1 104 ? -11.578 -49.656 -11.609 1 94.94 104 LYS B C 1
ATOM 5489 O O . LYS B 1 104 ? -12.531 -49.062 -11.078 1 94.94 104 LYS B O 1
ATOM 5494 N N . ILE B 1 105 ? -10.391 -49.188 -11.68 1 95.5 105 ILE B N 1
ATOM 5495 C CA . ILE B 1 105 ? -10.141 -47.781 -11.328 1 95.5 105 ILE B CA 1
ATOM 5496 C C . ILE B 1 105 ? -10.453 -46.906 -12.516 1 95.5 105 ILE B C 1
ATOM 5498 O O . ILE B 1 105 ? -9.719 -46.875 -13.508 1 95.5 105 ILE B O 1
ATOM 5502 N N . VAL B 1 106 ? -11.516 -46.125 -12.406 1 93.56 106 VAL B N 1
ATOM 5503 C CA . VAL B 1 106 ? -11.938 -45.25 -13.484 1 93.56 106 VAL B CA 1
ATOM 5504 C C . VAL B 1 106 ? -11.125 -43.938 -13.445 1 93.56 106 VAL B C 1
ATOM 5506 O O . VAL B 1 106 ? -10.711 -43.438 -14.484 1 93.56 106 VAL B O 1
ATOM 5509 N N . LEU B 1 107 ? -10.938 -43.375 -12.242 1 94.5 107 LEU B N 1
ATOM 5510 C CA . LEU B 1 107 ? -10.188 -42.125 -12.047 1 94.5 107 LEU B CA 1
ATOM 5511 C C . LEU B 1 107 ? -9.531 -42.125 -10.664 1 94.5 107 LEU B C 1
ATOM 5513 O O . LEU B 1 107 ? -10.148 -42.5 -9.672 1 94.5 107 LEU B O 1
ATOM 5517 N N . GLU B 1 108 ? -8.258 -41.75 -10.68 1 95 108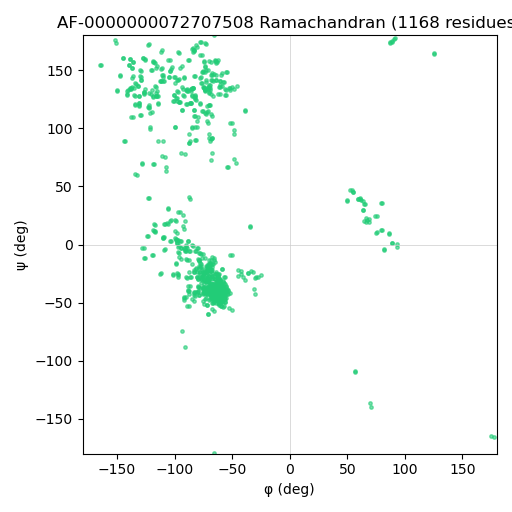 GLU B N 1
ATOM 5518 C CA . GLU B 1 108 ? -7.535 -41.531 -9.43 1 95 108 GLU B CA 1
ATOM 5519 C C . GLU B 1 108 ? -6.668 -40.281 -9.523 1 95 108 GLU B C 1
ATOM 5521 O O . GLU B 1 108 ? -5.727 -40.219 -10.312 1 95 108 GLU B O 1
ATOM 5526 N N . ILE B 1 109 ? -7.078 -39.312 -8.805 1 93.56 109 ILE B N 1
ATOM 5527 C CA . ILE B 1 109 ? -6.309 -38.062 -8.695 1 93.56 109 ILE B CA 1
ATOM 5528 C C . ILE B 1 109 ? -5.812 -37.906 -7.258 1 93.56 109 ILE B C 1
ATOM 5530 O O . ILE B 1 109 ? -6.609 -37.844 -6.32 1 93.56 109 ILE B O 1
ATOM 5534 N N . LYS B 1 110 ? -4.496 -37.812 -7.078 1 91.19 110 LYS B N 1
ATOM 5535 C CA . LYS B 1 110 ? -3.873 -37.531 -5.785 1 91.19 110 LYS B CA 1
ATOM 5536 C C . LYS B 1 110 ? -2.92 -36.344 -5.871 1 91.19 110 LYS B C 1
ATOM 5538 O O . LYS B 1 110 ? -2.104 -36.25 -6.793 1 91.19 110 LYS B O 1
ATOM 5543 N N . PRO B 1 111 ? -3.139 -35.438 -4.898 1 89.06 111 PRO B N 1
ATOM 5544 C CA . PRO B 1 111 ? -2.197 -34.312 -4.895 1 89.06 111 PRO B CA 1
ATOM 5545 C C . PRO B 1 111 ? -0.751 -34.75 -4.684 1 89.06 111 PRO B C 1
ATOM 5547 O O . PRO B 1 111 ? -0.494 -35.688 -3.91 1 89.06 111 PRO B O 1
ATOM 5550 N N . LYS B 1 112 ? 0.107 -34.125 -5.375 1 88.06 112 LYS B N 1
ATOM 5551 C CA . LYS B 1 112 ? 1.53 -34.406 -5.227 1 88.06 112 LYS B CA 1
ATOM 5552 C C . LYS B 1 112 ? 2.094 -33.75 -3.969 1 88.06 112 LYS B C 1
ATOM 5554 O O . LYS B 1 112 ? 2.008 -32.531 -3.803 1 88.06 112 LYS B O 1
ATOM 5559 N N . LEU B 1 113 ? 2.617 -34.562 -3.109 1 88.44 113 LEU B N 1
ATOM 5560 C CA . LEU B 1 113 ? 3.268 -34.062 -1.897 1 88.44 113 LEU B CA 1
ATOM 5561 C C . LEU B 1 113 ? 4.695 -33.625 -2.188 1 88.44 113 LEU B C 1
ATOM 5563 O O . LEU B 1 113 ? 5.449 -34.344 -2.857 1 88.44 113 LEU B O 1
ATOM 5567 N N . MET B 1 114 ? 4.988 -32.406 -1.767 1 86.44 114 MET B N 1
ATOM 5568 C CA . MET B 1 114 ? 6.336 -31.875 -1.973 1 86.44 114 MET B CA 1
ATOM 5569 C C . MET B 1 114 ? 7.32 -32.5 -0.995 1 86.44 114 MET B C 1
ATOM 5571 O O . MET B 1 114 ? 6.973 -32.781 0.156 1 86.44 114 MET B O 1
ATOM 5575 N N . ASN B 1 115 ? 8.297 -33.281 -1.506 1 65.5 115 ASN B N 1
ATOM 5576 C CA . ASN B 1 115 ? 9.266 -34 -0.707 1 65.5 115 ASN B CA 1
ATOM 5577 C C . ASN B 1 115 ? 10.008 -33.094 0.269 1 65.5 115 ASN B C 1
ATOM 5579 O O . ASN B 1 115 ? 10.977 -32.438 -0.103 1 65.5 115 ASN B O 1
ATOM 5583 N N . VAL B 1 116 ? 9.281 -32.594 1.215 1 59.47 116 VAL B N 1
ATOM 5584 C CA . VAL B 1 116 ? 9.992 -31.734 2.16 1 59.47 116 VAL B CA 1
ATOM 5585 C C . VAL B 1 116 ? 10.625 -32.594 3.254 1 59.47 116 VAL B C 1
ATOM 5587 O O . VAL B 1 116 ? 10.141 -33.688 3.547 1 59.47 116 VAL B O 1
ATOM 5590 N N . ASN B 1 117 ? 11.867 -32.344 3.518 1 52.66 117 ASN B N 1
ATOM 5591 C CA . ASN B 1 117 ? 12.523 -33.031 4.625 1 52.66 117 ASN B CA 1
ATOM 5592 C C . ASN B 1 117 ? 11.586 -33.188 5.816 1 52.66 117 ASN B C 1
ATOM 5594 O O . ASN B 1 117 ? 10.766 -32.312 6.094 1 52.66 117 ASN B O 1
ATOM 5598 N N . LYS B 1 118 ? 11.281 -34.438 6.129 1 52.06 118 LYS B N 1
ATOM 5599 C CA . LYS B 1 118 ? 10.43 -35.094 7.105 1 52.06 118 LYS B CA 1
ATOM 5600 C C . LYS B 1 118 ? 10.391 -34.312 8.422 1 52.06 118 LYS B C 1
ATOM 5602 O O . LYS B 1 118 ? 10.086 -34.906 9.469 1 52.06 118 LYS B O 1
ATOM 5607 N N . THR B 1 119 ? 10.867 -33.062 8.32 1 49.19 119 THR B N 1
ATOM 5608 C CA . THR B 1 119 ? 10.641 -32.594 9.68 1 49.19 119 THR B CA 1
ATOM 5609 C C . THR B 1 119 ? 9.164 -32.312 9.914 1 49.19 119 THR B C 1
ATOM 5611 O O . THR B 1 119 ? 8.43 -31.984 8.977 1 49.19 119 THR B O 1
ATOM 5614 N N . GLU B 1 120 ? 8.672 -32.719 10.961 1 51.25 120 GLU B N 1
ATOM 5615 C CA . GLU B 1 120 ? 7.309 -32.625 11.477 1 51.25 120 GLU B CA 1
ATOM 5616 C C . GLU B 1 120 ? 6.668 -31.281 11.094 1 51.25 120 GLU B C 1
ATOM 5618 O O . GLU B 1 120 ? 5.461 -31.219 10.836 1 51.25 120 GLU B O 1
ATOM 5623 N N . LYS B 1 121 ? 7.512 -30.203 10.828 1 54.19 121 LYS B N 1
ATOM 5624 C CA . LYS B 1 121 ? 7.004 -28.844 10.672 1 54.19 121 LYS B CA 1
ATOM 5625 C C . LYS B 1 121 ? 6.656 -28.547 9.219 1 54.19 121 LYS B C 1
ATOM 5627 O O . LYS B 1 121 ? 5.949 -27.578 8.93 1 54.19 121 LYS B O 1
ATOM 5632 N N . GLU B 1 122 ? 7.105 -29.453 8.359 1 60.41 122 GLU B N 1
ATOM 5633 C CA . GLU B 1 122 ? 6.871 -29.234 6.934 1 60.41 122 GLU B CA 1
ATOM 5634 C C . GLU B 1 122 ? 6.105 -30.406 6.316 1 60.41 122 GLU B C 1
ATOM 5636 O O . GLU B 1 122 ? 6.355 -30.781 5.168 1 60.41 122 GLU B O 1
ATOM 5641 N N . LYS B 1 123 ? 5.223 -30.828 7.062 1 69.62 123 LYS B N 1
ATOM 5642 C CA . LYS B 1 123 ? 4.387 -31.906 6.547 1 69.62 123 LYS B CA 1
ATOM 5643 C C . LYS B 1 123 ? 3.146 -31.359 5.852 1 69.62 123 LYS B C 1
ATOM 5645 O O . LYS B 1 123 ? 2.721 -30.234 6.125 1 69.62 123 LYS B O 1
ATOM 5650 N N . ASP B 1 124 ? 2.646 -32 4.719 1 82.38 124 ASP B N 1
ATOM 5651 C CA . ASP B 1 124 ? 1.363 -31.766 4.062 1 82.38 124 ASP B CA 1
ATOM 5652 C C . ASP B 1 124 ? 1.419 -30.531 3.172 1 82.38 124 ASP B C 1
ATOM 5654 O O . ASP B 1 124 ? 0.515 -29.688 3.207 1 82.38 124 ASP B O 1
ATOM 5658 N N . ILE B 1 125 ? 2.598 -30.359 2.555 1 91.19 125 ILE B N 1
ATOM 5659 C CA . ILE B 1 125 ? 2.711 -29.328 1.534 1 91.19 125 ILE B CA 1
ATOM 5660 C C . ILE B 1 125 ? 2.459 -29.922 0.155 1 91.19 125 ILE B C 1
ATOM 5662 O O . ILE B 1 125 ? 3.217 -30.781 -0.302 1 91.19 125 ILE B O 1
ATOM 5666 N N . TYR B 1 126 ? 1.442 -29.5 -0.488 1 91.62 126 TYR B N 1
ATOM 5667 C CA . TYR B 1 126 ? 1.052 -30.031 -1.787 1 91.62 126 TYR B CA 1
ATOM 5668 C C . TYR B 1 126 ? 1.419 -29.078 -2.906 1 91.62 126 TYR B C 1
ATOM 5670 O O . TYR B 1 126 ? 1.391 -27.859 -2.719 1 91.62 126 TYR B O 1
ATOM 5678 N N . GLU B 1 127 ? 1.713 -29.547 -4.062 1 91.5 127 GLU B N 1
ATOM 5679 C CA . GLU B 1 127 ? 2.322 -28.828 -5.172 1 91.5 127 GLU B CA 1
ATOM 5680 C C . GLU B 1 127 ? 1.472 -27.625 -5.574 1 91.5 127 GLU B C 1
ATOM 5682 O O . GLU B 1 127 ? 1.971 -26.5 -5.645 1 91.5 127 GLU B O 1
ATOM 5687 N N . ASN B 1 128 ? 0.167 -27.828 -5.855 1 91.56 128 ASN B N 1
ATOM 5688 C CA . ASN B 1 128 ? -0.672 -26.734 -6.336 1 91.56 128 ASN B CA 1
ATOM 5689 C C . ASN B 1 128 ? -0.894 -25.688 -5.25 1 91.56 128 ASN B C 1
ATOM 5691 O O . ASN B 1 128 ? -0.933 -24.5 -5.539 1 91.56 128 ASN B O 1
ATOM 5695 N N . ASN B 1 129 ? -1.033 -26.156 -4.027 1 94.19 129 ASN B N 1
ATOM 5696 C CA . ASN B 1 129 ? -1.156 -25.219 -2.916 1 94.19 129 ASN B CA 1
ATOM 5697 C C . ASN B 1 129 ? 0.106 -24.375 -2.752 1 94.19 129 ASN B C 1
ATOM 5699 O O . ASN B 1 129 ? 0.027 -23.172 -2.518 1 94.19 129 ASN B O 1
ATOM 5703 N N . LEU B 1 130 ? 1.215 -25.016 -2.877 1 94.38 130 LEU B N 1
ATOM 5704 C CA . LEU B 1 130 ? 2.502 -24.344 -2.764 1 94.38 130 LEU B CA 1
ATOM 5705 C C . LEU B 1 130 ? 2.668 -23.297 -3.865 1 94.38 130 LEU B C 1
ATOM 5707 O O . LEU B 1 130 ? 3.104 -22.188 -3.602 1 94.38 130 LEU B O 1
ATOM 5711 N N . SER B 1 131 ? 2.32 -23.719 -5.055 1 93.38 131 SER B N 1
ATOM 5712 C CA . SER B 1 131 ? 2.391 -22.812 -6.195 1 93.38 131 SER B CA 1
ATOM 5713 C C . SER B 1 131 ? 1.506 -21.578 -5.98 1 93.38 131 SER B C 1
ATOM 5715 O O . SER B 1 131 ? 1.897 -20.469 -6.312 1 93.38 131 SER B O 1
ATOM 5717 N N . LEU B 1 132 ? 0.344 -21.812 -5.469 1 94.75 132 LEU B N 1
ATOM 5718 C CA . LEU B 1 132 ? -0.587 -20.734 -5.207 1 94.75 132 LEU B CA 1
ATOM 5719 C C . LEU B 1 132 ? -0.033 -19.781 -4.148 1 94.75 132 LEU B C 1
ATOM 5721 O O . LEU B 1 132 ? -0.04 -18.562 -4.332 1 94.75 132 LEU B O 1
ATOM 5725 N N . VAL B 1 133 ? 0.476 -20.312 -3.059 1 95.75 133 VAL B N 1
ATOM 5726 C CA . VAL B 1 133 ? 1.006 -19.484 -1.975 1 95.75 133 VAL B CA 1
ATOM 5727 C C . VAL B 1 133 ? 2.201 -18.672 -2.475 1 95.75 133 VAL B C 1
ATOM 5729 O O . VAL B 1 133 ? 2.328 -17.484 -2.164 1 95.75 133 VAL B O 1
ATOM 5732 N N . LEU B 1 134 ? 3.051 -19.312 -3.254 1 95.12 134 LEU B N 1
ATOM 5733 C CA . LEU B 1 134 ? 4.184 -18.609 -3.848 1 95.12 134 LEU B CA 1
ATOM 5734 C C . LEU B 1 134 ? 3.717 -17.422 -4.676 1 95.12 134 LEU B C 1
ATOM 5736 O O . LEU B 1 134 ? 4.25 -16.312 -4.539 1 95.12 134 LEU B O 1
ATOM 5740 N N . THR B 1 135 ? 2.738 -17.672 -5.48 1 94.31 135 THR B N 1
ATOM 5741 C CA . THR B 1 135 ? 2.229 -16.641 -6.375 1 94.31 135 THR B CA 1
ATOM 5742 C C . THR B 1 135 ? 1.622 -15.484 -5.582 1 94.31 135 THR B C 1
ATOM 5744 O O . THR B 1 135 ? 1.902 -14.32 -5.859 1 94.31 135 THR B O 1
ATOM 5747 N N . LEU B 1 136 ? 0.84 -15.812 -4.609 1 94.5 136 LEU B N 1
ATOM 5748 C CA . LEU B 1 136 ? 0.168 -14.789 -3.811 1 94.5 136 LEU B CA 1
ATOM 5749 C C . LEU B 1 136 ? 1.173 -14 -2.977 1 94.5 136 LEU B C 1
ATOM 5751 O O . LEU B 1 136 ? 1.113 -12.773 -2.924 1 94.5 136 LEU B O 1
ATOM 5755 N N . ALA B 1 137 ? 2.08 -14.711 -2.396 1 93.38 137 ALA B N 1
ATOM 5756 C CA . ALA B 1 137 ? 3.107 -14.055 -1.593 1 93.38 137 ALA B CA 1
ATOM 5757 C C . ALA B 1 137 ? 3.959 -13.117 -2.447 1 93.38 137 ALA B C 1
ATOM 5759 O O . ALA B 1 137 ? 4.34 -12.031 -2 1 93.38 137 ALA B O 1
ATOM 5760 N N . SER B 1 138 ? 4.219 -13.508 -3.637 1 93.25 138 SER B N 1
ATOM 5761 C CA . SER B 1 138 ? 5.062 -12.734 -4.539 1 93.25 138 SER B CA 1
ATOM 5762 C C . SER B 1 138 ? 4.379 -11.438 -4.961 1 93.25 138 SER B C 1
ATOM 5764 O O . SER B 1 138 ? 5.023 -10.531 -5.492 1 93.25 138 SER B O 1
ATOM 5766 N N . ARG B 1 139 ? 3.086 -11.328 -4.711 1 89.94 139 ARG B N 1
ATOM 5767 C CA . ARG B 1 139 ? 2.318 -10.164 -5.121 1 89.94 139 ARG B CA 1
ATOM 5768 C C . ARG B 1 139 ? 1.753 -9.422 -3.914 1 89.94 139 ARG B C 1
ATOM 5770 O O . ARG B 1 139 ? 0.79 -8.664 -4.035 1 89.94 139 ARG B O 1
ATOM 5777 N N . ASP B 1 140 ? 2.256 -9.68 -2.779 1 88.81 140 ASP B N 1
ATOM 5778 C CA . ASP B 1 140 ? 1.906 -9.023 -1.524 1 88.81 140 ASP B CA 1
ATOM 5779 C C . ASP B 1 140 ? 0.448 -9.281 -1.153 1 88.81 140 ASP B C 1
ATOM 5781 O O . ASP B 1 140 ? -0.223 -8.406 -0.598 1 88.81 140 ASP B O 1
ATOM 5785 N N . VAL B 1 141 ? -0.071 -10.43 -1.568 1 90.75 141 VAL B N 1
ATOM 5786 C CA . VAL B 1 141 ? -1.416 -10.812 -1.146 1 90.75 141 VAL B CA 1
ATOM 5787 C C . VAL B 1 141 ? -1.362 -11.445 0.243 1 90.75 141 VAL B C 1
ATOM 5789 O O . VAL B 1 141 ? -0.6 -12.383 0.472 1 90.75 141 VAL B O 1
ATOM 5792 N N . SER B 1 142 ? -2.148 -10.938 1.146 1 89.25 142 SER B N 1
ATOM 5793 C CA . SER B 1 142 ? -2.141 -11.414 2.525 1 89.25 142 SER B CA 1
ATOM 5794 C C . SER B 1 142 ? -3.01 -12.656 2.688 1 89.25 142 SER B C 1
ATOM 5796 O O . SER B 1 142 ? -3.787 -13 1.794 1 89.25 142 SER B O 1
ATOM 5798 N N . TYR B 1 143 ? -2.848 -13.297 3.854 1 92 143 TYR B N 1
ATOM 5799 C CA . TYR B 1 143 ? -3.691 -14.438 4.18 1 92 143 TYR B CA 1
ATOM 5800 C C . TYR B 1 143 ? -5.164 -14.047 4.188 1 92 143 TYR B C 1
ATOM 5802 O O . TYR B 1 143 ? -6.02 -14.805 3.727 1 92 143 TYR B O 1
ATOM 5810 N N . ARG B 1 144 ? -5.461 -12.906 4.703 1 89.56 144 ARG B N 1
ATOM 5811 C CA . ARG B 1 144 ? -6.848 -12.453 4.773 1 89.56 144 ARG B CA 1
ATOM 5812 C C . ARG B 1 144 ? -7.441 -12.289 3.381 1 89.56 144 ARG B C 1
ATOM 5814 O O . ARG B 1 144 ? -8.594 -12.672 3.143 1 89.56 144 ARG B O 1
ATOM 5821 N N . GLU B 1 145 ? -6.73 -11.672 2.502 1 90.44 145 GLU B N 1
ATOM 5822 C CA . GLU B 1 145 ? -7.176 -11.508 1.123 1 90.44 145 GLU B CA 1
ATOM 5823 C C . GLU B 1 145 ? -7.402 -12.859 0.453 1 90.44 145 GLU B C 1
ATOM 5825 O O . GLU B 1 145 ? -8.398 -13.055 -0.252 1 90.44 145 GLU B O 1
ATOM 5830 N N . PHE B 1 146 ? -6.461 -13.773 0.741 1 93.06 146 PHE B N 1
ATOM 5831 C CA . PHE B 1 146 ? -6.594 -15.133 0.23 1 93.06 146 PHE B CA 1
ATOM 5832 C C . PHE B 1 146 ? -7.836 -15.805 0.803 1 93.06 146 PHE B C 1
ATOM 5834 O O . PHE B 1 146 ? -8.609 -16.422 0.067 1 93.06 146 PHE B O 1
ATOM 5841 N N . PHE B 1 147 ? -7.984 -15.672 2.072 1 93.12 147 PHE B N 1
ATOM 5842 C CA . PHE B 1 147 ? -9.125 -16.266 2.758 1 93.12 147 PHE B CA 1
ATOM 5843 C C . PHE B 1 147 ? -10.438 -15.781 2.156 1 93.12 147 PHE B C 1
ATOM 5845 O O . PHE B 1 147 ? -11.312 -16.578 1.842 1 93.12 147 PHE B O 1
ATOM 5852 N N . ASP B 1 148 ? -10.602 -14.516 1.924 1 92.12 148 ASP B N 1
ATOM 5853 C CA . ASP B 1 148 ? -11.828 -13.945 1.373 1 92.12 148 ASP B CA 1
ATOM 5854 C C . ASP B 1 148 ? -12.062 -14.422 -0.059 1 92.12 148 ASP B C 1
ATOM 5856 O O . ASP B 1 148 ? -13.195 -14.695 -0.449 1 92.12 148 ASP B O 1
ATOM 5860 N N . ALA B 1 149 ? -10.969 -14.469 -0.82 1 92.25 149 ALA B N 1
ATOM 5861 C CA . ALA B 1 149 ? -11.094 -14.953 -2.191 1 92.25 149 ALA B CA 1
ATOM 5862 C C . ALA B 1 149 ? -11.547 -16.406 -2.219 1 92.25 149 ALA B C 1
ATOM 5864 O O . ALA B 1 149 ? -12.398 -16.781 -3.027 1 92.25 149 ALA B O 1
ATOM 5865 N N . ALA B 1 150 ? -10.906 -17.188 -1.338 1 92.88 150 ALA B N 1
ATOM 5866 C CA . ALA B 1 150 ? -11.273 -18.609 -1.257 1 92.88 150 ALA B CA 1
ATOM 5867 C C . ALA B 1 150 ? -12.75 -18.766 -0.889 1 92.88 150 ALA B C 1
ATOM 5869 O O . ALA B 1 150 ? -13.469 -19.562 -1.503 1 92.88 150 ALA B O 1
ATOM 5870 N N . GLU B 1 151 ? -13.203 -17.969 0.057 1 90.25 151 GLU B N 1
ATOM 5871 C CA . GLU B 1 151 ? -14.602 -18.016 0.466 1 90.25 151 GLU B CA 1
ATOM 5872 C C . GLU B 1 151 ? -15.523 -17.578 -0.673 1 90.25 151 GLU B C 1
ATOM 5874 O O . GLU B 1 151 ? -16.578 -18.172 -0.877 1 90.25 151 GLU B O 1
ATOM 5879 N N . SER B 1 152 ? -15.133 -16.641 -1.402 1 89.25 152 SER B N 1
ATOM 5880 C CA . SER B 1 152 ? -15.945 -16.156 -2.514 1 89.25 152 SER B CA 1
ATOM 5881 C C . SER B 1 152 ? -16.062 -17.219 -3.611 1 89.25 152 SER B C 1
ATOM 5883 O O . SER B 1 152 ? -17.078 -17.297 -4.289 1 89.25 152 SER B O 1
ATOM 5885 N N . MET B 1 153 ? -15.031 -17.984 -3.797 1 90.62 153 MET B N 1
ATOM 5886 C CA . MET B 1 153 ? -15.031 -19.047 -4.793 1 90.62 153 MET B CA 1
ATOM 5887 C C . MET B 1 153 ? -15.609 -20.328 -4.215 1 90.62 153 MET B C 1
ATOM 5889 O O . MET B 1 153 ? -15.695 -21.344 -4.91 1 90.62 153 MET B O 1
ATOM 5893 N N . LYS B 1 154 ? -15.883 -20.281 -2.928 1 89.94 154 LYS B N 1
ATOM 5894 C CA . LYS B 1 154 ? -16.438 -21.422 -2.195 1 89.94 154 LYS B CA 1
ATOM 5895 C C . LYS B 1 154 ? -15.445 -22.594 -2.17 1 89.94 154 LYS B C 1
ATOM 5897 O O . LYS B 1 154 ? -15.836 -23.75 -2.355 1 89.94 154 LYS B O 1
ATOM 5902 N N . ILE B 1 155 ? -14.227 -22.25 -2.105 1 91.5 155 ILE B N 1
ATOM 5903 C CA . ILE B 1 155 ? -13.227 -23.297 -1.955 1 91.5 155 ILE B CA 1
ATOM 5904 C C . ILE B 1 155 ? -12.742 -23.359 -0.507 1 91.5 155 ILE B C 1
ATOM 5906 O O . ILE B 1 155 ? -12.805 -22.344 0.207 1 91.5 155 ILE B O 1
ATOM 5910 N N . ARG B 1 156 ? -12.32 -24.516 -0.145 1 88.94 156 ARG B N 1
ATOM 5911 C CA . ARG B 1 156 ? -11.695 -24.641 1.168 1 88.94 156 ARG B CA 1
ATOM 5912 C C . ARG B 1 156 ? -10.305 -24.016 1.17 1 88.94 156 ARG B C 1
ATOM 5914 O O . ARG B 1 156 ? -9.406 -24.484 0.469 1 88.94 156 ARG B O 1
ATOM 5921 N N . GLY B 1 157 ? -10.148 -22.938 1.921 1 89.44 157 GLY B N 1
ATOM 5922 C CA . GLY B 1 157 ? -8.844 -22.281 1.998 1 89.44 157 GLY B CA 1
ATOM 5923 C C . GLY B 1 157 ? -7.871 -23.016 2.908 1 89.44 157 GLY B C 1
ATOM 5924 O O . GLY B 1 157 ? -8.234 -24.016 3.541 1 89.44 157 GLY B O 1
ATOM 5925 N N . LEU B 1 158 ? -6.691 -22.578 2.932 1 92.81 158 LEU B N 1
ATOM 5926 C CA . LEU B 1 158 ? -5.699 -23.047 3.889 1 92.81 158 LEU B CA 1
ATOM 5927 C C . LEU B 1 158 ? -5.914 -22.422 5.258 1 92.81 158 LEU B C 1
ATOM 5929 O O . LEU B 1 158 ? -6.305 -21.25 5.352 1 92.81 158 LEU B O 1
ATOM 5933 N N . SER B 1 159 ? -5.668 -23.234 6.262 1 91.88 159 SER B N 1
ATOM 5934 C CA . SER B 1 159 ? -5.582 -22.594 7.578 1 91.88 159 SER B CA 1
ATOM 5935 C C . SER B 1 159 ? -4.398 -21.641 7.656 1 91.88 159 SER B C 1
ATOM 5937 O O . SER B 1 159 ? -3.471 -21.719 6.852 1 91.88 159 SER B O 1
ATOM 5939 N N . TYR B 1 160 ? -4.527 -20.75 8.578 1 91.94 160 TYR B N 1
ATOM 5940 C CA . TYR B 1 160 ? -3.432 -19.797 8.75 1 91.94 160 TYR B CA 1
ATOM 5941 C C . TYR B 1 160 ? -2.125 -20.531 9.055 1 91.94 160 TYR B C 1
ATOM 5943 O O . TYR B 1 160 ? -1.07 -20.156 8.531 1 91.94 160 TYR B O 1
ATOM 5951 N N . LYS B 1 161 ? -2.188 -21.516 9.828 1 90.69 161 LYS B N 1
ATOM 5952 C CA . LYS B 1 161 ? -1.011 -22.312 10.172 1 90.69 161 LYS B CA 1
ATOM 5953 C C . LYS B 1 161 ? -0.405 -22.969 8.93 1 90.69 161 LYS B C 1
ATOM 5955 O O . LYS B 1 161 ? 0.812 -22.938 8.742 1 90.69 161 LYS B O 1
ATOM 5960 N N . SER B 1 162 ? -1.297 -23.578 8.125 1 92.31 162 SER B N 1
ATOM 5961 C CA . SER B 1 162 ? -0.833 -24.203 6.891 1 92.31 162 SER B CA 1
ATOM 5962 C C . SER B 1 162 ? -0.242 -23.156 5.941 1 92.31 162 SER B C 1
ATOM 5964 O O . SER B 1 162 ? 0.761 -23.422 5.273 1 92.31 162 SER B O 1
ATOM 5966 N N . TRP B 1 163 ? -0.872 -22.016 5.906 1 94.19 163 TRP B N 1
ATOM 5967 C CA . TRP B 1 163 ? -0.376 -20.906 5.098 1 94.19 163 TRP B CA 1
ATOM 5968 C C . TRP B 1 163 ? 1.043 -20.531 5.508 1 94.19 163 TRP B C 1
ATOM 5970 O O . TRP B 1 163 ? 1.938 -20.438 4.664 1 94.19 163 TRP B O 1
ATOM 5980 N N . LEU B 1 164 ? 1.328 -20.391 6.797 1 91.06 164 LEU B N 1
ATOM 5981 C CA . LEU B 1 164 ? 2.637 -20 7.312 1 91.06 164 LEU B CA 1
ATOM 5982 C C . LEU B 1 164 ? 3.674 -21.078 7.027 1 91.06 164 LEU B C 1
ATOM 5984 O O . LEU B 1 164 ? 4.836 -20.781 6.75 1 91.06 164 LEU B O 1
ATOM 5988 N N . LYS B 1 165 ? 3.199 -22.25 7.152 1 91.38 165 LYS B N 1
ATOM 5989 C CA . LYS B 1 165 ? 4.078 -23.375 6.852 1 91.38 165 LYS B CA 1
ATOM 5990 C C . LYS B 1 165 ? 4.578 -23.312 5.41 1 91.38 165 LYS B C 1
ATOM 5992 O O . LYS B 1 165 ? 5.77 -23.5 5.152 1 91.38 165 LYS B O 1
ATOM 5997 N N . HIS B 1 166 ? 3.678 -23.125 4.465 1 93.62 166 HIS B N 1
ATOM 5998 C CA . HIS B 1 166 ? 4.055 -22.984 3.062 1 93.62 166 HIS B CA 1
ATOM 5999 C C . HIS B 1 166 ? 5 -21.797 2.861 1 93.62 166 HIS B C 1
ATOM 6001 O O . HIS B 1 166 ? 5.988 -21.906 2.135 1 93.62 166 HIS B O 1
ATOM 6007 N N . LEU B 1 167 ? 4.734 -20.703 3.551 1 92.81 167 LEU B N 1
ATOM 6008 C CA . LEU B 1 167 ? 5.555 -19.5 3.418 1 92.81 167 LEU B CA 1
ATOM 6009 C C . LEU B 1 167 ? 6.973 -19.766 3.912 1 92.81 167 LEU B C 1
ATOM 6011 O O . LEU B 1 167 ? 7.941 -19.328 3.279 1 92.81 167 LEU B O 1
ATOM 6015 N N . ARG B 1 168 ? 7.059 -20.391 4.992 1 90.31 168 ARG B N 1
ATOM 6016 C CA . ARG B 1 168 ? 8.367 -20.703 5.543 1 90.31 168 ARG B CA 1
ATOM 6017 C C . ARG B 1 168 ? 9.164 -21.594 4.594 1 90.31 168 ARG B C 1
ATOM 6019 O O . ARG B 1 168 ? 10.367 -21.391 4.402 1 90.31 168 ARG B O 1
ATOM 6026 N N . TYR B 1 169 ? 8.445 -22.562 4.074 1 92.25 169 TYR B N 1
ATOM 6027 C CA . TYR B 1 169 ? 9.07 -23.469 3.107 1 92.25 169 TYR B CA 1
ATOM 6028 C C . TYR B 1 169 ? 9.594 -22.688 1.907 1 92.25 169 TYR B C 1
ATOM 6030 O O . TYR B 1 169 ? 10.727 -22.906 1.471 1 92.25 169 TYR B O 1
ATOM 6038 N N . ILE B 1 170 ? 8.867 -21.812 1.43 1 94.81 170 ILE B N 1
ATOM 6039 C CA . ILE B 1 170 ? 9.219 -20.969 0.289 1 94.81 170 ILE B CA 1
ATOM 6040 C C . ILE B 1 170 ? 10.383 -20.062 0.664 1 94.81 170 ILE B C 1
ATOM 6042 O O . ILE B 1 170 ? 11.344 -19.922 -0.096 1 94.81 170 ILE B O 1
ATOM 6046 N N . HIS B 1 171 ? 10.289 -19.453 1.794 1 93.56 171 HIS B N 1
ATOM 6047 C CA . HIS B 1 171 ? 11.297 -18.516 2.271 1 93.56 171 HIS B CA 1
ATOM 6048 C C . HIS B 1 171 ? 12.664 -19.188 2.389 1 93.56 171 HIS B C 1
ATOM 6050 O O . HIS B 1 171 ? 13.68 -18.609 1.974 1 93.56 171 HIS B O 1
ATOM 6056 N N . ASN B 1 172 ? 12.656 -20.312 2.914 1 91.38 172 ASN B N 1
ATOM 6057 C CA . ASN B 1 172 ? 13.906 -21.047 3.062 1 91.38 172 ASN B CA 1
ATOM 6058 C C . ASN B 1 172 ? 14.531 -21.359 1.708 1 91.38 172 ASN B C 1
ATOM 6060 O O . ASN B 1 172 ? 15.742 -21.203 1.522 1 91.38 172 ASN B O 1
ATOM 6064 N N . ALA B 1 173 ? 13.75 -21.828 0.814 1 93.88 173 ALA B N 1
ATOM 6065 C CA . ALA B 1 173 ? 14.234 -22.109 -0.533 1 93.88 173 ALA B CA 1
ATOM 6066 C C . ALA B 1 173 ? 14.75 -20.844 -1.207 1 93.88 173 ALA B C 1
ATOM 6068 O O . ALA B 1 173 ? 15.766 -20.875 -1.911 1 93.88 173 ALA B O 1
ATOM 6069 N N . LEU B 1 174 ? 14.062 -19.812 -0.99 1 96.31 174 LEU B N 1
ATOM 6070 C CA . LEU B 1 174 ? 14.414 -18.531 -1.568 1 96.31 174 LEU B CA 1
ATOM 6071 C C . LEU B 1 174 ? 15.773 -18.062 -1.064 1 96.31 174 LEU B C 1
ATOM 6073 O O . LEU B 1 174 ? 16.625 -17.641 -1.855 1 96.31 174 LEU B O 1
ATOM 6077 N N . LEU B 1 175 ? 16 -18.109 0.205 1 93.62 175 LEU B N 1
ATOM 6078 C CA . LEU B 1 175 ? 17.266 -17.672 0.788 1 93.62 175 LEU B CA 1
ATOM 6079 C C . LEU B 1 175 ? 18.422 -18.516 0.278 1 93.62 175 LEU B C 1
ATOM 6081 O O . LEU B 1 175 ? 19.5 -17.984 -0.013 1 93.62 175 LEU B O 1
ATOM 6085 N N . LYS B 1 176 ? 18.188 -19.75 0.138 1 93.75 176 LYS B N 1
ATOM 6086 C CA . LYS B 1 176 ? 19.219 -20.625 -0.403 1 93.75 176 LYS B CA 1
ATOM 6087 C C . LYS B 1 176 ? 19.562 -20.25 -1.841 1 93.75 176 LYS B C 1
ATOM 6089 O O . LYS B 1 176 ? 20.734 -20.219 -2.215 1 93.75 176 LYS B O 1
ATOM 6094 N N . LYS B 1 177 ? 18.578 -20.016 -2.559 1 95.31 177 LYS B N 1
ATOM 6095 C CA . LYS B 1 177 ? 18.812 -19.625 -3.943 1 95.31 177 LYS B CA 1
ATOM 6096 C C . LYS B 1 177 ? 19.562 -18.297 -4.02 1 95.31 177 LYS B C 1
ATOM 6098 O O . LYS B 1 177 ? 20.391 -18.094 -4.898 1 95.31 177 LYS B O 1
ATOM 6103 N N . CYS B 1 178 ? 19.219 -17.391 -3.156 1 95.69 178 CYS B N 1
ATOM 6104 C CA . CYS B 1 178 ? 19.891 -16.094 -3.115 1 95.69 178 CYS B CA 1
ATOM 6105 C C . CYS B 1 178 ? 21.375 -16.25 -2.803 1 95.69 178 CYS B C 1
ATOM 6107 O O . CYS B 1 178 ? 22.203 -15.547 -3.379 1 95.69 178 CYS B O 1
ATOM 6109 N N . ASP B 1 179 ? 21.656 -17.172 -1.963 1 93.12 179 ASP B N 1
ATOM 6110 C CA . ASP B 1 179 ? 23.062 -17.422 -1.637 1 93.12 179 ASP B CA 1
ATOM 6111 C C . ASP B 1 179 ? 23.844 -17.844 -2.877 1 93.12 179 ASP B C 1
ATOM 6113 O O . ASP B 1 179 ? 24.953 -17.344 -3.119 1 93.12 179 ASP B O 1
ATOM 6117 N N . VAL B 1 180 ? 23.25 -18.656 -3.621 1 93.38 180 VAL B N 1
ATOM 6118 C CA . VAL B 1 180 ? 23.891 -19.125 -4.848 1 93.38 180 VAL B CA 1
ATOM 6119 C C . VAL B 1 180 ? 24 -17.969 -5.844 1 93.38 180 VAL B C 1
ATOM 6121 O O . VAL B 1 180 ? 25.047 -17.812 -6.488 1 93.38 180 VAL B O 1
ATOM 6124 N N . MET B 1 181 ? 23 -17.234 -5.953 1 93.44 181 MET B N 1
ATOM 6125 C CA . MET B 1 181 ? 22.984 -16.109 -6.883 1 93.44 181 MET B CA 1
ATOM 6126 C C . MET B 1 181 ? 24.062 -15.094 -6.527 1 93.44 181 MET B C 1
ATOM 6128 O O . MET B 1 181 ? 24.734 -14.555 -7.414 1 93.44 181 MET B O 1
ATOM 6132 N N . PHE B 1 182 ? 24.25 -14.828 -5.262 1 93.06 182 PHE B N 1
ATOM 6133 C CA . PHE B 1 182 ? 25.234 -13.836 -4.855 1 93.06 182 PHE B CA 1
ATOM 6134 C C . PHE B 1 182 ? 26.641 -14.32 -5.145 1 93.06 182 PHE B C 1
ATOM 6136 O O . PHE B 1 182 ? 27.531 -13.531 -5.484 1 93.06 182 PHE B O 1
ATOM 6143 N N . LEU B 1 183 ? 26.812 -15.617 -5.02 1 91.94 183 LEU B N 1
ATOM 6144 C CA . LEU B 1 183 ? 28.109 -16.188 -5.402 1 91.94 183 LEU B CA 1
ATOM 6145 C C . LEU B 1 183 ? 28.375 -15.977 -6.891 1 91.94 183 LEU B C 1
ATOM 6147 O O . LEU B 1 183 ? 29.453 -15.547 -7.281 1 91.94 183 LEU B O 1
ATOM 6151 N N . LYS B 1 184 ? 27.375 -16.203 -7.652 1 92.5 184 LYS B N 1
ATOM 6152 C CA . LYS B 1 184 ? 27.484 -16 -9.094 1 92.5 184 LYS B CA 1
ATOM 6153 C C . LYS B 1 184 ? 27.672 -14.531 -9.422 1 92.5 184 LYS B C 1
ATOM 6155 O O . LYS B 1 184 ? 28.453 -14.188 -10.32 1 92.5 184 LYS B O 1
ATOM 6160 N N . ALA B 1 185 ? 26.938 -13.703 -8.766 1 93.62 185 ALA B N 1
ATOM 6161 C CA . ALA B 1 185 ? 27 -12.266 -8.984 1 93.62 185 ALA B CA 1
ATOM 6162 C C . ALA B 1 185 ? 28.406 -11.734 -8.719 1 93.62 185 ALA B C 1
ATOM 6164 O O . ALA B 1 185 ? 28.953 -10.969 -9.516 1 93.62 185 ALA B O 1
ATOM 6165 N N . ARG B 1 186 ? 28.969 -12.18 -7.723 1 91.06 186 ARG B N 1
ATOM 6166 C CA . ARG B 1 186 ? 30.312 -11.727 -7.355 1 91.06 186 ARG B CA 1
ATOM 6167 C C . ARG B 1 186 ? 31.344 -12.211 -8.359 1 91.06 186 ARG B C 1
ATOM 6169 O O . ARG B 1 186 ? 32.25 -11.453 -8.75 1 91.06 186 ARG B O 1
ATOM 6176 N N . SER B 1 187 ? 31.203 -13.414 -8.742 1 92.25 187 SER B N 1
ATOM 6177 C CA . SER B 1 187 ? 32.094 -13.953 -9.766 1 92.25 187 SER B CA 1
ATOM 6178 C C . SER B 1 187 ? 31.984 -13.18 -11.07 1 92.25 187 SER B C 1
ATOM 6180 O O . SER B 1 187 ? 32.969 -12.891 -11.727 1 92.25 187 SER B O 1
ATOM 6182 N N . ALA B 1 188 ? 30.828 -12.852 -11.414 1 92.75 188 ALA B N 1
ATOM 6183 C CA . ALA B 1 188 ? 30.562 -12.109 -12.648 1 92.75 188 ALA B CA 1
ATOM 6184 C C . ALA B 1 188 ? 31.172 -10.711 -12.578 1 92.75 188 ALA B C 1
ATOM 6186 O O . ALA B 1 188 ? 31.75 -10.227 -13.562 1 92.75 188 ALA B O 1
ATOM 6187 N N . VAL B 1 189 ? 31 -10.062 -11.477 1 93.06 189 VAL B N 1
ATOM 6188 C CA . VAL B 1 189 ? 31.547 -8.727 -11.289 1 93.06 189 VAL B CA 1
ATOM 6189 C C . VAL B 1 189 ? 33.062 -8.789 -11.359 1 93.06 189 VAL B C 1
ATOM 6191 O O . VAL B 1 189 ? 33.719 -7.934 -11.992 1 93.06 189 VAL B O 1
ATOM 6194 N N . GLN B 1 190 ? 33.625 -9.82 -10.789 1 92.19 190 GLN B N 1
ATOM 6195 C CA . GLN B 1 190 ? 35.062 -10.008 -10.844 1 92.19 190 GLN B CA 1
ATOM 6196 C C . GLN B 1 190 ? 35.562 -10.164 -12.281 1 92.19 190 GLN B C 1
ATOM 6198 O O . GLN B 1 190 ? 36.594 -9.617 -12.656 1 92.19 190 GLN B O 1
ATOM 6203 N N . MET B 1 191 ? 34.844 -10.852 -13.031 1 92.12 191 MET B N 1
ATOM 6204 C CA . MET B 1 191 ? 35.188 -11.07 -14.43 1 92.12 191 MET B CA 1
ATOM 6205 C C . MET B 1 191 ? 35.156 -9.758 -15.211 1 92.12 191 MET B C 1
ATOM 6207 O O . MET B 1 191 ? 36.062 -9.461 -15.984 1 92.12 191 MET B O 1
ATOM 6211 N N . ILE B 1 192 ? 34.156 -8.961 -15 1 91.62 192 ILE B N 1
ATOM 6212 C CA . ILE B 1 192 ? 34 -7.688 -15.703 1 91.62 192 ILE B CA 1
ATOM 6213 C C . ILE B 1 192 ? 35.125 -6.738 -15.281 1 91.62 192 ILE B C 1
ATOM 6215 O O . ILE B 1 192 ? 35.688 -6.031 -16.125 1 91.62 192 ILE B O 1
ATOM 6219 N N . TYR B 1 193 ? 35.438 -6.684 -14.055 1 93.5 193 TYR B N 1
ATOM 6220 C CA . TYR B 1 193 ? 36.5 -5.824 -13.562 1 93.5 193 TYR B CA 1
ATOM 6221 C C . TYR B 1 193 ? 37.844 -6.277 -14.109 1 93.5 193 TYR B C 1
ATOM 6223 O O . TYR B 1 193 ? 38.719 -5.449 -14.406 1 93.5 193 TYR B O 1
ATOM 6231 N N . GLY B 1 194 ? 38 -7.543 -14.242 1 90.5 194 GLY B N 1
ATOM 6232 C CA . GLY B 1 194 ? 39.219 -8.055 -14.891 1 90.5 194 GLY B CA 1
ATOM 6233 C C . GLY B 1 194 ? 39.375 -7.562 -16.328 1 90.5 194 GLY B C 1
ATOM 6234 O O . GLY B 1 194 ? 40.469 -7.203 -16.75 1 90.5 194 GLY B O 1
ATOM 6235 N N . GLU B 1 195 ? 38.312 -7.492 -16.953 1 88.94 195 GLU B N 1
ATOM 6236 C CA . GLU B 1 195 ? 38.312 -7.066 -18.344 1 88.94 195 GLU B CA 1
ATOM 6237 C C . GLU B 1 195 ? 38.656 -5.586 -18.469 1 88.94 195 GLU B C 1
ATOM 6239 O O . GLU B 1 195 ? 39.188 -5.156 -19.484 1 88.94 195 GLU B O 1
ATOM 6244 N N . ILE B 1 196 ? 38.344 -4.879 -17.406 1 88.38 196 ILE B N 1
ATOM 6245 C CA . ILE B 1 196 ? 38.625 -3.445 -17.531 1 88.38 196 ILE B CA 1
ATOM 6246 C C . ILE B 1 196 ? 39.938 -3.105 -16.844 1 88.38 196 ILE B C 1
ATOM 6248 O O . ILE B 1 196 ? 40.219 -1.94 -16.547 1 88.38 196 ILE B O 1
ATOM 6252 N N . GLY B 1 197 ? 40.719 -4.051 -16.469 1 88.12 197 GLY B N 1
ATOM 6253 C CA . GLY B 1 197 ? 42.062 -3.863 -15.969 1 88.12 197 GLY B CA 1
ATOM 6254 C C . GLY B 1 197 ? 42.094 -3.588 -14.477 1 88.12 197 GLY B C 1
ATOM 6255 O O . GLY B 1 197 ? 43.125 -3.096 -13.953 1 88.12 197 GLY B O 1
ATOM 6256 N N . ARG B 1 198 ? 41.031 -3.744 -13.875 1 90.62 198 ARG B N 1
ATOM 6257 C CA . ARG B 1 198 ? 41 -3.619 -12.422 1 90.62 198 ARG B CA 1
ATOM 6258 C C . ARG B 1 198 ? 41.031 -4.988 -11.758 1 90.62 198 ARG B C 1
ATOM 6260 O O . ARG B 1 198 ? 40 -5.648 -11.617 1 90.62 198 ARG B O 1
ATOM 6267 N N . HIS B 1 199 ? 42.188 -5.301 -11.305 1 92.06 199 HIS B N 1
ATOM 6268 C CA . HIS B 1 199 ? 42.406 -6.613 -10.719 1 92.06 199 HIS B CA 1
ATOM 6269 C C . HIS B 1 199 ? 42.5 -6.531 -9.195 1 92.06 199 HIS B C 1
ATOM 6271 O O . HIS B 1 199 ? 42.656 -5.445 -8.633 1 92.06 199 HIS B O 1
ATOM 6277 N N . PRO B 1 200 ? 42.25 -7.676 -8.555 1 93 200 PRO B N 1
ATOM 6278 C CA . PRO B 1 200 ? 42.406 -7.688 -7.094 1 93 200 PRO B CA 1
ATOM 6279 C C . PRO B 1 200 ? 43.781 -7.223 -6.629 1 93 200 PRO B C 1
ATOM 6281 O O . PRO B 1 200 ? 44.781 -7.41 -7.336 1 93 200 PRO B O 1
ATOM 6284 N N . ASP B 1 201 ? 43.75 -6.621 -5.477 1 92.75 201 ASP B N 1
ATOM 6285 C CA . ASP B 1 201 ? 45 -6.219 -4.848 1 92.75 201 ASP B CA 1
ATOM 6286 C C . ASP B 1 201 ? 45.844 -7.438 -4.457 1 92.75 201 ASP B C 1
ATOM 6288 O O . ASP B 1 201 ? 45.406 -8.578 -4.66 1 92.75 201 ASP B O 1
ATOM 6292 N N . THR B 1 202 ? 46.969 -7.156 -3.895 1 91.56 202 THR B N 1
ATOM 6293 C CA . THR B 1 202 ? 47.938 -8.203 -3.549 1 91.56 202 THR B CA 1
ATOM 6294 C C . THR B 1 202 ? 47.312 -9.172 -2.529 1 91.56 202 THR B C 1
ATOM 6296 O O . THR B 1 202 ? 47.719 -10.336 -2.465 1 91.56 202 THR B O 1
ATOM 6299 N N . ASP B 1 203 ? 46.375 -8.727 -1.781 1 91.5 203 ASP B N 1
ATOM 6300 C CA . ASP B 1 203 ? 45.719 -9.555 -0.768 1 91.5 203 ASP B CA 1
ATOM 6301 C C . ASP B 1 203 ? 44.594 -10.398 -1.375 1 91.5 203 ASP B C 1
ATOM 6303 O O . ASP B 1 203 ? 43.938 -11.141 -0.667 1 91.5 203 ASP B O 1
ATOM 6307 N N . GLY B 1 204 ? 44.406 -10.211 -2.621 1 90.69 204 GLY B N 1
ATOM 6308 C CA . GLY B 1 204 ? 43.406 -11.016 -3.307 1 90.69 204 GLY B CA 1
ATOM 6309 C C . GLY B 1 204 ? 42.031 -10.398 -3.271 1 90.69 204 GLY B C 1
ATOM 6310 O O . GLY B 1 204 ? 41.062 -10.984 -3.773 1 90.69 204 GLY B O 1
ATOM 6311 N N . ILE B 1 205 ? 41.875 -9.227 -2.674 1 94.62 205 ILE B N 1
ATOM 6312 C CA . ILE B 1 205 ? 40.594 -8.57 -2.514 1 94.62 205 ILE B CA 1
ATOM 6313 C C . ILE B 1 205 ? 40.406 -7.539 -3.623 1 94.62 205 ILE B C 1
ATOM 6315 O O . ILE B 1 205 ? 41.312 -6.762 -3.924 1 94.62 205 ILE B O 1
ATOM 6319 N N . LEU B 1 206 ? 39.25 -7.582 -4.273 1 95.44 206 LEU B N 1
ATOM 6320 C CA . LEU B 1 206 ? 38.938 -6.695 -5.387 1 95.44 206 LEU B CA 1
ATOM 6321 C C . LEU B 1 206 ? 38.281 -5.406 -4.891 1 95.44 206 LEU B C 1
ATOM 6323 O O . LEU B 1 206 ? 37.375 -5.441 -4.055 1 95.44 206 LEU B O 1
ATOM 6327 N N . ASN B 1 207 ? 38.781 -4.27 -5.418 1 94.81 207 ASN B N 1
ATOM 6328 C CA . ASN B 1 207 ? 38.156 -2.973 -5.145 1 94.81 207 ASN B CA 1
ATOM 6329 C C . ASN B 1 207 ? 37.094 -2.639 -6.164 1 94.81 207 ASN B C 1
ATOM 6331 O O . ASN B 1 207 ? 37.344 -2.576 -7.363 1 94.81 207 ASN B O 1
ATOM 6335 N N . ILE B 1 208 ? 35.875 -2.439 -5.684 1 94.69 208 ILE B N 1
ATOM 6336 C CA . ILE B 1 208 ? 34.781 -2.217 -6.625 1 94.69 208 ILE B CA 1
ATOM 6337 C C . ILE B 1 208 ? 34.031 -0.933 -6.266 1 94.69 208 ILE B C 1
ATOM 6339 O O . ILE B 1 208 ? 34.188 -0.424 -5.148 1 94.69 208 ILE B O 1
ATOM 6343 N N . ASP B 1 209 ? 33.281 -0.373 -7.211 1 92.38 209 ASP B N 1
ATOM 6344 C CA . ASP B 1 209 ? 32.438 0.801 -7.051 1 92.38 209 ASP B CA 1
ATOM 6345 C C . ASP B 1 209 ? 30.969 0.397 -6.883 1 92.38 209 ASP B C 1
ATOM 6347 O O . ASP B 1 209 ? 30.438 -0.38 -7.676 1 92.38 209 ASP B O 1
ATOM 6351 N N . VAL B 1 210 ? 30.375 0.949 -5.828 1 93.56 210 VAL B N 1
ATOM 6352 C CA . VAL B 1 210 ? 29.031 0.479 -5.539 1 93.56 210 VAL B CA 1
ATOM 6353 C C . VAL B 1 210 ? 28.125 1.668 -5.211 1 93.56 210 VAL B C 1
ATOM 6355 O O . VAL B 1 210 ? 28.625 2.764 -4.922 1 93.56 210 VAL B O 1
ATOM 6358 N N . SER B 1 211 ? 26.859 1.494 -5.387 1 93.38 211 SER B N 1
ATOM 6359 C CA . SER B 1 211 ? 25.828 2.398 -4.879 1 93.38 211 SER B CA 1
ATOM 6360 C C . SER B 1 211 ? 25.031 1.748 -3.758 1 93.38 211 SER B C 1
ATOM 6362 O O . SER B 1 211 ? 24.859 0.526 -3.734 1 93.38 211 SER B O 1
ATOM 6364 N N . TYR B 1 212 ? 24.625 2.557 -2.807 1 93.25 212 TYR B N 1
ATOM 6365 C CA . TYR B 1 212 ? 23.922 2.062 -1.629 1 93.25 212 TYR B CA 1
ATOM 6366 C C . TYR B 1 212 ? 22.703 2.918 -1.328 1 93.25 212 TYR B C 1
ATOM 6368 O O . TYR B 1 212 ? 22.734 4.145 -1.463 1 93.25 212 TYR B O 1
ATOM 6376 N N . GLU B 1 213 ? 21.609 2.23 -0.976 1 93.06 213 GLU B N 1
ATOM 6377 C CA . GLU B 1 213 ? 20.422 2.879 -0.451 1 93.06 213 GLU B CA 1
ATOM 6378 C C . GLU B 1 213 ? 19.703 1.988 0.562 1 93.06 213 GLU B C 1
ATOM 6380 O O . GLU B 1 213 ? 19.75 0.761 0.46 1 93.06 213 GLU B O 1
ATOM 6385 N N . SER B 1 214 ? 19.141 2.627 1.524 1 92.12 214 SER B N 1
ATOM 6386 C CA . SER B 1 214 ? 18.328 1.912 2.5 1 92.12 214 SER B CA 1
ATOM 6387 C C . SER B 1 214 ? 16.891 2.4 2.475 1 92.12 214 SER B C 1
ATOM 6389 O O . SER B 1 214 ? 16.594 3.479 1.953 1 92.12 214 SER B O 1
ATOM 6391 N N . ALA B 1 215 ? 16.047 1.605 2.902 1 90.75 215 ALA B N 1
ATOM 6392 C CA . ALA B 1 215 ? 14.625 1.938 2.992 1 90.75 215 ALA B CA 1
ATOM 6393 C C . ALA B 1 215 ? 13.984 1.291 4.215 1 90.75 215 ALA B C 1
ATOM 6395 O O . ALA B 1 215 ? 14.523 0.326 4.766 1 90.75 215 ALA B O 1
ATOM 6396 N N . TRP B 1 216 ? 12.859 1.862 4.57 1 89.75 216 TRP B N 1
ATOM 6397 C CA . TRP B 1 216 ? 12.242 1.445 5.824 1 89.75 216 TRP B CA 1
ATOM 6398 C C . TRP B 1 216 ? 10.773 1.101 5.613 1 89.75 216 TRP B C 1
ATOM 6400 O O . TRP B 1 216 ? 10.078 1.749 4.824 1 89.75 216 TRP B O 1
ATOM 6410 N N . LEU B 1 217 ? 10.344 0.072 6.301 1 87.44 217 LEU B N 1
ATOM 6411 C CA . LEU B 1 217 ? 8.922 -0.27 6.375 1 87.44 217 LEU B CA 1
ATOM 6412 C C . LEU B 1 217 ? 8.219 0.579 7.422 1 87.44 217 LEU B C 1
ATOM 6414 O O . LEU B 1 217 ? 8.656 0.653 8.57 1 87.44 217 LEU B O 1
ATOM 6418 N N . ASP B 1 218 ? 7.121 1.281 6.977 1 71.12 218 ASP B N 1
ATOM 6419 C CA . ASP B 1 218 ? 6.371 2.168 7.863 1 71.12 218 ASP B CA 1
ATOM 6420 C C . ASP B 1 218 ? 5.277 1.405 8.609 1 71.12 218 ASP B C 1
ATOM 6422 O O . ASP B 1 218 ? 4.359 0.864 7.988 1 71.12 218 ASP B O 1
ATOM 6426 N N . GLN B 1 219 ? 5.523 0.985 9.742 1 65.75 219 GLN B N 1
ATOM 6427 C CA . GLN B 1 219 ? 4.484 0.348 10.547 1 65.75 219 GLN B CA 1
ATOM 6428 C C . GLN B 1 219 ? 3.82 1.353 11.484 1 65.75 219 GLN B C 1
ATOM 6430 O O . GLN B 1 219 ? 4.102 1.373 12.68 1 65.75 219 GLN B O 1
ATOM 6435 N N . GLY B 1 220 ? 2.902 2.166 10.906 1 56.53 220 GLY B N 1
ATOM 6436 C CA . GLY B 1 220 ? 2.359 3.254 11.703 1 56.53 220 GLY B CA 1
ATOM 6437 C C . GLY B 1 220 ? 3.373 4.344 11.992 1 56.53 220 GLY B C 1
ATOM 6438 O O . GLY B 1 220 ? 4.133 4.742 11.109 1 56.53 220 GLY B O 1
ATOM 6439 N N . PRO B 1 221 ? 3.371 4.766 13.18 1 56.03 221 PRO B N 1
ATOM 6440 C CA . PRO B 1 221 ? 4.301 5.84 13.547 1 56.03 221 PRO B CA 1
ATOM 6441 C C . PRO B 1 221 ? 5.738 5.348 13.703 1 56.03 221 PRO B C 1
ATOM 6443 O O . PRO B 1 221 ? 6.668 6.156 13.719 1 56.03 221 PRO B O 1
ATOM 6446 N N . GLU B 1 222 ? 5.793 4.016 13.711 1 64.56 222 GLU B N 1
ATOM 6447 C CA . GLU B 1 222 ? 7.117 3.457 13.961 1 64.56 222 GLU B CA 1
ATOM 6448 C C . GLU B 1 222 ? 7.68 2.791 12.703 1 64.56 222 GLU B C 1
ATOM 6450 O O . GLU B 1 222 ? 6.922 2.281 11.875 1 64.56 222 GLU B O 1
ATOM 6455 N N . ARG B 1 223 ? 8.938 2.891 12.516 1 79.06 223 ARG B N 1
ATOM 6456 C CA . ARG B 1 223 ? 9.695 2.238 11.453 1 79.06 223 ARG B CA 1
ATOM 6457 C C . ARG B 1 223 ? 10.664 1.206 12.031 1 79.06 223 ARG B C 1
ATOM 6459 O O . ARG B 1 223 ? 11.859 1.46 12.125 1 79.06 223 ARG B O 1
ATOM 6466 N N . TYR B 1 224 ? 10.172 -0.016 12.188 1 84.88 224 TYR B N 1
ATOM 6467 C CA . TYR B 1 224 ? 10.93 -1.017 12.93 1 84.88 224 TYR B CA 1
ATOM 6468 C C . TYR B 1 224 ? 11.859 -1.792 12.008 1 84.88 224 TYR B C 1
ATOM 6470 O O . TYR B 1 224 ? 12.898 -2.291 12.438 1 84.88 224 TYR B O 1
ATOM 6478 N N . TYR B 1 225 ? 11.445 -1.884 10.781 1 91.75 225 TYR B N 1
ATOM 6479 C CA . TYR B 1 225 ? 12.203 -2.732 9.859 1 91.75 225 TYR B CA 1
ATOM 6480 C C . TYR B 1 225 ? 12.805 -1.908 8.734 1 91.75 225 TYR B C 1
ATOM 6482 O O . TYR B 1 225 ? 12.18 -0.976 8.227 1 91.75 225 TYR B O 1
ATOM 6490 N N . GLY B 1 226 ? 14.047 -2.174 8.422 1 93.31 226 GLY B N 1
ATOM 6491 C CA . GLY B 1 226 ? 14.719 -1.538 7.297 1 93.31 226 GLY B CA 1
ATOM 6492 C C . GLY B 1 226 ? 15.586 -2.494 6.5 1 93.31 226 GLY B C 1
ATOM 6493 O O . GLY B 1 226 ? 15.859 -3.613 6.945 1 93.31 226 GLY B O 1
ATOM 6494 N N . VAL B 1 227 ? 15.891 -2.141 5.297 1 95.88 227 VAL B N 1
ATOM 6495 C CA . VAL B 1 227 ? 16.766 -2.93 4.438 1 95.88 227 VAL B CA 1
ATOM 6496 C C . VAL B 1 227 ? 17.719 -2.006 3.688 1 95.88 227 VAL B C 1
ATOM 6498 O O . VAL B 1 227 ? 17.344 -0.897 3.299 1 95.88 227 VAL B O 1
ATOM 6501 N N . GLY B 1 228 ? 18.953 -2.371 3.674 1 95.5 228 GLY B N 1
ATOM 6502 C CA . GLY B 1 228 ? 19.938 -1.752 2.807 1 95.5 228 GLY B CA 1
ATOM 6503 C C . GLY B 1 228 ? 20.406 -2.662 1.686 1 95.5 228 GLY B C 1
ATOM 6504 O O . GLY B 1 228 ? 20.562 -3.869 1.883 1 95.5 228 GLY B O 1
ATOM 6505 N N . VAL B 1 229 ? 20.594 -2.076 0.481 1 96.31 229 VAL B N 1
ATOM 6506 C CA . VAL B 1 229 ? 21.016 -2.865 -0.668 1 96.31 229 VAL B CA 1
ATOM 6507 C C . VAL B 1 229 ? 22.219 -2.195 -1.336 1 96.31 229 VAL B C 1
ATOM 6509 O O . VAL B 1 229 ? 22.312 -0.966 -1.374 1 96.31 229 VAL B O 1
ATOM 6512 N N . VAL B 1 230 ? 23.109 -3.02 -1.832 1 95.88 230 VAL B N 1
ATOM 6513 C CA . VAL B 1 230 ? 24.281 -2.57 -2.561 1 95.88 230 VAL B CA 1
ATOM 6514 C C . VAL B 1 230 ? 24.219 -3.07 -4 1 95.88 230 VAL B C 1
ATOM 6516 O O . VAL B 1 230 ? 24.016 -4.262 -4.246 1 95.88 230 VAL B O 1
ATOM 6519 N N . ILE B 1 231 ? 24.375 -2.143 -4.949 1 95.31 231 ILE B N 1
ATOM 6520 C CA . ILE B 1 231 ? 24.406 -2.459 -6.371 1 95.31 231 ILE B CA 1
ATOM 6521 C C . ILE B 1 231 ? 25.75 -2.059 -6.969 1 95.31 231 ILE B C 1
ATOM 6523 O O . ILE B 1 231 ? 26.25 -0.958 -6.715 1 95.31 231 ILE B O 1
ATOM 6527 N N . GLU B 1 232 ? 26.359 -2.967 -7.617 1 94.62 232 GLU B N 1
ATOM 6528 C CA . GLU B 1 232 ? 27.609 -2.623 -8.312 1 94.62 232 GLU B CA 1
ATOM 6529 C C . GLU B 1 232 ? 27.344 -1.663 -9.469 1 94.62 232 GLU B C 1
ATOM 6531 O O . GLU B 1 232 ? 26.359 -1.816 -10.195 1 94.62 232 GLU B O 1
ATOM 6536 N N . LEU B 1 233 ? 28.141 -0.751 -9.695 1 90.31 233 LEU B N 1
ATOM 6537 C CA . LEU B 1 233 ? 27.859 0.424 -10.508 1 90.31 233 LEU B CA 1
ATOM 6538 C C . LEU B 1 233 ? 27.922 0.088 -11.992 1 90.31 233 LEU B C 1
ATOM 6540 O O . LEU B 1 233 ? 27.203 0.669 -12.805 1 90.31 233 LEU B O 1
ATOM 6544 N N . TYR B 1 234 ? 28.812 -0.734 -12.422 1 88.62 234 TYR B N 1
ATOM 6545 C CA . TYR B 1 234 ? 29.078 -0.926 -13.852 1 88.62 234 TYR B CA 1
ATOM 6546 C C . TYR B 1 234 ? 28.141 -1.975 -14.438 1 88.62 234 TYR B C 1
ATOM 6548 O O . TYR B 1 234 ? 27.719 -1.864 -15.594 1 88.62 234 TYR B O 1
ATOM 6556 N N . THR B 1 235 ? 27.859 -2.943 -13.648 1 89.44 235 THR B N 1
ATOM 6557 C CA . THR B 1 235 ? 27.047 -4.051 -14.141 1 89.44 235 THR B CA 1
ATOM 6558 C C . THR B 1 235 ? 25.578 -3.869 -13.742 1 89.44 235 THR B C 1
ATOM 6560 O O . THR B 1 235 ? 24.688 -4.441 -14.367 1 89.44 235 THR B O 1
ATOM 6563 N N . GLY B 1 236 ? 25.312 -3.133 -12.68 1 91.88 236 GLY B N 1
ATOM 6564 C CA . GLY B 1 236 ? 23.969 -2.973 -12.172 1 91.88 236 GLY B CA 1
ATOM 6565 C C . GLY B 1 236 ? 23.484 -4.16 -11.352 1 91.88 236 GLY B C 1
ATOM 6566 O O . GLY B 1 236 ? 22.312 -4.254 -11.008 1 91.88 236 GLY B O 1
ATOM 6567 N N . ILE B 1 237 ? 24.422 -5.055 -10.992 1 94.56 237 ILE B N 1
ATOM 6568 C CA . ILE B 1 237 ? 24.094 -6.281 -10.273 1 94.56 237 ILE B CA 1
ATOM 6569 C C . ILE B 1 237 ? 24.016 -5.996 -8.773 1 94.56 237 ILE B C 1
ATOM 6571 O O . ILE B 1 237 ? 24.844 -5.254 -8.234 1 94.56 237 ILE B O 1
ATOM 6575 N N . VAL B 1 238 ? 22.953 -6.531 -8.141 1 96.69 238 VAL B N 1
ATOM 6576 C CA . VAL B 1 238 ? 22.875 -6.457 -6.691 1 96.69 238 VAL B CA 1
ATOM 6577 C C . VAL B 1 238 ? 23.859 -7.445 -6.062 1 96.69 238 VAL B C 1
ATOM 6579 O O . VAL B 1 238 ? 23.875 -8.625 -6.426 1 96.69 238 VAL B O 1
ATOM 6582 N N . LEU B 1 239 ? 24.609 -7 -5.094 1 95.62 239 LEU B N 1
ATOM 6583 C CA . LEU B 1 239 ? 25.688 -7.824 -4.539 1 95.62 239 LEU B CA 1
ATOM 6584 C C . LEU B 1 239 ? 25.359 -8.227 -3.105 1 95.62 239 LEU B C 1
ATOM 6586 O O . LEU B 1 239 ? 25.906 -9.219 -2.602 1 95.62 239 LEU B O 1
ATOM 6590 N N . ASP B 1 240 ? 24.547 -7.383 -2.529 1 95.38 240 ASP B N 1
ATOM 6591 C CA . ASP B 1 240 ? 24.344 -7.629 -1.105 1 95.38 240 ASP B CA 1
ATOM 6592 C C . ASP B 1 240 ? 23.125 -6.879 -0.589 1 95.38 240 ASP B C 1
ATOM 6594 O O . ASP B 1 240 ? 22.656 -5.922 -1.22 1 95.38 240 ASP B O 1
ATOM 6598 N N . TRP B 1 241 ? 22.547 -7.418 0.482 1 96.62 241 TRP B N 1
ATOM 6599 C CA . TRP B 1 241 ? 21.5 -6.738 1.242 1 96.62 241 TRP B CA 1
ATOM 6600 C C . TRP B 1 241 ? 21.703 -6.949 2.74 1 96.62 241 TRP B C 1
ATOM 6602 O O . TRP B 1 241 ? 22.453 -7.836 3.156 1 96.62 241 TRP B O 1
ATOM 6612 N N . GLU B 1 242 ? 21.203 -6.027 3.547 1 96.25 242 GLU B N 1
ATOM 6613 C CA . GLU B 1 242 ? 21.203 -6.148 5 1 96.25 242 GLU B CA 1
ATOM 6614 C C . GLU B 1 242 ? 19.906 -5.629 5.605 1 96.25 242 GLU B C 1
ATOM 6616 O O . GLU B 1 242 ? 19.422 -4.559 5.227 1 96.25 242 GLU B O 1
ATOM 6621 N N . PHE B 1 243 ? 19.406 -6.516 6.516 1 95.56 243 PHE B N 1
ATOM 6622 C CA . PHE B 1 243 ? 18.188 -6.125 7.215 1 95.56 243 PHE B CA 1
ATOM 6623 C C . PHE B 1 243 ? 18.5 -5.605 8.609 1 95.56 243 PHE B C 1
ATOM 6625 O O . PHE B 1 243 ? 19.453 -6.074 9.25 1 95.56 243 PHE B O 1
ATOM 6632 N N . VAL B 1 244 ? 17.734 -4.621 9 1 94.75 244 VAL B N 1
ATOM 6633 C CA . VAL B 1 244 ? 17.812 -4.125 10.367 1 94.75 244 VAL B CA 1
ATOM 6634 C C . VAL B 1 244 ? 16.422 -4.129 11 1 94.75 244 VAL B C 1
ATOM 6636 O O . VAL B 1 244 ? 15.438 -3.805 10.336 1 94.75 244 VAL B O 1
ATOM 6639 N N . SER B 1 245 ? 16.344 -4.668 12.18 1 93.81 245 SER B N 1
ATOM 6640 C CA . SER B 1 245 ? 15.078 -4.754 12.906 1 93.81 245 SER B CA 1
ATOM 6641 C C . SER B 1 245 ? 15.266 -4.355 14.367 1 93.81 245 SER B C 1
ATOM 6643 O O . SER B 1 245 ? 16.125 -4.895 15.062 1 93.81 245 SER B O 1
ATOM 6645 N N . SER B 1 246 ? 14.422 -3.445 14.805 1 90.19 246 SER B N 1
ATOM 6646 C CA . SER B 1 246 ? 14.453 -3.033 16.203 1 90.19 246 SER B CA 1
ATOM 6647 C C . SER B 1 246 ? 13.234 -3.549 16.953 1 90.19 246 SER B C 1
ATOM 6649 O O . SER B 1 246 ? 12.906 -3.045 18.031 1 90.19 246 SER B O 1
ATOM 6651 N N . TYR B 1 247 ? 12.578 -4.535 16.391 1 88 247 TYR B N 1
ATOM 6652 C CA . TYR B 1 247 ? 11.344 -5.031 16.969 1 88 247 TYR B CA 1
ATOM 6653 C C . TYR B 1 247 ? 11.289 -6.555 16.922 1 88 247 TYR B C 1
ATOM 6655 O O . TYR B 1 247 ? 11.703 -7.164 15.938 1 88 247 TYR B O 1
ATOM 6663 N N . CYS B 1 248 ? 10.906 -7.09 18 1 88.56 248 CYS B N 1
ATOM 6664 C CA . CYS B 1 248 ? 10.547 -8.5 18.094 1 88.56 248 CYS B CA 1
ATOM 6665 C C . CYS B 1 248 ? 9.25 -8.68 18.875 1 88.56 248 CYS B C 1
ATOM 6667 O O . CYS B 1 248 ? 9.148 -8.273 20.031 1 88.56 248 CYS B O 1
ATOM 6669 N N . HIS B 1 249 ? 8.328 -9.258 18.203 1 82.44 249 HIS B N 1
ATOM 6670 C CA . HIS B 1 249 ? 7.008 -9.398 18.797 1 82.44 249 HIS B CA 1
ATOM 6671 C C . HIS B 1 249 ? 7.066 -10.258 20.062 1 82.44 249 HIS B C 1
ATOM 6673 O O . HIS B 1 249 ? 6.402 -9.953 21.062 1 82.44 249 HIS B O 1
ATOM 6679 N N . GLU B 1 250 ? 7.781 -11.312 20.062 1 83.19 250 GLU B N 1
ATOM 6680 C CA . GLU B 1 250 ? 7.902 -12.203 21.219 1 83.19 250 GLU B CA 1
ATOM 6681 C C . GLU B 1 250 ? 8.578 -11.508 22.391 1 83.19 250 GLU B C 1
ATOM 6683 O O . GLU B 1 250 ? 8.195 -11.703 23.547 1 83.19 250 GLU B O 1
ATOM 6688 N N . CYS B 1 251 ? 9.531 -10.727 22.047 1 84.12 251 CYS B N 1
ATOM 6689 C CA . CYS B 1 251 ? 10.211 -9.969 23.094 1 84.12 251 CYS B CA 1
ATOM 6690 C C . CYS B 1 251 ? 9.266 -8.961 23.734 1 84.12 251 CYS B C 1
ATOM 6692 O O . CYS B 1 251 ? 9.32 -8.734 24.938 1 84.12 251 CYS B O 1
ATOM 6694 N N . LYS B 1 252 ? 8.445 -8.328 22.938 1 77.75 252 LYS B N 1
ATOM 6695 C CA . LYS B 1 252 ? 7.523 -7.309 23.438 1 77.75 252 LYS B CA 1
ATOM 6696 C C . LYS B 1 252 ? 6.453 -7.934 24.344 1 77.75 252 LYS B C 1
ATOM 6698 O O . LYS B 1 252 ? 6.07 -7.348 25.344 1 77.75 252 LYS B O 1
ATOM 6703 N N . GLU B 1 253 ? 5.992 -9.047 23.906 1 77.06 253 GLU B N 1
ATOM 6704 C CA . GLU B 1 253 ? 4.902 -9.703 24.625 1 77.06 253 GLU B CA 1
ATOM 6705 C C . GLU B 1 253 ? 5.402 -10.359 25.922 1 77.06 253 GLU B C 1
ATOM 6707 O O . GLU B 1 253 ? 4.676 -10.414 26.906 1 77.06 253 GLU B O 1
ATOM 6712 N N . LYS B 1 254 ? 6.582 -10.898 25.734 1 74.5 254 LYS B N 1
ATOM 6713 C CA . LYS B 1 254 ? 7.078 -11.609 26.906 1 74.5 254 LYS B CA 1
ATOM 6714 C C . LYS B 1 254 ? 7.441 -10.633 28.031 1 74.5 254 LYS B C 1
ATOM 6716 O O . LYS B 1 254 ? 8.328 -9.789 27.859 1 74.5 254 LYS B O 1
ATOM 6721 N N . LYS B 1 255 ? 6.445 -10.352 28.938 1 60.78 255 LYS B N 1
ATOM 6722 C CA . LYS B 1 255 ? 6.668 -9.547 30.125 1 60.78 255 LYS B CA 1
ATOM 6723 C C . LYS B 1 255 ? 7.543 -10.289 31.141 1 60.78 255 LYS B C 1
ATOM 6725 O O . LYS B 1 255 ? 7.512 -11.523 31.203 1 60.78 255 LYS B O 1
ATOM 6730 N N . GLU B 1 256 ? 8.633 -9.539 31.672 1 56.94 256 GLU B N 1
ATOM 6731 C CA . GLU B 1 256 ? 9.453 -10.109 32.719 1 56.94 256 GLU B CA 1
ATOM 6732 C C . GLU B 1 256 ? 8.594 -10.734 33.812 1 56.94 256 GLU B C 1
ATOM 6734 O O . GLU B 1 256 ? 7.789 -10.047 34.469 1 56.94 256 GLU B O 1
ATOM 6739 N N . ASP B 1 257 ? 8.023 -11.758 33.469 1 53.94 257 ASP B N 1
ATOM 6740 C CA . ASP B 1 257 ? 7.34 -12.414 34.594 1 53.94 257 ASP B CA 1
ATOM 6741 C C . ASP B 1 257 ? 8.258 -12.531 35.812 1 53.94 257 ASP B C 1
ATOM 6743 O O . ASP B 1 257 ? 9.484 -12.562 35.656 1 53.94 257 ASP B O 1
ATOM 6747 N N . GLU B 1 258 ? 7.668 -12.164 36.938 1 51.5 258 GLU B N 1
ATOM 6748 C CA . GLU B 1 258 ? 8.227 -12.195 38.281 1 51.5 258 GLU B CA 1
ATOM 6749 C C . GLU B 1 258 ? 9.078 -13.438 38.5 1 51.5 258 GLU B C 1
ATOM 6751 O O . GLU B 1 258 ? 9.773 -13.555 39.5 1 51.5 258 GLU B O 1
ATOM 6756 N N . VAL B 1 259 ? 8.82 -14.562 37.875 1 52.09 259 VAL B N 1
ATOM 6757 C CA . VAL B 1 259 ? 9.617 -15.695 38.344 1 52.09 259 VAL B CA 1
ATOM 6758 C C . VAL B 1 259 ? 10.992 -15.664 37.656 1 52.09 259 VAL B C 1
ATOM 6760 O O . VAL B 1 259 ? 11.094 -15.789 36.438 1 52.09 259 VAL B O 1
ATOM 6763 N N . GLN B 1 260 ? 11.984 -15.047 38.156 1 56 260 GLN B N 1
ATOM 6764 C CA . GLN B 1 260 ? 13.344 -14.617 37.844 1 56 260 GLN B CA 1
ATOM 6765 C C . GLN B 1 260 ? 14.023 -15.57 36.875 1 56 260 GLN B C 1
ATOM 6767 O O . GLN B 1 260 ? 14.656 -15.133 35.906 1 56 260 GLN B O 1
ATOM 6772 N N . GLY B 1 261 ? 13.836 -16.922 37.094 1 60.16 261 GLY B N 1
ATOM 6773 C CA . GLY B 1 261 ? 14.602 -17.953 36.406 1 60.16 261 GLY B CA 1
ATOM 6774 C C . GLY B 1 261 ? 14.047 -18.281 35.062 1 60.16 261 GLY B C 1
ATOM 6775 O O . GLY B 1 261 ? 14.805 -18.625 34.125 1 60.16 261 GLY B O 1
ATOM 6776 N N . SER B 1 262 ? 12.789 -18.016 34.906 1 74.38 262 SER B N 1
ATOM 6777 C CA . SER B 1 262 ? 12.109 -18.5 33.688 1 74.38 262 SER B CA 1
ATOM 6778 C C . SER B 1 262 ? 12.258 -17.531 32.531 1 74.38 262 SER B C 1
ATOM 6780 O O . SER B 1 262 ? 12.414 -17.938 31.391 1 74.38 262 SER B O 1
ATOM 6782 N N . TYR B 1 263 ? 12.406 -16.344 32.844 1 79.81 263 TYR B N 1
ATOM 6783 C CA . TYR B 1 263 ? 12.547 -15.344 31.781 1 79.81 263 TYR B CA 1
ATOM 6784 C C . TYR B 1 263 ? 13.93 -15.422 31.156 1 79.81 263 TYR B C 1
ATOM 6786 O O . TYR B 1 263 ? 14.062 -15.336 29.922 1 79.81 263 TYR B O 1
ATOM 6794 N N . ASP B 1 264 ? 14.906 -15.711 32.031 1 79.06 264 ASP B N 1
ATOM 6795 C CA . ASP B 1 264 ? 16.281 -15.773 31.531 1 79.06 264 ASP B CA 1
ATOM 6796 C C . ASP B 1 264 ? 16.469 -16.984 30.625 1 79.06 264 ASP B C 1
ATOM 6798 O O . ASP B 1 264 ? 17.172 -16.906 29.609 1 79.06 264 ASP B O 1
ATOM 6802 N N . GLU B 1 265 ? 15.898 -18.047 31.031 1 82.12 265 GLU B N 1
ATOM 6803 C CA . GLU B 1 265 ? 15.969 -19.234 30.203 1 82.12 265 GLU B CA 1
ATOM 6804 C C . GLU B 1 265 ? 15.25 -19.031 28.875 1 82.12 265 GLU B C 1
ATOM 6806 O O . GLU B 1 265 ? 15.75 -19.422 27.812 1 82.12 265 GLU B O 1
ATOM 6811 N N . TRP B 1 266 ? 14.195 -18.406 28.938 1 85.38 266 TRP B N 1
ATOM 6812 C CA . TRP B 1 266 ? 13.453 -18.109 27.719 1 85.38 266 TRP B CA 1
ATOM 6813 C C . TRP B 1 266 ? 14.258 -17.188 26.812 1 85.38 266 TRP B C 1
ATOM 6815 O O . TRP B 1 266 ? 14.367 -17.422 25.609 1 85.38 266 TRP B O 1
ATOM 6825 N N . LYS B 1 267 ? 14.75 -16.203 27.438 1 85.62 267 LYS B N 1
ATOM 6826 C CA . LYS B 1 267 ? 15.516 -15.203 26.688 1 85.62 267 LYS B CA 1
ATOM 6827 C C . LYS B 1 267 ? 16.703 -15.852 25.984 1 85.62 267 LYS B C 1
ATOM 6829 O O . LYS B 1 267 ? 16.969 -15.547 24.812 1 85.62 267 LYS B O 1
ATOM 6834 N N . ARG B 1 268 ? 17.344 -16.781 26.656 1 85.62 268 ARG B N 1
ATOM 6835 C CA . ARG B 1 268 ? 18.469 -17.484 26.062 1 85.62 268 ARG B CA 1
ATOM 6836 C C . ARG B 1 268 ? 18.031 -18.344 24.875 1 85.62 268 ARG B C 1
ATOM 6838 O O . ARG B 1 268 ? 18.703 -18.375 23.844 1 85.62 268 ARG B O 1
ATOM 6845 N N . SER B 1 269 ? 16.984 -18.922 25.031 1 85.5 269 SER B N 1
ATOM 6846 C CA . SER B 1 269 ? 16.484 -19.781 23.969 1 85.5 269 SER B CA 1
ATOM 6847 C C . SER B 1 269 ? 15.953 -18.953 22.797 1 85.5 269 SER B C 1
ATOM 6849 O O . SER B 1 269 ? 16.062 -19.359 21.641 1 85.5 269 SER B O 1
ATOM 6851 N N . HIS B 1 270 ? 15.414 -17.75 23.109 1 88.38 270 HIS B N 1
ATOM 6852 C CA . HIS B 1 270 ? 14.773 -16.906 22.109 1 88.38 270 HIS B CA 1
ATOM 6853 C C . HIS B 1 270 ? 15.812 -16.141 21.312 1 88.38 270 HIS B C 1
ATOM 6855 O O . HIS B 1 270 ? 15.547 -15.742 20.172 1 88.38 270 HIS B O 1
ATOM 6861 N N . GLU B 1 271 ? 16.891 -15.977 21.859 1 85.19 271 GLU B N 1
ATOM 6862 C CA . GLU B 1 271 ? 17.922 -15.117 21.266 1 85.19 271 GLU B CA 1
ATOM 6863 C C . GLU B 1 271 ? 18.266 -15.57 19.859 1 85.19 271 GLU B C 1
ATOM 6865 O O . GLU B 1 271 ? 18.484 -14.742 18.969 1 85.19 271 GLU B O 1
ATOM 6870 N N . ARG B 1 272 ? 18.219 -16.844 19.641 1 82.75 272 ARG B N 1
ATOM 6871 C CA . ARG B 1 272 ? 18.578 -17.391 18.328 1 82.75 272 ARG B CA 1
ATOM 6872 C C . ARG B 1 272 ? 17.516 -17.078 17.297 1 82.75 272 ARG B C 1
ATOM 6874 O O . ARG B 1 272 ? 17.812 -17 16.094 1 82.75 272 ARG B O 1
ATOM 6881 N N . ASN B 1 273 ? 16.375 -16.828 17.781 1 83.19 273 ASN B N 1
ATOM 6882 C CA . ASN B 1 273 ? 15.258 -16.641 16.859 1 83.19 273 ASN B CA 1
ATOM 6883 C C . ASN B 1 273 ? 14.664 -15.242 16.969 1 83.19 273 ASN B C 1
ATOM 6885 O O . ASN B 1 273 ? 13.562 -14.984 16.484 1 83.19 273 ASN B O 1
ATOM 6889 N N . CYS B 1 274 ? 15.391 -14.375 17.672 1 89.5 274 CYS B N 1
ATOM 6890 C CA . CYS B 1 274 ? 14.875 -13.031 17.891 1 89.5 274 CYS B CA 1
ATOM 6891 C C . CYS B 1 274 ? 14.906 -12.219 16.594 1 89.5 274 CYS B C 1
ATOM 6893 O O . CYS B 1 274 ? 15.898 -12.242 15.867 1 89.5 274 CYS B O 1
ATOM 6895 N N . ASN B 1 275 ? 13.875 -11.531 16.328 1 89.19 275 ASN B N 1
ATOM 6896 C CA . ASN B 1 275 ? 13.797 -10.703 15.133 1 89.19 275 ASN B CA 1
ATOM 6897 C C . ASN B 1 275 ? 14.547 -9.383 15.312 1 89.19 275 ASN B C 1
ATOM 6899 O O . ASN B 1 275 ? 14.812 -8.68 14.344 1 89.19 275 ASN B O 1
ATOM 6903 N N . MET B 1 276 ? 14.891 -9.078 16.531 1 91.5 276 MET B N 1
ATOM 6904 C CA . MET B 1 276 ? 15.602 -7.832 16.797 1 91.5 276 MET B CA 1
ATOM 6905 C C . MET B 1 276 ? 17.109 -8.016 16.625 1 91.5 276 MET B C 1
ATOM 6907 O O . MET B 1 276 ? 17.703 -8.883 17.266 1 91.5 276 MET B O 1
ATOM 6911 N N . ASN B 1 277 ? 17.703 -7.258 15.75 1 91.5 277 ASN B N 1
ATOM 6912 C CA . ASN B 1 277 ? 19.141 -7.336 15.57 1 91.5 277 ASN B CA 1
ATOM 6913 C C . ASN B 1 277 ? 19.812 -5.973 15.758 1 91.5 277 ASN B C 1
ATOM 6915 O O . ASN B 1 277 ? 20.984 -5.793 15.406 1 91.5 277 ASN B O 1
ATOM 6919 N N . TYR B 1 278 ? 19.031 -5.02 16.188 1 92.75 278 TYR B N 1
ATOM 6920 C CA . TYR B 1 278 ? 19.562 -3.684 16.469 1 92.75 278 TYR B CA 1
ATOM 6921 C C . TYR B 1 278 ? 18.906 -3.094 17.719 1 92.75 278 TYR B C 1
ATOM 6923 O O . TYR B 1 278 ? 17.688 -3.141 17.859 1 92.75 278 TYR B O 1
ATOM 6931 N N . LYS B 1 279 ? 19.781 -2.66 18.562 1 87.19 279 LYS B N 1
ATOM 6932 C CA . LYS B 1 279 ? 19.344 -1.971 19.766 1 87.19 279 LYS B CA 1
ATOM 6933 C C . LYS B 1 279 ? 19.922 -0.563 19.844 1 87.19 279 LYS B C 1
ATOM 6935 O O . LYS B 1 279 ? 21.141 -0.385 19.719 1 87.19 279 LYS B O 1
ATOM 6940 N N . GLY B 1 280 ? 19.234 0.445 19.5 1 80.5 280 GLY B N 1
ATOM 6941 C CA . GLY B 1 280 ? 19.703 1.819 19.547 1 80.5 280 GLY B CA 1
ATOM 6942 C C . GLY B 1 280 ? 18.703 2.816 19.016 1 80.5 280 GLY B C 1
ATOM 6943 O O . GLY B 1 280 ? 17.516 2.51 18.906 1 80.5 280 GLY B O 1
ATOM 6944 N N . ASP B 1 281 ? 19.234 3.936 18.797 1 76.69 281 ASP B N 1
ATOM 6945 C CA . ASP B 1 281 ? 18.359 4.992 18.297 1 76.69 281 ASP B CA 1
ATOM 6946 C C . ASP B 1 281 ? 18.031 4.805 16.828 1 76.69 281 ASP B C 1
ATOM 6948 O O . ASP B 1 281 ? 18.703 4.035 16.125 1 76.69 281 ASP B O 1
ATOM 6952 N N . SER B 1 282 ? 17.016 5.461 16.359 1 75.31 282 SER B N 1
ATOM 6953 C CA . SER B 1 282 ? 16.531 5.32 14.992 1 7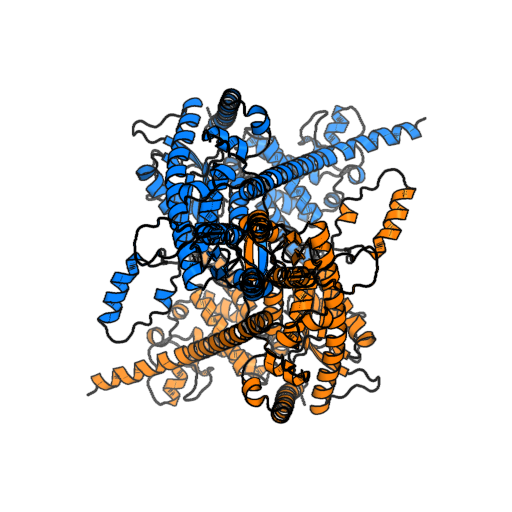5.31 282 SER B CA 1
ATOM 6954 C C . SER B 1 282 ? 17.578 5.75 13.984 1 75.31 282 SER B C 1
ATOM 6956 O O . SER B 1 282 ? 17.703 5.16 12.906 1 75.31 282 SER B O 1
ATOM 6958 N N . ASP B 1 283 ? 18.406 6.637 14.297 1 72.19 283 ASP B N 1
ATOM 6959 C CA . ASP B 1 283 ? 19.406 7.164 13.367 1 72.19 283 ASP B CA 1
ATOM 6960 C C . ASP B 1 283 ? 20.562 6.18 13.18 1 72.19 283 ASP B C 1
ATOM 6962 O O . ASP B 1 283 ? 21.188 6.148 12.117 1 72.19 283 ASP B O 1
ATOM 6966 N N . GLY B 1 284 ? 20.781 5.43 14.219 1 84.56 284 GLY B N 1
ATOM 6967 C CA . GLY B 1 284 ? 21.891 4.492 14.172 1 84.56 284 GLY B CA 1
ATOM 6968 C C . GLY B 1 284 ? 21.578 3.254 13.344 1 84.56 284 GLY B C 1
ATOM 6969 O O . GLY B 1 284 ? 22.484 2.463 13.055 1 84.56 284 GLY B O 1
ATOM 6970 N N . ARG B 1 285 ? 20.406 3.078 12.922 1 88.19 285 ARG B N 1
ATOM 6971 C CA . ARG B 1 285 ? 20 1.875 12.195 1 88.19 285 ARG B CA 1
ATOM 6972 C C . ARG B 1 285 ? 20.688 1.807 10.836 1 88.19 285 ARG B C 1
ATOM 6974 O O . ARG B 1 285 ? 21.25 0.771 10.469 1 88.19 285 ARG B O 1
ATOM 6981 N N . GLU B 1 286 ? 20.594 2.893 10.141 1 89.44 286 GLU B N 1
ATOM 6982 C CA . GLU B 1 286 ? 21.234 2.928 8.828 1 89.44 286 GLU B CA 1
ATOM 6983 C C . GLU B 1 286 ? 22.734 2.713 8.953 1 89.44 286 GLU B C 1
ATOM 6985 O O . GLU B 1 286 ? 23.344 2.039 8.125 1 89.44 286 GLU B O 1
ATOM 6990 N N . GLU B 1 287 ? 23.297 3.336 10.008 1 89.44 287 GLU B N 1
ATOM 6991 C CA . GLU B 1 287 ? 24.734 3.17 10.266 1 89.44 287 GLU B CA 1
ATOM 6992 C C . GLU B 1 287 ? 25.078 1.705 10.508 1 89.44 287 GLU B C 1
ATOM 6994 O O . GLU B 1 287 ? 26.078 1.207 9.984 1 89.44 287 GLU B O 1
ATOM 6999 N N . ALA B 1 288 ? 24.25 1.106 11.266 1 91.81 288 ALA B N 1
ATOM 7000 C CA . ALA B 1 288 ? 24.469 -0.305 11.57 1 91.81 288 ALA B CA 1
ATOM 7001 C C . ALA B 1 288 ? 24.438 -1.149 10.297 1 91.81 288 ALA B C 1
ATOM 7003 O O . ALA B 1 288 ? 25.234 -2.072 10.141 1 91.81 288 ALA B O 1
ATOM 7004 N N . VAL B 1 289 ? 23.531 -0.879 9.391 1 93.19 289 VAL B N 1
ATOM 7005 C CA . VAL B 1 289 ? 23.375 -1.626 8.156 1 93.19 289 VAL B CA 1
ATOM 7006 C C . VAL B 1 289 ? 24.641 -1.521 7.309 1 93.19 289 VAL B C 1
ATOM 7008 O O . VAL B 1 289 ? 25.203 -2.537 6.898 1 93.19 289 VAL B O 1
ATOM 7011 N N . VAL B 1 290 ? 25.094 -0.356 7.066 1 91.75 290 VAL B N 1
ATOM 7012 C CA . VAL B 1 290 ? 26.234 -0.139 6.188 1 91.75 290 VAL B CA 1
ATOM 7013 C C . VAL B 1 290 ? 27.5 -0.706 6.832 1 91.75 290 VAL B C 1
ATOM 7015 O O . VAL B 1 290 ? 28.359 -1.254 6.141 1 91.75 290 VAL B O 1
ATOM 7018 N N . GLN B 1 291 ? 27.594 -0.51 8.141 1 91.25 291 GLN B N 1
ATOM 7019 C CA . GLN B 1 291 ? 28.75 -1.058 8.844 1 91.25 291 GLN B CA 1
ATOM 7020 C C . GLN B 1 291 ? 28.828 -2.572 8.672 1 91.25 291 GLN B C 1
ATOM 7022 O O . GLN B 1 291 ? 29.891 -3.111 8.383 1 91.25 291 GLN B O 1
ATOM 7027 N N . ARG B 1 292 ? 27.766 -3.227 8.82 1 92.94 292 ARG B N 1
ATOM 7028 C CA . ARG B 1 292 ? 27.719 -4.68 8.688 1 92.94 292 ARG B CA 1
ATOM 7029 C C . ARG B 1 292 ? 28.047 -5.105 7.258 1 92.94 292 ARG B C 1
ATOM 7031 O O . ARG B 1 292 ? 28.797 -6.07 7.051 1 92.94 292 ARG B O 1
ATOM 7038 N N . MET B 1 293 ? 27.531 -4.41 6.332 1 93.19 293 MET B N 1
ATOM 7039 C CA . MET B 1 293 ? 27.766 -4.754 4.934 1 93.19 293 MET B CA 1
ATOM 7040 C C . MET B 1 293 ? 29.234 -4.582 4.566 1 93.19 293 MET B C 1
ATOM 7042 O O . MET B 1 293 ? 29.828 -5.453 3.92 1 93.19 293 MET B O 1
ATOM 7046 N N . CYS B 1 294 ? 29.859 -3.504 5.016 1 92.19 294 CYS B N 1
ATOM 7047 C CA . CYS B 1 294 ? 31.266 -3.262 4.727 1 92.19 294 CYS B CA 1
ATOM 7048 C C . CYS B 1 294 ? 32.156 -4.27 5.449 1 92.19 294 CYS B C 1
ATOM 7050 O O . CYS B 1 294 ? 33.125 -4.738 4.895 1 92.19 294 CYS B O 1
ATOM 7052 N N . SER B 1 295 ? 31.719 -4.57 6.652 1 88.62 295 SER B N 1
ATOM 7053 C CA . SER B 1 295 ? 32.531 -5.477 7.465 1 88.62 295 SER B CA 1
ATOM 7054 C C . SER B 1 295 ? 32.562 -6.875 6.855 1 88.62 295 SER B C 1
ATOM 7056 O O . SER B 1 295 ? 33.594 -7.559 6.926 1 88.62 295 SER B O 1
ATOM 7058 N N . ARG B 1 296 ? 31.531 -7.305 6.254 1 91.75 296 ARG B N 1
ATOM 7059 C CA . ARG B 1 296 ? 31.484 -8.68 5.777 1 91.75 296 ARG B CA 1
ATOM 7060 C C . ARG B 1 296 ? 31.906 -8.773 4.312 1 91.75 296 ARG B C 1
ATOM 7062 O O . ARG B 1 296 ? 32.094 -9.867 3.785 1 91.75 296 ARG B O 1
ATOM 7069 N N . SER B 1 297 ? 32 -7.621 3.641 1 93.19 297 SER B N 1
ATOM 7070 C CA . SER B 1 297 ? 32.281 -7.629 2.209 1 93.19 297 SER B CA 1
ATOM 7071 C C . SER B 1 297 ? 33.594 -8.328 1.903 1 93.19 297 SER B C 1
ATOM 7073 O O . SER B 1 297 ? 33.719 -9.055 0.916 1 93.19 297 SER B O 1
ATOM 7075 N N . VAL B 1 298 ? 34.594 -8.102 2.768 1 91.19 298 VAL B N 1
ATOM 7076 C CA . VAL B 1 298 ? 35.906 -8.695 2.559 1 91.19 298 VAL B CA 1
ATOM 7077 C C . VAL B 1 298 ? 35.875 -10.18 2.92 1 91.19 298 VAL B C 1
ATOM 7079 O O . VAL B 1 298 ? 36.281 -11.031 2.127 1 91.19 298 VAL B O 1
ATOM 7082 N N . GLU B 1 299 ? 35.344 -10.469 4.066 1 87.62 299 GLU B N 1
ATOM 7083 C CA . GLU B 1 299 ? 35.344 -11.828 4.586 1 87.62 299 GLU B CA 1
ATOM 7084 C C . GLU B 1 299 ? 34.469 -12.75 3.762 1 87.62 299 GLU B C 1
ATOM 7086 O O . GLU B 1 299 ? 34.844 -13.883 3.447 1 87.62 299 GLU B O 1
ATOM 7091 N N . ARG B 1 300 ? 33.375 -12.281 3.359 1 83.88 300 ARG B N 1
ATOM 7092 C CA . ARG B 1 300 ? 32.375 -13.148 2.734 1 83.88 300 ARG B CA 1
ATOM 7093 C C . ARG B 1 300 ? 32.469 -13.07 1.215 1 83.88 300 ARG B C 1
ATOM 7095 O O . ARG B 1 300 ? 32.188 -14.055 0.522 1 83.88 300 ARG B O 1
ATOM 7102 N N . TYR B 1 301 ? 33 -11.867 0.751 1 86.56 301 TYR B N 1
ATOM 7103 C CA . TYR B 1 301 ? 32.781 -11.68 -0.681 1 86.56 301 TYR B CA 1
ATOM 7104 C C . TYR B 1 301 ? 34.125 -11.375 -1.376 1 86.56 301 TYR B C 1
ATOM 7106 O O . TYR B 1 301 ? 34.188 -11.32 -2.605 1 86.56 301 TYR B O 1
ATOM 7114 N N . GLN B 1 302 ? 35.125 -11.109 -0.676 1 90.25 302 GLN B N 1
ATOM 7115 C CA . GLN B 1 302 ? 36.438 -10.797 -1.2 1 90.25 302 GLN B CA 1
ATOM 7116 C C . GLN B 1 302 ? 36.406 -9.547 -2.07 1 90.25 302 GLN B C 1
ATOM 7118 O O . GLN B 1 302 ? 37 -9.531 -3.166 1 90.25 302 GLN B O 1
ATOM 7123 N N . VAL B 1 303 ? 35.625 -8.578 -1.591 1 94.31 303 VAL B N 1
ATOM 7124 C CA . VAL B 1 303 ? 35.562 -7.293 -2.273 1 94.31 303 VAL B CA 1
ATOM 7125 C C . VAL B 1 303 ? 35.594 -6.164 -1.249 1 94.31 303 VAL B C 1
ATOM 7127 O O . VAL B 1 303 ? 35.188 -6.352 -0.1 1 94.31 303 VAL B O 1
ATOM 7130 N N . ARG B 1 304 ? 36.125 -4.996 -1.671 1 95 304 ARG B N 1
ATOM 7131 C CA . ARG B 1 304 ? 36.062 -3.74 -0.932 1 95 304 ARG B CA 1
ATOM 7132 C C . ARG B 1 304 ? 35.25 -2.705 -1.702 1 95 304 ARG B C 1
ATOM 7134 O O . ARG B 1 304 ? 35.406 -2.566 -2.916 1 95 304 ARG B O 1
ATOM 7141 N N . TYR B 1 305 ? 34.344 -2.107 -1.036 1 93.31 305 TYR B N 1
ATOM 7142 C CA . TYR B 1 305 ? 33.625 -0.981 -1.624 1 93.31 305 TYR B CA 1
ATOM 7143 C C . TYR B 1 305 ? 34.438 0.299 -1.524 1 93.31 305 TYR B C 1
ATOM 7145 O O . TYR B 1 305 ? 34.438 0.968 -0.488 1 93.31 305 TYR B O 1
ATOM 7153 N N . VAL B 1 306 ? 35.062 0.683 -2.594 1 90.81 306 VAL B N 1
ATOM 7154 C CA . VAL B 1 306 ? 36 1.788 -2.492 1 90.81 306 VAL B CA 1
ATOM 7155 C C . VAL B 1 306 ? 35.375 3.072 -3.01 1 90.81 306 VAL B C 1
ATOM 7157 O O . VAL B 1 306 ? 35.812 4.176 -2.68 1 90.81 306 VAL B O 1
ATOM 7160 N N . VAL B 1 307 ? 34.438 2.934 -3.854 1 88.25 307 VAL B N 1
ATOM 7161 C CA . VAL B 1 307 ? 33.594 4.051 -4.242 1 88.25 307 VAL B CA 1
ATOM 7162 C C . VAL B 1 307 ? 32.156 3.777 -3.797 1 88.25 307 VAL B C 1
ATOM 7164 O O . VAL B 1 307 ? 31.609 2.703 -4.062 1 88.25 307 VAL B O 1
ATOM 7167 N N . PHE B 1 308 ? 31.719 4.742 -3.129 1 88.12 308 PHE B N 1
ATOM 7168 C CA . PHE B 1 308 ? 30.406 4.555 -2.516 1 88.12 308 PHE B CA 1
ATOM 7169 C C . PHE B 1 308 ? 29.484 5.719 -2.854 1 88.12 308 PHE B C 1
ATOM 7171 O O . PHE B 1 308 ? 29.719 6.852 -2.432 1 88.12 308 PHE B O 1
ATOM 7178 N N . ILE B 1 309 ? 28.5 5.398 -3.646 1 87.19 309 ILE B N 1
ATOM 7179 C CA . ILE B 1 309 ? 27.531 6.426 -4.023 1 87.19 309 ILE B CA 1
ATOM 7180 C C . ILE B 1 309 ? 26.328 6.355 -3.096 1 87.19 309 ILE B C 1
ATOM 7182 O O . ILE B 1 309 ? 25.703 5.301 -2.951 1 87.19 309 ILE B O 1
ATOM 7186 N N . THR B 1 310 ? 25.953 7.418 -2.389 1 84.38 310 THR B N 1
ATOM 7187 C CA . THR B 1 310 ? 24.797 7.555 -1.521 1 84.38 310 THR B CA 1
ATOM 7188 C C . THR B 1 310 ? 24.328 9.008 -1.47 1 84.38 310 THR B C 1
ATOM 7190 O O . THR B 1 310 ? 24.906 9.875 -2.113 1 84.38 310 THR B O 1
ATOM 7193 N N . GLU B 1 311 ? 23.266 9.227 -0.86 1 77.69 311 GLU B N 1
ATOM 7194 C CA . GLU B 1 311 ? 22.828 10.609 -0.671 1 77.69 311 GLU B CA 1
ATOM 7195 C C . GLU B 1 311 ? 23.688 11.328 0.364 1 77.69 311 GLU B C 1
ATOM 7197 O O . GLU B 1 311 ? 24.125 10.719 1.338 1 77.69 311 GLU B O 1
ATOM 7202 N N . ARG B 1 312 ? 23.969 12.539 0.118 1 65.19 312 ARG B N 1
ATOM 7203 C CA . ARG B 1 312 ? 24.906 13.328 0.91 1 65.19 312 ARG B CA 1
ATOM 7204 C C . ARG B 1 312 ? 24.469 13.391 2.371 1 65.19 312 ARG B C 1
ATOM 7206 O O . ARG B 1 312 ? 25.312 13.305 3.275 1 65.19 312 ARG B O 1
ATOM 7213 N N . ASP B 1 313 ? 23.25 13.539 2.57 1 67.38 313 ASP B N 1
ATOM 7214 C CA . ASP B 1 313 ? 22.766 13.734 3.932 1 67.38 313 ASP B CA 1
ATOM 7215 C C . ASP B 1 313 ? 22.422 12.398 4.586 1 67.38 313 ASP B C 1
ATOM 7217 O O . ASP B 1 313 ? 21.812 12.359 5.652 1 67.38 313 ASP B O 1
ATOM 7221 N N . SER B 1 314 ? 23.047 11.406 3.949 1 75.56 314 SER B N 1
ATOM 7222 C CA . SER B 1 314 ? 22.75 10.086 4.5 1 75.56 314 SER B CA 1
ATOM 7223 C C . SER B 1 314 ? 23.672 9.758 5.664 1 75.56 314 SER B C 1
ATOM 7225 O O . SER B 1 314 ? 24.875 10.039 5.609 1 75.56 314 SER B O 1
ATOM 7227 N N . ASN B 1 315 ? 23.156 9.266 6.727 1 76.44 315 ASN B N 1
ATOM 7228 C CA . ASN B 1 315 ? 23.938 8.789 7.867 1 76.44 315 ASN B CA 1
ATOM 7229 C C . ASN B 1 315 ? 24.891 7.676 7.465 1 76.44 315 ASN B C 1
ATOM 7231 O O . ASN B 1 315 ? 25.922 7.469 8.109 1 76.44 315 ASN B O 1
ATOM 7235 N N . ALA B 1 316 ? 24.547 7.078 6.359 1 80.62 316 ALA B N 1
ATOM 7236 C CA . ALA B 1 316 ? 25.375 5.969 5.879 1 80.62 316 ALA B CA 1
ATOM 7237 C C . ALA B 1 316 ? 26.766 6.445 5.484 1 80.62 316 ALA B C 1
ATOM 7239 O O . ALA B 1 316 ? 27.766 5.828 5.859 1 80.62 316 ALA B O 1
ATOM 7240 N N . CYS B 1 317 ? 26.781 7.508 4.836 1 76.62 317 CYS B N 1
ATOM 7241 C CA . CYS B 1 317 ? 28.062 8.039 4.355 1 76.62 317 CYS B CA 1
ATOM 7242 C C . CYS B 1 317 ? 28.938 8.477 5.52 1 76.62 317 CYS B C 1
ATOM 7244 O O . CYS B 1 317 ? 30.141 8.188 5.539 1 76.62 317 CYS B O 1
ATOM 7246 N N . ASP B 1 318 ? 28.312 9.141 6.398 1 79 318 ASP B N 1
ATOM 7247 C CA . ASP B 1 318 ? 29.062 9.609 7.566 1 79 318 ASP B CA 1
ATOM 7248 C C . ASP B 1 318 ? 29.672 8.445 8.336 1 79 318 ASP B C 1
ATOM 7250 O O . ASP B 1 318 ? 30.828 8.508 8.758 1 79 318 ASP B O 1
ATOM 7254 N N . LYS B 1 319 ? 28.906 7.512 8.461 1 84.06 319 LYS B N 1
ATOM 7255 C CA . LYS B 1 319 ? 29.359 6.344 9.203 1 84.06 319 LYS B CA 1
ATOM 7256 C C . LYS B 1 319 ? 30.516 5.66 8.5 1 84.06 319 LYS B C 1
ATOM 7258 O O . LYS B 1 319 ? 31.5 5.27 9.133 1 84.06 319 LYS B O 1
ATOM 7263 N N . ILE B 1 320 ? 30.422 5.473 7.262 1 83.88 320 ILE B N 1
ATOM 7264 C CA . ILE B 1 320 ? 31.469 4.82 6.488 1 83.88 320 ILE B CA 1
ATOM 7265 C C . ILE B 1 320 ? 32.781 5.574 6.652 1 83.88 320 ILE B C 1
ATOM 7267 O O . ILE B 1 320 ? 33.812 4.969 6.887 1 83.88 320 ILE B O 1
ATOM 7271 N N . MET B 1 321 ? 32.688 6.844 6.625 1 80.81 321 MET B N 1
ATOM 7272 C CA . MET B 1 321 ? 33.875 7.676 6.715 1 80.81 321 MET B CA 1
ATOM 7273 C C . MET B 1 321 ? 34.469 7.633 8.125 1 80.81 321 MET B C 1
ATOM 7275 O O . MET B 1 321 ? 35.688 7.742 8.297 1 80.81 321 MET B O 1
ATOM 7279 N N . GLN B 1 322 ? 33.625 7.434 9.062 1 83.81 322 GLN B N 1
ATOM 7280 C CA . GLN B 1 322 ? 34.062 7.469 10.461 1 83.81 322 GLN B CA 1
ATOM 7281 C C . GLN B 1 322 ? 34.562 6.109 10.914 1 83.81 322 GLN B C 1
ATOM 7283 O O . GLN B 1 322 ? 35.25 6.008 11.938 1 83.81 322 GLN B O 1
ATOM 7288 N N . MET B 1 323 ? 34.281 5.129 10.117 1 83.94 323 MET B N 1
ATOM 7289 C CA . MET B 1 323 ? 34.719 3.787 10.508 1 83.94 323 MET B CA 1
ATOM 7290 C C . MET B 1 323 ? 36.219 3.713 10.672 1 83.94 323 MET B C 1
ATOM 7292 O O . MET B 1 323 ? 36.969 4.398 9.953 1 83.94 323 MET B O 1
ATOM 7296 N N . ASN B 1 324 ? 36.656 2.877 11.641 1 77.44 324 ASN B N 1
ATOM 7297 C CA . ASN B 1 324 ? 38.062 2.65 11.938 1 77.44 324 ASN B CA 1
ATOM 7298 C C . ASN B 1 324 ? 38.781 3.961 12.195 1 77.44 324 ASN B C 1
ATOM 7300 O O . ASN B 1 324 ? 39.844 4.223 11.594 1 77.44 324 ASN B O 1
ATOM 7304 N N . ASN B 1 325 ? 38.156 4.789 13.016 1 77.56 325 ASN B N 1
ATOM 7305 C CA . ASN B 1 325 ? 38.688 6.059 13.492 1 77.56 325 ASN B CA 1
ATOM 7306 C C . ASN B 1 325 ? 39 7.012 12.336 1 77.56 325 ASN B C 1
ATOM 7308 O O . ASN B 1 325 ? 40.094 7.598 12.273 1 77.56 325 ASN B O 1
ATOM 7312 N N . GLY B 1 326 ? 38.062 6.941 11.375 1 78.56 326 GLY B N 1
ATOM 7313 C CA . GLY B 1 326 ? 38.156 7.891 10.281 1 78.56 326 GLY B CA 1
ATOM 7314 C C . GLY B 1 326 ? 38.938 7.348 9.094 1 78.56 326 GLY B C 1
ATOM 7315 O O . GLY B 1 326 ? 39.094 8.031 8.086 1 78.56 326 GLY B O 1
ATOM 7316 N N . GLN B 1 327 ? 39.406 6.125 9.219 1 80.75 327 GLN B N 1
ATOM 7317 C CA . GLN B 1 327 ? 40.188 5.531 8.141 1 80.75 327 GLN B CA 1
ATOM 7318 C C . GLN B 1 327 ? 39.281 4.773 7.16 1 80.75 327 GLN B C 1
ATOM 7320 O O . GLN B 1 327 ? 39.781 4.293 6.125 1 80.75 327 GLN B O 1
ATOM 7325 N N . GLY B 1 328 ? 38.062 4.75 7.559 1 85.06 328 GLY B N 1
ATOM 7326 C CA . GLY B 1 328 ? 37.125 4.012 6.723 1 85.06 328 GLY B CA 1
ATOM 7327 C C . GLY B 1 328 ? 37.062 2.537 7.074 1 85.06 328 GLY B C 1
ATOM 7328 O O . GLY B 1 328 ? 37.781 2.062 7.949 1 85.06 328 GLY B O 1
ATOM 7329 N N . PRO B 1 329 ? 36.188 1.836 6.473 1 89.69 329 PRO B N 1
ATOM 7330 C CA . PRO B 1 329 ? 35.938 0.438 6.832 1 89.69 329 PRO B CA 1
ATOM 7331 C C . PRO B 1 329 ? 37.094 -0.482 6.469 1 89.69 329 PRO B C 1
ATOM 7333 O O . PRO B 1 329 ? 37.25 -1.544 7.074 1 89.69 329 PRO B O 1
ATOM 7336 N N . TYR B 1 330 ? 37.938 -0.03 5.539 1 92.19 330 TYR B N 1
ATOM 7337 C CA . TYR B 1 330 ? 38.969 -0.932 5.02 1 92.19 330 TYR B CA 1
ATOM 7338 C C . TYR B 1 330 ? 40.344 -0.416 5.344 1 92.19 330 TYR B C 1
ATOM 7340 O O . TYR B 1 330 ? 41.344 -0.857 4.746 1 92.19 330 TYR B O 1
ATOM 7348 N N . GLY B 1 331 ? 40.438 0.557 6.176 1 87.38 331 GLY B N 1
ATOM 7349 C CA . GLY B 1 331 ? 41.719 1.103 6.578 1 87.38 331 GLY B CA 1
ATOM 7350 C C . GLY B 1 331 ? 42.188 2.254 5.703 1 87.38 331 GLY B C 1
ATOM 7351 O O . GLY B 1 331 ? 41.594 2.535 4.668 1 87.38 331 GLY B O 1
ATOM 7352 N N . ALA B 1 332 ? 43.281 2.84 6.008 1 85.38 332 ALA B N 1
ATOM 7353 C CA . ALA B 1 332 ? 43.812 4.043 5.363 1 85.38 332 ALA B CA 1
ATOM 7354 C C . ALA B 1 332 ? 44.281 3.746 3.943 1 85.38 332 ALA B C 1
ATOM 7356 O O . ALA B 1 332 ? 44.188 4.605 3.061 1 85.38 332 ALA B O 1
ATOM 7357 N N . LYS B 1 333 ? 44.719 2.598 3.686 1 87.19 333 LYS B N 1
ATOM 7358 C CA . LYS B 1 333 ? 45.219 2.209 2.377 1 87.19 333 LYS B CA 1
ATOM 7359 C C . LYS B 1 333 ? 44.125 2.105 1.347 1 87.19 333 LYS B C 1
ATOM 7361 O O . LYS B 1 333 ? 44.344 2.277 0.149 1 87.19 333 LYS B O 1
ATOM 7366 N N . HIS B 1 334 ? 43 1.729 1.829 1 90.38 334 HIS B N 1
ATOM 7367 C CA . HIS B 1 334 ? 41.844 1.576 0.953 1 90.38 334 HIS B CA 1
ATOM 7368 C C . HIS B 1 334 ? 40.75 2.531 1.35 1 90.38 334 HIS B C 1
ATOM 7370 O O . HIS B 1 334 ? 39.656 2.092 1.73 1 90.38 334 HIS B O 1
ATOM 7376 N N . ALA B 1 335 ? 41 3.771 1.125 1 86.06 335 ALA B N 1
ATOM 7377 C CA . ALA B 1 335 ? 40.031 4.812 1.504 1 86.06 335 ALA B CA 1
ATOM 7378 C C . ALA B 1 335 ? 38.781 4.75 0.642 1 86.06 335 ALA B C 1
ATOM 7380 O O . ALA B 1 335 ? 38.875 4.492 -0.562 1 86.06 335 ALA B O 1
ATOM 7381 N N . VAL B 1 336 ? 37.719 4.891 1.262 1 87.81 336 VAL B N 1
ATOM 7382 C CA . VAL B 1 336 ? 36.438 4.91 0.556 1 87.81 336 VAL B CA 1
ATOM 7383 C C . VAL B 1 336 ? 36.156 6.32 0.054 1 87.81 336 VAL B C 1
ATOM 7385 O O . VAL B 1 336 ? 36.281 7.293 0.804 1 87.81 336 VAL B O 1
ATOM 7388 N N . VAL B 1 337 ? 35.875 6.391 -1.201 1 83.25 337 VAL B N 1
ATOM 7389 C CA . VAL B 1 337 ? 35.531 7.668 -1.806 1 83.25 337 VAL B CA 1
ATOM 7390 C C . VAL B 1 337 ? 34 7.793 -1.896 1 83.25 337 VAL B C 1
ATOM 7392 O O . VAL B 1 337 ? 33.344 6.922 -2.463 1 83.25 337 VAL B O 1
ATOM 7395 N N . LYS B 1 338 ? 33.594 8.836 -1.357 1 81.62 338 LYS B N 1
ATOM 7396 C CA . LYS B 1 338 ? 32.156 9.109 -1.435 1 81.62 338 LYS B CA 1
ATOM 7397 C C . LYS B 1 338 ? 31.812 9.906 -2.691 1 81.62 338 LYS B C 1
ATOM 7399 O O . LYS B 1 338 ? 32.5 10.883 -3.02 1 81.62 338 LYS B O 1
ATOM 7404 N N . GLU B 1 339 ? 30.797 9.43 -3.385 1 81.31 339 GLU B N 1
ATOM 7405 C CA . GLU B 1 339 ? 30.25 10.156 -4.523 1 81.31 339 GLU B CA 1
ATOM 7406 C C . GLU B 1 339 ? 28.781 10.5 -4.305 1 81.31 339 GLU B C 1
ATOM 7408 O O . GLU B 1 339 ? 28.078 9.805 -3.566 1 81.31 339 GLU B O 1
ATOM 7413 N N . GLU B 1 340 ? 28.453 11.625 -4.941 1 78.5 340 GLU B N 1
ATOM 7414 C CA . GLU B 1 340 ? 27.078 12.102 -4.762 1 78.5 340 GLU B CA 1
ATOM 7415 C C . GLU B 1 340 ? 26.234 11.836 -6.004 1 78.5 340 GLU B C 1
ATOM 7417 O O . GLU B 1 340 ? 26.734 11.891 -7.125 1 78.5 340 GLU B O 1
ATOM 7422 N N . SER B 1 341 ? 25.016 11.523 -5.688 1 80.25 341 SER B N 1
ATOM 7423 C CA . SER B 1 341 ? 24.062 11.398 -6.777 1 80.25 341 SER B CA 1
ATOM 7424 C C . SER B 1 341 ? 23.672 12.766 -7.324 1 80.25 341 SER B C 1
ATOM 7426 O O . SER B 1 341 ? 23.375 13.688 -6.559 1 80.25 341 SER B O 1
ATOM 7428 N N . VAL B 1 342 ? 23.656 12.891 -8.578 1 74.69 342 VAL B N 1
ATOM 7429 C CA . VAL B 1 342 ? 23.297 14.156 -9.211 1 74.69 342 VAL B CA 1
ATOM 7430 C C . VAL B 1 342 ? 21.844 14.508 -8.867 1 74.69 342 VAL B C 1
ATOM 7432 O O . VAL B 1 342 ? 21.5 15.688 -8.781 1 74.69 342 VAL B O 1
ATOM 7435 N N . SER B 1 343 ? 21.062 13.469 -8.703 1 75.69 343 SER B N 1
ATOM 7436 C CA . SER B 1 343 ? 19.672 13.703 -8.359 1 75.69 343 SER B CA 1
ATOM 7437 C C . SER B 1 343 ? 19.547 14.406 -7.008 1 75.69 343 SER B C 1
ATOM 7439 O O . SER B 1 343 ? 18.562 15.125 -6.77 1 75.69 343 SER B O 1
ATOM 7441 N N . HIS B 1 344 ? 20.484 14.203 -6.234 1 78.25 344 HIS B N 1
ATOM 7442 C CA . HIS B 1 344 ? 20.469 14.844 -4.926 1 78.25 344 HIS B CA 1
ATOM 7443 C C . HIS B 1 344 ? 20.719 16.344 -5.047 1 78.25 344 HIS B C 1
ATOM 7445 O O . HIS B 1 344 ? 20.172 17.141 -4.273 1 78.25 344 HIS B O 1
ATOM 7451 N N . LEU B 1 345 ? 21.562 16.672 -5.977 1 77.56 345 LEU B N 1
ATOM 7452 C CA . LEU B 1 345 ? 21.812 18.094 -6.23 1 77.56 345 LEU B CA 1
ATOM 7453 C C . LEU B 1 345 ? 20.516 18.812 -6.605 1 77.56 345 LEU B C 1
ATOM 7455 O O . LEU B 1 345 ? 20.234 19.906 -6.121 1 77.56 345 LEU B O 1
ATOM 7459 N N . ARG B 1 346 ? 19.812 18.156 -7.418 1 80.44 346 ARG B N 1
ATOM 7460 C CA . ARG B 1 346 ? 18.531 18.688 -7.836 1 80.44 346 ARG B CA 1
ATOM 7461 C C . ARG B 1 346 ? 17.594 18.859 -6.645 1 80.44 346 ARG B C 1
ATOM 7463 O O . ARG B 1 346 ? 16.922 19.875 -6.516 1 80.44 346 ARG B O 1
ATOM 7470 N N . LYS B 1 347 ? 17.609 17.875 -5.879 1 81 347 LYS B N 1
ATOM 7471 C CA . LYS B 1 347 ? 16.734 17.891 -4.707 1 81 347 LYS B CA 1
ATOM 7472 C C . LYS B 1 347 ? 17.141 19 -3.738 1 81 347 LYS B C 1
ATOM 7474 O O . LYS B 1 347 ? 16.281 19.672 -3.17 1 81 347 LYS B O 1
ATOM 7479 N N . GLU B 1 348 ? 18.359 19.156 -3.516 1 82.62 348 GLU B N 1
ATOM 7480 C CA . GLU B 1 348 ? 18.859 20.172 -2.604 1 82.62 348 GLU B CA 1
ATOM 7481 C C . GLU B 1 348 ? 18.578 21.578 -3.131 1 82.62 348 GLU B C 1
ATOM 7483 O O . GLU B 1 348 ? 18.203 22.469 -2.363 1 82.62 348 GLU B O 1
ATOM 7488 N N . LEU B 1 349 ? 18.828 21.672 -4.375 1 84.5 349 LEU B N 1
ATOM 7489 C CA . LEU B 1 349 ? 18.5 22.953 -5.004 1 84.5 349 LEU B CA 1
ATOM 7490 C C . LEU B 1 349 ? 17.031 23.281 -4.84 1 84.5 349 LEU B C 1
ATOM 7492 O O . LEU B 1 349 ? 16.672 24.391 -4.449 1 84.5 349 LEU B O 1
ATOM 7496 N N . GLY B 1 350 ? 16.234 22.281 -5.129 1 85.56 350 GLY B N 1
ATOM 7497 C CA . GLY B 1 350 ? 14.797 22.484 -4.973 1 85.56 350 GLY B CA 1
ATOM 7498 C C . GLY B 1 350 ? 14.391 22.844 -3.559 1 85.56 350 GLY B C 1
ATOM 7499 O O . GLY B 1 350 ? 13.625 23.797 -3.35 1 85.56 350 GLY B O 1
ATOM 7500 N N . ALA B 1 351 ? 14.922 22.156 -2.633 1 84.94 351 ALA B N 1
ATOM 7501 C CA . ALA B 1 351 ? 14.617 22.406 -1.228 1 84.94 351 ALA B CA 1
ATOM 7502 C C . ALA B 1 351 ? 15 23.828 -0.823 1 84.94 351 ALA B C 1
ATOM 7504 O O . ALA B 1 351 ? 14.258 24.5 -0.107 1 84.94 351 ALA B O 1
ATOM 7505 N N . ALA B 1 352 ? 16.188 24.266 -1.2 1 86.75 352 ALA B N 1
ATOM 7506 C CA . ALA B 1 352 ? 16.656 25.594 -0.883 1 86.75 352 ALA B CA 1
ATOM 7507 C C . ALA B 1 352 ? 15.773 26.672 -1.517 1 86.75 352 ALA B C 1
ATOM 7509 O O . ALA B 1 352 ? 15.469 27.688 -0.889 1 86.75 352 ALA B O 1
ATOM 7510 N N . LEU B 1 353 ? 15.375 26.359 -2.697 1 87.5 353 LEU B N 1
ATOM 7511 C CA . LEU B 1 353 ? 14.547 27.312 -3.412 1 87.5 353 LEU B CA 1
ATOM 7512 C C . LEU B 1 353 ? 13.156 27.406 -2.791 1 87.5 353 LEU B C 1
ATOM 7514 O O . LEU B 1 353 ? 12.562 28.484 -2.725 1 87.5 353 LEU B O 1
ATOM 7518 N N . TYR B 1 354 ? 12.719 26.281 -2.379 1 86.06 354 TYR B N 1
ATOM 7519 C CA . TYR B 1 354 ? 11.406 26.281 -1.73 1 86.06 354 TYR B CA 1
ATOM 7520 C C . TYR B 1 354 ? 11.453 27.047 -0.414 1 86.06 354 TYR B C 1
ATOM 7522 O O . TYR B 1 354 ? 10.477 27.703 -0.036 1 86.06 354 TYR B O 1
ATOM 7530 N N . LYS B 1 355 ? 12.523 26.922 0.29 1 84.38 355 LYS B N 1
ATOM 7531 C CA . LYS B 1 355 ? 12.688 27.719 1.503 1 84.38 355 LYS B CA 1
ATOM 7532 C C . LYS B 1 355 ? 12.625 29.219 1.195 1 84.38 355 LYS B C 1
ATOM 7534 O O . LYS B 1 355 ? 12.008 29.984 1.94 1 84.38 355 LYS B O 1
ATOM 7539 N N . VAL B 1 356 ? 13.273 29.578 0.163 1 85.56 356 VAL B N 1
ATOM 7540 C CA . VAL B 1 356 ? 13.234 30.969 -0.266 1 85.56 356 VAL B CA 1
ATOM 7541 C C . VAL B 1 356 ? 11.805 31.375 -0.62 1 85.56 356 VAL B C 1
ATOM 7543 O O . VAL B 1 356 ? 11.344 32.469 -0.262 1 85.56 356 VAL B O 1
ATOM 7546 N N . ARG B 1 357 ? 11.172 30.469 -1.309 1 83.75 357 ARG B N 1
ATOM 7547 C CA . ARG B 1 357 ? 9.781 30.703 -1.692 1 83.75 357 ARG B CA 1
ATOM 7548 C C . ARG B 1 357 ? 8.898 30.922 -0.465 1 83.75 357 ARG B C 1
ATOM 7550 O O . ARG B 1 357 ? 8.078 31.828 -0.435 1 83.75 357 ARG B O 1
ATOM 7557 N N . ASP B 1 358 ? 9.102 30.047 0.461 1 78.94 358 ASP B N 1
ATOM 7558 C CA . ASP B 1 358 ? 8.312 30.141 1.684 1 78.94 358 ASP B CA 1
ATOM 7559 C C . ASP B 1 358 ? 8.555 31.469 2.4 1 78.94 358 ASP B C 1
ATOM 7561 O O . ASP B 1 358 ? 7.625 32.062 2.945 1 78.94 358 ASP B O 1
ATOM 7565 N N . GLU B 1 359 ? 9.742 31.891 2.42 1 75.75 359 GLU B N 1
ATOM 7566 C CA . GLU B 1 359 ? 10.094 33.188 3.012 1 75.75 359 GLU B CA 1
ATOM 7567 C C . GLU B 1 359 ? 9.453 34.312 2.242 1 75.75 359 GLU B C 1
ATOM 7569 O O . GLU B 1 359 ? 8.984 35.312 2.842 1 75.75 359 GLU B O 1
ATOM 7574 N N . MET B 1 360 ? 9.391 34.188 0.989 1 75.75 360 MET B N 1
ATOM 7575 C CA . MET B 1 360 ? 8.867 35.25 0.128 1 75.75 360 MET B CA 1
ATOM 7576 C C . MET B 1 360 ? 7.352 35.344 0.242 1 75.75 360 MET B C 1
ATOM 7578 O O . MET B 1 360 ? 6.793 36.438 0.188 1 75.75 360 MET B O 1
ATOM 7582 N N . ILE B 1 361 ? 6.781 34.125 0.257 1 67.38 361 ILE B N 1
ATOM 7583 C CA . ILE B 1 361 ? 5.332 34.125 0.429 1 67.38 361 ILE B CA 1
ATOM 7584 C C . ILE B 1 361 ? 4.953 34.906 1.687 1 67.38 361 ILE B C 1
ATOM 7586 O O . ILE B 1 361 ? 3.994 35.656 1.68 1 67.38 361 ILE B O 1
ATOM 7590 N N . LYS B 1 362 ? 5.727 34.75 2.646 1 63 362 LYS B N 1
ATOM 7591 C CA . LYS B 1 362 ? 5.496 35.469 3.881 1 63 362 LYS B CA 1
ATOM 7592 C C . LYS B 1 362 ? 5.664 36.969 3.654 1 63 362 LYS B C 1
ATOM 7594 O O . LYS B 1 362 ? 5.004 37.781 4.312 1 63 362 LYS B O 1
ATOM 7599 N N . MET B 1 363 ? 6.457 37.281 2.639 1 60.97 363 MET B N 1
ATOM 7600 C CA . MET B 1 363 ? 6.742 38.688 2.354 1 60.97 363 MET B CA 1
ATOM 7601 C C . MET B 1 363 ? 5.852 39.188 1.231 1 60.97 363 MET B C 1
ATOM 7603 O O . MET B 1 363 ? 6.051 40.312 0.738 1 60.97 363 MET B O 1
ATOM 7607 N N . LYS B 1 364 ? 4.875 38.344 0.724 1 57.69 364 LYS B N 1
ATOM 7608 C CA . LYS B 1 364 ? 3.883 38.656 -0.295 1 57.69 364 LYS B CA 1
ATOM 7609 C C . LYS B 1 364 ? 4.543 38.906 -1.649 1 57.69 364 LYS B C 1
ATOM 7611 O O . LYS B 1 364 ? 4.125 39.781 -2.402 1 57.69 364 LYS B O 1
ATOM 7616 N N . CYS B 1 365 ? 5.742 38.406 -1.892 1 59.53 365 CYS B N 1
ATOM 7617 C CA . CYS B 1 365 ? 6.434 38.438 -3.176 1 59.53 365 CYS B CA 1
ATOM 7618 C C . CYS B 1 365 ? 6.492 37.062 -3.822 1 59.53 365 CYS B C 1
ATOM 7620 O O . CYS B 1 365 ? 7.559 36.438 -3.873 1 59.53 365 CYS B O 1
ATOM 7622 N N . PRO B 1 366 ? 5.27 36.594 -4.422 1 63.22 366 PRO B N 1
ATOM 7623 C CA . PRO B 1 366 ? 5.168 35.156 -4.766 1 63.22 366 PRO B CA 1
ATOM 7624 C C . PRO B 1 366 ? 5.734 34.844 -6.148 1 63.22 366 PRO B C 1
ATOM 7626 O O . PRO B 1 366 ? 5.145 34.062 -6.898 1 63.22 366 PRO B O 1
ATOM 7629 N N . GLU B 1 367 ? 6.879 35.5 -6.555 1 70.19 367 GLU B N 1
ATOM 7630 C CA . GLU B 1 367 ? 7.375 35.344 -7.922 1 70.19 367 GLU B CA 1
ATOM 7631 C C . GLU B 1 367 ? 8.023 34 -8.125 1 70.19 367 GLU B C 1
ATOM 7633 O O . GLU B 1 367 ? 8.07 33.469 -9.25 1 70.19 367 GLU B O 1
ATOM 7638 N N . LEU B 1 368 ? 8.484 33.438 -7.023 1 78.56 368 LEU B N 1
ATOM 7639 C CA . LEU B 1 368 ? 9.117 32.125 -7.125 1 78.56 368 LEU B CA 1
ATOM 7640 C C . LEU B 1 368 ? 8.086 31 -7.012 1 78.56 368 LEU B C 1
ATOM 7642 O O . LEU B 1 368 ? 7.848 30.469 -5.922 1 78.56 368 LEU B O 1
ATOM 7646 N N . THR B 1 369 ? 7.551 30.703 -8.211 1 75.5 369 THR B N 1
ATOM 7647 C CA . THR B 1 369 ? 6.504 29.688 -8.258 1 75.5 369 THR B CA 1
ATOM 7648 C C . THR B 1 369 ? 7.105 28.297 -8.305 1 75.5 369 THR B C 1
ATOM 7650 O O . THR B 1 369 ? 8.312 28.141 -8.508 1 75.5 369 THR B O 1
ATOM 7653 N N . LYS B 1 370 ? 6.316 27.266 -8.086 1 76 370 LYS B N 1
ATOM 7654 C CA . LYS B 1 370 ? 6.758 25.875 -8.172 1 76 370 LYS B CA 1
ATOM 7655 C C . LYS B 1 370 ? 7.277 25.547 -9.562 1 76 370 LYS B C 1
ATOM 7657 O O . LYS B 1 370 ? 8.234 24.781 -9.711 1 76 370 LYS B O 1
ATOM 7662 N N . GLU B 1 371 ? 6.633 26.141 -10.5 1 71.88 371 GLU B N 1
ATOM 7663 C CA . GLU B 1 371 ? 7.051 25.906 -11.875 1 71.88 371 GLU B CA 1
ATOM 7664 C C . GLU B 1 371 ? 8.453 26.453 -12.133 1 71.88 371 GLU B C 1
ATOM 7666 O O . GLU B 1 371 ? 9.281 25.797 -12.766 1 71.88 371 GLU B O 1
ATOM 7671 N N . VAL B 1 372 ? 8.641 27.656 -11.641 1 76.56 372 VAL B N 1
ATOM 7672 C CA . VAL B 1 372 ? 9.945 28.281 -11.812 1 76.56 372 VAL B CA 1
ATOM 7673 C C . VAL B 1 372 ? 11.016 27.469 -11.102 1 76.56 372 VAL B C 1
ATOM 7675 O O . VAL B 1 372 ? 12.094 27.234 -11.648 1 76.56 372 VAL B O 1
ATOM 7678 N N . ILE B 1 373 ? 10.75 27.031 -9.93 1 82.69 373 ILE B N 1
ATOM 7679 C CA . ILE B 1 373 ? 11.68 26.219 -9.156 1 82.69 373 ILE B CA 1
ATOM 7680 C C . ILE B 1 373 ? 12 24.922 -9.914 1 82.69 373 ILE B C 1
ATOM 7682 O O . ILE B 1 373 ? 13.164 24.547 -10.031 1 82.69 373 ILE B O 1
ATOM 7686 N N . GLY B 1 374 ? 10.984 24.281 -10.406 1 79.38 374 GLY B N 1
ATOM 7687 C CA . GLY B 1 374 ? 11.188 23.062 -11.18 1 79.38 374 GLY B CA 1
ATOM 7688 C C . GLY B 1 374 ? 12.094 23.266 -12.383 1 79.38 374 GLY B C 1
ATOM 7689 O O . GLY B 1 374 ? 12.945 22.422 -12.672 1 79.38 374 GLY B O 1
ATOM 7690 N N . ASN B 1 375 ? 11.938 24.359 -13.016 1 74.19 375 ASN B N 1
ATOM 7691 C CA . ASN B 1 375 ? 12.75 24.672 -14.18 1 74.19 375 ASN B CA 1
ATOM 7692 C C . ASN B 1 375 ? 14.211 24.906 -13.789 1 74.19 375 ASN B C 1
ATOM 7694 O O . ASN B 1 375 ? 15.117 24.422 -14.477 1 74.19 375 ASN B O 1
ATOM 7698 N N . ILE B 1 376 ? 14.344 25.641 -12.789 1 79.25 376 ILE B N 1
ATOM 7699 C CA . ILE B 1 376 ? 15.695 25.906 -12.32 1 79.25 376 ILE B CA 1
ATOM 7700 C C . ILE B 1 376 ? 16.391 24.594 -11.961 1 79.25 376 ILE B C 1
ATOM 7702 O O . ILE B 1 376 ? 17.547 24.375 -12.328 1 79.25 376 ILE B O 1
ATOM 7706 N N . GLN B 1 377 ? 15.656 23.766 -11.297 1 81.5 377 GLN B N 1
ATOM 7707 C CA . GLN B 1 377 ? 16.172 22.453 -10.914 1 81.5 377 GLN B CA 1
ATOM 7708 C C . GLN B 1 377 ? 16.562 21.641 -12.141 1 81.5 377 GLN B C 1
ATOM 7710 O O . GLN B 1 377 ? 17.641 21.031 -12.172 1 81.5 377 GLN B O 1
ATOM 7715 N N . SER B 1 378 ? 15.703 21.641 -13.062 1 76.75 378 SER B N 1
ATOM 7716 C CA . SER B 1 378 ? 15.93 20.844 -14.266 1 76.75 378 SER B CA 1
ATOM 7717 C C . SER B 1 378 ? 17.141 21.344 -15.047 1 76.75 378 SER B C 1
ATOM 7719 O O . SER B 1 378 ? 17.953 20.547 -15.516 1 76.75 378 SER B O 1
ATOM 7721 N N . HIS B 1 379 ? 17.266 22.609 -15.203 1 74.5 379 HIS B N 1
ATOM 7722 C CA . HIS B 1 379 ? 18.391 23.188 -15.93 1 74.5 379 HIS B CA 1
ATOM 7723 C C . HIS B 1 379 ? 19.719 22.938 -15.203 1 74.5 379 HIS B C 1
ATOM 7725 O O . HIS B 1 379 ? 20.734 22.672 -15.836 1 74.5 379 HIS B O 1
ATOM 7731 N N . CYS B 1 380 ? 19.641 23.094 -13.961 1 76.94 380 CYS B N 1
ATOM 7732 C CA . CYS B 1 380 ? 20.828 22.812 -13.18 1 76.94 380 CYS B CA 1
ATOM 7733 C C . CYS B 1 380 ? 21.281 21.375 -13.344 1 76.94 380 CYS B C 1
ATOM 7735 O O . CYS B 1 380 ? 22.453 21.109 -13.586 1 76.94 380 CYS B O 1
ATOM 7737 N N . GLU B 1 381 ? 20.359 20.531 -13.219 1 77.31 381 GLU B N 1
ATOM 7738 C CA . GLU B 1 381 ? 20.672 19.109 -13.359 1 77.31 381 GLU B CA 1
ATOM 7739 C C . GLU B 1 381 ? 21.219 18.797 -14.75 1 77.31 381 GLU B C 1
ATOM 7741 O O . GLU B 1 381 ? 22.188 18.047 -14.891 1 77.31 381 GLU B O 1
ATOM 7746 N N . MET B 1 382 ? 20.594 19.328 -15.711 1 72.31 382 MET B N 1
ATOM 7747 C CA . MET B 1 382 ? 21.031 19.125 -17.094 1 72.31 382 MET B CA 1
ATOM 7748 C C . MET B 1 382 ? 22.453 19.641 -17.297 1 72.31 382 MET B C 1
ATOM 7750 O O . MET B 1 382 ? 23.25 19.016 -18 1 72.31 382 MET B O 1
ATOM 7754 N N . SER B 1 383 ? 22.672 20.766 -16.734 1 72.31 383 SER B N 1
ATOM 7755 C CA . SER B 1 383 ? 24 21.344 -16.875 1 72.31 383 SER B CA 1
ATOM 7756 C C . SER B 1 383 ? 25.078 20.438 -16.281 1 72.31 383 SER B C 1
ATOM 7758 O O . SER B 1 383 ? 26.172 20.328 -16.812 1 72.31 383 SER B O 1
ATOM 7760 N N . VAL B 1 384 ? 24.734 19.797 -15.234 1 73.06 384 VAL B N 1
ATOM 7761 C CA . VAL B 1 384 ? 25.688 18.906 -14.586 1 73.06 384 VAL B CA 1
ATOM 7762 C C . VAL B 1 384 ? 25.844 17.625 -15.414 1 73.06 384 VAL B C 1
ATOM 7764 O O . VAL B 1 384 ? 26.953 17.156 -15.633 1 73.06 384 VAL B O 1
ATOM 7767 N N . ARG B 1 385 ? 24.781 17.156 -15.906 1 70.81 385 ARG B N 1
ATOM 7768 C CA . ARG B 1 385 ? 24.797 15.898 -16.672 1 70.81 385 ARG B CA 1
ATOM 7769 C C . ARG B 1 385 ? 25.578 16.047 -17.969 1 70.81 385 ARG B C 1
ATOM 7771 O O . ARG B 1 385 ? 26.266 15.125 -18.406 1 70.81 385 ARG B O 1
ATOM 7778 N N . GLN B 1 386 ? 25.359 17.203 -18.562 1 68 386 GLN B N 1
ATOM 7779 C CA . GLN B 1 386 ? 26.016 17.453 -19.859 1 68 386 GLN B CA 1
ATOM 7780 C C . GLN B 1 386 ? 27.5 17.672 -19.688 1 68 386 GLN B C 1
ATOM 7782 O O . GLN B 1 386 ? 28.266 17.609 -20.656 1 68 386 GLN B O 1
ATOM 7787 N N . ASN B 1 387 ? 27.875 17.969 -18.547 1 67.25 387 ASN B N 1
ATOM 7788 C CA . ASN B 1 387 ? 29.281 18.234 -18.312 1 67.25 387 ASN B CA 1
ATOM 7789 C C . ASN B 1 387 ? 29.969 17.094 -17.562 1 67.25 387 ASN B C 1
ATOM 7791 O O . ASN B 1 387 ? 30.875 17.312 -16.766 1 67.25 387 ASN B O 1
ATOM 7795 N N . LEU B 1 388 ? 29.422 15.984 -17.844 1 64.25 388 LEU B N 1
ATOM 7796 C CA . LEU B 1 388 ? 29.969 14.742 -17.312 1 64.25 388 LEU B CA 1
ATOM 7797 C C . LEU B 1 388 ? 31.438 14.594 -17.672 1 64.25 388 LEU B C 1
ATOM 7799 O O . LEU B 1 388 ? 31.828 14.773 -18.828 1 64.25 388 LEU B O 1
ATOM 7803 N N . GLY B 1 389 ? 32.281 14.328 -16.656 1 62.69 389 GLY B N 1
ATOM 7804 C CA . GLY B 1 389 ? 33.688 14.047 -16.906 1 62.69 389 GLY B CA 1
ATOM 7805 C C . GLY B 1 389 ? 34.5 15.305 -17.078 1 62.69 389 GLY B C 1
ATOM 7806 O O . GLY B 1 389 ? 35.75 15.227 -17.219 1 62.69 389 GLY B O 1
ATOM 7807 N N . LYS B 1 390 ? 33.812 16.438 -17.062 1 71.5 390 LYS B N 1
ATOM 7808 C CA . LYS B 1 390 ? 34.562 17.672 -17.234 1 71.5 390 LYS B CA 1
ATOM 7809 C C . LYS B 1 390 ? 35.156 18.156 -15.914 1 71.5 390 LYS B C 1
ATOM 7811 O O . LYS B 1 390 ? 34.938 17.531 -14.875 1 71.5 390 LYS B O 1
ATOM 7816 N N . SER B 1 391 ? 36.031 19.141 -16.062 1 74.25 391 SER B N 1
ATOM 7817 C CA . SER B 1 391 ? 36.719 19.688 -14.883 1 74.25 391 SER B CA 1
ATOM 7818 C C . SER B 1 391 ? 35.688 20.344 -13.938 1 74.25 391 SER B C 1
ATOM 7820 O O . SER B 1 391 ? 34.594 20.672 -14.344 1 74.25 391 SER B O 1
ATOM 7822 N N . ARG B 1 392 ? 36.094 20.438 -12.734 1 77 392 ARG B N 1
ATOM 7823 C CA . ARG B 1 392 ? 35.281 21.125 -11.727 1 77 392 ARG B CA 1
ATOM 7824 C C . ARG B 1 392 ? 34.906 22.531 -12.18 1 77 392 ARG B C 1
ATOM 7826 O O . ARG B 1 392 ? 33.781 22.984 -11.961 1 77 392 ARG B O 1
ATOM 7833 N N . LYS B 1 393 ? 35.875 23.141 -12.727 1 77.62 393 LYS B N 1
ATOM 7834 C CA . LYS B 1 393 ? 35.688 24.5 -13.211 1 77.62 393 LYS B CA 1
ATOM 7835 C C . LYS B 1 393 ? 34.594 24.547 -14.281 1 77.62 393 LYS B C 1
ATOM 7837 O O . LYS B 1 393 ? 33.75 25.438 -14.281 1 77.62 393 LYS B O 1
ATOM 7842 N N . ASP B 1 394 ? 34.656 23.531 -15.07 1 77.69 394 ASP B N 1
ATOM 7843 C CA . ASP B 1 394 ? 33.656 23.469 -16.156 1 77.69 394 ASP B CA 1
ATOM 7844 C C . ASP B 1 394 ? 32.25 23.188 -15.602 1 77.69 394 ASP B C 1
ATOM 7846 O O . ASP B 1 394 ? 31.281 23.75 -16.078 1 77.69 394 ASP B O 1
ATOM 7850 N N . MET B 1 395 ? 32.25 22.391 -14.641 1 78.75 395 MET B N 1
ATOM 7851 C CA . MET B 1 395 ? 30.938 22.062 -14.039 1 78.75 395 MET B CA 1
ATOM 7852 C C . MET B 1 395 ? 30.344 23.266 -13.336 1 78.75 395 MET B C 1
ATOM 7854 O O . MET B 1 395 ? 29.141 23.516 -13.43 1 78.75 395 MET B O 1
ATOM 7858 N N . LYS B 1 396 ? 31.219 23.891 -12.617 1 83.31 396 LYS B N 1
ATOM 7859 C CA . LYS B 1 396 ? 30.781 25.109 -11.938 1 83.31 396 LYS B CA 1
ATOM 7860 C C . LYS B 1 396 ? 30.234 26.125 -12.938 1 83.31 396 LYS B C 1
ATOM 7862 O O . LYS B 1 396 ? 29.188 26.734 -12.695 1 83.31 396 LYS B O 1
ATOM 7867 N N . ARG B 1 397 ? 30.938 26.266 -13.953 1 81.25 397 ARG B N 1
ATOM 7868 C CA . ARG B 1 397 ? 30.516 27.188 -15 1 81.25 397 ARG B CA 1
ATOM 7869 C C . ARG B 1 397 ? 29.172 26.766 -15.594 1 81.25 397 ARG B C 1
ATOM 7871 O O . ARG B 1 397 ? 28.312 27.609 -15.867 1 81.25 397 ARG B O 1
ATOM 7878 N N . ALA B 1 398 ? 29.094 25.531 -15.781 1 80.12 398 ALA B N 1
ATOM 7879 C CA . ALA B 1 398 ? 27.844 25 -16.359 1 80.12 398 ALA B CA 1
ATOM 7880 C C . ALA B 1 398 ? 26.672 25.25 -15.422 1 80.12 398 ALA B C 1
ATOM 7882 O O . ALA B 1 398 ? 25.578 25.609 -15.867 1 80.12 398 ALA B O 1
ATOM 7883 N N . ILE B 1 399 ? 26.875 24.969 -14.156 1 83.06 399 ILE B N 1
ATOM 7884 C CA . ILE B 1 399 ? 25.828 25.172 -13.156 1 83.06 399 ILE B CA 1
ATOM 7885 C C . ILE B 1 399 ? 25.391 26.641 -13.148 1 83.06 399 ILE B C 1
ATOM 7887 O O . ILE B 1 399 ? 24.203 26.938 -13.219 1 83.06 399 ILE B O 1
ATOM 7891 N N . PHE B 1 400 ? 26.359 27.469 -13.148 1 84.62 400 PHE B N 1
ATOM 7892 C CA . PHE B 1 400 ? 26.047 28.891 -13.086 1 84.62 400 PHE B CA 1
ATOM 7893 C C . PHE B 1 400 ? 25.453 29.359 -14.406 1 84.62 400 PHE B C 1
ATOM 7895 O O . PHE B 1 400 ? 24.625 30.281 -14.43 1 84.62 400 PHE B O 1
ATOM 7902 N N . SER B 1 401 ? 25.875 28.75 -15.453 1 82 401 SER B N 1
ATOM 7903 C CA . SER B 1 401 ? 25.281 29.078 -16.75 1 82 401 SER B CA 1
ATOM 7904 C C . SER B 1 401 ? 23.766 28.859 -16.734 1 82 401 SER B C 1
ATOM 7906 O O . SER B 1 401 ? 23.016 29.625 -17.344 1 82 401 SER B O 1
ATOM 7908 N N . SER B 1 402 ? 23.406 27.859 -16.047 1 79.69 402 SER B N 1
ATOM 7909 C CA . SER B 1 402 ? 21.984 27.594 -15.953 1 79.69 402 SER B CA 1
ATOM 7910 C C . SER B 1 402 ? 21.25 28.703 -15.211 1 79.69 402 SER B C 1
ATOM 7912 O O . SER B 1 402 ? 20.125 29.062 -15.562 1 79.69 402 SER B O 1
ATOM 7914 N N . TYR B 1 403 ? 21.922 29.203 -14.219 1 80.75 403 TYR B N 1
ATOM 7915 C CA . TYR B 1 403 ? 21.359 30.328 -13.484 1 80.75 403 TYR B CA 1
ATOM 7916 C C . TYR B 1 403 ? 21.234 31.562 -14.375 1 80.75 403 TYR B C 1
ATOM 7918 O O . TYR B 1 403 ? 20.203 32.219 -14.398 1 80.75 403 TYR B O 1
ATOM 7926 N N . PHE B 1 404 ? 22.281 31.828 -15.078 1 82.19 404 PHE B N 1
ATOM 7927 C CA . PHE B 1 404 ? 22.297 33 -15.938 1 82.19 404 PHE B CA 1
ATOM 7928 C C . PHE B 1 404 ? 21.297 32.875 -17.078 1 82.19 404 PHE B C 1
ATOM 7930 O O . PHE B 1 404 ? 20.625 33.844 -17.438 1 82.19 404 PHE B O 1
ATOM 7937 N N . HIS B 1 405 ? 21.203 31.719 -17.516 1 79.88 405 HIS B N 1
ATOM 7938 C CA . HIS B 1 405 ? 20.234 31.438 -18.562 1 79.88 405 HIS B CA 1
ATOM 7939 C C . HIS B 1 405 ? 18.812 31.719 -18.094 1 79.88 405 HIS B C 1
ATOM 7941 O O . HIS B 1 405 ? 18.047 32.406 -18.797 1 79.88 405 HIS B O 1
ATOM 7947 N N . CYS B 1 406 ? 18.5 31.281 -16.906 1 75.81 406 CYS B N 1
ATOM 7948 C CA . CYS B 1 406 ? 17.141 31.359 -16.391 1 75.81 406 CYS B CA 1
ATOM 7949 C C . CYS B 1 406 ? 16.797 32.781 -15.984 1 75.81 406 CYS B C 1
ATOM 7951 O O . CYS B 1 406 ? 15.617 33.156 -15.977 1 75.81 406 CYS B O 1
ATOM 7953 N N . THR B 1 407 ? 17.797 33.562 -15.688 1 76.06 407 THR B N 1
ATOM 7954 C CA . THR B 1 407 ? 17.531 34.906 -15.172 1 76.06 407 THR B CA 1
ATOM 7955 C C . THR B 1 407 ? 17.766 35.938 -16.266 1 76.06 407 THR B C 1
ATOM 7957 O O . THR B 1 407 ? 17.672 37.156 -16 1 76.06 407 THR B O 1
ATOM 7960 N N . ALA B 1 408 ? 18.078 35.469 -17.375 1 76.69 408 ALA B N 1
ATOM 7961 C CA . ALA B 1 408 ? 18.297 36.406 -18.469 1 76.69 408 ALA B CA 1
ATOM 7962 C C . ALA B 1 408 ? 16.984 37.031 -18.922 1 76.69 408 ALA B C 1
ATOM 7964 O O . ALA B 1 408 ? 15.945 36.375 -18.969 1 76.69 408 ALA B O 1
ATOM 7965 N N . VAL B 1 409 ? 17.016 38.375 -19.109 1 77.12 409 VAL B N 1
ATOM 7966 C CA . VAL B 1 409 ? 15.883 39.125 -19.641 1 77.12 409 VAL B CA 1
ATOM 7967 C C . VAL B 1 409 ? 16.312 39.875 -20.891 1 77.12 409 VAL B C 1
ATOM 7969 O O . VAL B 1 409 ? 17.484 39.844 -21.281 1 77.12 409 VAL B O 1
ATOM 7972 N N . ASP B 1 410 ? 15.336 40.469 -21.547 1 77.44 410 ASP B N 1
ATOM 7973 C CA . ASP B 1 410 ? 15.617 41.156 -22.812 1 77.44 410 ASP B CA 1
ATOM 7974 C C . ASP B 1 410 ? 16.625 42.281 -22.609 1 77.44 410 ASP B C 1
ATOM 7976 O O . ASP B 1 410 ? 17.422 42.562 -23.5 1 77.44 410 ASP B O 1
ATOM 7980 N N . ASP B 1 411 ? 16.578 42.844 -21.375 1 77.38 411 ASP B N 1
ATOM 7981 C CA . ASP B 1 411 ? 17.453 43.969 -21.078 1 77.38 411 ASP B CA 1
ATOM 7982 C C . ASP B 1 411 ? 18.891 43.469 -20.797 1 77.38 411 ASP B C 1
ATOM 7984 O O . ASP B 1 411 ? 19.828 44.25 -20.875 1 77.38 411 ASP B O 1
ATOM 7988 N N . THR B 1 412 ? 19.047 42.188 -20.469 1 79.19 412 THR B N 1
ATOM 7989 C CA . THR B 1 412 ? 20.359 41.625 -20.156 1 79.19 412 THR B CA 1
ATOM 7990 C C . THR B 1 412 ? 20.594 40.312 -20.891 1 79.19 412 THR B C 1
ATOM 7992 O O . THR B 1 412 ? 20.859 39.281 -20.25 1 79.19 412 THR B O 1
ATOM 7995 N N . PRO B 1 413 ? 20.562 40.312 -22.156 1 78.31 413 PRO B N 1
ATOM 7996 C CA . PRO B 1 413 ? 20.703 39.094 -22.938 1 78.31 413 PRO B CA 1
ATOM 7997 C C . PRO B 1 413 ? 22.094 38.469 -22.828 1 78.31 413 PRO B C 1
ATOM 7999 O O . PRO B 1 413 ? 22.266 37.281 -23.109 1 78.31 413 PRO B O 1
ATOM 8002 N N . ASP B 1 414 ? 23.094 39.281 -22.328 1 80 414 ASP B N 1
ATOM 8003 C CA . ASP B 1 414 ? 24.484 38.844 -22.25 1 80 414 ASP B CA 1
ATOM 8004 C C . ASP B 1 414 ? 24.656 37.719 -21.234 1 80 414 ASP B C 1
ATOM 8006 O O . ASP B 1 414 ? 25.656 37 -21.25 1 80 414 ASP B O 1
ATOM 8010 N N . ARG B 1 415 ? 23.625 37.531 -20.516 1 81.62 415 ARG B N 1
ATOM 8011 C CA . ARG B 1 415 ? 23.688 36.438 -19.516 1 81.62 415 ARG B CA 1
ATOM 8012 C C . ARG B 1 415 ? 23.688 35.094 -20.203 1 81.62 415 ARG B C 1
ATOM 8014 O O . ARG B 1 415 ? 24.125 34.094 -19.609 1 81.62 415 ARG B O 1
ATOM 8021 N N . HIS B 1 416 ? 23.281 35.125 -21.453 1 84.75 416 HIS B N 1
ATOM 8022 C CA . HIS B 1 416 ? 23.266 33.875 -22.219 1 84.75 416 HIS B CA 1
ATOM 8023 C C . HIS B 1 416 ? 24.656 33.531 -22.734 1 84.75 416 HIS B C 1
ATOM 8025 O O . HIS B 1 416 ? 24.859 32.438 -23.297 1 84.75 416 HIS B O 1
ATOM 8031 N N . GLN B 1 417 ? 25.594 34.375 -22.5 1 80.94 417 GLN B N 1
ATOM 8032 C CA . GLN B 1 417 ? 26.938 34.156 -23.016 1 80.94 417 GLN B CA 1
ATOM 8033 C C . GLN B 1 417 ? 27.594 32.969 -22.359 1 80.94 417 GL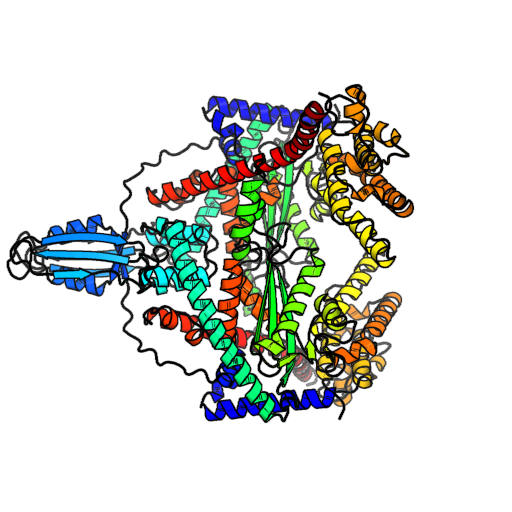N B C 1
ATOM 8035 O O . GLN B 1 417 ? 28.516 32.375 -22.938 1 80.94 417 GLN B O 1
ATOM 8040 N N . PHE B 1 418 ? 27.094 32.594 -21.234 1 79.5 418 PHE B N 1
ATOM 8041 C CA . PHE B 1 418 ? 27.688 31.484 -20.5 1 79.5 418 PHE B CA 1
ATOM 8042 C C . PHE B 1 418 ? 27.047 30.156 -20.891 1 79.5 418 PHE B C 1
ATOM 8044 O O . PHE B 1 418 ? 27.5 29.094 -20.484 1 79.5 418 PHE B O 1
ATOM 8051 N N . CYS B 1 419 ? 26.016 30.25 -21.703 1 81.12 419 CYS B N 1
ATOM 8052 C CA . CYS B 1 419 ? 25.359 29.047 -22.172 1 81.12 419 CYS B CA 1
ATOM 8053 C C . CYS B 1 419 ? 26.188 28.359 -23.25 1 81.12 419 CYS B C 1
ATOM 8055 O O . CYS B 1 419 ? 26.984 29.016 -23.938 1 81.12 419 CYS B O 1
ATOM 8057 N N . PRO B 1 420 ? 26.109 27 -23.312 1 77 420 PRO B N 1
ATOM 8058 C CA . PRO B 1 420 ? 26.828 26.312 -24.391 1 77 420 PRO B CA 1
ATOM 8059 C C . PRO B 1 420 ? 26.484 26.875 -25.766 1 77 420 PRO B C 1
ATOM 8061 O O . PRO B 1 420 ? 25.312 27.141 -26.062 1 77 420 PRO B O 1
ATOM 8064 N N . GLN B 1 421 ? 27.578 27.078 -26.531 1 79.69 421 GLN B N 1
ATOM 8065 C CA . GLN B 1 421 ? 27.406 27.672 -27.859 1 79.69 421 GLN B CA 1
ATOM 8066 C C . GLN B 1 421 ? 27.156 26.578 -28.906 1 79.69 421 GLN B C 1
ATOM 8068 O O . GLN B 1 421 ? 27.344 25.391 -28.641 1 79.69 421 GLN B O 1
ATOM 8073 N N . GLY B 1 422 ? 26.562 27.047 -30.016 1 80.94 422 GLY B N 1
ATOM 8074 C CA . GLY B 1 422 ? 26.391 26.125 -31.125 1 80.94 422 GLY B CA 1
ATOM 8075 C C . GLY B 1 422 ? 24.953 26.016 -31.594 1 80.94 422 GLY B C 1
ATOM 8076 O O . GLY B 1 422 ? 24.031 26.5 -30.922 1 80.94 422 GLY B O 1
ATOM 8077 N N . PRO B 1 423 ? 24.812 25.484 -32.719 1 82.56 423 PRO B N 1
ATOM 8078 C CA . PRO B 1 423 ? 23.469 25.375 -33.312 1 82.56 423 PRO B CA 1
ATOM 8079 C C . PRO B 1 423 ? 22.578 24.375 -32.562 1 82.56 423 PRO B C 1
ATOM 8081 O O . PRO B 1 423 ? 21.359 24.422 -32.688 1 82.56 423 PRO B O 1
ATOM 8084 N N . ASP B 1 424 ? 23.281 23.578 -31.766 1 74 424 ASP B N 1
ATOM 8085 C CA . ASP B 1 424 ? 22.531 22.578 -31.031 1 74 424 ASP B CA 1
ATOM 8086 C C . ASP B 1 424 ? 22.406 22.953 -29.547 1 74 424 ASP B C 1
ATOM 8088 O O . ASP B 1 424 ? 22.062 22.109 -28.719 1 74 424 ASP B O 1
ATOM 8092 N N . SER B 1 425 ? 22.656 24.188 -29.328 1 74.81 425 SER B N 1
ATOM 8093 C CA . SER B 1 425 ? 22.578 24.625 -27.938 1 74.81 425 SER B CA 1
ATOM 8094 C C . SER B 1 425 ? 21.156 24.578 -27.406 1 74.81 425 SER B C 1
ATOM 8096 O O . SER B 1 425 ? 20.203 24.875 -28.125 1 74.81 425 SER B O 1
ATOM 8098 N N . LEU B 1 426 ? 21.016 24.281 -26.172 1 70 426 LEU B N 1
ATOM 8099 C CA . LEU B 1 426 ? 19.719 24.281 -25.531 1 70 426 LEU B CA 1
ATOM 8100 C C . LEU B 1 426 ? 19.281 25.703 -25.172 1 70 426 LEU B C 1
ATOM 8102 O O . LEU B 1 426 ? 18.109 25.953 -24.906 1 70 426 LEU B O 1
ATOM 8106 N N . CYS B 1 427 ? 20.188 26.547 -25.234 1 75.88 427 CYS B N 1
ATOM 8107 C CA . CYS B 1 427 ? 19.906 27.953 -25 1 75.88 427 CYS B CA 1
ATOM 8108 C C . CYS B 1 427 ? 19.375 28.609 -26.266 1 75.88 427 CYS B C 1
ATOM 8110 O O . CYS B 1 427 ? 20.062 28.672 -27.281 1 75.88 427 CYS B O 1
ATOM 8112 N N . PHE B 1 428 ? 18.125 29.078 -26.25 1 78.62 428 PHE B N 1
ATOM 8113 C CA . PHE B 1 428 ? 17.469 29.656 -27.422 1 78.62 428 PHE B CA 1
ATOM 8114 C C . PHE B 1 428 ? 18.266 30.844 -27.953 1 78.62 428 PHE B C 1
ATOM 8116 O O . PHE B 1 428 ? 18.312 31.078 -29.156 1 78.62 428 PHE B O 1
ATOM 8123 N N . TRP B 1 429 ? 18.875 31.5 -27.125 1 83.75 429 TRP B N 1
ATOM 8124 C CA . TRP B 1 429 ? 19.641 32.688 -27.5 1 83.75 429 TRP B CA 1
ATOM 8125 C C . TRP B 1 429 ? 20.922 32.281 -28.234 1 83.75 429 TRP B C 1
ATOM 8127 O O . TRP B 1 429 ? 21.234 32.844 -29.297 1 83.75 429 TRP B O 1
ATOM 8137 N N . GLN B 1 430 ? 21.594 31.328 -27.688 1 85.56 430 GLN B N 1
ATOM 8138 C CA . GLN B 1 430 ? 22.828 30.859 -28.328 1 85.56 430 GLN B CA 1
ATOM 8139 C C . GLN B 1 430 ? 22.547 30.125 -29.625 1 85.56 430 GLN B C 1
ATOM 8141 O O . GLN B 1 430 ? 23.312 30.219 -30.578 1 85.56 430 GLN B O 1
ATOM 8146 N N . LYS B 1 431 ? 21.531 29.438 -29.578 1 84.88 431 LYS B N 1
ATOM 8147 C CA . LYS B 1 431 ? 21.109 28.734 -30.781 1 84.88 431 LYS B CA 1
ATOM 8148 C C . LYS B 1 431 ? 20.812 29.734 -31.906 1 84.88 431 LYS B C 1
ATOM 8150 O O . LYS B 1 431 ? 21.25 29.531 -33.062 1 84.88 431 LYS B O 1
ATOM 8155 N N . ALA B 1 432 ? 20.047 30.703 -31.656 1 87.38 432 ALA B N 1
ATOM 8156 C CA . ALA B 1 432 ? 19.719 31.734 -32.625 1 87.38 432 ALA B CA 1
ATOM 8157 C C . ALA B 1 432 ? 20.984 32.438 -33.156 1 87.38 432 ALA B C 1
ATOM 8159 O O . ALA B 1 432 ? 21.141 32.656 -34.344 1 87.38 432 ALA B O 1
ATOM 8160 N N . ARG B 1 433 ? 21.844 32.719 -32.281 1 87.94 433 ARG B N 1
ATOM 8161 C CA . ARG B 1 433 ? 23.094 33.375 -32.625 1 87.94 433 ARG B CA 1
ATOM 8162 C C . ARG B 1 433 ? 23.922 32.5 -33.562 1 87.94 433 ARG B C 1
ATOM 8164 O O . ARG B 1 433 ? 24.484 32.969 -34.531 1 87.94 433 ARG B O 1
ATOM 8171 N N . ALA B 1 434 ? 23.984 31.25 -33.219 1 89.25 434 ALA B N 1
ATOM 8172 C CA . ALA B 1 434 ? 24.75 30.312 -34 1 89.25 434 ALA B CA 1
ATOM 8173 C C . ALA B 1 434 ? 24.156 30.141 -35.406 1 89.25 434 ALA B C 1
ATOM 8175 O O . ALA B 1 434 ? 24.875 29.891 -36.375 1 89.25 434 ALA B O 1
ATOM 8176 N N . ARG B 1 435 ? 23 30.312 -35.406 1 91 435 ARG B N 1
ATOM 8177 C CA . ARG B 1 435 ? 22.297 30.156 -36.656 1 91 435 ARG B CA 1
ATOM 8178 C C . ARG B 1 435 ? 22.109 31.5 -37.375 1 91 435 ARG B C 1
ATOM 8180 O O . ARG B 1 435 ? 21.391 31.594 -38.375 1 91 435 ARG B O 1
ATOM 8187 N N . ASN B 1 436 ? 22.609 32.5 -36.844 1 89.44 436 ASN B N 1
ATOM 8188 C CA . ASN B 1 436 ? 22.547 33.875 -37.375 1 89.44 436 ASN B CA 1
ATOM 8189 C C . ASN B 1 436 ? 21.125 34.375 -37.469 1 89.44 436 ASN B C 1
ATOM 8191 O O . ASN B 1 436 ? 20.719 34.969 -38.469 1 89.44 436 ASN B O 1
ATOM 8195 N N . GLN B 1 437 ? 20.328 34.031 -36.5 1 89.31 437 GLN B N 1
ATOM 8196 C CA . GLN B 1 437 ? 18.953 34.469 -36.375 1 89.31 437 GLN B CA 1
ATOM 8197 C C . GLN B 1 437 ? 18.797 35.406 -35.188 1 89.31 437 GLN B C 1
ATOM 8199 O O . GLN B 1 437 ? 19.625 35.406 -34.25 1 89.31 437 GLN B O 1
ATOM 8204 N N . THR B 1 438 ? 17.859 36.312 -35.25 1 86.56 438 THR B N 1
ATOM 8205 C CA . THR B 1 438 ? 17.531 37.156 -34.094 1 86.56 438 THR B CA 1
ATOM 8206 C C . THR B 1 438 ? 16.844 36.344 -33 1 86.56 438 THR B C 1
ATOM 8208 O O . THR B 1 438 ? 15.82 35.719 -33.25 1 86.56 438 THR B O 1
ATOM 8211 N N . PRO B 1 439 ? 17.453 36.312 -31.844 1 82.62 439 PRO B N 1
ATOM 8212 C CA . PRO B 1 439 ? 16.781 35.562 -30.766 1 82.62 439 PRO B CA 1
ATOM 8213 C C . PRO B 1 439 ? 15.406 36.125 -30.438 1 82.62 439 PRO B C 1
ATOM 8215 O O . PRO B 1 439 ? 15.211 37.344 -30.438 1 82.62 439 PRO B O 1
ATOM 8218 N N . PRO B 1 440 ? 14.461 35.281 -30.25 1 80.56 440 PRO B N 1
ATOM 8219 C CA . PRO B 1 440 ? 13.148 35.781 -29.844 1 80.56 440 PRO B CA 1
ATOM 8220 C C . PRO B 1 440 ? 13.172 36.469 -28.469 1 80.56 440 PRO B C 1
ATOM 8222 O O . PRO B 1 440 ? 14.078 36.219 -27.672 1 80.56 440 PRO B O 1
ATOM 8225 N N . PRO B 1 441 ? 12.172 37.344 -28.281 1 78.5 441 PRO B N 1
ATOM 8226 C CA . PRO B 1 441 ? 12.07 37.938 -26.953 1 78.5 441 PRO B CA 1
ATOM 8227 C C . PRO B 1 441 ? 11.906 36.875 -25.859 1 78.5 441 PRO B C 1
ATOM 8229 O O . PRO B 1 441 ? 11.273 35.844 -26.078 1 78.5 441 PRO B O 1
ATOM 8232 N N . HIS B 1 442 ? 12.602 37.125 -24.719 1 76.06 442 HIS B N 1
ATOM 8233 C CA . HIS B 1 442 ? 12.641 36.156 -23.625 1 76.06 442 HIS B CA 1
ATOM 8234 C C . HIS B 1 442 ? 11.234 35.75 -23.203 1 76.06 442 HIS B C 1
ATOM 8236 O O . HIS B 1 442 ? 11 34.594 -22.875 1 76.06 442 HIS B O 1
ATOM 8242 N N . ARG B 1 443 ? 10.352 36.625 -23.156 1 67.19 443 ARG B N 1
ATOM 8243 C CA . ARG B 1 443 ? 8.977 36.344 -22.75 1 67.19 443 ARG B CA 1
ATOM 8244 C C . ARG B 1 443 ? 8.328 35.344 -23.688 1 67.19 443 ARG B C 1
ATOM 8246 O O . ARG B 1 443 ? 7.465 34.562 -23.281 1 67.19 443 ARG B O 1
ATOM 8253 N N . GLU B 1 444 ? 8.836 35.438 -24.906 1 63.09 444 GLU B N 1
ATOM 8254 C CA . GLU B 1 444 ? 8.258 34.562 -25.906 1 63.09 444 GLU B CA 1
ATOM 8255 C C . GLU B 1 444 ? 9.031 33.25 -26 1 63.09 444 GLU B C 1
ATOM 8257 O O . GLU B 1 444 ? 8.453 32.188 -26.312 1 63.09 444 GLU B O 1
ATOM 8262 N N . ALA B 1 445 ? 10.352 33.469 -26.031 1 58.25 445 ALA B N 1
ATOM 8263 C CA . ALA B 1 445 ? 11.234 32.344 -26.25 1 58.25 445 ALA B CA 1
ATOM 8264 C C . ALA B 1 445 ? 11.164 31.359 -25.078 1 58.25 445 ALA B C 1
ATOM 8266 O O . ALA B 1 445 ? 11.281 30.141 -25.266 1 58.25 445 ALA B O 1
ATOM 8267 N N . ASN B 1 446 ? 11.477 32.062 -23.984 1 52.78 446 ASN B N 1
ATOM 8268 C CA . ASN B 1 446 ? 11.68 31.219 -22.812 1 52.78 446 ASN B CA 1
ATOM 8269 C C . ASN B 1 446 ? 10.383 30.562 -22.359 1 52.78 446 ASN B C 1
ATOM 8271 O O . ASN B 1 446 ? 9.391 31.266 -22.094 1 52.78 446 ASN B O 1
ATOM 8275 N N . MET B 1 447 ? 10.25 29.531 -22.844 1 47.25 447 MET B N 1
ATOM 8276 C CA . MET B 1 447 ? 9.133 28.656 -22.5 1 47.25 447 MET B CA 1
ATOM 8277 C C . MET B 1 447 ? 8.68 28.891 -21.062 1 47.25 447 MET B C 1
ATOM 8279 O O . MET B 1 447 ? 7.633 28.391 -20.656 1 47.25 447 MET B O 1
ATOM 8283 N N . PHE B 1 448 ? 9.648 29.328 -20.266 1 49.19 448 PHE B N 1
ATOM 8284 C CA . PHE B 1 448 ? 9.32 29.375 -18.844 1 49.19 448 PHE B CA 1
ATOM 8285 C C . PHE B 1 448 ? 9.133 30.812 -18.375 1 49.19 448 PHE B C 1
ATOM 8287 O O . PHE B 1 448 ? 10.109 31.5 -18.094 1 49.19 448 PHE B O 1
ATOM 8294 N N . THR B 1 449 ? 8.195 31.453 -18.797 1 47.97 449 THR B N 1
ATOM 8295 C CA . THR B 1 449 ? 7.719 32.812 -18.656 1 47.97 449 THR B CA 1
ATOM 8296 C C . THR B 1 449 ? 8.031 33.344 -17.25 1 47.97 449 THR B C 1
ATOM 8298 O O . THR B 1 449 ? 8.258 34.562 -17.078 1 47.97 449 THR B O 1
ATOM 8301 N N . ASN B 1 450 ? 8.227 32.5 -16.25 1 54.47 450 ASN B N 1
ATOM 8302 C CA . ASN B 1 450 ? 8.016 33 -14.891 1 54.47 450 ASN B CA 1
ATOM 8303 C C . ASN B 1 450 ? 9.336 33.406 -14.227 1 54.47 450 ASN B C 1
ATOM 8305 O O . ASN B 1 450 ? 9.344 33.844 -13.078 1 54.47 450 ASN B O 1
ATOM 8309 N N . PHE B 1 451 ? 10.555 33.344 -14.969 1 61.72 451 PHE B N 1
ATOM 8310 C CA . PHE B 1 451 ? 11.805 33.688 -14.312 1 61.72 451 PHE B CA 1
ATOM 8311 C C . PHE B 1 451 ? 12.008 35.219 -14.328 1 61.72 451 PHE B C 1
ATOM 8313 O O . PHE B 1 451 ? 12.719 35.75 -13.484 1 61.72 451 PHE B O 1
ATOM 8320 N N . PHE B 1 452 ? 11.359 35.781 -15.281 1 60.12 452 PHE B N 1
ATOM 8321 C CA . PHE B 1 452 ? 11.609 37.188 -15.617 1 60.12 452 PHE B CA 1
ATOM 8322 C C . PHE B 1 452 ? 11.07 38.094 -14.531 1 60.12 452 PHE B C 1
ATOM 8324 O O . PHE B 1 452 ? 11.516 39.25 -14.398 1 60.12 452 PHE B O 1
ATOM 8331 N N . ASP B 1 453 ? 10.281 37.531 -13.797 1 66.38 453 ASP B N 1
ATOM 8332 C CA . ASP B 1 453 ? 9.602 38.438 -12.859 1 66.38 453 ASP B CA 1
ATOM 8333 C C . ASP B 1 453 ? 10.195 38.312 -11.461 1 66.38 453 ASP B C 1
ATOM 8335 O O . ASP B 1 453 ? 9.641 38.844 -10.492 1 66.38 453 ASP B O 1
ATOM 8339 N N . LEU B 1 454 ? 11.445 37.781 -11.492 1 75.94 454 LEU B N 1
ATOM 8340 C CA . LEU B 1 454 ? 12.039 37.625 -10.164 1 75.94 454 LEU B CA 1
ATOM 8341 C C . LEU B 1 454 ? 12.695 38.938 -9.719 1 75.94 454 LEU B C 1
ATOM 8343 O O . LEU B 1 454 ? 13.375 39.594 -10.508 1 75.94 454 LEU B O 1
ATOM 8347 N N . THR B 1 455 ? 12.469 39.312 -8.539 1 77 455 THR B N 1
ATOM 8348 C CA . THR B 1 455 ? 13.086 40.531 -7.98 1 77 455 THR B CA 1
ATOM 8349 C C . THR B 1 455 ? 14.586 40.312 -7.766 1 77 455 THR B C 1
ATOM 8351 O O . THR B 1 455 ? 15.047 39.156 -7.723 1 77 455 THR B O 1
ATOM 8354 N N . ASP B 1 456 ? 15.375 41.375 -7.699 1 76.69 456 ASP B N 1
ATOM 8355 C CA . ASP B 1 456 ? 16.812 41.281 -7.492 1 76.69 456 ASP B CA 1
ATOM 8356 C C . ASP B 1 456 ? 17.141 40.625 -6.168 1 76.69 456 ASP B C 1
ATOM 8358 O O . ASP B 1 456 ? 18.156 39.906 -6.055 1 76.69 456 ASP B O 1
ATOM 8362 N N . GLU B 1 457 ? 16.297 40.844 -5.281 1 78.88 457 GLU B N 1
ATOM 8363 C CA . GLU B 1 457 ? 16.5 40.219 -3.986 1 78.88 457 GLU B CA 1
ATOM 8364 C C . GLU B 1 457 ? 16.438 38.688 -4.105 1 78.88 457 GLU B C 1
ATOM 8366 O O . GLU B 1 457 ? 17.25 37.969 -3.516 1 78.88 457 GLU B O 1
ATOM 8371 N N . ILE B 1 458 ? 15.523 38.25 -4.875 1 81.56 458 ILE B N 1
ATOM 8372 C CA . ILE B 1 458 ? 15.352 36.812 -5.07 1 81.56 458 ILE B CA 1
ATOM 8373 C C . ILE B 1 458 ? 16.516 36.281 -5.891 1 81.56 458 ILE B C 1
ATOM 8375 O O . ILE B 1 458 ? 17.031 35.188 -5.594 1 81.56 458 ILE B O 1
ATOM 8379 N N . LYS B 1 459 ? 16.859 37 -6.828 1 81.62 459 LYS B N 1
ATOM 8380 C CA . LYS B 1 459 ? 17.984 36.594 -7.668 1 81.62 459 LYS B CA 1
ATOM 8381 C C . LYS B 1 459 ? 19.266 36.469 -6.844 1 81.62 459 LYS B C 1
ATOM 8383 O O . LYS B 1 459 ? 20.047 35.531 -7.066 1 81.62 459 LYS B O 1
ATOM 8388 N N . ASP B 1 460 ? 19.422 37.344 -5.977 1 84.25 460 ASP B N 1
ATOM 8389 C CA . ASP B 1 460 ? 20.594 37.281 -5.109 1 84.25 460 ASP B CA 1
ATOM 8390 C C . ASP B 1 460 ? 20.578 36.031 -4.246 1 84.25 460 ASP B C 1
ATOM 8392 O O . ASP B 1 460 ? 21.609 35.375 -4.055 1 84.25 460 ASP B O 1
ATOM 8396 N N . LYS B 1 461 ? 19.453 35.75 -3.711 1 86.5 461 LYS B N 1
ATOM 8397 C CA . LYS B 1 461 ? 19.312 34.562 -2.891 1 86.5 461 LYS B CA 1
ATOM 8398 C C . LYS B 1 461 ? 19.594 33.312 -3.707 1 86.5 461 LYS B C 1
ATOM 8400 O O . LYS B 1 461 ? 20.234 32.375 -3.225 1 86.5 461 LYS B O 1
ATOM 8405 N N . ILE B 1 462 ? 19.047 33.312 -4.883 1 85.06 462 ILE B N 1
ATOM 8406 C CA . ILE B 1 462 ? 19.266 32.188 -5.766 1 85.06 462 ILE B CA 1
ATOM 8407 C C . ILE B 1 462 ? 20.75 32.031 -6.09 1 85.06 462 ILE B C 1
ATOM 8409 O O . ILE B 1 462 ? 21.281 30.922 -6.102 1 85.06 462 ILE B O 1
ATOM 8413 N N . THR B 1 463 ? 21.375 33.188 -6.316 1 85.69 463 THR B N 1
ATOM 8414 C CA . THR B 1 463 ? 22.797 33.188 -6.613 1 85.69 463 THR B CA 1
ATOM 8415 C C . THR B 1 463 ? 23.594 32.562 -5.453 1 85.69 463 THR B C 1
ATOM 8417 O O . THR B 1 463 ? 24.547 31.828 -5.672 1 85.69 463 THR B O 1
ATOM 8420 N N . HIS B 1 464 ? 23.188 32.875 -4.344 1 88.44 464 HIS B N 1
ATOM 8421 C CA . HIS B 1 464 ? 23.844 32.344 -3.166 1 88.44 464 HIS B CA 1
ATOM 8422 C C . HIS B 1 464 ? 23.656 30.828 -3.076 1 88.44 464 HIS B C 1
ATOM 8424 O O . HIS B 1 464 ? 24.594 30.109 -2.709 1 88.44 464 HIS B O 1
ATOM 8430 N N . ILE B 1 465 ? 22.484 30.375 -3.381 1 89.25 465 ILE B N 1
ATOM 8431 C CA . ILE B 1 465 ? 22.203 28.938 -3.367 1 89.25 465 ILE B CA 1
ATOM 8432 C C . ILE B 1 465 ? 23.078 28.234 -4.402 1 89.25 465 ILE B C 1
ATOM 8434 O O . ILE B 1 465 ? 23.672 27.203 -4.113 1 89.25 465 ILE B O 1
ATOM 8438 N N . TYR B 1 466 ? 23.172 28.844 -5.531 1 86.75 466 TYR B N 1
ATOM 8439 C CA . TYR B 1 466 ? 24 28.297 -6.586 1 86.75 466 TYR B CA 1
ATOM 8440 C C . TYR B 1 466 ? 25.469 28.281 -6.164 1 86.75 466 TYR B C 1
ATOM 8442 O O . TYR B 1 466 ? 26.188 27.312 -6.453 1 86.75 466 TYR B O 1
ATOM 8450 N N . GLY B 1 467 ? 25.844 29.312 -5.559 1 85.19 467 GLY B N 1
ATOM 8451 C CA . GLY B 1 467 ? 27.203 29.375 -5.066 1 85.19 467 GLY B CA 1
ATOM 8452 C C . GLY B 1 467 ? 27.547 28.25 -4.098 1 85.19 467 GLY B C 1
ATOM 8453 O O . GLY B 1 467 ? 28.625 27.656 -4.176 1 85.19 467 GLY B O 1
ATOM 8454 N N . ARG B 1 468 ? 26.641 27.938 -3.307 1 83.94 468 ARG B N 1
ATOM 8455 C CA . ARG B 1 468 ? 26.844 26.859 -2.336 1 83.94 468 ARG B CA 1
ATOM 8456 C C . ARG B 1 468 ? 26.859 25.5 -3.023 1 83.94 468 ARG B C 1
ATOM 8458 O O . ARG B 1 468 ? 27.656 24.641 -2.68 1 83.94 468 ARG B O 1
ATOM 8465 N N . LEU B 1 469 ? 25.984 25.359 -3.9 1 80.25 469 LEU B N 1
ATOM 8466 C CA . LEU B 1 469 ? 25.844 24.078 -4.582 1 80.25 469 LEU B CA 1
ATOM 8467 C C . LEU B 1 469 ? 27 23.844 -5.543 1 80.25 469 LEU B C 1
ATOM 8469 O O . LEU B 1 469 ? 27.344 22.688 -5.848 1 80.25 469 LEU B O 1
ATOM 8473 N N . ALA B 1 470 ? 27.531 24.953 -6.047 1 78.5 470 ALA B N 1
ATOM 8474 C CA . ALA B 1 470 ? 28.625 24.859 -7 1 78.5 470 ALA B CA 1
ATOM 8475 C C . ALA B 1 470 ? 29.984 24.938 -6.289 1 78.5 470 ALA B C 1
ATOM 8477 O O . ALA B 1 470 ? 31 25.188 -6.926 1 78.5 470 ALA B O 1
ATOM 8478 N N . ASP B 1 471 ? 29.844 24.75 -5.07 1 81.31 471 ASP B N 1
ATOM 8479 C CA . ASP B 1 471 ? 31.094 24.75 -4.309 1 81.31 471 ASP B CA 1
ATOM 8480 C C . ASP B 1 471 ? 31.969 23.578 -4.699 1 81.31 471 ASP B C 1
ATOM 8482 O O . ASP B 1 471 ? 31.469 22.484 -5.012 1 81.31 471 ASP B O 1
ATOM 8486 N N . ASP B 1 472 ? 33.25 23.781 -4.668 1 77.31 472 ASP B N 1
ATOM 8487 C CA . ASP B 1 472 ? 34.219 22.781 -5.109 1 77.31 472 ASP B CA 1
ATOM 8488 C C . ASP B 1 472 ? 34.094 21.484 -4.301 1 77.31 472 ASP B C 1
ATOM 8490 O O . ASP B 1 472 ? 34.219 20.391 -4.844 1 77.31 472 ASP B O 1
ATOM 8494 N N . ASP B 1 473 ? 33.875 21.703 -3.115 1 72.62 473 ASP B N 1
ATOM 8495 C CA . ASP B 1 473 ? 33.75 20.531 -2.24 1 72.62 473 ASP B CA 1
ATOM 8496 C C . ASP B 1 473 ? 32.531 19.688 -2.59 1 72.62 473 ASP B C 1
ATOM 8498 O O . ASP B 1 473 ? 32.562 18.469 -2.455 1 72.62 473 ASP B O 1
ATOM 8502 N N . TYR B 1 474 ? 31.594 20.375 -3.076 1 74 474 TYR B N 1
ATOM 8503 C CA . TYR B 1 474 ? 30.375 19.672 -3.465 1 74 474 TYR B CA 1
ATOM 8504 C C . TYR B 1 474 ? 30.531 19.047 -4.84 1 74 474 TYR B C 1
ATOM 8506 O O . TYR B 1 474 ? 30.172 17.875 -5.031 1 74 474 TYR B O 1
ATOM 8514 N N . LEU B 1 475 ? 31.109 19.734 -5.672 1 74.88 475 LEU B N 1
ATOM 8515 C CA . LEU B 1 475 ? 31.141 19.344 -7.074 1 74.88 475 LEU B CA 1
ATOM 8516 C C . LEU B 1 475 ? 32.125 18.203 -7.305 1 74.88 475 LEU B C 1
ATOM 8518 O O . LEU B 1 475 ? 31.984 17.438 -8.273 1 74.88 475 LEU B O 1
ATOM 8522 N N . ILE B 1 476 ? 33.031 18.078 -6.398 1 71.69 476 ILE B N 1
ATOM 8523 C CA . ILE B 1 476 ? 34 17.016 -6.547 1 71.69 476 ILE B CA 1
ATOM 8524 C C . ILE B 1 476 ? 33.312 15.656 -6.484 1 71.69 476 ILE B C 1
ATOM 8526 O O . ILE B 1 476 ? 33.719 14.703 -7.137 1 71.69 476 ILE B O 1
ATOM 8530 N N . HIS B 1 477 ? 32.219 15.672 -5.84 1 73.38 477 HIS B N 1
ATOM 8531 C CA . HIS B 1 477 ? 31.516 14.406 -5.609 1 73.38 477 HIS B CA 1
ATOM 8532 C C . HIS B 1 477 ? 30.469 14.156 -6.684 1 73.38 477 HIS B C 1
ATOM 8534 O O . HIS B 1 477 ? 29.859 13.078 -6.723 1 73.38 477 HIS B O 1
ATOM 8540 N N . CYS B 1 478 ? 30.297 15.078 -7.574 1 73.31 478 CYS B N 1
ATOM 8541 C CA . CYS B 1 478 ? 29.281 14.945 -8.602 1 73.31 478 CYS B CA 1
ATOM 8542 C C . CYS B 1 478 ? 29.891 14.719 -9.969 1 73.31 478 CYS B C 1
ATOM 8544 O O . CYS B 1 478 ? 29.203 14.719 -10.984 1 73.31 478 CYS B O 1
ATOM 8546 N N . ARG B 1 479 ? 31.109 14.57 -10.047 1 69.06 479 ARG B N 1
ATOM 8547 C CA . ARG B 1 479 ? 31.844 14.594 -11.312 1 69.06 479 ARG B CA 1
ATOM 8548 C C . ARG B 1 479 ? 31.5 13.375 -12.156 1 69.06 479 ARG B C 1
ATOM 8550 O O . ARG B 1 479 ? 31.609 13.414 -13.391 1 69.06 479 ARG B O 1
ATOM 8557 N N . LEU B 1 480 ? 31.031 12.32 -11.492 1 69.19 480 LEU B N 1
ATOM 8558 C CA . LEU B 1 480 ? 30.75 11.109 -12.258 1 69.19 480 LEU B CA 1
ATOM 8559 C C . LEU B 1 480 ? 29.281 11.016 -12.609 1 69.19 480 LEU B C 1
ATOM 8561 O O . LEU B 1 480 ? 28.859 10.094 -13.312 1 69.19 480 LEU B O 1
ATOM 8565 N N . VAL B 1 481 ? 28.453 11.922 -12.266 1 67.19 481 VAL B N 1
ATOM 8566 C CA . VAL B 1 481 ? 27.047 12.062 -12.586 1 67.19 481 VAL B CA 1
ATOM 8567 C C . VAL B 1 481 ? 26.312 10.75 -12.305 1 67.19 481 VAL B C 1
ATOM 8569 O O . VAL B 1 481 ? 25.578 10.242 -13.156 1 67.19 481 VAL B O 1
ATOM 8572 N N . ASN B 1 482 ? 26.781 10.164 -11.234 1 76.06 482 ASN B N 1
ATOM 8573 C CA . ASN B 1 482 ? 26.109 8.938 -10.828 1 76.06 482 ASN B CA 1
ATOM 8574 C C . ASN B 1 482 ? 24.719 9.211 -10.258 1 76.06 482 ASN B C 1
ATOM 8576 O O . ASN B 1 482 ? 24.438 10.328 -9.82 1 76.06 482 ASN B O 1
ATOM 8580 N N . THR B 1 483 ? 23.844 8.25 -10.445 1 78.38 483 THR B N 1
ATOM 8581 C CA . THR B 1 483 ? 22.516 8.391 -9.891 1 78.38 483 THR B CA 1
ATOM 8582 C C . THR B 1 483 ? 22.156 7.188 -9.016 1 78.38 483 THR B C 1
ATOM 8584 O O . THR B 1 483 ? 22.828 6.156 -9.07 1 78.38 483 THR B O 1
ATOM 8587 N N . LEU B 1 484 ? 21.234 7.391 -8.195 1 87.81 484 LEU B N 1
ATOM 8588 C CA . LEU B 1 484 ? 20.719 6.32 -7.344 1 87.81 484 LEU B CA 1
ATOM 8589 C C . LEU B 1 484 ? 19.422 5.746 -7.91 1 87.81 484 LEU B C 1
ATOM 8591 O O . LEU B 1 484 ? 18.656 5.117 -7.184 1 87.81 484 LEU B O 1
ATOM 8595 N N . THR B 1 485 ? 19.156 5.906 -9.156 1 82.81 485 THR B N 1
ATOM 8596 C CA . THR B 1 485 ? 17.922 5.504 -9.805 1 82.81 485 THR B CA 1
ATOM 8597 C C . THR B 1 485 ? 17.734 3.99 -9.719 1 82.81 485 THR B C 1
ATOM 8599 O O . THR B 1 485 ? 16.625 3.504 -9.484 1 82.81 485 THR B O 1
ATOM 8602 N N . SER B 1 486 ? 18.828 3.234 -9.922 1 88.69 486 SER B N 1
ATOM 8603 C CA . SER B 1 486 ? 18.734 1.779 -9.852 1 88.69 486 SER B CA 1
ATOM 8604 C C . SER B 1 486 ? 18.328 1.314 -8.461 1 88.69 486 SER B C 1
ATOM 8606 O O . SER B 1 486 ? 17.484 0.428 -8.312 1 88.69 486 SER B O 1
ATOM 8608 N N . ASN B 1 487 ? 18.969 1.952 -7.477 1 92.81 487 ASN B N 1
ATOM 8609 C CA . ASN B 1 487 ? 18.641 1.593 -6.102 1 92.81 487 ASN B CA 1
ATOM 8610 C C . ASN B 1 487 ? 17.188 1.909 -5.781 1 92.81 487 ASN B C 1
ATOM 8612 O O . ASN B 1 487 ? 16.484 1.087 -5.188 1 92.81 487 ASN B O 1
ATOM 8616 N N . LYS B 1 488 ? 16.766 3.031 -6.18 1 89.38 488 LYS B N 1
ATOM 8617 C CA . LYS B 1 488 ? 15.391 3.453 -5.922 1 89.38 488 LYS B CA 1
ATOM 8618 C C . LYS B 1 488 ? 14.398 2.564 -6.664 1 89.38 488 LYS B C 1
ATOM 8620 O O . LYS B 1 488 ? 13.336 2.229 -6.133 1 89.38 488 LYS B O 1
ATOM 8625 N N . THR B 1 489 ? 14.695 2.236 -7.859 1 88 489 THR B N 1
ATOM 8626 C CA . THR B 1 489 ? 13.844 1.352 -8.641 1 88 489 THR B CA 1
ATOM 8627 C C . THR B 1 489 ? 13.75 -0.025 -7.988 1 88 489 THR B C 1
ATOM 8629 O O . THR B 1 489 ? 12.656 -0.586 -7.867 1 88 489 THR B O 1
ATOM 8632 N N . LEU B 1 490 ? 14.875 -0.538 -7.652 1 94.25 490 LEU B N 1
ATOM 8633 C CA . LEU B 1 490 ? 14.898 -1.836 -6.988 1 94.25 490 LEU B CA 1
ATOM 8634 C C . LEU B 1 490 ? 14.047 -1.813 -5.723 1 94.25 490 LEU B C 1
ATOM 8636 O O . LEU B 1 490 ? 13.234 -2.713 -5.5 1 94.25 490 LEU B O 1
ATOM 8640 N N . LEU B 1 491 ? 14.266 -0.832 -4.91 1 93.44 491 LEU B N 1
ATOM 8641 C CA . LEU B 1 491 ? 13.516 -0.724 -3.666 1 93.44 491 LEU B CA 1
ATOM 8642 C C . LEU B 1 491 ? 12.031 -0.48 -3.947 1 93.44 491 LEU B C 1
ATOM 8644 O O . LEU B 1 491 ? 11.172 -0.935 -3.193 1 93.44 491 LEU B O 1
ATOM 8648 N N . GLY B 1 492 ? 11.742 0.254 -5.008 1 88.19 492 GLY B N 1
ATOM 8649 C CA . GLY B 1 492 ? 10.359 0.365 -5.449 1 88.19 492 GLY B CA 1
ATOM 8650 C C . GLY B 1 492 ? 9.711 -0.978 -5.715 1 88.19 492 GLY B C 1
ATOM 8651 O O . GLY B 1 492 ? 8.555 -1.199 -5.348 1 88.19 492 GLY B O 1
ATOM 8652 N N . TRP B 1 493 ? 10.492 -1.867 -6.312 1 90.56 493 TRP B N 1
ATOM 8653 C CA . TRP B 1 493 ? 10.008 -3.219 -6.562 1 90.56 493 TRP B CA 1
ATOM 8654 C C . TRP B 1 493 ? 9.742 -3.953 -5.25 1 90.56 493 TRP B C 1
ATOM 8656 O O . TRP B 1 493 ? 8.781 -4.727 -5.148 1 90.56 493 TRP B O 1
ATOM 8666 N N . VAL B 1 494 ? 10.602 -3.73 -4.316 1 93.44 494 VAL B N 1
ATOM 8667 C CA . VAL B 1 494 ? 10.43 -4.359 -3.01 1 93.44 494 VAL B CA 1
ATOM 8668 C C . VAL B 1 494 ? 9.109 -3.906 -2.391 1 93.44 494 VAL B C 1
ATOM 8670 O O . VAL B 1 494 ? 8.328 -4.727 -1.905 1 93.44 494 VAL B O 1
ATOM 8673 N N . TRP B 1 495 ? 8.82 -2.646 -2.482 1 89.19 495 TRP B N 1
ATOM 8674 C CA . TRP B 1 495 ? 7.625 -2.098 -1.847 1 89.19 495 TRP B CA 1
ATOM 8675 C C . TRP B 1 495 ? 6.363 -2.537 -2.584 1 89.19 495 TRP B C 1
ATOM 8677 O O . TRP B 1 495 ? 5.281 -2.592 -1.996 1 89.19 495 TRP B O 1
ATOM 8687 N N . HIS B 1 496 ? 6.492 -2.885 -3.844 1 84.06 496 HIS B N 1
ATOM 8688 C CA . HIS B 1 496 ? 5.367 -3.455 -4.57 1 84.06 496 HIS B CA 1
ATOM 8689 C C . HIS B 1 496 ? 5 -4.832 -4.027 1 84.06 496 HIS B C 1
ATOM 8691 O O . HIS B 1 496 ? 3.844 -5.254 -4.125 1 84.06 496 HIS B O 1
ATOM 8697 N N . ARG B 1 497 ? 5.969 -5.473 -3.488 1 89.94 497 ARG B N 1
ATOM 8698 C CA . ARG B 1 497 ? 5.77 -6.824 -2.977 1 89.94 497 ARG B CA 1
ATOM 8699 C C . ARG B 1 497 ? 5.547 -6.812 -1.468 1 89.94 497 ARG B C 1
ATOM 8701 O O . ARG B 1 497 ? 5.082 -7.801 -0.896 1 89.94 497 ARG B O 1
ATOM 8708 N N . CYS B 1 498 ? 5.863 -5.785 -0.927 1 89.88 498 CYS B N 1
ATOM 8709 C CA . CYS B 1 498 ? 5.688 -5.566 0.504 1 89.88 498 CYS B CA 1
ATOM 8710 C C . CYS B 1 498 ? 5.309 -4.117 0.789 1 89.88 498 CYS B C 1
ATOM 8712 O O . CYS B 1 498 ? 6.18 -3.289 1.072 1 89.88 498 CYS B O 1
ATOM 8714 N N . GLY B 1 499 ? 4.012 -3.881 0.772 1 81.88 499 GLY B N 1
ATOM 8715 C CA . GLY B 1 499 ? 3.535 -2.518 0.935 1 81.88 499 GLY B CA 1
ATOM 8716 C C . GLY B 1 499 ? 4.039 -1.855 2.203 1 81.88 499 GLY B C 1
ATOM 8717 O O . GLY B 1 499 ? 3.961 -2.438 3.287 1 81.88 499 GLY B O 1
ATOM 8718 N N . ARG B 1 500 ? 4.52 -0.648 2.111 1 77.44 500 ARG B N 1
ATOM 8719 C CA . ARG B 1 500 ? 5.16 0.072 3.207 1 77.44 500 ARG B CA 1
ATOM 8720 C C . ARG B 1 500 ? 4.152 0.398 4.309 1 77.44 500 ARG B C 1
ATOM 8722 O O . ARG B 1 500 ? 4.516 0.475 5.484 1 77.44 500 ARG B O 1
ATOM 8729 N N . GLU B 1 501 ? 2.906 0.571 3.934 1 71.5 501 GLU B N 1
ATOM 8730 C CA . GLU B 1 501 ? 1.914 1.038 4.898 1 71.5 501 GLU B CA 1
ATOM 8731 C C . GLU B 1 501 ? 1.114 -0.126 5.477 1 71.5 501 GLU B C 1
ATOM 8733 O O . GLU B 1 501 ? 0.188 0.08 6.262 1 71.5 501 GLU B O 1
ATOM 8738 N N . ARG B 1 502 ? 1.472 -1.307 5.094 1 75.62 502 ARG B N 1
ATOM 8739 C CA . ARG B 1 502 ? 0.814 -2.498 5.621 1 75.62 502 ARG B CA 1
ATOM 8740 C C . ARG B 1 502 ? 1.609 -3.094 6.777 1 75.62 502 ARG B C 1
ATOM 8742 O O . ARG B 1 502 ? 2.84 -3.035 6.789 1 75.62 502 ARG B O 1
ATOM 8749 N N . TYR B 1 503 ? 0.889 -3.531 7.711 1 75.38 503 TYR B N 1
ATOM 8750 C CA . TYR B 1 503 ? 1.586 -4.234 8.781 1 75.38 503 TYR B CA 1
ATOM 8751 C C . TYR B 1 503 ? 2.096 -5.59 8.305 1 75.38 503 TYR B C 1
ATOM 8753 O O . TYR B 1 503 ? 1.31 -6.438 7.879 1 75.38 503 TYR B O 1
ATOM 8761 N N . ARG B 1 504 ? 3.357 -5.652 8.297 1 83.19 504 ARG B N 1
ATOM 8762 C CA . ARG B 1 504 ? 3.992 -6.883 7.828 1 83.19 504 ARG B CA 1
ATOM 8763 C C . ARG B 1 504 ? 5.039 -7.367 8.82 1 83.19 504 ARG B C 1
ATOM 8765 O O . ARG B 1 504 ? 5.652 -6.562 9.531 1 83.19 504 ARG B O 1
ATOM 8772 N N . ARG B 1 505 ? 5.184 -8.648 8.828 1 84.12 505 ARG B N 1
ATOM 8773 C CA . ARG B 1 505 ? 6.285 -9.25 9.57 1 84.12 505 ARG B CA 1
ATOM 8774 C C . ARG B 1 505 ? 7.609 -9.055 8.836 1 84.12 505 ARG B C 1
ATOM 8776 O O . ARG B 1 505 ? 7.629 -8.82 7.629 1 84.12 505 ARG B O 1
ATOM 8783 N N . LEU B 1 506 ? 8.688 -9.141 9.641 1 90 506 LEU B N 1
ATOM 8784 C CA . LEU B 1 506 ? 10.023 -8.984 9.078 1 90 506 LEU B CA 1
ATOM 8785 C C . LEU B 1 506 ? 10.25 -9.984 7.941 1 90 506 LEU B C 1
ATOM 8787 O O . LEU B 1 506 ? 10.875 -9.648 6.93 1 90 506 LEU B O 1
ATOM 8791 N N . GLU B 1 507 ? 9.727 -11.156 8.07 1 88.69 507 GLU B N 1
ATOM 8792 C CA . GLU B 1 507 ? 9.914 -12.227 7.09 1 88.69 507 GLU B CA 1
ATOM 8793 C C . GLU B 1 507 ? 9.375 -11.82 5.723 1 88.69 507 GLU B C 1
ATOM 8795 O O . GLU B 1 507 ? 9.898 -12.242 4.691 1 88.69 507 GLU B O 1
ATOM 8800 N N . MET B 1 508 ? 8.336 -11.062 5.77 1 91.44 508 MET B N 1
ATOM 8801 C CA . MET B 1 508 ? 7.754 -10.641 4.5 1 91.44 508 MET B CA 1
ATOM 8802 C C . MET B 1 508 ? 8.664 -9.648 3.787 1 91.44 508 MET B C 1
ATOM 8804 O O . MET B 1 508 ? 8.781 -9.672 2.561 1 91.44 508 MET B O 1
ATOM 8808 N N . LEU B 1 509 ? 9.266 -8.75 4.559 1 93.25 509 LEU B N 1
ATOM 8809 C CA . LEU B 1 509 ? 10.242 -7.84 3.979 1 93.25 509 LEU B CA 1
ATOM 8810 C C . LEU B 1 509 ? 11.438 -8.609 3.418 1 93.25 509 LEU B C 1
ATOM 8812 O O . LEU B 1 509 ? 11.914 -8.305 2.324 1 93.25 509 LEU B O 1
ATOM 8816 N N . GLN B 1 510 ? 11.867 -9.555 4.168 1 94.56 510 GLN B N 1
ATOM 8817 C CA . GLN B 1 510 ? 12.977 -10.398 3.723 1 94.56 510 GLN B CA 1
ATOM 8818 C C . GLN B 1 510 ? 12.617 -11.148 2.441 1 94.56 510 GLN B C 1
ATOM 8820 O O . GLN B 1 510 ? 13.406 -11.188 1.497 1 94.56 510 GLN B O 1
ATOM 8825 N N . PHE B 1 511 ? 11.492 -11.672 2.447 1 94.94 511 PHE B N 1
ATOM 8826 C CA . PHE B 1 511 ? 11 -12.398 1.28 1 94.94 511 PHE B CA 1
ATOM 8827 C C . PHE B 1 511 ? 10.938 -11.484 0.064 1 94.94 511 PHE B C 1
ATOM 8829 O O . PHE B 1 511 ? 11.453 -11.82 -1.002 1 94.94 511 PHE B O 1
ATOM 8836 N N . ALA B 1 512 ? 10.266 -10.352 0.228 1 95.62 512 ALA B N 1
ATOM 8837 C CA . ALA B 1 512 ? 10.102 -9.398 -0.861 1 95.62 512 ALA B CA 1
ATOM 8838 C C . ALA B 1 512 ? 11.453 -8.945 -1.406 1 95.62 512 ALA B C 1
ATOM 8840 O O . ALA B 1 512 ? 11.648 -8.883 -2.621 1 95.62 512 ALA B O 1
ATOM 8841 N N . THR B 1 513 ? 12.375 -8.648 -0.522 1 96.88 513 THR B N 1
ATOM 8842 C CA . THR B 1 513 ? 13.703 -8.18 -0.92 1 96.88 513 THR B CA 1
ATOM 8843 C C . THR B 1 513 ? 14.461 -9.273 -1.657 1 96.88 513 THR B C 1
ATOM 8845 O O . THR B 1 513 ? 15.016 -9.039 -2.734 1 96.88 513 THR B O 1
ATOM 8848 N N . ALA B 1 514 ? 14.43 -10.453 -1.087 1 97.38 514 ALA B N 1
ATOM 8849 C CA . ALA B 1 514 ? 15.148 -11.578 -1.67 1 97.38 514 ALA B CA 1
ATOM 8850 C C . ALA B 1 514 ? 14.633 -11.898 -3.068 1 97.38 514 ALA B C 1
ATOM 8852 O O . ALA B 1 514 ? 15.414 -12.031 -4.012 1 97.38 514 ALA B O 1
ATOM 8853 N N . LEU B 1 515 ? 13.383 -12.023 -3.172 1 96.19 515 LEU B N 1
ATOM 8854 C CA . LEU B 1 515 ? 12.797 -12.336 -4.469 1 96.19 515 LEU B CA 1
ATOM 8855 C C . LEU B 1 515 ? 13.086 -11.234 -5.48 1 96.19 515 LEU B C 1
ATOM 8857 O O . LEU B 1 515 ? 13.414 -11.516 -6.637 1 96.19 515 LEU B O 1
ATOM 8861 N N . THR B 1 516 ? 12.953 -9.977 -5.055 1 95.75 516 THR B N 1
ATOM 8862 C CA . THR B 1 516 ? 13.219 -8.844 -5.93 1 95.75 516 THR B CA 1
ATOM 8863 C C . THR B 1 516 ? 14.664 -8.859 -6.418 1 95.75 516 THR B C 1
ATOM 8865 O O . THR B 1 516 ? 14.922 -8.664 -7.609 1 95.75 516 THR B O 1
ATOM 8868 N N . CYS B 1 517 ? 15.602 -9.086 -5.516 1 96.25 517 CYS B N 1
ATOM 8869 C CA . CYS B 1 517 ? 17.016 -9.109 -5.887 1 96.25 517 CYS B CA 1
ATOM 8870 C C . CYS B 1 517 ? 17.297 -10.242 -6.867 1 96.25 517 CYS B C 1
ATOM 8872 O O . CYS B 1 517 ? 18.078 -10.07 -7.805 1 96.25 517 CYS B O 1
ATOM 8874 N N . LEU B 1 518 ? 16.656 -11.352 -6.668 1 95.31 518 LEU B N 1
ATOM 8875 C CA . LEU B 1 518 ? 16.828 -12.484 -7.578 1 95.31 518 LEU B CA 1
ATOM 8876 C C . LEU B 1 518 ? 16.328 -12.125 -8.977 1 95.31 518 LEU B C 1
ATOM 8878 O O . LEU B 1 518 ? 17.031 -12.352 -9.961 1 95.31 518 LEU B O 1
ATOM 8882 N N . GLU B 1 519 ? 15.172 -11.617 -9.023 1 91.69 519 GLU B N 1
ATOM 8883 C CA . GLU B 1 519 ? 14.578 -11.273 -10.312 1 91.69 519 GLU B CA 1
ATOM 8884 C C . GLU B 1 519 ? 15.305 -10.102 -10.961 1 91.69 519 GLU B C 1
ATOM 8886 O O . GLU B 1 519 ? 15.406 -10.039 -12.188 1 91.69 519 GLU B O 1
ATOM 8891 N N . TRP B 1 520 ? 15.773 -9.172 -10.141 1 93.31 520 TRP B N 1
ATOM 8892 C CA . TRP B 1 520 ? 16.578 -8.062 -10.633 1 93.31 520 TRP B CA 1
ATOM 8893 C C . TRP B 1 520 ? 17.828 -8.562 -11.336 1 93.31 520 TRP B C 1
ATOM 8895 O O . TRP B 1 520 ? 18.156 -8.109 -12.438 1 93.31 520 TRP B O 1
ATOM 8905 N N . ASN B 1 521 ? 18.516 -9.492 -10.742 1 94 521 ASN B N 1
ATOM 8906 C CA . ASN B 1 521 ? 19.781 -9.992 -11.242 1 94 521 ASN B CA 1
ATOM 8907 C C . ASN B 1 521 ? 19.578 -11 -12.375 1 94 521 ASN B C 1
ATOM 8909 O O . ASN B 1 521 ? 20.297 -10.977 -13.375 1 94 521 ASN B O 1
ATOM 8913 N N . MET B 1 522 ? 18.484 -11.82 -12.25 1 91.06 522 MET B N 1
ATOM 8914 C CA . MET B 1 522 ? 18.438 -12.992 -13.117 1 91.06 522 MET B CA 1
ATOM 8915 C C . MET B 1 522 ? 17.219 -12.961 -14.023 1 91.06 522 MET B C 1
ATOM 8917 O O . MET B 1 522 ? 17.047 -13.836 -14.875 1 91.06 522 MET B O 1
ATOM 8921 N N . GLY B 1 523 ? 16.344 -12.055 -13.797 1 87.25 523 GLY B N 1
ATOM 8922 C CA . GLY B 1 523 ? 15.086 -12.047 -14.531 1 87.25 523 GLY B CA 1
ATOM 8923 C C . GLY B 1 523 ? 14 -12.875 -13.875 1 87.25 523 GLY B C 1
ATOM 8924 O O . GLY B 1 523 ? 14.266 -13.617 -12.93 1 87.25 523 GLY B O 1
ATOM 8925 N N . TYR B 1 524 ? 12.844 -12.82 -14.406 1 86.44 524 TYR B N 1
ATOM 8926 C CA . TYR B 1 524 ? 11.672 -13.43 -13.781 1 86.44 524 TYR B CA 1
ATOM 8927 C C . TYR B 1 524 ? 11.695 -14.945 -13.938 1 86.44 524 TYR B C 1
ATOM 8929 O O . TYR B 1 524 ? 11.281 -15.672 -13.031 1 86.44 524 TYR B O 1
ATOM 8937 N N . THR B 1 525 ? 12.117 -15.406 -15.039 1 83.56 525 THR B N 1
ATOM 8938 C CA . THR B 1 525 ? 12.078 -16.844 -15.305 1 83.56 525 THR B CA 1
ATOM 8939 C C . THR B 1 525 ? 13.125 -17.578 -14.469 1 83.56 525 THR B C 1
ATOM 8941 O O . THR B 1 525 ? 12.789 -18.453 -13.68 1 83.56 525 THR B O 1
ATOM 8944 N N . GLU B 1 526 ? 14.352 -17.109 -14.547 1 86.19 526 GLU B N 1
ATOM 8945 C CA . GLU B 1 526 ? 15.43 -17.797 -13.836 1 86.19 526 GLU B CA 1
ATOM 8946 C C . GLU B 1 526 ? 15.453 -17.406 -12.359 1 86.19 526 GLU B C 1
ATOM 8948 O O . GLU B 1 526 ? 15.914 -18.172 -11.516 1 86.19 526 GLU B O 1
ATOM 8953 N N . GLY B 1 527 ? 14.977 -16.219 -12.141 1 88.5 527 GLY B N 1
ATOM 8954 C CA . GLY B 1 527 ? 14.93 -15.758 -10.766 1 88.5 527 GLY B CA 1
ATOM 8955 C C . GLY B 1 527 ? 13.773 -16.344 -9.969 1 88.5 527 GLY B C 1
ATOM 8956 O O . GLY B 1 527 ? 13.711 -16.188 -8.75 1 88.5 527 GLY B O 1
ATOM 8957 N N . GLY B 1 528 ? 12.883 -17.078 -10.68 1 88.25 528 GLY B N 1
ATOM 8958 C CA . GLY B 1 528 ? 11.758 -17.688 -9.992 1 88.25 528 GLY B CA 1
ATOM 8959 C C . GLY B 1 528 ? 12.164 -18.891 -9.156 1 88.25 528 GLY B C 1
ATOM 8960 O O . GLY B 1 528 ? 13.312 -19.328 -9.203 1 88.25 528 GLY B O 1
ATOM 8961 N N . LEU B 1 529 ? 11.289 -19.438 -8.391 1 91.94 529 LEU B N 1
ATOM 8962 C CA . LEU B 1 529 ? 11.609 -20.453 -7.406 1 91.94 529 LEU B CA 1
ATOM 8963 C C . LEU B 1 529 ? 11.062 -21.812 -7.832 1 91.94 529 LEU B C 1
ATOM 8965 O O . LEU B 1 529 ? 11.109 -22.781 -7.062 1 91.94 529 LEU B O 1
ATOM 8969 N N . HIS B 1 530 ? 10.531 -21.953 -8.977 1 88.38 530 HIS B N 1
ATOM 8970 C CA . HIS B 1 530 ? 9.859 -23.172 -9.398 1 88.38 530 HIS B CA 1
ATOM 8971 C C . HIS B 1 530 ? 10.812 -24.375 -9.344 1 88.38 530 HIS B C 1
ATOM 8973 O O . HIS B 1 530 ? 10.461 -25.422 -8.82 1 88.38 530 HIS B O 1
ATOM 8979 N N . LYS B 1 531 ? 12.008 -24.109 -9.789 1 86.25 531 LYS B N 1
ATOM 8980 C CA . LYS B 1 531 ? 12.984 -25.203 -9.812 1 86.25 531 LYS B CA 1
ATOM 8981 C C . LYS B 1 531 ? 13.398 -25.594 -8.398 1 86.25 531 LYS B C 1
ATOM 8983 O O . LYS B 1 531 ? 13.422 -26.781 -8.07 1 86.25 531 LYS B O 1
ATOM 8988 N N . GLU B 1 532 ? 13.711 -24.641 -7.602 1 90.19 532 GLU B N 1
ATOM 8989 C CA . GLU B 1 532 ? 14.164 -24.891 -6.234 1 90.19 532 GLU B CA 1
ATOM 8990 C C . GLU B 1 532 ? 13.086 -25.578 -5.406 1 90.19 532 GLU B C 1
ATOM 8992 O O . GLU B 1 532 ? 13.391 -26.375 -4.516 1 90.19 532 GLU B O 1
ATOM 8997 N N . LEU B 1 533 ? 11.828 -25.344 -5.77 1 91.88 533 LEU B N 1
ATOM 8998 C CA . LEU B 1 533 ? 10.711 -25.875 -4.992 1 91.88 533 LEU B CA 1
ATOM 8999 C C . LEU B 1 533 ? 10.195 -27.172 -5.609 1 91.88 533 LEU B C 1
ATOM 9001 O O . LEU B 1 533 ? 9.273 -27.781 -5.07 1 91.88 533 LEU B O 1
ATOM 9005 N N . GLY B 1 534 ? 10.688 -27.5 -6.699 1 87.56 534 GLY B N 1
ATOM 9006 C CA . GLY B 1 534 ? 10.242 -28.703 -7.371 1 87.56 534 GLY B CA 1
ATOM 9007 C C . GLY B 1 534 ? 8.875 -28.578 -8.016 1 87.56 534 GLY B C 1
ATOM 9008 O O . GLY B 1 534 ? 8.141 -29.562 -8.141 1 87.56 534 GLY B O 1
ATOM 9009 N N . LEU B 1 535 ? 8.508 -27.391 -8.32 1 88.94 535 LEU B N 1
ATOM 9010 C CA . LEU B 1 535 ? 7.215 -27.125 -8.945 1 88.94 535 LEU B CA 1
ATOM 9011 C C . LEU B 1 535 ? 7.289 -27.359 -10.453 1 88.94 535 LEU B C 1
ATOM 9013 O O . LEU B 1 535 ? 8.297 -27.031 -11.086 1 88.94 535 LEU B O 1
ATOM 9017 N N . LYS B 1 536 ? 6.25 -27.812 -10.914 1 82.44 536 LYS B N 1
ATOM 9018 C CA . LYS B 1 536 ? 6.184 -28 -12.359 1 82.44 536 LYS B CA 1
ATOM 9019 C C . LYS B 1 536 ? 6.051 -26.672 -13.078 1 82.44 536 LYS B C 1
ATOM 9021 O O . LYS B 1 536 ? 5.309 -25.781 -12.633 1 82.44 536 LYS B O 1
ATOM 9026 N N . TYR B 1 537 ? 6.848 -26.562 -14.062 1 81.94 537 TYR B N 1
ATOM 9027 C CA . TYR B 1 537 ? 6.719 -25.391 -14.914 1 81.94 537 TYR B CA 1
ATOM 9028 C C . TYR B 1 537 ? 5.66 -25.609 -15.992 1 81.94 537 TYR B C 1
ATOM 9030 O O . TYR B 1 537 ? 5.926 -26.266 -17 1 81.94 537 TYR B O 1
ATOM 9038 N N . THR B 1 538 ? 4.496 -25.078 -15.797 1 81.81 538 THR B N 1
ATOM 9039 C CA . THR B 1 538 ? 3.344 -25.297 -16.672 1 81.81 538 THR B CA 1
ATOM 9040 C C . THR B 1 538 ? 3.205 -24.156 -17.672 1 81.81 538 THR B C 1
ATOM 9042 O O . THR B 1 538 ? 3.844 -23.109 -17.516 1 81.81 538 THR B O 1
ATOM 9045 N N . PRO B 1 539 ? 2.4 -24.359 -18.703 1 83.19 539 PRO B N 1
ATOM 9046 C CA . PRO B 1 539 ? 2.123 -23.25 -19.625 1 83.19 539 PRO B CA 1
ATOM 9047 C C . PRO B 1 539 ? 1.531 -22.031 -18.906 1 83.19 539 PRO B C 1
ATOM 9049 O O . PRO B 1 539 ? 1.752 -20.891 -19.344 1 83.19 539 PRO B O 1
ATOM 9052 N N . HIS B 1 540 ? 0.886 -22.344 -17.859 1 85.38 540 HIS B N 1
ATOM 9053 C CA . HIS B 1 540 ? 0.305 -21.25 -17.078 1 85.38 540 HIS B CA 1
ATOM 9054 C C . HIS B 1 540 ? 1.387 -20.422 -16.391 1 85.38 540 HIS B C 1
ATOM 9056 O O . HIS B 1 540 ? 1.332 -19.188 -16.406 1 85.38 540 HIS B O 1
ATOM 9062 N N . THR B 1 541 ? 2.338 -21.094 -15.859 1 84 541 THR B N 1
ATOM 9063 C CA . THR B 1 541 ? 3.453 -20.406 -15.219 1 84 541 THR B CA 1
ATOM 9064 C C . THR B 1 541 ? 4.27 -19.625 -16.234 1 84 541 THR B C 1
ATOM 9066 O O . THR B 1 541 ? 4.707 -18.5 -15.961 1 84 541 THR B O 1
ATOM 9069 N N . ALA B 1 542 ? 4.457 -20.219 -17.375 1 84.5 542 ALA B N 1
ATOM 9070 C CA . ALA B 1 542 ? 5.195 -19.578 -18.453 1 84.5 542 ALA B CA 1
ATOM 9071 C C . ALA B 1 542 ? 4.5 -18.297 -18.891 1 84.5 542 ALA B C 1
ATOM 9073 O O . ALA B 1 542 ? 5.156 -17.266 -19.141 1 84.5 542 ALA B O 1
ATOM 9074 N N . ARG B 1 543 ? 3.238 -18.406 -19.047 1 85.31 543 ARG B N 1
ATOM 9075 C CA . ARG B 1 543 ? 2.469 -17.25 -19.469 1 85.31 543 ARG B CA 1
ATOM 9076 C C . ARG B 1 543 ? 2.576 -16.125 -18.438 1 85.31 543 ARG B C 1
ATOM 9078 O O . ARG B 1 543 ? 2.709 -14.953 -18.812 1 85.31 543 ARG B O 1
ATOM 9085 N N . MET B 1 544 ? 2.52 -16.5 -17.188 1 86.19 544 MET B N 1
ATOM 9086 C CA . MET B 1 544 ? 2.666 -15.508 -16.125 1 86.19 544 MET B CA 1
ATOM 9087 C C . MET B 1 544 ? 4 -14.773 -16.25 1 86.19 544 MET B C 1
ATOM 9089 O O . MET B 1 544 ? 4.047 -13.547 -16.188 1 86.19 544 MET B O 1
ATOM 9093 N N . LYS B 1 545 ? 4.996 -15.5 -16.391 1 83.94 545 LYS B N 1
ATOM 9094 C CA . LYS B 1 545 ? 6.336 -14.93 -16.453 1 83.94 545 LYS B CA 1
ATOM 9095 C C . LYS B 1 545 ? 6.504 -14.07 -17.703 1 83.94 545 LYS B C 1
ATOM 9097 O O . LYS B 1 545 ? 7.16 -13.031 -17.672 1 83.94 545 LYS B O 1
ATOM 9102 N N . GLU B 1 546 ? 5.922 -14.539 -18.75 1 82.44 546 GLU B N 1
ATOM 9103 C CA . GLU B 1 546 ? 5.969 -13.781 -20 1 82.44 546 GLU B CA 1
ATOM 9104 C C . GLU B 1 546 ? 5.293 -12.422 -19.844 1 82.44 546 GLU B C 1
ATOM 9106 O O . GLU B 1 546 ? 5.797 -11.414 -20.344 1 82.44 546 GLU B O 1
ATOM 9111 N N . VAL B 1 547 ? 4.215 -12.516 -19.281 1 83.81 547 VAL B N 1
ATOM 9112 C CA . VAL B 1 547 ? 3.479 -11.273 -19.078 1 83.81 547 VAL B CA 1
ATOM 9113 C C . VAL B 1 547 ? 4.297 -10.328 -18.188 1 83.81 547 VAL B C 1
ATOM 9115 O O . VAL B 1 547 ? 4.332 -9.117 -18.438 1 83.81 547 VAL B O 1
ATOM 9118 N N . MET B 1 548 ? 4.965 -10.828 -17.25 1 81.94 548 MET B N 1
ATOM 9119 C CA . MET B 1 548 ? 5.805 -10.023 -16.359 1 81.94 548 MET B CA 1
ATOM 9120 C C . MET B 1 548 ? 6.965 -9.398 -17.141 1 81.94 548 MET B C 1
ATOM 9122 O O . MET B 1 548 ? 7.25 -8.211 -16.984 1 81.94 548 MET B O 1
ATOM 9126 N N . GLU B 1 549 ? 7.562 -10.188 -17.922 1 78.88 549 GLU B N 1
ATOM 9127 C CA . GLU B 1 549 ? 8.688 -9.719 -18.734 1 78.88 549 GLU B CA 1
ATOM 9128 C C . GLU B 1 549 ? 8.242 -8.641 -19.719 1 78.88 549 GLU B C 1
ATOM 9130 O O . GLU B 1 549 ? 8.914 -7.621 -19.891 1 78.88 549 GLU B O 1
ATOM 9135 N N . ARG B 1 550 ? 7.117 -8.922 -20.312 1 77.38 550 ARG B N 1
ATOM 9136 C CA . ARG B 1 550 ? 6.594 -7.977 -21.297 1 77.38 550 ARG B CA 1
ATOM 9137 C C . ARG B 1 550 ? 6.242 -6.645 -20.641 1 77.38 550 ARG B C 1
ATOM 9139 O O . ARG B 1 550 ? 6.469 -5.582 -21.219 1 77.38 550 ARG B O 1
ATOM 9146 N N . SER B 1 551 ? 5.668 -6.766 -19.516 1 77.06 551 SER B N 1
ATOM 9147 C CA . SER B 1 551 ? 5.312 -5.555 -18.781 1 77.06 551 SER B CA 1
ATOM 9148 C C . SER B 1 551 ? 6.551 -4.738 -18.422 1 77.06 551 SER B C 1
ATOM 9150 O O . SER B 1 551 ? 6.52 -3.508 -18.453 1 77.06 551 SER B O 1
ATOM 9152 N N . SER B 1 552 ? 7.543 -5.367 -18.094 1 72.12 552 SER B N 1
ATOM 9153 C CA . SER B 1 552 ? 8.789 -4.699 -17.734 1 72.12 552 SER B CA 1
ATOM 9154 C C . SER B 1 552 ? 9.398 -3.996 -18.953 1 72.12 552 SER B C 1
ATOM 9156 O O . SER B 1 552 ? 9.906 -2.879 -18.828 1 72.12 552 SER B O 1
ATOM 9158 N N . VAL B 1 553 ? 9.297 -4.645 -20.062 1 72.19 553 VAL B N 1
ATOM 9159 C CA . VAL B 1 553 ? 9.836 -4.086 -21.297 1 72.19 553 VAL B CA 1
ATOM 9160 C C . VAL B 1 553 ? 9.008 -2.869 -21.719 1 72.19 553 VAL B C 1
ATOM 9162 O O . VAL B 1 553 ? 9.562 -1.842 -22.109 1 72.19 553 VAL B O 1
ATOM 9165 N N . THR B 1 554 ? 7.75 -3.062 -21.594 1 73.06 554 THR B N 1
ATOM 9166 C CA . THR B 1 554 ? 6.852 -1.979 -21.969 1 73.06 554 THR B CA 1
ATOM 9167 C C . THR B 1 554 ? 7.078 -0.753 -21.094 1 73.06 554 THR B C 1
ATOM 9169 O O . THR B 1 554 ? 7.07 0.378 -21.578 1 73.06 554 THR B O 1
ATOM 9172 N N . ARG B 1 555 ? 7.258 -0.928 -19.906 1 68.81 555 ARG B N 1
ATOM 9173 C CA . ARG B 1 555 ? 7.516 0.172 -18.984 1 68.81 555 ARG B CA 1
ATOM 9174 C C . ARG B 1 555 ? 8.82 0.883 -19.328 1 68.81 555 ARG B C 1
ATOM 9176 O O . ARG B 1 555 ? 8.898 2.111 -19.25 1 68.81 555 ARG B O 1
ATOM 9183 N N . TYR B 1 556 ? 9.742 0.116 -19.672 1 65.88 556 TYR B N 1
ATOM 9184 C CA . TYR B 1 556 ? 11.031 0.67 -20.062 1 65.88 556 TYR B CA 1
ATOM 9185 C C . TYR B 1 556 ? 10.914 1.5 -21.328 1 65.88 556 TYR B C 1
ATOM 9187 O O . TYR B 1 556 ? 11.469 2.598 -21.422 1 65.88 556 TYR B O 1
ATOM 9195 N N . GLN B 1 557 ? 10.18 0.99 -22.219 1 65.81 557 GLN B N 1
ATOM 9196 C CA . GLN B 1 557 ? 10.008 1.681 -23.484 1 65.81 557 GLN B CA 1
ATOM 9197 C C . GLN B 1 557 ? 9.258 2.996 -23.312 1 65.81 557 GLN B C 1
ATOM 9199 O O . GLN B 1 557 ? 9.602 4.004 -23.922 1 65.81 557 GLN B O 1
ATOM 9204 N N . LYS B 1 558 ? 8.336 2.959 -22.484 1 64.19 558 LYS B N 1
ATOM 9205 C CA . LYS B 1 558 ? 7.574 4.172 -22.203 1 64.19 558 LYS B CA 1
ATOM 9206 C C . LYS B 1 558 ? 8.445 5.23 -21.547 1 64.19 558 LYS B C 1
ATOM 9208 O O . LYS B 1 558 ? 8.359 6.414 -21.875 1 64.19 558 LYS B O 1
ATOM 9213 N N . LYS B 1 559 ? 9.227 4.801 -20.672 1 62.22 559 LYS B N 1
ATOM 9214 C CA . LYS B 1 559 ? 10.141 5.727 -20 1 62.22 559 LYS B CA 1
ATOM 9215 C C . LYS B 1 559 ? 11.125 6.344 -20.984 1 62.22 559 LYS B C 1
ATOM 9217 O O . LYS B 1 559 ? 11.438 7.531 -20.906 1 62.22 559 LYS B O 1
ATOM 9222 N N . LYS B 1 560 ? 11.555 5.562 -21.859 1 60.34 560 LYS B N 1
ATOM 9223 C CA . LYS B 1 560 ? 12.492 6.039 -22.875 1 60.34 560 LYS B CA 1
ATOM 9224 C C . LYS B 1 560 ? 11.828 7.039 -23.812 1 60.34 560 LYS B C 1
ATOM 9226 O O . LYS B 1 560 ? 12.445 8.023 -24.219 1 60.34 560 LYS B O 1
ATOM 9231 N N . CYS B 1 561 ? 10.57 6.699 -24.062 1 55.44 561 CYS B N 1
ATOM 9232 C CA . CYS B 1 561 ? 9.828 7.598 -24.938 1 55.44 561 CYS B CA 1
ATOM 9233 C C . CYS B 1 561 ? 9.578 8.938 -24.266 1 55.44 561 CYS B C 1
ATOM 9235 O O . CYS B 1 561 ? 9.727 9.992 -24.891 1 55.44 561 CYS B O 1
ATOM 9237 N N . ILE B 1 562 ? 9.258 8.867 -23.047 1 52.62 562 ILE B N 1
ATOM 9238 C CA . ILE B 1 562 ? 9.016 10.094 -22.281 1 52.62 562 ILE B CA 1
ATOM 9239 C C . ILE B 1 562 ? 10.305 10.906 -22.188 1 52.62 562 ILE B C 1
ATOM 9241 O O . ILE B 1 562 ? 10.289 12.133 -22.328 1 52.62 562 ILE B O 1
ATOM 9245 N N . GLN B 1 563 ? 11.305 10.211 -21.906 1 53.03 563 GLN B N 1
ATOM 9246 C CA . GLN B 1 563 ? 12.602 10.875 -21.828 1 53.03 563 GLN B CA 1
ATOM 9247 C C . GLN B 1 563 ? 12.977 11.5 -23.172 1 53.03 563 GLN B C 1
ATOM 9249 O O . GLN B 1 563 ? 13.5 12.617 -23.219 1 53.03 563 GLN B O 1
ATOM 9254 N N . LYS B 1 564 ? 12.656 10.781 -24.188 1 46.12 564 LYS B N 1
ATOM 9255 C CA . LYS B 1 564 ? 12.922 11.312 -25.531 1 46.12 564 LYS B CA 1
ATOM 9256 C C . LYS B 1 564 ? 12.031 12.516 -25.828 1 46.12 564 LYS B C 1
ATOM 9258 O O . LYS B 1 564 ? 12.492 13.5 -26.406 1 46.12 564 LYS B O 1
ATOM 9263 N N . GLU B 1 565 ? 10.75 12.32 -25.469 1 42.88 565 GLU B N 1
ATOM 9264 C CA . GLU B 1 565 ? 9.805 13.406 -25.688 1 42.88 565 GLU B CA 1
ATOM 9265 C C . GLU B 1 565 ? 10.172 14.633 -24.859 1 42.88 565 GLU B C 1
ATOM 9267 O O . GLU B 1 565 ? 10.07 15.766 -25.328 1 42.88 565 GLU B O 1
ATOM 9272 N N . THR B 1 566 ? 10.469 14.227 -23.672 1 42.12 566 THR B N 1
ATOM 9273 C CA . THR B 1 566 ? 10.914 15.336 -22.844 1 42.12 566 THR B CA 1
ATOM 9274 C C . THR B 1 566 ? 12.164 15.984 -23.422 1 42.12 566 THR B C 1
ATOM 9276 O O . THR B 1 566 ? 12.312 17.203 -23.391 1 42.12 566 THR B O 1
ATOM 9279 N N . LEU B 1 567 ? 12.867 15.109 -24.062 1 40.75 567 LEU B N 1
ATOM 9280 C CA . LEU B 1 567 ? 14.039 15.617 -24.766 1 40.75 567 LEU B CA 1
ATOM 9281 C C . LEU B 1 567 ? 13.641 16.266 -26.078 1 40.75 567 LEU B C 1
ATOM 9283 O O . LEU B 1 567 ? 14.18 17.312 -26.453 1 40.75 567 LEU B O 1
ATOM 9287 N N . LEU B 1 568 ? 12.664 15.539 -26.844 1 39.22 568 LEU B N 1
ATOM 9288 C CA . LEU B 1 568 ? 12.188 16.078 -28.109 1 39.22 568 LEU B CA 1
ATOM 9289 C C . LEU B 1 568 ? 11.297 17.297 -27.875 1 39.22 568 LEU B C 1
ATOM 9291 O O . LEU B 1 568 ? 11.344 18.266 -28.641 1 39.22 568 LEU B O 1
ATOM 9295 N N . SER B 1 569 ? 10.188 17.031 -27.125 1 36.38 569 SER B N 1
ATOM 9296 C CA . SER B 1 569 ? 9.359 18.203 -26.828 1 36.38 569 SER B CA 1
ATOM 9297 C C . SER B 1 569 ? 10.211 19.391 -26.391 1 36.38 569 SER B C 1
ATOM 9299 O O . SER B 1 569 ? 9.875 20.531 -26.672 1 36.38 569 SER B O 1
ATOM 9301 N N . SER B 1 570 ? 11.148 19 -25.938 1 32.56 570 SER B N 1
ATOM 9302 C CA . SER B 1 570 ? 12.164 20.031 -25.781 1 32.56 570 SER B CA 1
ATOM 9303 C C . SER B 1 570 ? 12.766 20.422 -27.141 1 32.56 570 SER B C 1
ATOM 9305 O O . SER B 1 570 ? 13.062 21.594 -27.375 1 32.56 570 SER B O 1
ATOM 9307 N N . ASP B 1 571 ? 12.75 19.516 -28.125 1 31.66 571 ASP B N 1
ATOM 9308 C CA . ASP B 1 571 ? 13.219 19.781 -29.484 1 31.66 571 ASP B CA 1
ATOM 9309 C C . ASP B 1 571 ? 12.086 20.328 -30.344 1 31.66 571 ASP B C 1
ATOM 9311 O O . ASP B 1 571 ? 12.312 21.219 -31.188 1 31.66 571 ASP B O 1
ATOM 9315 N N . GLU B 1 572 ? 10.875 19.734 -30.484 1 33.19 572 GLU B N 1
ATOM 9316 C CA . GLU B 1 572 ? 9.789 20.156 -31.359 1 33.19 572 GLU B CA 1
ATOM 9317 C C . GLU B 1 572 ? 9.234 21.5 -30.938 1 33.19 572 GLU B C 1
ATOM 9319 O O . GLU B 1 572 ? 8.609 22.203 -31.734 1 33.19 572 GLU B O 1
ATOM 9324 N N . LEU B 1 573 ? 9.117 21.906 -29.812 1 32.16 573 LEU B N 1
ATOM 9325 C CA . LEU B 1 573 ? 8.852 23.328 -29.609 1 32.16 573 LEU B CA 1
ATOM 9326 C C . LEU B 1 573 ? 9.844 24.188 -30.391 1 32.16 573 LEU B C 1
ATOM 9328 O O . LEU B 1 573 ? 9.594 25.359 -30.641 1 32.16 573 LEU B O 1
ATOM 9332 N N . GLN B 1 574 ? 10.836 23.516 -30.922 1 28.33 574 GLN B N 1
ATOM 9333 C CA . GLN B 1 574 ? 11.75 24.234 -31.812 1 28.33 574 GLN B CA 1
ATOM 9334 C C . GLN B 1 574 ? 11.258 24.219 -33.25 1 28.33 574 GLN B C 1
ATOM 9336 O O . GLN B 1 574 ? 11.43 25.188 -34 1 28.33 574 GLN B O 1
ATOM 9341 N N . THR B 1 575 ? 10.703 23.094 -33.75 1 31.48 575 THR B N 1
ATOM 9342 C CA . THR B 1 575 ? 10.445 23.078 -35.188 1 31.48 575 THR B CA 1
ATOM 9343 C C . THR B 1 575 ? 9.172 23.844 -35.531 1 31.48 575 THR B C 1
ATOM 9345 O O . THR B 1 575 ? 9.062 24.438 -36.594 1 31.48 575 THR B O 1
ATOM 9348 N N . ASP B 1 576 ? 8.148 23.75 -34.812 1 29.62 576 ASP B N 1
ATOM 9349 C CA . ASP B 1 576 ? 6.934 24.391 -35.344 1 29.62 576 ASP B CA 1
ATOM 9350 C C . ASP B 1 576 ? 7.066 25.906 -35.344 1 29.62 576 ASP B C 1
ATOM 9352 O O . ASP B 1 576 ? 6.305 26.609 -36 1 29.62 576 ASP B O 1
ATOM 9356 N N . ASP B 1 577 ? 7.895 26.484 -34.562 1 28.31 577 ASP B N 1
ATOM 9357 C CA . ASP B 1 577 ? 7.996 27.922 -34.781 1 28.31 577 ASP B CA 1
ATOM 9358 C C . ASP B 1 577 ? 8.734 28.219 -36.094 1 28.31 577 ASP B C 1
ATOM 9360 O O . ASP B 1 577 ? 8.742 29.359 -36.562 1 28.31 577 ASP B O 1
ATOM 9364 N N . ALA B 1 578 ? 9.547 27.312 -36.719 1 29.83 578 ALA B N 1
ATOM 9365 C CA . ALA B 1 578 ? 10.125 27.656 -38.031 1 29.83 578 ALA B CA 1
ATOM 9366 C C . ALA B 1 578 ? 9.094 27.562 -39.125 1 29.83 578 ALA B C 1
ATOM 9368 O O . ALA B 1 578 ? 9.086 28.375 -40.062 1 29.83 578 ALA B O 1
ATOM 9369 N N . SER B 1 579 ? 8.242 26.562 -39.188 1 29.61 579 SER B N 1
ATOM 9370 C CA . SER B 1 579 ? 7.422 26.422 -40.375 1 29.61 579 SER B CA 1
ATOM 9371 C C . SER B 1 579 ? 6.273 27.438 -40.375 1 29.61 579 SER B C 1
ATOM 9373 O O . SER B 1 579 ? 5.762 27.797 -41.438 1 29.61 579 SER B O 1
ATOM 9375 N N . SER B 1 580 ? 5.777 27.828 -39.281 1 27.34 580 SER B N 1
ATOM 9376 C CA . SER B 1 580 ? 4.664 28.75 -39.469 1 27.34 580 SER B CA 1
ATOM 9377 C C . SER B 1 580 ? 5.156 30.141 -39.844 1 27.34 580 SER B C 1
ATOM 9379 O O . SER B 1 580 ? 4.375 30.984 -40.281 1 27.34 580 SER B O 1
ATOM 9381 N N . LYS B 1 581 ? 6.398 30.5 -39.656 1 28.91 581 LYS B N 1
ATOM 9382 C CA . LYS B 1 581 ? 6.781 31.828 -40.156 1 28.91 581 LYS B CA 1
ATOM 9383 C C . LYS B 1 581 ? 7.023 31.797 -41.688 1 28.91 581 LYS B C 1
ATOM 9385 O O . LYS B 1 581 ? 7.234 32.844 -42.281 1 28.91 581 LYS B O 1
ATOM 9390 N N . SER B 1 582 ? 7.262 30.656 -42.281 1 24.92 582 SER B N 1
ATOM 9391 C CA . SER B 1 582 ? 7.547 30.828 -43.688 1 24.92 582 SER B CA 1
ATOM 9392 C C . SER B 1 582 ? 6.289 31.203 -44.469 1 24.92 582 SER B C 1
ATOM 9394 O O . SER B 1 582 ? 6.371 31.672 -45.625 1 24.92 582 SER B O 1
ATOM 9396 N N . GLU B 1 583 ? 5.086 30.922 -44.031 1 24.67 583 GLU B N 1
ATOM 9397 C CA . GLU B 1 583 ? 4.039 31.312 -44.969 1 24.67 583 GLU B CA 1
ATOM 9398 C C . GLU B 1 583 ? 3.773 32.812 -44.906 1 24.67 583 GLU B C 1
ATOM 9400 O O . GLU B 1 583 ? 3.166 33.375 -45.812 1 24.67 583 GLU B O 1
ATOM 9405 N N . ALA B 1 584 ? 4.047 33.5 -43.812 1 23.89 584 ALA B N 1
ATOM 9406 C CA . ALA B 1 584 ? 3.625 34.906 -43.906 1 23.89 584 ALA B CA 1
ATOM 9407 C C . ALA B 1 584 ? 4.566 35.688 -44.812 1 23.89 584 ALA B C 1
ATOM 9409 O O . ALA B 1 584 ? 4.246 36.812 -45.219 1 23.89 584 ALA B O 1
ATOM 9410 N N . THR B 1 585 ? 5.863 35.25 -44.844 1 22.78 585 THR B N 1
ATOM 9411 C CA . THR B 1 585 ? 6.664 36.125 -45.688 1 22.78 585 THR B CA 1
ATOM 9412 C C . THR B 1 585 ? 6.496 35.781 -47.156 1 22.78 585 THR B C 1
ATOM 9414 O O . THR B 1 585 ? 7.031 36.5 -48.031 1 22.78 585 THR B O 1
ATOM 9417 N N . MET B 1 586 ? 5.777 34.719 -47.562 1 21.03 586 MET B N 1
ATOM 9418 C CA . MET B 1 586 ? 5.465 34.969 -48.969 1 21.03 586 MET B CA 1
ATOM 9419 C C . MET B 1 586 ? 4.18 35.781 -49.094 1 21.03 586 MET B C 1
ATOM 9421 O O . MET B 1 586 ? 3.234 35.594 -48.344 1 21.03 586 MET B O 1
#

Foldseek 3Di:
DPPQLLVVLLLVLLLVVLCVLCVVVVNNVVCVFFLQSSLQSLLVFDDPPADADDDDDDDDDDQVVVQVVQQVAADPPPRAGWHWDWDADFVAIFIWIAGPPPRDTPDGDDFDWQPDDPDPLQPPDTQVLLVVLQVCLLQQHDPVNQVVVCVVSPTDHDDPSVSVSSLVVLLVLLVVVLVVVLLSSLVSVQVSCVSSVQHADPVRFGEFAKEKDKDFFCADPDTFKMKMWIATFNSRATNDMFMAGQDFPCVVPDDPPPPPPVVVVVCVVCVVVGPHDDDDDPLCRLLVGLLVCQQCCCVPRRYHHQEYEDAPPRSNVVSQCPPPNRCGSVGVVRHHHYAYALVNLLVLQLVLLVVVQVVVVVVVNNLSDNLLSNQLSVQLSVLLVVQALHDLVSSLLSNVLSLLLLADFPVRVCSNVSFDADCPTLRQCRNCVNVVHDRDGCCPPVPRNRNDSDDPVSSVSSVVSSCVCSDSVNVVRCNNNDHCVSVVVLVVQLCSSPPSHDDDDNSSSSVSNSLSSLCSSNNDSRSDCCVSSVHRDHSVNVVVSVVVVVVSSVVSVVVVVVVVCVVCVSVVVVPVVVVVVVVVVD/DPPQLLVVLLLVLLLVVLCVLCVVVVNNVVCVFFLQSSLQSLLVFDDPPADADDDDDDDDDDQVVVQVVQQVAADPPPRAGWHWDWDADFVAIFIWIAGPPPRDTPDGGDFDWQPDPPDPLQPPDTQVLLVVLQVCLLQQHDPVNQVVVCVVSPTDHDDPSVSVSSLVVLLVLLVVVLVVVLLSSLVSVQVSCVSSVQHDDPVRFGEFAKEKDKDFFPADPDTFKMKMWIATFNRRATNDMDMAGQDFPCVVPPDPPPPPPVVVVVCVVCVVVGPHDDDDDPLCRLLVGLLVCQQCCCVPRRYHHQEYEDAPPRSNVVSQCPPPNRCGSVGVVRHHHYAYALVNLLVLQLVLLVVVQVVVVVVVNNLSDPLLSNQLSVQLSVLLVVQALHDLVSNLLSNVLSLLLLADFPVRVCSNVSFDADCPTLRQCRNCVNVVHHRDGCCPPVPRNRNPPDDVVSSVSSVVSSCVCSDSVNVVRCNNNDHCVSVVVLVVQLCSSPPSHDDDDNSSSSVSNSLSSLCSSNNDSRSDSCVSSVHRDHSVNVVVSVVVVVVSSVVSVVVVVVVVCVVCVSVVVVPVVVVVVVVVVD

pLDDT: mean 80.44, std 15.39, range [21.03, 97.38]

Sequence (1172 aa):
MDGITARRKAKVAAHEAIKKQADVTGEREAYQLHGVARRKTVLEVQEAGTEMITRKANVLLDAEVLESTLGMLKCDDCNGSVKVLVKPVCVDTVVSVTCVDCNKIVLEIKPKLMNVNKTEKEKDIYENNLSLVLTLASRDVSYREFFDAAESMKIRGLSYKSWLKHLRYIHNALLKKCDVMFLKARSAVQMIYGEIGRHPDTDGILNIDVSYESAWLDQGPERYYGVGVVIELYTGIVLDWEFVSSYCHECKEKKEDEVQGSYDEWKRSHERNCNMNYKGDSDGREEAVVQRMCSRSVERYQVRYVVFITERDSNACDKIMQMNNGQGPYGAKHAVVKEESVSHLRKELGAALYKVRDEMIKMKCPELTKEVIGNIQSHCEMSVRQNLGKSRKDMKRAIFSSYFHCTAVDDTPDRHQFCPQGPDSLCFWQKARARNQTPPPHREANMFTNFFDLTDEIKDKITHIYGRLADDDYLIHCRLVNTLTSNKTLLGWVWHRCGRERYRRLEMLQFATALTCLEWNMGYTEGGLHKELGLKYTPHTARMKEVMERSSVTRYQKKKCIQKETLLSSDELQTDDASSKSEATMMDGITARRKAKVAAHEAIKKQADVTGEREAYQLHGVARRKTVLEVQEAGTEMITRKANVLLDAEVLESTLGMLKCDDCNGSVKVLVKPVCVDTVVSVTCVDCNKIVLEIKPKLMNVNKTEKEKDIYENNLSLVLTLASRDVSYREFFDAAESMKIRGLSYKSWLKHLRYIHNALLKKCDVMFLKARSAVQMIYGEIGRHPDTDGILNIDVSYESAWLDQGPERYYGVGVVIELYTGIVLDWEFVSSYCHECKEKKEDEVQGSYDEWKRSHERNCNMNYKGDSDGREEAVVQRMCSRSVERYQVRYVVFITERDSNACDKIMQMNNGQGPYGAKHAVVKEESVSHLRKELGAALYKVRDEMIKMKCPELTKEVIGNIQSHCEMSVRQNLGKSRKDMKRAIFSSYFHCTAVDDTPDRHQFCPQGPDSLCFWQKARARNQTPPPHREANMFTNFFDLTDEIKDKITHIYGRLADDDYLIHCRLVNTLTSNKTLLGWVWHRCGRERYRRLEMLQFATALTCLEWNMGYTEGGLHKELGLKYTPHTARMKEVMERSSVTRYQKKKCIQKETLLSSDELQTDDASSKSEATM